Protein 9NYG (pdb70)

Secondary structure (DSSP, 8-state):
--TTTHHHHHHS-SS------------SS-S---SS--B-----S---SS-S-SSSS----SS--B---SS---S-SHHHHHHHSSS----SS-HHHHHHHHHHHHHHHHHHHHSS-S-----HHHHHHHHHHHHHHHHHHHHTTTSS-----TTTTTHHHH---SHHHHHHHHHHHHHHHHHHHHHHHT-S-GGGTHHHHTTGGGTTTTSTTHHHHH-----SSGGGHHHHHHHTTSSTT---SSSPPPTTTTTHHHHHHTTSS---S--S--/---EEEEEEEEESSSSS----EE--TTSEEEEE--SSS-GGGHHH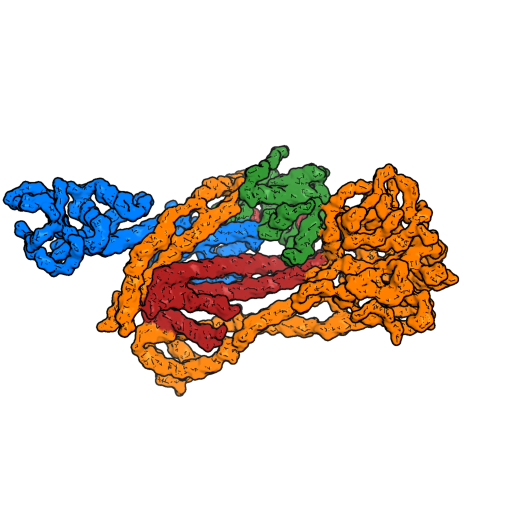HHHHHHT-SS--SPTTTTTTSEEEEEEEEE-SSSEEEEEEE--TTSSS---EEEE--SS----S---S--B-HHHHHHHHHHHHT---S---SS----SSSS---TTGGGTTSEE-HHHHT-SS--STT-SSSSSSHHHHTTHHHHHTS--HHHHTHHHHHHHHHHHHHHHTTTT-TTTTS-HHHHHTTTTTHHHHHHT-SS---S-GGGS-HHHHHHHHH--TTHHHHHHHHHHSSHHHHHHHHIIIIIHHHHHHHHHHHHHS--------SSSSTTTTHHHHHHHTTSTTTS---HHHHHHHHHHHHHHHHHHHHHHHHHHHHT---TTHHHHHTTHHHHHHHHSSSSSSSSSTHHHHTTTTTTHHHHHHHS-HHHHHHHHHHHHHHHHHTGGGSTTTS--S-SSS-----TTT-------TT-STHHHHHHHHHHHHHHHHHHHSSS--S-SEEEEE-GGGTT--HHHHHHHHHHHHHHHTTTTS--EEEEEESS-GGGTTT-SS-EE-STTTS-SSSS-TT-/--SS-TT--S----SS-TTTT-SSTTTHHHHHHHHHS-----SS----S---SSSTTTSHHHHS--SSHHHHHHHTSSTTTT--SGGGHHHHTTSS-TT-TTTTTTTT--PPPPPTTS-TTTHHHHHHHHHHHHHHSTT--HHHHHHHTT---/-HHHHT-TTSSHHHHH-----HHHHHHHHHHHHHHHHHHHHHHHHHHHHHHHHHHHGGG--------TTTTTTSSSS---HIIIIIIHHHHHHHHHHHTTSSS---S-S--HHHHHHHHHHHHHHHHHHHHHHHHHHHHH-SSS----STTHHHHHHHHHHHHHSS--

Radius of gyration: 41.92 Å; Cα contacts (8 Å, |Δi|>4): 1697; chains: 4; bounding box: 60×85×150 Å

Solvent-accessible surface area: 55891 Å² total; per-residue (Å²): 83,30,24,19,29,117,119,95,40,5,22,81,1,20,8,4,0,10,13,38,11,0,29,35,6,16,66,2,6,11,44,6,14,76,116,76,87,132,70,74,33,69,107,18,52,8,20,2,10,3,2,0,0,2,8,28,53,0,24,74,44,0,60,67,31,109,35,2,2,21,2,0,17,13,43,7,14,38,85,180,52,51,12,6,0,7,6,8,0,2,2,22,4,1,56,63,7,31,2,17,1,6,20,2,8,0,39,22,88,138,135,155,57,96,55,90,97,111,90,66,86,34,21,9,65,6,26,84,0,0,27,27,5,0,58,0,19,5,60,21,70,51,68,5,14,5,23,6,0,19,0,13,2,119,28,37,90,20,0,2,17,70,5,23,81,13,108,74,4,0,0,1,0,31,138,190,34,67,164,80,98,84,56,78,156,59,54,134,64,6,44,39,21,5,94,26,85,138,192,86,97,119,98,91,44,66,154,57,58,42,89,132,99,105,183,120,28,79,50,28,22,32,138,66,37,41,42,60,39,151,64,3,84,78,12,4,71,124,96,107,62,43,20,92,84,166,37,14,108,80,1,10,160,81,4,15,29,46,0,38,95,42,46,81,99,15,82,118,114,166,86,41,15,60,12,84,8,135,72,4,40,30,64,10,12,69,3,6,13,91,20,26,45,96,12,8,45,83,48,8,3,68,179,152,45,12,76,2,9,110,30,5,70,61,22,90,59,91,106,17,31,14,9,71,0,2,18,5,20,12,25,2,63,15,10,1,19,50,4,8,33,39,8,18,16,54,26,68,18,4,92,144,4,2,81,14,0,93,124,2,3,32,107,22,61,79,101,13,50,143,97,74,124,57,89,112,139,47,92,20,0,62,120,3,11,56,57,0,16,68,27,0,46,146,31,118,45,1,67,23,23,9,9,35,19,1,1,32,0,1,0,2,15,4,10,51,48,173,45,77,6,2,30,46,93,200,95,70,140,114,19,41,45,79,3,93,95,27,13,31,86,3,8,31,100,46,2,37,6,72,58,1,47,139,4,5,58,44,34,5,75,5,12,77,94,5,38,82,22,1,16,71,0,6,24,12,62,24,25,19,108,21,3,47,59,60,92,275,47,103,142,13,27,1,20,145,36,28,133,79,4,40,103,44,33,51,114,64,10,65,60,82,15,3,74,24,12,18,151,2,0,37,68,6,46,70,120,52,157,95,69,26,98,108,22,9,10,36,0,17,0,3,38,82,0,29,28,27,47,15,121,0,46,25,58,11,80,7,6,37,45,0,5,147,55,9,108,14,81,68,182,41,54,2,0,19,19,80,14,14,0,27,18,50,0,30,26,76,14,35,92,82,44,78,83,34,20,1,0,0,20,31,0,0,0,4,4,102,127,63,162,121,95,16,10,21,1,70,12,24,58,21,48,0,3,2,3,15,17,51,102,165,4,24,8,29,22,2,0,19,0,1,8,1,0,3,0,6,71,113,18,74,4,43,99,136,73,6,44,95,57,0,17,4,0,0,0,3,0,36,6,117,61,14,52,0,0,0,0,4,62,22,0,64,150,91,143,10,90,4,35,0,22,3,55,8,32,98,105,22,128,39,41,87,26,58,132,139,59,59,3,42,15,89,5,0,43,22,10,0,7,31,20,8,23,2,0,11,1,40,3,5,70,186,109,70,76,125,128,30,62,93,34,0,17,3,25,7,1,2,0,0,1,0,0,10,65,102,3,1,37,44,34,125,2,11,0,23,29,15,74,77,157,97,22,45,29,21,1,38,16,0,2,17,12,0,2,24,0,25,50,51,88,12,1,12,11,33,16,46,28,62,14,19,82,105,31,98,160,75,27,26,174,67,116,5,31,27,89,163,103,7,137,115,28,43,69,49,0,62,57,45,5,130,102,19,127,124,46,34,136,82,148,34,22,164,53,46,204,114,41,139,77,140,128,3,47,103,43,7,127,94,190,120,150,167,24,132,82,33,16,50,28,1,23,127,52,0,9,109,5,21,34,13,3,20,16,2,27,36,3,15,46,8,2,64,32,5,83,76,43,36,87,101,21,22,3,4,162,25,149,35,136,76,24,126,56,60,0,54,58,28,8,44,126,28,69,79,90,32,113,72,40,67,100,31,22,134,13,0,70,21,5,37,59,152,4,5,121,129,14,90,51,43,8,28,120,29,0,50,78,5,105,85,51,54,149,175,99,56,55,10,54,0,104,33,61,4,24,11,104,55,2,64,39,8,62,36,106,29,42,82,115,62,70,50,9,87,40,41,133,167,37,12,117,84,36,62,85,26,126,133,129,30,39,76,177,35,28,90,134,50,8,102,98,21,11,44,96,1,26,170,34,2,29,67,3,0,88,78,2,66,13,122,61,58,123,10,96,7,36,19,56,38,141,93,16,45,26,35,34,135,145,163,62,44,27,13,32,27,1,1,13,0,0,0,5,0,0,0,5,0,5,0,10,19,71,47,164,110,10,2,2,4,4,2,0,1,0,0,8,1,0,54,67,68,126,103,68,111,21,0,50,74,1,0,69,0,0,18,20,0,0,89,87,30,190,61,34,0,0,0,1,1,1,0,63,1,63,35,94,10,4,157,92,12,91,36,11,57,19,22,112,68,14,76,135,24,148,70,2,37,31,162,92,42

B-factor: mean 38.26, std 26.46, range [0.02, 124.27]

Foldseek 3Di:
DDDAPPVPHPDPPPPVPLAPQDALLVVLLQVLLCVQANDHCPPDHDSLADLCLQPVVLLVLLLVDDQAPLVSLVVQPDPVNPHNCVLQCSAVCRPVNPVCPVNSHVNNPDDDDDDCVVPPPRRVSSSSSSSSNSNRPNVDDVVRSCVSSVYDD/DLLLCQVQVLLPDDQQFQFSFVVDLPDQCVDDHDDRHQDDADDADDQDPDGPCPCVPVQNDDGDNDDYDPPNPGNDPVSVVSAVPDDDHDPPPCVVVLSVVLSVVSVVLVVVCVPDPDGSGDGSVVSVVSSVVSSVVVVLVVVPPVLAPCVHFQLLVLCVVLPPDVVLVVLLSVLLVVVVVVVVVCVVVVVFDPCLVCQQLVVCCVLVVCLLVPCVVVDDPDPAQVSLVVSLVVQLVVRQPDCSSVGRDDSSPSSSSLSVQRSDDDDHSGPDDD/DLCLLPVPVVLVVQCLDVPHDPVSVVVSVVVLVVLVVLLVVLVVQLVVLVVVLVPPCPVVVVDDPCPAPCCPPPVPPPVPCCCPPPCVVVNVVVCCPQVVDDDDDDDDDDCVVVNVVSVVSNVVSVVSNVSSVSVNCLSCDDPDLDDSDPPSSVVNVVVVCVCPVPPD/DAKAWAWWFFAWPPDPDGRQIFGDDALFAEEFADDDPLPPLQVVQLVLLLQQDPAGPRDPPPRLVTTFKIKTKMQAPAAIKMWIWTRCPPVGNATAIAIDTDNDDDDDHDPPHHDGGSVRSFVVLAVSLQFAQDQQDLPPPPDPLRGGQTLSLLCWLAEAGPVPLQPQQDQTPPPRPNPNLSVQLSCVLVQLPLAHRVRSVLSVVLVVLVVVVCVQCVCPPCLPPVCVVVLVCLLPCLVVCVVLDDWDGDPDSVPDDSVVSLVRLLTLLCVLVVLCPCVPVNVVVVVVVLVQQPVVVVVLVVVLVVLVVVPDLVVPDDCCPVPPNVVSVVVNVVSVVSNDDDPVSVVCNPVVVVVCVCVRVVSVVVSVVSCCVHPCVCVVRVVVSVVVVVSHPPPQCNDDSVVCCVPSVVVSVVSCPVDHVVSSVVSSVVSQVQLQVQLLPLLVLADDPDSRQGWGDDSNRGGTGGCPVPGFLNSSVSSLSSSLSSLLSSLPDDSRSHHAHHEAEASCPRVCPVVRVLSVVSSSLVSCPPSHSRHYYHYYYNDDPVSCVPGPRYDYCCRSVPDNHSDDPVD

Organism: Vibrio cholerae (NCBI:txid666)

Nearest PDB structures (foldseek):
  5xg2-assembly1_A  TM=2.514E-01  e=4.277E-01  Pyrococcus yayanosii CH1
  3zx6-assembly1_A  TM=2.532E-01  e=4.072E-01  Archaeoglobus fulgidus DSM 4304
  3zx6-assembly1_B  TM=2.415E-01  e=5.462E-01  Archaeoglobus fulgidus DSM 4304
  3ja6-assembly1_H  TM=1.751E-01  e=7.680E+00  Escherichia coli
  5xgj-assembly1_B  TM=4.434E-01  e=6.215E+00  Homo sapiens

InterPro domains:
  IPR046913 ABC-three component systems, C-terminal domain 7 [PF20283] (261-382)

Sequence (1166 aa):
QMLKPENNLEKEAWEINNPAMCSYMLWIATLAYYQKQKEPIHPSRLFCLFPFILYSDTRNVLLSSKGSLKSYLAKFSNSKAISGDIPLSIHFRIDIQKNKTLDALIVAFSIKPLPNSKLTDTIKELVYCSTKIGRWLSEMTNQDLARDLKVIFIQEYRLTQRLLEANNSSCIGFNWMDLIDSGEIDVDNTIFLLFTNKRCHSEVLQLLSTSQCRLISKFTYIYGSGSAPHDLRESYKLHRLGALEEHLDEIMYEILGWVSDVLTLAAEKRQPTIVRAKDFGARLGEIESKYRQKTILNYFCNRDAPNYIKQLNLINVDDSELEEAAIANLETKDAVVEWTLNGDVQDYSYRYYQRELRRCWGIQKQKIHLDFNGRPETEVGQRLYIECLNNVTRYYLENKKVGDFFAHGTLHSMADKLTIGWHPEFDDWLSSAQAYVIKAMELGYSTSAANIKYASEQEAEITKRSRDISNNLAKVKSRLQNINSMNRRERLSLSKWLLTQNDINSNEIRSLVLEPLARAFSNLEAELEVPIHVQGALSREKIYLEGELTRLASEMKDVNTQLKILRGNKRKLGYDAFSVGKFVGEVEKALSLMGMFFQIEKVVLWSKEAKHKPRVIEFALNKVNLITGSSKSGKSSLIPIIDYCLGSSKCSIPVNTIRDTTAWYGVQIKTKHSRLLIARRDPSNQLSTSNAFFVEAENIEIPQNIEKHNVNIDTVKNRLNEISGVSNISFDFYDTGRIDKKRTSTRDLSAFNYQPQNIIANPNALFYKTDSFEHKSKLVTILPYVLGALSNTDIENQHRIKNLEEEYRKVERRLLKLKRQNEDWLSSAQAYVIKAMELGLVNSDKDIYQLKPERLLNVLKNITKRSRDISNNLAKVKSRLQNINSMNRLANTHSDASRLKRERLSLSKSEPNEIRSLVLEPLARAFSNLEAELEVPIHVQGALSREKIYLEGELTRLASEMKDVNTYDAFSVGKFVGEVEKALSLMGESESESELSKEYKRLKKELSVLRLKIDPREFERKTKLQLAKVNKLASDWLPHLDTENPNAPISLHEKELTITVNEIGSGANWLSYHVAITLALHQHFSSLEASPVPNYIIYDQPSQVYFDIVQVKKIFEAFNGAIEKTKDNLQIIVLDHAPSTLVKSIPKGHLVEEWRNGIKLIPLDW

Structure (mmCIF, N/CA/C/O backbone):
data_9NYG
#
_entry.id   9NYG
#
loop_
_entity.id
_entity.type
_entity.pdbx_description
1 polymer LmuC
2 polymer 'ABC-three component systems C-terminal domain-containing protein'
3 polymer 'DUF3732 domain-containing protein'
4 polymer DNA
5 polymer DNA
#
loop_
_atom_site.group_PDB
_atom_site.id
_atom_site.type_symbol
_atom_site.label_atom_id
_atom_site.label_alt_id
_atom_site.label_comp_id
_atom_site.label_asym_id
_atom_site.label_entity_id
_atom_site.label_seq_id
_atom_site.pdbx_PDB_ins_code
_atom_site.Cartn_x
_atom_site.Cartn_y
_atom_site.Cartn_z
_atom_site.occupancy
_atom_site.B_iso_or_equiv
_atom_site.auth_seq_id
_atom_site.auth_comp_id
_atom_site.auth_asym_id
_atom_site.auth_atom_id
_atom_site.pdbx_PDB_model_num
ATOM 1 N N . GLN A 1 8 ? 145.264 189.209 163.929 1.00 42.89 8 GLN C N 1
ATOM 2 C CA . GLN A 1 8 ? 145.123 188.115 164.884 1.00 45.03 8 GLN C CA 1
ATOM 3 C C . GLN A 1 8 ? 146.429 187.927 165.646 1.00 45.70 8 GLN C C 1
ATOM 4 O O . GLN A 1 8 ? 147.504 187.940 165.047 1.00 45.05 8 GLN C O 1
ATOM 10 N N . MET A 1 9 ? 146.334 187.748 166.963 1.00 36.38 9 MET C N 1
ATOM 11 C CA . MET A 1 9 ? 147.523 187.692 167.799 1.00 32.68 9 MET C CA 1
ATOM 12 C C . MET A 1 9 ? 148.257 186.364 167.604 1.00 33.81 9 MET C C 1
ATOM 13 O O . MET A 1 9 ? 147.745 185.412 167.011 1.00 42.10 9 MET C O 1
ATOM 18 N N . LEU A 1 10 ? 149.485 186.317 168.123 1.00 29.80 10 LEU C N 1
ATOM 19 C CA . LEU A 1 10 ? 150.419 185.250 167.805 1.00 30.84 10 LEU C CA 1
ATOM 20 C C . LEU A 1 10 ? 150.804 184.385 168.996 1.00 32.05 10 LEU C C 1
ATOM 21 O O . LEU A 1 10 ? 151.521 183.396 168.813 1.00 31.82 10 LEU C O 1
ATOM 26 N N . LYS A 1 11 ? 150.360 184.726 170.203 1.00 36.15 11 LYS C N 1
ATOM 27 C CA . LYS A 1 11 ? 150.608 183.919 171.387 1.00 37.36 11 LYS C CA 1
ATOM 28 C C . LYS A 1 11 ? 149.257 183.649 172.037 1.00 38.82 11 LYS C C 1
ATOM 29 O O . LYS A 1 11 ? 148.435 184.574 172.157 1.00 39.68 11 LYS C O 1
ATOM 35 N N . PRO A 1 12 ? 148.977 182.411 172.470 1.00 42.30 12 PRO C N 1
ATOM 36 C CA . PRO A 1 12 ? 147.632 182.100 172.981 1.00 45.88 12 PRO C CA 1
ATOM 37 C C . PRO A 1 12 ? 147.362 182.599 174.395 1.00 46.38 12 PRO C C 1
ATOM 38 O O . PRO A 1 12 ? 147.013 181.796 175.268 1.00 43.88 12 PRO C O 1
ATOM 42 N N . GLU A 1 13 ? 147.490 183.918 174.605 1.00 50.59 13 GLU C N 1
ATOM 43 C CA . GLU A 1 13 ? 147.209 184.628 175.853 1.00 53.47 13 GLU C CA 1
ATOM 44 C C . GLU A 1 13 ? 147.938 184.033 177.054 1.00 50.76 13 GLU C C 1
ATOM 45 O O . GLU A 1 13 ? 149.163 183.871 177.027 1.00 50.64 13 GLU C O 1
ATOM 51 N N . ASN A 1 14 ? 147.194 183.707 178.110 1.00 50.32 14 ASN C N 1
ATOM 52 C CA . ASN A 1 14 ? 147.754 183.029 179.269 1.00 52.55 14 ASN C CA 1
ATOM 53 C C . ASN A 1 14 ? 147.761 181.513 179.119 1.00 53.20 14 ASN C C 1
ATOM 54 O O . ASN A 1 14 ? 148.324 180.825 179.977 1.00 51.36 14 ASN C O 1
ATOM 59 N N . ASN A 1 15 ? 147.154 180.980 178.059 1.00 48.61 15 ASN C N 1
ATOM 60 C CA . ASN A 1 15 ? 147.186 179.542 177.788 1.00 48.38 15 ASN C CA 1
ATOM 61 C C . ASN A 1 15 ? 148.386 179.226 176.894 1.00 47.27 15 ASN C C 1
ATOM 62 O O . ASN A 1 15 ? 148.268 178.814 175.739 1.00 43.85 15 ASN C O 1
ATOM 67 N N . LEU A 1 16 ? 149.566 179.441 177.463 1.00 43.59 16 LEU C N 1
ATOM 68 C CA . LEU A 1 16 ? 150.829 179.133 176.809 1.00 36.52 16 LEU C CA 1
ATOM 69 C C . LEU A 1 16 ? 151.389 177.851 177.407 1.00 36.62 16 LEU C C 1
ATOM 70 O O . LEU A 1 16 ? 151.298 177.637 178.621 1.00 31.89 16 LEU C O 1
ATOM 75 N N . GLU A 1 17 ? 151.913 176.978 176.544 1.00 34.93 17 GLU C N 1
ATOM 76 C CA . GLU A 1 17 ? 152.570 175.765 177.018 1.00 28.24 17 GLU C CA 1
ATOM 77 C C . GLU A 1 17 ? 153.817 176.108 177.821 1.00 27.70 17 GLU C C 1
ATOM 78 O O . GLU A 1 17 ? 153.982 175.666 178.964 1.00 33.99 17 GLU C O 1
ATOM 84 N N . LYS A 1 18 ? 154.691 176.918 177.235 1.00 30.06 18 LYS C N 1
ATOM 85 C CA . LYS A 1 18 ? 155.887 177.461 177.866 1.00 29.56 18 LYS C CA 1
ATOM 86 C C . LYS A 1 18 ? 156.332 178.634 177.005 1.00 32.85 18 LYS C C 1
ATOM 87 O O . LYS A 1 18 ? 155.865 178.809 175.877 1.00 26.36 18 LYS C O 1
ATOM 93 N N . GLU A 1 19 ? 157.245 179.439 177.545 1.00 16.15 19 GLU C N 1
ATOM 94 C CA . GLU A 1 19 ? 157.829 180.532 176.771 1.00 14.76 19 GLU C CA 1
ATOM 95 C C . GLU A 1 19 ? 158.892 179.935 175.852 1.00 15.93 19 GLU C C 1
ATOM 96 O O . GLU A 1 19 ? 160.094 179.943 176.131 1.00 12.02 19 GLU C O 1
ATOM 102 N N . ALA A 1 20 ? 158.420 179.391 174.734 1.00 20.75 20 ALA C N 1
ATOM 103 C CA . ALA A 1 20 ? 159.260 178.732 173.745 1.00 25.08 20 ALA C CA 1
ATOM 104 C C . ALA A 1 20 ? 159.639 179.645 172.590 1.00 18.61 20 ALA C C 1
ATOM 105 O O . ALA A 1 20 ? 160.284 179.186 171.643 1.00 9.67 20 ALA C O 1
ATOM 107 N N . TRP A 1 21 ? 159.252 180.916 172.644 1.00 12.72 21 TRP C N 1
ATOM 108 C CA . TRP A 1 21 ? 159.498 181.855 171.551 1.00 0.00 21 TRP C CA 1
ATOM 109 C C . TRP A 1 21 ? 160.827 182.594 171.748 1.00 11.95 21 TRP C C 1
ATOM 110 O O . TRP A 1 21 ? 160.900 183.821 171.821 1.00 26.56 21 TRP C O 1
ATOM 121 N N . GLU A 1 22 ? 161.904 181.806 171.839 1.00 13.92 22 GLU C N 1
ATOM 122 C CA . GLU A 1 22 ? 163.237 182.398 171.779 1.00 6.41 22 GLU C CA 1
ATOM 123 C C . GLU A 1 22 ? 163.499 182.988 170.400 1.00 10.76 22 GLU C C 1
ATOM 124 O O . GLU A 1 22 ? 164.008 184.107 170.287 1.00 11.19 22 GLU C O 1
ATOM 130 N N . ILE A 1 23 ? 163.143 182.262 169.341 1.00 13.32 23 ILE C N 1
ATOM 131 C CA . ILE A 1 23 ? 162.834 182.926 168.081 1.00 0.02 23 ILE C CA 1
ATOM 132 C C . ILE A 1 23 ? 161.619 183.809 168.292 1.00 0.40 23 ILE C C 1
ATOM 133 O O . ILE A 1 23 ? 160.520 183.323 168.578 1.00 20.49 23 ILE C O 1
ATOM 138 N N . ASN A 1 24 ? 161.807 185.107 168.138 1.00 0.00 24 ASN C N 1
ATOM 139 C CA . ASN A 1 24 ? 160.735 186.046 168.390 1.00 6.06 24 ASN C CA 1
ATOM 140 C C . ASN A 1 24 ? 159.979 186.295 167.099 1.00 13.35 24 ASN C C 1
ATOM 141 O O . ASN A 1 24 ? 160.577 186.588 166.061 1.00 26.00 24 ASN C O 1
ATOM 146 N N . ASN A 1 25 ? 158.659 186.149 167.163 1.00 9.61 25 ASN C N 1
ATOM 147 C CA . ASN A 1 25 ? 157.845 186.480 165.995 1.00 19.43 25 ASN C CA 1
ATOM 148 C C . ASN A 1 25 ? 157.844 187.973 165.666 1.00 21.96 25 ASN C C 1
ATOM 149 O O . ASN A 1 25 ? 158.069 188.315 164.492 1.00 21.51 25 ASN C O 1
ATOM 154 N N . PRO A 1 26 ? 157.605 188.923 166.616 1.00 28.37 26 PRO C N 1
ATOM 155 C CA . PRO A 1 26 ? 157.618 190.328 166.198 1.00 18.50 26 PRO C CA 1
ATOM 156 C C . PRO A 1 26 ? 158.910 191.080 166.482 1.00 21.59 26 PRO C C 1
ATOM 157 O O . PRO A 1 26 ? 158.989 192.280 166.204 1.00 31.15 26 PRO C O 1
ATOM 161 N N . ALA A 1 27 ? 159.914 190.417 167.028 1.00 22.56 27 ALA C N 1
ATOM 162 C CA . ALA A 1 27 ? 161.115 191.146 167.420 1.00 27.67 27 ALA C CA 1
ATOM 163 C C . ALA A 1 27 ? 162.361 190.678 166.688 1.00 22.25 27 ALA C C 1
ATOM 164 O O . ALA A 1 27 ? 163.210 191.505 166.345 1.00 16.44 27 ALA C O 1
ATOM 166 N N . MET A 1 28 ? 162.496 189.375 166.443 1.00 16.83 28 MET C N 1
ATOM 167 C CA . MET A 1 28 ? 163.622 188.882 165.660 1.00 8.96 28 MET C CA 1
ATOM 168 C C . MET A 1 28 ? 163.456 189.245 164.189 1.00 22.27 28 MET C C 1
ATOM 169 O O . MET A 1 28 ? 164.258 190.000 163.630 1.00 38.45 28 MET C O 1
ATOM 174 N N . CYS A 1 29 ? 162.395 188.746 163.554 1.00 15.79 29 CYS C N 1
ATOM 175 C CA . CYS A 1 29 ? 162.191 188.909 162.121 1.00 13.25 29 CYS C CA 1
ATOM 176 C C . CYS A 1 29 ? 160.909 189.673 161.829 1.00 12.28 29 CYS C C 1
ATOM 177 O O . CYS A 1 29 ? 159.895 189.492 162.508 1.00 14.81 29 CYS C O 1
ATOM 180 N N . SER A 1 30 ? 160.969 190.536 160.814 1.00 14.11 30 SER C N 1
ATOM 181 C CA . SER A 1 30 ? 159.779 191.131 160.216 1.00 11.40 30 SER C CA 1
ATOM 182 C C . SER A 1 30 ? 159.654 190.750 158.746 1.00 12.93 30 SER C C 1
ATOM 183 O O . SER A 1 30 ? 158.645 190.163 158.347 1.00 16.76 30 SER C O 1
ATOM 186 N N . TYR A 1 31 ? 160.670 191.039 157.938 1.00 23.52 31 TYR C N 1
ATOM 187 C CA . TYR A 1 31 ? 160.848 190.497 156.596 1.00 11.78 31 TYR C CA 1
ATOM 188 C C . TYR A 1 31 ? 162.128 189.679 156.568 1.00 12.97 31 TYR C C 1
ATOM 189 O O . TYR A 1 31 ? 163.002 189.913 155.731 1.00 11.61 31 TYR C O 1
ATOM 198 N N . MET A 1 32 ? 162.257 188.754 157.531 1.00 13.95 32 MET C N 1
ATOM 199 C CA . MET A 1 32 ? 163.504 188.102 157.938 1.00 21.36 32 MET C CA 1
ATOM 200 C C . MET A 1 32 ? 164.491 189.172 158.387 1.00 13.63 32 MET C C 1
ATOM 201 O O . MET A 1 32 ? 165.460 189.470 157.682 1.00 8.40 32 MET C O 1
ATOM 206 N N . LEU A 1 33 ? 164.172 189.792 159.532 1.00 15.02 33 LEU C N 1
ATOM 207 C CA . LEU A 1 33 ? 164.827 190.924 160.193 1.00 3.17 33 LEU C CA 1
ATOM 208 C C . LEU A 1 33 ? 164.668 192.229 159.422 1.00 19.00 33 LEU C C 1
ATOM 209 O O . LEU A 1 33 ? 165.416 193.183 159.679 1.00 28.93 33 LEU C O 1
ATOM 214 N N . TRP A 1 34 ? 163.758 192.256 158.436 1.00 21.67 34 TRP C N 1
ATOM 215 C CA . TRP A 1 34 ? 163.281 193.392 157.636 1.00 1.48 34 TRP C CA 1
ATOM 216 C C . TRP A 1 34 ? 164.325 193.882 156.627 1.00 1.14 34 TRP C C 1
ATOM 217 O O . TRP A 1 34 ? 163.982 194.546 155.641 1.00 12.08 34 TRP C O 1
ATOM 228 N N . ILE A 1 35 ? 165.572 193.433 156.759 1.00 4.85 35 ILE C N 1
ATOM 229 C CA . ILE A 1 35 ? 166.630 193.819 155.839 1.00 19.70 35 ILE C CA 1
ATOM 230 C C . ILE A 1 35 ? 166.985 192.701 154.862 1.00 14.55 35 ILE C C 1
ATOM 231 O O . ILE A 1 35 ? 168.101 192.668 154.337 1.00 16.84 35 ILE C O 1
ATOM 236 N N . ALA A 1 36 ? 166.058 191.779 154.614 1.00 15.76 36 ALA C N 1
ATOM 237 C CA . ALA A 1 36 ? 166.114 190.918 153.443 1.00 5.87 36 ALA C CA 1
ATOM 238 C C . ALA A 1 36 ? 165.307 191.481 152.282 1.00 3.40 36 ALA C C 1
ATOM 239 O O . ALA A 1 36 ? 165.261 190.859 151.217 1.00 11.64 36 ALA C O 1
ATOM 241 N N . THR A 1 37 ? 164.653 192.630 152.468 1.00 6.72 37 THR C N 1
ATOM 242 C CA . THR A 1 37 ? 164.111 193.390 151.353 1.00 10.63 37 THR C CA 1
ATOM 243 C C . THR A 1 37 ? 164.835 194.711 151.128 1.00 9.41 37 THR C C 1
ATOM 244 O O . THR A 1 37 ? 164.769 195.249 150.018 1.00 20.86 37 THR C O 1
ATOM 248 N N . LEU A 1 38 ? 165.563 195.218 152.129 1.00 7.25 38 LEU C N 1
ATOM 249 C CA . LEU A 1 38 ? 166.370 196.412 151.914 1.00 15.02 38 LEU C CA 1
ATOM 250 C C . LEU A 1 38 ? 167.615 196.086 151.102 1.00 21.22 38 LEU C C 1
ATOM 251 O O . LEU A 1 38 ? 167.995 196.847 150.208 1.00 21.36 38 LEU C O 1
ATOM 256 N N . ALA A 1 39 ? 168.245 194.940 151.375 1.00 15.42 39 ALA C N 1
ATOM 257 C CA . ALA A 1 39 ? 169.338 194.476 150.527 1.00 11.95 39 ALA C CA 1
ATOM 258 C C . ALA A 1 39 ? 168.836 194.053 149.152 1.00 17.02 39 ALA C C 1
ATOM 259 O O . ALA A 1 39 ? 169.567 194.182 148.158 1.00 31.58 39 ALA C O 1
ATOM 261 N N . TYR A 1 40 ? 167.601 193.544 149.088 1.00 6.38 40 TYR C N 1
ATOM 262 C CA . TYR A 1 40 ? 166.963 193.233 147.813 1.00 5.44 40 TYR C CA 1
ATOM 263 C C . TYR A 1 40 ? 166.788 194.487 146.967 1.00 9.12 40 TYR C C 1
ATOM 264 O O . TYR A 1 40 ? 167.045 194.468 145.760 1.00 26.05 40 TYR C O 1
ATOM 273 N N . TYR A 1 41 ? 166.364 195.591 147.586 1.00 2.13 41 TYR C N 1
ATOM 274 C CA . TYR A 1 41 ? 166.287 196.854 146.859 1.00 10.58 41 TYR C CA 1
ATOM 275 C C . TYR A 1 41 ? 167.670 197.428 146.575 1.00 21.22 41 TYR C C 1
ATOM 276 O O . TYR A 1 41 ? 167.850 198.146 145.584 1.00 24.76 41 TYR C O 1
ATOM 285 N N . GLN A 1 42 ? 168.649 197.134 147.435 1.00 17.86 42 GLN C N 1
ATOM 286 C CA . GLN A 1 42 ? 169.982 197.710 147.293 1.00 17.78 42 GLN C CA 1
ATOM 287 C C . GLN A 1 42 ? 170.730 197.118 146.104 1.00 20.08 42 GLN C C 1
ATOM 288 O O . GLN A 1 42 ? 171.317 197.856 145.304 1.00 19.94 42 GLN C O 1
ATOM 294 N N . LYS A 1 43 ? 170.719 195.790 145.965 1.00 16.97 43 LYS C N 1
ATOM 295 C CA . LYS A 1 43 ? 171.554 195.172 144.936 1.00 23.61 43 LYS C CA 1
ATOM 296 C C . LYS A 1 43 ? 170.935 195.308 143.548 1.00 22.99 43 LYS C C 1
ATOM 297 O O . LYS A 1 43 ? 171.527 195.916 142.650 1.00 26.96 43 LYS C O 1
ATOM 303 N N . GLN A 1 44 ? 169.743 194.748 143.352 1.00 21.60 44 GLN C N 1
ATOM 304 C CA . GLN A 1 44 ? 169.056 194.814 142.066 1.00 17.98 44 GLN C CA 1
ATOM 305 C C . GLN A 1 44 ? 167.584 195.089 142.320 1.00 21.39 44 GLN C C 1
ATOM 306 O O . GLN A 1 44 ? 166.898 194.259 142.923 1.00 23.93 44 GLN C O 1
ATOM 312 N N . LYS A 1 45 ? 167.103 196.237 141.843 1.00 15.67 45 LYS C N 1
ATOM 313 C CA . LYS A 1 45 ? 165.754 196.696 142.158 1.00 19.31 45 LYS C CA 1
ATOM 314 C C . LYS A 1 45 ? 164.718 195.817 141.460 1.00 22.02 45 LYS C C 1
ATOM 315 O O . LYS A 1 45 ? 164.612 195.810 140.228 1.00 23.83 45 LYS C O 1
ATOM 321 N N . GLU A 1 46 ? 164.016 195.006 142.258 1.00 14.03 46 GLU C N 1
ATOM 322 C CA . GLU A 1 46 ? 162.842 194.225 141.892 1.00 24.16 46 GLU C CA 1
ATOM 323 C C . GLU A 1 46 ? 161.943 194.358 143.112 1.00 26.90 46 GLU C C 1
ATOM 324 O O . GLU A 1 46 ? 162.443 194.258 144.242 1.00 29.07 46 GLU C O 1
ATOM 330 N N . PRO A 1 47 ? 160.637 194.603 142.934 1.00 25.04 47 PRO C N 1
ATOM 331 C CA . PRO A 1 47 ? 159.799 194.959 144.090 1.00 22.95 47 PRO C CA 1
ATOM 332 C C . PRO A 1 47 ? 159.499 193.839 145.084 1.00 16.19 47 PRO C C 1
ATOM 333 O O . PRO A 1 47 ? 159.712 194.034 146.285 1.00 25.69 47 PRO C O 1
ATOM 337 N N . ILE A 1 48 ? 158.998 192.689 144.606 1.00 16.14 48 ILE C N 1
ATOM 338 C CA . ILE A 1 48 ? 158.504 191.500 145.327 1.00 33.58 48 ILE C CA 1
ATOM 339 C C . ILE A 1 48 ? 157.716 191.750 146.623 1.00 31.91 48 ILE C C 1
ATOM 340 O O . ILE A 1 48 ? 157.559 190.842 147.447 1.00 20.14 48 ILE C O 1
ATOM 345 N N . HIS A 1 49 ? 157.161 192.953 146.786 1.00 32.16 49 HIS C N 1
ATOM 346 C CA . HIS A 1 49 ? 156.402 193.367 147.964 1.00 31.97 49 HIS C CA 1
ATOM 347 C C . HIS A 1 49 ? 154.917 192.977 148.013 1.00 32.41 49 HIS C C 1
ATOM 348 O O . HIS A 1 49 ? 154.498 192.421 149.036 1.00 25.23 49 HIS C O 1
ATOM 355 N N . PRO A 1 50 ? 154.056 193.249 146.959 1.00 29.38 50 PRO C N 1
ATOM 356 C CA . PRO A 1 50 ? 152.603 193.189 147.203 1.00 25.33 50 PRO C CA 1
ATOM 357 C C . PRO A 1 50 ? 152.040 191.785 147.350 1.00 25.04 50 PRO C C 1
ATOM 358 O O . PRO A 1 50 ? 151.141 191.559 148.167 1.00 32.78 50 PRO C O 1
ATOM 362 N N . SER A 1 51 ? 152.548 190.838 146.568 1.00 20.97 51 SER C N 1
ATOM 363 C CA . SER A 1 51 ? 152.065 189.466 146.627 1.00 21.73 51 SER C CA 1
ATOM 364 C C . SER A 1 51 ? 153.162 188.423 146.740 1.00 24.22 51 SER C C 1
ATOM 365 O O . SER A 1 51 ? 152.867 187.305 147.177 1.00 21.14 51 SER C O 1
ATOM 368 N N . ARG A 1 52 ? 154.408 188.746 146.397 1.00 29.81 52 ARG C N 1
ATOM 369 C CA . ARG A 1 52 ? 155.457 187.741 146.326 1.00 22.71 52 ARG C CA 1
ATOM 370 C C . ARG A 1 52 ? 155.883 187.280 147.719 1.00 22.04 52 ARG C C 1
ATOM 371 O O . ARG A 1 52 ? 155.502 187.845 148.748 1.00 33.38 52 ARG C O 1
ATOM 379 N N . LEU A 1 53 ? 156.694 186.232 147.728 1.00 6.72 53 LEU C N 1
ATOM 380 C CA . LEU A 1 53 ? 156.812 185.334 148.863 1.00 6.17 53 LEU C CA 1
ATOM 381 C C . LEU A 1 53 ? 158.185 185.462 149.513 1.00 14.25 53 LEU C C 1
ATOM 382 O O . LEU A 1 53 ? 159.215 185.377 148.834 1.00 15.29 53 LEU C O 1
ATOM 387 N N . PHE A 1 54 ? 158.189 185.704 150.825 1.00 18.64 54 PHE C N 1
ATOM 388 C CA . PHE A 1 54 ? 159.403 185.758 151.629 1.00 15.74 54 PHE C CA 1
ATOM 389 C C . PHE A 1 54 ? 159.627 184.479 152.422 1.00 20.70 54 PHE C C 1
ATOM 390 O O . PHE A 1 54 ? 160.564 184.415 153.223 1.00 20.68 54 PHE C O 1
ATOM 398 N N . CYS A 1 55 ? 158.788 183.462 152.219 1.00 16.99 55 CYS C N 1
ATOM 399 C CA . CYS A 1 55 ? 158.843 182.224 152.997 1.00 13.57 55 CYS C CA 1
ATOM 400 C C . CYS A 1 55 ? 159.859 181.247 152.400 1.00 8.92 55 CYS C C 1
ATOM 401 O O . CYS A 1 55 ? 159.537 180.129 152.001 1.00 7.50 55 CYS C O 1
ATOM 404 N N . LEU A 1 56 ? 161.117 181.689 152.352 1.00 10.32 56 LEU C N 1
ATOM 405 C CA . LEU A 1 56 ? 162.157 180.961 151.633 1.00 14.91 56 LEU C CA 1
ATOM 406 C C . LEU A 1 56 ? 163.245 180.409 152.539 1.00 0.68 56 LEU C C 1
ATOM 407 O O . LEU A 1 56 ? 163.425 179.191 152.604 1.00 2.40 56 LEU C O 1
ATOM 412 N N . PHE A 1 57 ? 163.967 181.261 153.253 1.00 0.00 57 PHE C N 1
ATOM 413 C CA . PHE A 1 57 ? 165.244 180.880 153.848 1.00 5.81 57 PHE C CA 1
ATOM 414 C C . PHE A 1 57 ? 165.279 181.292 155.312 1.00 13.05 57 PHE C C 1
ATOM 415 O O . PHE A 1 57 ? 165.907 182.298 155.670 1.00 12.15 57 PHE C O 1
ATOM 423 N N . PRO A 1 58 ? 164.613 180.527 156.204 1.00 16.95 58 PRO C N 1
ATOM 424 C CA . PRO A 1 58 ? 164.751 180.751 157.646 1.00 0.00 58 PRO C CA 1
ATOM 425 C C . PRO A 1 58 ? 165.913 179.953 158.230 1.00 8.38 58 PRO C C 1
ATOM 426 O O . PRO A 1 58 ? 165.780 179.278 159.255 1.00 22.81 58 PRO C O 1
ATOM 430 N N . PHE A 1 59 ? 167.063 180.012 157.561 1.00 10.56 59 PHE C N 1
ATOM 431 C CA . PHE A 1 59 ? 168.312 179.433 158.040 1.00 6.77 59 PHE C CA 1
ATOM 432 C C . PHE A 1 59 ? 169.171 180.473 158.733 1.00 6.71 59 PHE C C 1
ATOM 433 O O . PHE A 1 59 ? 170.303 180.182 159.131 1.00 3.96 59 PHE C O 1
ATOM 441 N N . ILE A 1 60 ? 168.644 181.692 158.865 1.00 7.03 60 ILE C N 1
ATOM 442 C CA . ILE A 1 60 ? 169.022 182.600 159.936 1.00 3.21 60 ILE C CA 1
ATOM 443 C C . ILE A 1 60 ? 168.480 182.139 161.278 1.00 14.77 60 ILE C C 1
ATOM 444 O O . ILE A 1 60 ? 168.860 182.687 162.314 1.00 18.04 60 ILE C O 1
ATOM 449 N N . LEU A 1 61 ? 167.595 181.147 161.273 1.00 10.38 61 LEU C N 1
ATOM 450 C CA . LEU A 1 61 ? 166.868 180.644 162.425 1.00 5.70 61 LEU C CA 1
ATOM 451 C C . LEU A 1 61 ? 167.240 179.187 162.680 1.00 0.00 61 LEU C C 1
ATOM 452 O O . LEU A 1 61 ? 166.442 178.390 163.176 1.00 0.00 61 LEU C O 1
ATOM 457 N N . TYR A 1 62 ? 168.470 178.834 162.314 1.00 0.00 62 TYR C N 1
ATOM 458 C CA . TYR A 1 62 ? 169.024 177.498 162.506 1.00 0.00 62 TYR C CA 1
ATOM 459 C C . TYR A 1 62 ? 170.504 177.650 162.812 1.00 1.94 62 TYR C C 1
ATOM 460 O O . TYR A 1 62 ? 171.240 178.218 162.002 1.00 15.93 62 TYR C O 1
ATOM 469 N N . SER A 1 63 ? 170.949 177.131 163.954 1.00 6.68 63 SER C N 1
ATOM 470 C CA . SER A 1 63 ? 172.348 177.291 164.359 1.00 4.51 63 SER C CA 1
ATOM 471 C C . SER A 1 63 ? 173.223 176.148 163.848 1.00 17.93 63 SER C C 1
ATOM 472 O O . SER A 1 63 ? 174.021 175.564 164.578 1.00 28.11 63 SER C O 1
ATOM 475 N N . ASP A 1 64 ? 173.061 175.824 162.569 1.00 15.91 64 ASP C N 1
ATOM 476 C CA . ASP A 1 64 ? 174.019 175.013 161.836 1.00 19.71 64 ASP C CA 1
ATOM 477 C C . ASP A 1 64 ? 174.236 175.556 160.434 1.00 19.45 64 ASP C C 1
ATOM 478 O O . ASP A 1 64 ? 175.085 175.033 159.705 1.00 26.93 64 ASP C O 1
ATOM 483 N N . THR A 1 65 ? 173.491 176.589 160.044 1.00 15.32 65 THR C N 1
ATOM 484 C CA . THR A 1 65 ? 173.474 177.134 158.695 1.00 16.60 65 THR C CA 1
ATOM 485 C C . THR A 1 65 ? 173.672 178.638 158.774 1.00 13.84 65 THR C C 1
ATOM 486 O O . THR A 1 65 ? 174.131 179.273 157.820 1.00 19.02 65 THR C O 1
ATOM 490 N N . ARG A 1 66 ? 173.303 179.209 159.923 1.00 12.77 66 ARG C N 1
ATOM 491 C CA . ARG A 1 66 ? 173.610 180.605 160.204 1.00 0.00 66 ARG C CA 1
ATOM 492 C C . ARG A 1 66 ? 175.110 180.792 160.406 1.00 8.62 66 ARG C C 1
ATOM 493 O O . ARG A 1 66 ? 175.629 181.893 160.201 1.00 22.40 66 ARG C O 1
ATOM 501 N N . ASN A 1 67 ? 175.821 179.721 160.785 1.00 11.23 67 ASN C N 1
ATOM 502 C CA . ASN A 1 67 ? 177.258 179.776 161.017 1.00 16.29 67 ASN C CA 1
ATOM 503 C C . ASN A 1 67 ? 178.052 179.752 159.718 1.00 13.99 67 ASN C C 1
ATOM 504 O O . ASN A 1 67 ? 179.156 180.305 159.661 1.00 12.68 67 ASN C O 1
ATOM 509 N N . VAL A 1 68 ? 177.515 179.119 158.675 1.00 19.64 68 VAL C N 1
ATOM 510 C CA . VAL A 1 68 ? 178.194 179.037 157.387 1.00 14.80 68 VAL C CA 1
ATOM 511 C C . VAL A 1 68 ? 177.685 180.154 156.487 1.00 9.91 68 VAL C C 1
ATOM 512 O O . VAL A 1 68 ? 178.057 180.242 155.312 1.00 17.39 68 VAL C O 1
ATOM 516 N N . LEU A 1 69 ? 176.827 181.012 157.034 1.00 10.09 69 LEU C N 1
ATOM 517 C CA . LEU A 1 69 ? 176.365 182.210 156.346 1.00 6.37 69 LEU C CA 1
ATOM 518 C C . LEU A 1 69 ? 177.087 183.472 156.804 1.00 14.79 69 LEU C C 1
ATOM 519 O O . LEU A 1 69 ? 177.053 184.485 156.097 1.00 20.87 69 LEU C O 1
ATOM 524 N N . LEU A 1 70 ? 177.754 183.430 157.961 1.00 15.74 70 LEU C N 1
ATOM 525 C CA . LEU A 1 70 ? 178.674 184.502 158.329 1.00 5.83 70 LEU C CA 1
ATOM 526 C C . LEU A 1 70 ? 179.872 184.531 157.387 1.00 10.49 70 LEU C C 1
ATOM 527 O O . LEU A 1 70 ? 180.352 185.602 157.000 1.00 17.95 70 LEU C O 1
ATOM 532 N N . SER A 1 71 ? 180.374 183.356 157.019 1.00 13.93 71 SER C N 1
ATOM 533 C CA . SER A 1 71 ? 181.396 183.230 155.982 1.00 20.53 71 SER C CA 1
ATOM 534 C C . SER A 1 71 ? 180.678 183.118 154.644 1.00 17.42 71 SER C C 1
ATOM 535 O O . SER A 1 71 ? 180.289 182.034 154.210 1.00 11.30 71 SER C O 1
ATOM 538 N N . SER A 1 72 ? 180.493 184.256 153.982 1.00 16.67 72 SER C N 1
ATOM 539 C CA . SER A 1 72 ? 179.697 184.338 152.767 1.00 10.80 72 SER C CA 1
ATOM 540 C C . SER A 1 72 ? 180.564 184.714 151.572 1.00 14.06 72 SER C C 1
ATOM 541 O O . SER A 1 72 ? 181.619 185.340 151.708 1.00 10.22 72 SER C O 1
ATOM 544 N N . LYS A 1 73 ? 180.103 184.316 150.385 1.00 20.40 73 LYS C N 1
ATOM 545 C CA . LYS A 1 73 ? 180.872 184.471 149.154 1.00 16.78 73 LYS C CA 1
ATOM 546 C C . LYS A 1 73 ? 180.431 185.676 148.330 1.00 14.26 73 LYS C C 1
ATOM 547 O O . LYS A 1 73 ? 181.236 186.568 148.048 1.00 23.08 73 LYS C O 1
ATOM 553 N N . GLY A 1 74 ? 179.160 185.723 147.945 1.00 9.63 74 GLY C N 1
ATOM 554 C CA . GLY A 1 74 ? 178.702 186.721 147.000 1.00 22.70 74 GLY C CA 1
ATOM 555 C C . GLY A 1 74 ? 177.722 186.159 145.991 1.00 25.03 74 GLY C C 1
ATOM 556 O O . GLY A 1 74 ? 177.293 186.859 145.069 1.00 25.04 74 GLY C O 1
ATOM 557 N N . SER A 1 75 ? 177.355 184.891 146.167 1.00 17.09 75 SER C N 1
ATOM 558 C CA . SER A 1 75 ? 176.275 184.279 145.407 1.00 15.16 75 SER C CA 1
ATOM 559 C C . SER A 1 75 ? 175.639 183.188 146.257 1.00 21.89 75 SER C C 1
ATOM 560 O O . SER A 1 75 ? 176.307 182.558 147.082 1.00 28.63 75 SER C O 1
ATOM 563 N N . LEU A 1 76 ? 174.332 182.986 146.057 1.00 23.73 76 LEU C N 1
ATOM 564 C CA . LEU A 1 76 ? 173.597 181.975 146.815 1.00 18.52 76 LEU C CA 1
ATOM 565 C C . LEU A 1 76 ? 174.034 180.568 146.430 1.00 10.04 76 LEU C C 1
ATOM 566 O O . LEU A 1 76 ? 174.088 179.669 147.283 1.00 15.09 76 LEU C O 1
ATOM 571 N N . LYS A 1 77 ? 174.346 180.365 145.147 1.00 3.13 77 LYS C N 1
ATOM 572 C CA . LYS A 1 77 ? 174.800 179.064 144.672 1.00 8.86 77 LYS C CA 1
ATOM 573 C C . LYS A 1 77 ? 176.138 178.677 145.288 1.00 6.75 77 LYS C C 1
ATOM 574 O O . LYS A 1 77 ? 176.374 177.494 145.549 1.00 16.92 77 LYS C O 1
ATOM 580 N N . SER A 1 78 ? 177.012 179.655 145.545 1.00 10.26 78 SER C N 1
ATOM 581 C CA . SER A 1 78 ? 178.270 179.364 146.226 1.00 10.80 78 SER C CA 1
ATOM 582 C C . SER A 1 78 ? 178.044 178.964 147.675 1.00 11.25 78 SER C C 1
ATOM 583 O O . SER A 1 78 ? 178.789 178.135 148.210 1.00 17.43 78 SER C O 1
ATOM 586 N N . TYR A 1 79 ? 177.010 179.519 148.311 1.00 12.70 79 TYR C N 1
ATOM 587 C CA . TYR A 1 79 ? 176.697 179.180 149.694 1.00 12.23 79 TYR C CA 1
ATOM 588 C C . TYR A 1 79 ? 176.186 177.740 149.744 1.00 13.97 79 TYR C C 1
ATOM 589 O O . TYR A 1 79 ? 176.635 176.929 150.568 1.00 7.77 79 TYR C O 1
ATOM 598 N N . LEU A 1 80 ? 175.254 177.406 148.842 1.00 17.36 80 LEU C N 1
ATOM 599 C CA . LEU A 1 80 ? 174.727 176.048 148.761 1.00 5.73 80 LEU C CA 1
ATOM 600 C C . LEU A 1 80 ? 175.768 175.040 148.288 1.00 8.78 80 LEU C C 1
ATOM 601 O O . LEU A 1 80 ? 175.632 173.848 148.579 1.00 21.68 80 LEU C O 1
ATOM 606 N N . ALA A 1 81 ? 176.792 175.483 147.557 1.00 4.76 81 ALA C N 1
ATOM 607 C CA . ALA A 1 81 ? 177.920 174.611 147.254 1.00 5.61 81 ALA C CA 1
ATOM 608 C C . ALA A 1 81 ? 178.824 174.418 148.460 1.00 10.24 81 ALA C C 1
ATOM 609 O O . ALA A 1 81 ? 179.384 173.332 148.642 1.00 14.72 81 ALA C O 1
ATOM 611 N N . LYS A 1 82 ? 178.981 175.457 149.287 1.00 8.55 82 LYS C N 1
ATOM 612 C CA . LYS A 1 82 ? 179.696 175.334 150.551 1.00 10.69 82 LYS C CA 1
ATOM 613 C C . LYS A 1 82 ? 178.949 174.476 151.561 1.00 19.83 82 LYS C C 1
ATOM 614 O O . LYS A 1 82 ? 179.555 174.033 152.543 1.00 28.23 82 LYS C O 1
ATOM 620 N N . PHE A 1 83 ? 177.653 174.255 151.358 1.00 23.53 83 PHE C N 1
ATOM 621 C CA . PHE A 1 83 ? 176.921 173.221 152.077 1.00 16.13 83 PHE C CA 1
ATOM 622 C C . PHE A 1 83 ? 177.333 171.804 151.700 1.00 14.36 83 PHE C C 1
ATOM 623 O O . PHE A 1 83 ? 177.185 170.896 152.524 1.00 19.62 83 PHE C O 1
ATOM 631 N N . SER A 1 84 ? 177.839 171.587 150.489 1.00 11.11 84 SER C N 1
ATOM 632 C CA . SER A 1 84 ? 177.850 170.262 149.880 1.00 14.68 84 SER C CA 1
ATOM 633 C C . SER A 1 84 ? 179.257 169.836 149.489 1.00 22.94 84 SER C C 1
ATOM 634 O O . SER A 1 84 ? 179.499 169.374 148.370 1.00 18.18 84 SER C O 1
ATOM 637 N N . ASN A 1 85 ? 180.208 169.984 150.402 1.00 32.36 85 ASN C N 1
ATOM 638 C CA . ASN A 1 85 ? 181.558 169.467 150.230 1.00 30.44 85 ASN C CA 1
ATOM 639 C C . ASN A 1 85 ? 181.915 168.584 151.421 1.00 34.24 85 ASN C C 1
ATOM 640 O O . ASN A 1 85 ? 181.099 168.345 152.313 1.00 33.69 85 ASN C O 1
ATOM 645 N N . SER A 1 86 ? 183.153 168.100 151.429 1.00 42.95 86 SER C N 1
ATOM 646 C CA . SER A 1 86 ? 183.617 167.188 152.465 1.00 50.53 86 SER C CA 1
ATOM 647 C C . SER A 1 86 ? 184.109 167.906 153.715 1.00 48.25 86 SER C C 1
ATOM 648 O O . SER A 1 86 ? 184.516 167.240 154.672 1.00 45.77 86 SER C O 1
ATOM 651 N N . LYS A 1 87 ? 184.097 169.241 153.728 1.00 41.75 87 LYS C N 1
ATOM 652 C CA . LYS A 1 87 ? 184.417 169.966 154.952 1.00 38.79 87 LYS C CA 1
ATOM 653 C C . LYS A 1 87 ? 183.305 169.835 155.984 1.00 44.32 87 LYS C C 1
ATOM 654 O O . LYS A 1 87 ? 183.575 169.842 157.190 1.00 46.32 87 LYS C O 1
ATOM 660 N N . ALA A 1 88 ? 182.055 169.714 155.533 1.00 37.86 88 ALA C N 1
ATOM 661 C CA . ALA A 1 88 ? 180.911 169.633 156.427 1.00 40.50 88 ALA C CA 1
ATOM 662 C C . ALA A 1 88 ? 180.244 168.266 156.460 1.00 36.70 88 ALA C C 1
ATOM 663 O O . ALA A 1 88 ? 179.611 167.942 157.472 1.00 37.09 88 ALA C O 1
ATOM 665 N N . ILE A 1 89 ? 180.415 167.453 155.406 1.00 28.63 89 ILE C N 1
ATOM 666 C CA . ILE A 1 89 ? 179.670 166.220 155.133 1.00 27.47 89 ILE C CA 1
ATOM 667 C C . ILE A 1 89 ? 178.177 166.507 155.238 1.00 20.89 89 ILE C C 1
ATOM 668 O O . ILE A 1 89 ? 177.489 166.005 156.134 1.00 13.67 89 ILE C O 1
ATOM 673 N N . SER A 1 90 ? 177.675 167.343 154.335 1.00 24.13 90 SER C N 1
ATOM 674 C CA . SER A 1 90 ? 176.293 167.795 154.371 1.00 19.02 90 SER C CA 1
ATOM 675 C C . SER A 1 90 ? 175.814 167.999 152.938 1.00 22.72 90 SER C C 1
ATOM 676 O O . SER A 1 90 ? 176.518 167.685 151.973 1.00 22.54 90 SER C O 1
ATOM 679 N N . GLY A 1 91 ? 174.600 168.529 152.799 1.00 19.74 91 GLY C N 1
ATOM 680 C CA . GLY A 1 91 ? 174.016 168.757 151.492 1.00 13.76 91 GLY C CA 1
ATOM 681 C C . GLY A 1 91 ? 172.526 168.491 151.455 1.00 10.23 91 GLY C C 1
ATOM 682 O O . GLY A 1 91 ? 171.825 168.959 150.553 1.00 12.79 91 GLY C O 1
ATOM 683 N N . ASP A 1 92 ? 172.033 167.729 152.431 1.00 13.91 92 ASP C N 1
ATOM 684 C CA . ASP A 1 92 ? 170.603 167.471 152.542 1.00 16.53 92 ASP C CA 1
ATOM 685 C C . ASP A 1 92 ? 169.860 168.672 153.104 1.00 10.57 92 ASP C C 1
ATOM 686 O O . ASP A 1 92 ? 168.670 168.851 152.832 1.00 11.98 92 ASP C O 1
ATOM 691 N N . ILE A 1 93 ? 170.548 169.478 153.910 1.00 9.87 93 ILE C N 1
ATOM 692 C CA . ILE A 1 93 ? 169.892 170.611 154.564 1.00 12.99 93 ILE C CA 1
ATOM 693 C C . ILE A 1 93 ? 169.579 171.757 153.599 1.00 16.54 93 ILE C C 1
ATOM 694 O O . ILE A 1 93 ? 168.613 172.492 153.854 1.00 17.60 93 ILE C O 1
ATOM 699 N N . PRO A 1 94 ? 170.306 171.958 152.417 1.00 17.19 94 PRO C N 1
ATOM 700 C CA . PRO A 1 94 ? 169.700 172.775 151.345 1.00 7.99 94 PRO C CA 1
ATOM 701 C C . PRO A 1 94 ? 168.326 172.326 150.868 1.00 21.08 94 PRO C C 1
ATOM 702 O O . PRO A 1 94 ? 167.494 173.161 150.499 1.00 18.53 94 PRO C O 1
ATOM 706 N N . LEU A 1 95 ? 168.069 171.017 150.880 1.00 21.12 95 LEU C N 1
ATOM 707 C CA . LEU A 1 95 ? 166.759 170.497 150.505 1.00 10.56 95 LEU C CA 1
ATOM 708 C C . LEU A 1 95 ? 165.718 170.656 151.604 1.00 15.25 95 LEU C C 1
ATOM 709 O O . LEU A 1 95 ? 164.594 170.179 151.429 1.00 14.85 95 LEU C O 1
ATOM 714 N N . SER A 1 96 ? 166.059 171.281 152.729 1.00 11.68 96 SER C N 1
ATOM 715 C CA . SER A 1 96 ? 165.096 171.592 153.773 1.00 10.24 96 SER C CA 1
ATOM 716 C C . SER A 1 96 ? 164.434 172.950 153.582 1.00 18.45 96 SER C C 1
ATOM 717 O O . SER A 1 96 ? 163.591 173.324 154.396 1.00 22.77 96 SER C O 1
ATOM 720 N N . ILE A 1 97 ? 164.801 173.703 152.541 1.00 11.85 97 ILE C N 1
ATOM 721 C CA . ILE A 1 97 ? 163.944 174.797 152.076 1.00 5.21 97 ILE C CA 1
ATOM 722 C C . ILE A 1 97 ? 162.590 174.235 151.659 1.00 20.62 97 ILE C C 1
ATOM 723 O O . ILE A 1 97 ? 161.537 174.840 151.904 1.00 17.52 97 ILE C O 1
ATOM 728 N N . HIS A 1 98 ? 162.611 173.052 151.038 1.00 12.66 98 HIS C N 1
ATOM 729 C CA . HIS A 1 98 ? 161.404 172.296 150.730 1.00 5.40 98 HIS C CA 1
ATOM 730 C C . HIS A 1 98 ? 160.629 171.927 151.993 1.00 11.26 98 HIS C C 1
ATOM 731 O O . HIS A 1 98 ? 159.403 172.063 152.039 1.00 19.32 98 HIS C O 1
ATOM 738 N N . PHE A 1 99 ? 161.326 171.481 153.036 1.00 8.12 99 PHE C N 1
ATOM 739 C CA . PHE A 1 99 ? 160.663 170.865 154.180 1.00 8.85 99 PHE C CA 1
ATOM 740 C C . PHE A 1 99 ? 160.311 171.829 155.303 1.00 12.99 99 PHE C C 1
ATOM 741 O O . PHE A 1 99 ? 159.329 171.591 156.012 1.00 18.46 99 PHE C O 1
ATOM 749 N N . ARG A 1 100 ? 161.070 172.909 155.493 1.00 8.18 100 ARG C N 1
ATOM 750 C CA . ARG A 1 100 ? 160.880 173.772 156.653 1.00 18.20 100 ARG C CA 1
ATOM 751 C C . ARG A 1 100 ? 159.940 174.933 156.377 1.00 19.80 100 ARG C C 1
ATOM 752 O O . ARG A 1 100 ? 160.094 176.009 156.970 1.00 21.78 100 ARG C O 1
ATOM 760 N N . ILE A 1 101 ? 158.967 174.745 155.485 1.00 15.49 101 ILE C N 1
ATOM 761 C CA . ILE A 1 101 ? 157.914 175.726 155.266 1.00 16.10 101 ILE C CA 1
ATOM 762 C C . ILE A 1 101 ? 156.521 175.108 155.279 1.00 21.68 101 ILE C C 1
ATOM 763 O O . ILE A 1 101 ? 155.528 175.839 155.203 1.00 24.71 101 ILE C O 1
ATOM 768 N N . ASP A 1 102 ? 156.415 173.783 155.450 1.00 21.70 102 ASP C N 1
ATOM 769 C CA . ASP A 1 102 ? 155.117 173.113 155.526 1.00 19.00 102 ASP C CA 1
ATOM 770 C C . ASP A 1 102 ? 154.354 173.517 156.781 1.00 22.97 102 ASP C C 1
ATOM 771 O O . ASP A 1 102 ? 153.282 174.129 156.706 1.00 23.57 102 ASP C O 1
ATOM 776 N N . ILE A 1 103 ? 154.897 173.178 157.950 1.00 27.31 103 ILE C N 1
ATOM 777 C CA . ILE A 1 103 ? 154.293 173.553 159.223 1.00 23.94 103 ILE C CA 1
ATOM 778 C C . ILE A 1 103 ? 154.945 174.812 159.787 1.00 29.48 103 ILE C C 1
ATOM 779 O O . ILE A 1 103 ? 154.343 175.480 160.647 1.00 25.46 103 ILE C O 1
ATOM 784 N N . GLN A 1 104 ? 156.125 175.187 159.273 1.00 29.10 104 GLN C N 1
ATOM 785 C CA . GLN A 1 104 ? 156.896 176.374 159.659 1.00 21.17 104 GLN C CA 1
ATOM 786 C C . GLN A 1 104 ? 157.217 176.358 161.156 1.00 29.69 104 GLN C C 1
ATOM 787 O O . GLN A 1 104 ? 156.723 177.160 161.951 1.00 33.74 104 GLN C O 1
ATOM 793 N N . LYS A 1 105 ? 158.055 175.380 161.512 1.00 27.71 105 LYS C N 1
ATOM 794 C CA . LYS A 1 105 ? 158.665 175.330 162.837 1.00 21.19 105 LYS C CA 1
ATOM 795 C C . LYS A 1 105 ? 159.541 176.544 163.116 1.00 26.11 105 LYS C C 1
ATOM 796 O O . LYS A 1 105 ? 159.733 176.906 164.282 1.00 27.85 105 LYS C O 1
ATOM 802 N N . ASN A 1 106 ? 160.070 177.178 162.071 1.00 24.13 106 ASN C N 1
ATOM 803 C CA . ASN A 1 106 ? 160.780 178.442 162.162 1.00 15.40 106 ASN C CA 1
ATOM 804 C C . ASN A 1 106 ? 159.842 179.638 162.200 1.00 19.33 106 ASN C C 1
ATOM 805 O O . ASN A 1 106 ? 160.322 180.775 162.178 1.00 14.51 106 ASN C O 1
ATOM 810 N N . LYS A 1 107 ? 158.526 179.397 162.203 1.00 16.42 107 LYS C N 1
ATOM 811 C CA . LYS A 1 107 ? 157.471 180.402 162.355 1.00 5.63 107 LYS C CA 1
ATOM 812 C C . LYS A 1 107 ? 157.467 181.439 161.233 1.00 14.09 107 LYS C C 1
ATOM 813 O O . LYS A 1 107 ? 156.992 182.562 161.429 1.00 15.54 107 LYS C O 1
ATOM 819 N N . THR A 1 108 ? 157.996 181.087 160.062 1.00 22.49 108 THR C N 1
ATOM 820 C CA . THR A 1 108 ? 157.818 181.908 158.873 1.00 1.92 108 THR C CA 1
ATOM 821 C C . THR A 1 108 ? 156.351 181.876 158.454 1.00 9.72 108 THR C C 1
ATOM 822 O O . THR A 1 108 ? 155.632 180.918 158.749 1.00 23.70 108 THR C O 1
ATOM 826 N N . LEU A 1 109 ? 155.893 182.998 157.871 1.00 5.97 109 LEU C N 1
ATOM 827 C CA . LEU A 1 109 ? 154.522 183.352 157.463 1.00 15.25 109 LEU C CA 1
ATOM 828 C C . LEU A 1 109 ? 153.647 183.660 158.684 1.00 10.61 109 LEU C C 1
ATOM 829 O O . LEU A 1 109 ? 152.549 184.214 158.551 1.00 9.53 109 LEU C O 1
ATOM 834 N N . ASP A 1 110 ? 154.150 183.371 159.880 1.00 19.38 110 ASP C N 1
ATOM 835 C CA . ASP A 1 110 ? 153.628 183.896 161.129 1.00 20.59 110 ASP C CA 1
ATOM 836 C C . ASP A 1 110 ? 154.408 185.118 161.582 1.00 24.52 110 ASP C C 1
ATOM 837 O O . ASP A 1 110 ? 153.808 186.117 161.982 1.00 25.41 110 ASP C O 1
ATOM 842 N N . ALA A 1 111 ? 155.736 185.082 161.457 1.00 24.99 111 ALA C N 1
ATOM 843 C CA . ALA A 1 111 ? 156.590 186.225 161.784 1.00 13.06 111 ALA C CA 1
ATOM 844 C C . ALA A 1 111 ? 156.787 187.123 160.561 1.00 7.59 111 ALA C C 1
ATOM 845 O O . ALA A 1 111 ? 157.893 187.534 160.216 1.00 14.21 111 ALA C O 1
ATOM 847 N N . LEU A 1 112 ? 155.670 187.418 159.899 1.00 6.90 112 LEU C N 1
ATOM 848 C CA . LEU A 1 112 ? 155.606 188.411 158.833 1.00 18.82 112 LEU C CA 1
ATOM 849 C C . LEU A 1 112 ? 154.391 189.313 158.927 1.00 29.85 112 LEU C C 1
ATOM 850 O O . LEU A 1 112 ? 154.357 190.334 158.232 1.00 37.47 112 LEU C O 1
ATOM 855 N N . ILE A 1 113 ? 153.393 188.975 159.751 1.00 11.66 113 ILE C N 1
ATOM 856 C CA . ILE A 1 113 ? 152.197 189.799 159.922 1.00 12.50 113 ILE C CA 1
ATOM 857 C C . ILE A 1 113 ? 152.563 191.108 160.610 1.00 22.49 113 ILE C C 1
ATOM 858 O O . ILE A 1 113 ? 152.030 192.176 160.279 1.00 19.38 113 ILE C O 1
ATOM 863 N N . VAL A 1 114 ? 153.523 191.052 161.536 1.00 15.68 114 VAL C N 1
ATOM 864 C CA . VAL A 1 114 ? 153.981 192.224 162.268 1.00 16.58 114 VAL C CA 1
ATOM 865 C C . VAL A 1 114 ? 154.724 193.221 161.384 1.00 19.03 114 VAL C C 1
ATOM 866 O O . VAL A 1 114 ? 154.872 194.388 161.767 1.00 18.96 114 VAL C O 1
ATOM 870 N N . ALA A 1 115 ? 155.201 192.793 160.210 1.00 4.00 115 ALA C N 1
ATOM 871 C CA . ALA A 1 115 ? 155.960 193.678 159.336 1.00 12.06 115 ALA C CA 1
ATOM 872 C C . ALA A 1 115 ? 155.061 194.690 158.637 1.00 24.43 115 ALA C C 1
ATOM 873 O O . ALA A 1 115 ? 155.410 195.872 158.540 1.00 23.88 115 ALA C O 1
ATOM 875 N N . PHE A 1 116 ? 153.909 194.247 158.149 1.00 14.18 116 PHE C N 1
ATOM 876 C CA . PHE A 1 116 ? 153.010 195.111 157.400 1.00 19.67 116 PHE C CA 1
ATOM 877 C C . PHE A 1 116 ? 152.197 196.005 158.328 1.00 19.79 116 PHE C C 1
ATOM 878 O O . PHE A 1 116 ? 152.522 197.178 158.517 1.00 9.14 116 PHE C O 1
ATOM 886 N N . SER A 1 135 ? 161.512 204.478 154.345 1.00 21.65 135 SER C N 1
ATOM 887 C CA . SER A 1 135 ? 162.493 203.448 154.665 1.00 22.19 135 SER C CA 1
ATOM 888 C C . SER A 1 135 ? 163.580 203.985 155.589 1.00 16.85 135 SER C C 1
ATOM 889 O O . SER A 1 135 ? 164.563 204.564 155.129 1.00 12.33 135 SER C O 1
ATOM 892 N N . ILE A 1 136 ? 163.398 203.789 156.897 1.00 15.66 136 ILE C N 1
ATOM 893 C CA . ILE A 1 136 ? 164.413 204.224 157.849 1.00 17.31 136 ILE C CA 1
ATOM 894 C C . ILE A 1 136 ? 165.633 203.304 157.804 1.00 21.85 136 ILE C C 1
ATOM 895 O O . ILE A 1 136 ? 165.592 202.185 157.280 1.00 18.90 136 ILE C O 1
ATOM 900 N N . LYS A 1 137 ? 166.742 203.800 158.354 1.00 24.22 137 LYS C N 1
ATOM 901 C CA . LYS A 1 137 ? 168.030 203.140 158.211 1.00 19.44 137 LYS C CA 1
ATOM 902 C C . LYS A 1 137 ? 168.113 201.881 159.074 1.00 19.35 137 LYS C C 1
ATOM 903 O O . LYS A 1 137 ? 167.435 201.774 160.100 1.00 18.79 137 LYS C O 1
ATOM 909 N N . PRO A 1 138 ? 168.902 200.894 158.649 1.00 21.91 138 PRO C N 1
ATOM 910 C CA . PRO A 1 138 ? 169.205 199.763 159.531 1.00 19.07 138 PRO C CA 1
ATOM 911 C C . PRO A 1 138 ? 170.033 200.204 160.725 1.00 10.88 138 PRO C C 1
ATOM 912 O O . PRO A 1 138 ? 170.776 201.187 160.669 1.00 19.63 138 PRO C O 1
ATOM 916 N N . LEU A 1 139 ? 169.882 199.470 161.819 1.00 4.89 139 LEU C N 1
ATOM 917 C CA . LEU A 1 139 ? 170.633 199.773 163.029 1.00 9.44 139 LEU C CA 1
ATOM 918 C C . LEU A 1 139 ? 172.094 199.385 162.820 1.00 14.17 139 LEU C C 1
ATOM 919 O O . LEU A 1 139 ? 172.368 198.298 162.296 1.00 14.82 139 LEU C O 1
ATOM 924 N N . PRO A 1 140 ? 173.048 200.247 163.177 1.00 18.09 140 PRO C N 1
ATOM 925 C CA . PRO A 1 140 ? 174.447 200.020 162.788 1.00 11.00 140 PRO C CA 1
ATOM 926 C C . PRO A 1 140 ? 175.091 198.855 163.525 1.00 8.43 140 PRO C C 1
ATOM 927 O O . PRO A 1 140 ? 174.637 198.411 164.580 1.00 20.67 140 PRO C O 1
ATOM 931 N N . ASN A 1 141 ? 176.187 198.369 162.937 1.00 2.75 141 ASN C N 1
ATOM 932 C CA . ASN A 1 141 ? 176.897 197.190 163.418 1.00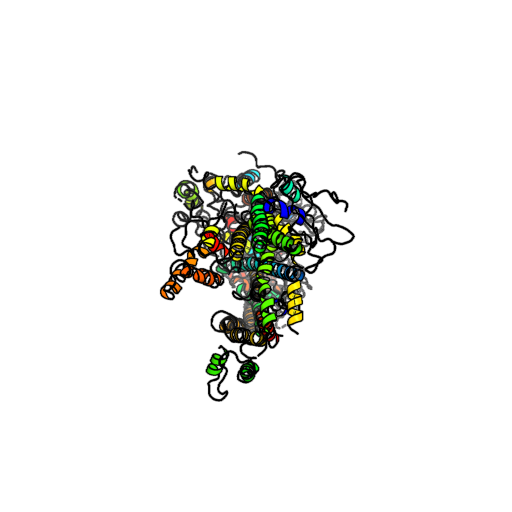 6.92 141 ASN C CA 1
ATOM 933 C C . ASN A 1 141 ? 177.665 197.430 164.712 1.00 15.72 141 ASN C C 1
ATOM 934 O O . ASN A 1 141 ? 178.162 196.462 165.297 1.00 15.68 141 ASN C O 1
ATOM 939 N N . SER A 1 142 ? 177.795 198.685 165.157 1.00 21.13 142 SER C N 1
ATOM 940 C CA . SER A 1 142 ? 178.479 198.969 166.415 1.00 16.73 142 SER C CA 1
ATOM 941 C C . SER A 1 142 ? 177.707 198.428 167.612 1.00 15.72 142 SER C C 1
ATOM 942 O O . SER A 1 142 ? 178.316 197.980 168.590 1.00 27.40 142 SER C O 1
ATOM 945 N N . LYS A 1 143 ? 176.374 198.456 167.553 1.00 16.18 143 LYS C N 1
ATOM 946 C CA . LYS A 1 143 ? 175.530 197.841 168.578 1.00 20.06 143 LYS C CA 1
ATOM 947 C C . LYS A 1 143 ? 175.387 196.350 168.262 1.00 16.14 143 LYS C C 1
ATOM 948 O O . LYS A 1 143 ? 174.350 195.866 167.804 1.00 9.56 143 LYS C O 1
ATOM 954 N N . LEU A 1 144 ? 176.479 195.625 168.517 1.00 18.88 144 LEU C N 1
ATOM 955 C CA . LEU A 1 144 ? 176.670 194.249 168.071 1.00 23.08 144 LEU C CA 1
ATOM 956 C C . LEU A 1 144 ? 175.693 193.250 168.678 1.00 11.09 144 LEU C C 1
ATOM 957 O O . LEU A 1 144 ? 174.888 192.651 167.956 1.00 11.19 144 LEU C O 1
ATOM 962 N N . THR A 1 145 ? 175.797 193.039 169.995 1.00 14.05 145 THR C N 1
ATOM 963 C CA . THR A 1 145 ? 175.091 192.046 170.814 1.00 22.77 145 THR C CA 1
ATOM 964 C C . THR A 1 145 ? 175.355 190.594 170.394 1.00 17.83 145 THR C C 1
ATOM 965 O O . THR A 1 145 ? 174.681 189.685 170.899 1.00 20.60 145 THR C O 1
ATOM 969 N N . ASP A 1 146 ? 176.278 190.360 169.450 1.00 7.80 146 ASP C N 1
ATOM 970 C CA . ASP A 1 146 ? 176.869 189.075 169.063 1.00 13.18 146 ASP C CA 1
ATOM 971 C C . ASP A 1 146 ? 175.903 188.084 168.410 1.00 21.85 146 ASP C C 1
ATOM 972 O O . ASP A 1 146 ? 176.332 187.018 167.957 1.00 26.13 146 ASP C O 1
ATOM 977 N N . THR A 1 147 ? 174.615 188.402 168.348 1.00 22.86 147 THR C N 1
ATOM 978 C CA . THR A 1 147 ? 173.656 187.564 167.634 1.00 12.78 147 THR C CA 1
ATOM 979 C C . THR A 1 147 ? 172.779 188.352 166.676 1.00 9.00 147 THR C C 1
ATOM 980 O O . THR A 1 147 ? 172.522 187.884 165.560 1.00 18.83 147 THR C O 1
ATOM 984 N N . ILE A 1 148 ? 172.333 189.546 167.077 1.00 5.39 148 ILE C N 1
ATOM 985 C CA . ILE A 1 148 ? 171.381 190.309 166.277 1.00 5.47 148 ILE C CA 1
ATOM 986 C C . ILE A 1 148 ? 172.051 190.860 165.024 1.00 9.53 148 ILE C C 1
ATOM 987 O O . ILE A 1 148 ? 171.505 190.759 163.920 1.00 9.51 148 ILE C O 1
ATOM 992 N N . LYS A 1 149 ? 173.261 191.406 165.161 1.00 14.34 149 LYS C N 1
ATOM 993 C CA . LYS A 1 149 ? 173.969 191.916 163.991 1.00 7.71 149 LYS C CA 1
ATOM 994 C C . LYS A 1 149 ? 174.479 190.791 163.101 1.00 11.62 149 LYS C C 1
ATOM 995 O O . LYS A 1 149 ? 174.573 190.969 161.881 1.00 14.01 149 LYS C O 1
ATOM 1001 N N . GLU A 1 150 ? 174.793 189.630 163.687 1.00 10.39 150 GLU C N 1
ATOM 1002 C CA . GLU A 1 150 ? 175.136 188.455 162.888 1.00 7.71 150 GLU C CA 1
ATOM 1003 C C . GLU A 1 150 ? 173.958 188.007 162.033 1.00 13.14 150 GLU C C 1
ATOM 1004 O O . GLU A 1 150 ? 174.117 187.723 160.838 1.00 7.66 150 GLU C O 1
ATOM 1010 N N . LEU A 1 151 ? 172.758 187.978 162.620 1.00 18.76 151 LEU C N 1
ATOM 1011 C CA . LEU A 1 151 ? 171.574 187.618 161.849 1.00 5.45 151 LEU C CA 1
ATOM 1012 C C . LEU A 1 151 ? 171.196 188.700 160.847 1.00 12.83 151 LEU C C 1
ATOM 1013 O O . LEU A 1 151 ? 170.659 188.384 159.781 1.00 24.96 151 LEU C O 1
ATOM 1018 N N . VAL A 1 152 ? 171.472 189.968 161.167 1.00 21.37 152 VAL C N 1
ATOM 1019 C CA . VAL A 1 152 ? 171.235 191.062 160.229 1.00 13.97 152 VAL C CA 1
ATOM 1020 C C . VAL A 1 152 ? 172.143 190.929 159.009 1.00 2.06 152 VAL C C 1
ATOM 1021 O O . VAL A 1 152 ? 171.693 191.080 157.866 1.00 0.00 152 VAL C O 1
ATOM 1025 N N . TYR A 1 153 ? 173.422 190.606 159.234 1.00 4.79 153 TYR C N 1
ATOM 1026 C CA . TYR A 1 153 ? 174.352 190.382 158.129 1.00 7.38 153 TYR C CA 1
ATOM 1027 C C . TYR A 1 153 ? 173.950 189.168 157.298 1.00 6.53 153 TYR C C 1
ATOM 1028 O O . TYR A 1 153 ? 173.984 189.214 156.058 1.00 12.37 153 TYR C O 1
ATOM 1037 N N . CYS A 1 154 ? 173.532 188.087 157.970 1.00 21.67 154 CYS C N 1
ATOM 1038 C CA . CYS A 1 154 ? 173.096 186.874 157.280 1.00 14.50 154 CYS C CA 1
ATOM 1039 C C . CYS A 1 154 ? 171.855 187.127 156.428 1.00 4.23 154 CYS C C 1
ATOM 1040 O O . CYS A 1 154 ? 171.771 186.669 155.281 1.00 13.58 154 CYS C O 1
ATOM 1043 N N . SER A 1 155 ? 170.896 187.882 156.959 1.00 0.30 155 SER C N 1
ATOM 1044 C CA . SER A 1 155 ? 169.670 188.128 156.218 1.00 0.00 155 SER C CA 1
ATOM 1045 C C . SER A 1 155 ? 169.849 189.180 155.129 1.00 7.04 155 SER C C 1
ATOM 1046 O O . SER A 1 155 ? 169.125 189.141 154.133 1.00 15.88 155 SER C O 1
ATOM 1049 N N . THR A 1 156 ? 170.802 190.113 155.274 1.00 16.34 156 THR C N 1
ATOM 1050 C CA . THR A 1 156 ? 171.125 190.991 154.148 1.00 10.61 156 THR C CA 1
ATOM 1051 C C . THR A 1 156 ? 171.809 190.214 153.032 1.00 7.25 156 THR C C 1
ATOM 1052 O O . THR A 1 156 ? 171.586 190.495 151.848 1.00 14.04 156 THR C O 1
ATOM 1056 N N . LYS A 1 157 ? 172.646 189.236 153.394 1.00 7.22 157 LYS C N 1
ATOM 1057 C CA . LYS A 1 157 ? 173.228 188.344 152.395 1.00 0.00 157 LYS C CA 1
ATOM 1058 C C . LYS A 1 157 ? 172.145 187.552 151.667 1.00 4.55 157 LYS C C 1
ATOM 1059 O O . LYS A 1 157 ? 172.165 187.439 150.434 1.00 21.95 157 LYS C O 1
ATOM 1065 N N . ILE A 1 158 ? 171.171 187.032 152.424 1.00 13.90 158 ILE C N 1
ATOM 1066 C CA . ILE A 1 158 ? 170.043 186.303 151.841 1.00 13.64 158 ILE C CA 1
ATOM 1067 C C . ILE A 1 158 ? 169.217 187.214 150.935 1.00 13.32 158 ILE C C 1
ATOM 1068 O O . ILE A 1 158 ? 168.869 186.839 149.808 1.00 16.95 158 ILE C O 1
ATOM 1073 N N . GLY A 1 159 ? 168.934 188.436 151.393 1.00 0.00 159 GLY C N 1
ATOM 1074 C CA . GLY A 1 159 ? 168.103 189.347 150.623 1.00 7.10 159 GLY C CA 1
ATOM 1075 C C . GLY A 1 159 ? 168.757 189.837 149.346 1.00 13.97 159 GLY C C 1
ATOM 1076 O O . GLY A 1 159 ? 168.089 190.001 148.322 1.00 21.52 159 GLY C O 1
ATOM 1077 N N . ARG A 1 160 ? 170.067 190.081 149.379 1.00 12.29 160 ARG C N 1
ATOM 1078 C CA . ARG A 1 160 ? 170.754 190.437 148.147 1.00 10.04 160 ARG C CA 1
ATOM 1079 C C . ARG A 1 160 ? 170.993 189.230 147.250 1.00 12.12 160 ARG C C 1
ATOM 1080 O O . ARG A 1 160 ? 171.234 189.407 146.052 1.00 14.95 160 ARG C O 1
ATOM 1088 N N . TRP A 1 161 ? 170.914 188.010 147.790 1.00 10.96 161 TRP C N 1
ATOM 1089 C CA . TRP A 1 161 ? 171.133 186.829 146.965 1.00 7.77 161 TRP C CA 1
ATOM 1090 C C . TRP A 1 161 ? 169.890 186.373 146.213 1.00 15.41 161 TRP C C 1
ATOM 1091 O O . TRP A 1 161 ? 170.019 185.628 145.236 1.00 8.30 161 TRP C O 1
ATOM 1102 N N . LEU A 1 162 ? 168.700 186.784 146.638 1.00 12.21 162 LEU C N 1
ATOM 1103 C CA . LEU A 1 162 ? 167.486 186.429 145.919 1.00 7.92 162 LEU C CA 1
ATOM 1104 C C . LEU A 1 162 ? 167.159 187.394 144.789 1.00 8.80 162 LEU C C 1
ATOM 1105 O O . LEU A 1 162 ? 166.270 187.099 143.984 1.00 16.59 162 LEU C O 1
ATOM 1110 N N . SER A 1 163 ? 167.847 188.532 144.709 1.00 18.02 163 SER C N 1
ATOM 1111 C CA . SER A 1 163 ? 167.592 189.505 143.654 1.00 28.00 163 SER C CA 1
ATOM 1112 C C . SER A 1 163 ? 168.275 189.150 142.341 1.00 20.07 163 SER C C 1
ATOM 1113 O O . SER A 1 163 ? 167.946 189.747 141.310 1.00 17.07 163 SER C O 1
ATOM 1116 N N . GLU A 1 164 ? 169.208 188.202 142.352 1.00 16.55 164 GLU C N 1
ATOM 1117 C CA . GLU A 1 164 ? 169.925 187.783 141.156 1.00 18.32 164 GLU C CA 1
ATOM 1118 C C . GLU A 1 164 ? 169.307 186.555 140.499 1.00 21.45 164 GLU C C 1
ATOM 1119 O O . GLU A 1 164 ? 169.866 186.040 139.525 1.00 24.22 164 GLU C O 1
ATOM 1125 N N . MET A 1 165 ? 168.171 186.078 141.001 1.00 21.25 165 MET C N 1
ATOM 1126 C CA . MET A 1 165 ? 167.558 184.851 140.516 1.00 23.30 165 MET C CA 1
ATOM 1127 C C . MET A 1 165 ? 166.124 185.115 140.081 1.00 27.34 165 MET C C 1
ATOM 1128 O O . MET A 1 165 ? 165.485 186.080 140.508 1.00 22.80 165 MET C O 1
ATOM 1133 N N . THR A 1 166 ? 165.628 184.234 139.217 1.00 22.09 166 THR C N 1
ATOM 1134 C CA . THR A 1 166 ? 164.244 184.243 138.776 1.00 12.65 166 THR C CA 1
ATOM 1135 C C . THR A 1 166 ? 163.451 183.199 139.560 1.00 18.78 166 THR C C 1
ATOM 1136 O O . THR A 1 166 ? 163.980 182.513 140.439 1.00 22.79 166 THR C O 1
ATOM 1140 N N . ASN A 1 167 ? 162.158 183.085 139.240 1.00 19.57 167 ASN C N 1
ATOM 1141 C CA . ASN A 1 167 ? 161.298 182.137 139.945 1.00 8.18 167 ASN C CA 1
ATOM 1142 C C . ASN A 1 167 ? 161.629 180.698 139.570 1.00 2.50 167 ASN C C 1
ATOM 1143 O O . ASN A 1 167 ? 161.564 179.799 140.418 1.00 8.03 167 ASN C O 1
ATOM 1148 N N . GLN A 1 168 ? 161.971 180.458 138.301 1.00 15.84 168 GLN C N 1
ATOM 1149 C CA . GLN A 1 168 ? 162.444 179.137 137.896 1.00 13.51 168 GLN C CA 1
ATOM 1150 C C . GLN A 1 168 ? 163.792 178.824 138.533 1.00 6.90 168 GLN C C 1
ATOM 1151 O O . GLN A 1 168 ? 164.043 177.684 138.939 1.00 13.57 168 GLN C O 1
ATOM 1157 N N . ASP A 1 169 ? 164.660 179.833 138.654 1.00 10.45 169 ASP C N 1
ATOM 1158 C CA . ASP A 1 169 ? 165.897 179.671 139.413 1.00 7.89 169 ASP C CA 1
ATOM 1159 C C . ASP A 1 169 ? 165.605 179.410 140.885 1.00 8.90 169 ASP C C 1
ATOM 1160 O O . ASP A 1 169 ? 166.309 178.629 141.536 1.00 13.12 169 ASP C O 1
ATOM 1165 N N . LEU A 1 170 ? 164.562 180.055 141.418 1.00 16.86 170 LEU C N 1
ATOM 1166 C CA . LEU A 1 170 ? 164.164 179.857 142.809 1.00 18.13 170 LEU C CA 1
ATOM 1167 C C . LEU A 1 170 ? 163.679 178.432 143.056 1.00 10.13 170 LEU C C 1
ATOM 1168 O O . LEU A 1 170 ? 163.975 177.842 144.099 1.00 11.76 170 LEU C O 1
ATOM 1173 N N . ALA A 1 171 ? 162.934 177.862 142.110 1.00 8.55 171 ALA C N 1
ATOM 1174 C CA . ALA A 1 171 ? 162.572 176.454 142.213 1.00 3.30 171 ALA C CA 1
ATOM 1175 C C . ALA A 1 171 ? 163.731 175.525 141.876 1.00 2.66 171 ALA C C 1
ATOM 1176 O O . ALA A 1 171 ? 163.685 174.344 142.234 1.00 9.74 171 ALA C O 1
ATOM 1178 N N . ARG A 1 172 ? 164.763 176.031 141.199 1.00 12.06 172 ARG C N 1
ATOM 1179 C CA . ARG A 1 172 ? 165.860 175.181 140.753 1.00 5.63 172 ARG C CA 1
ATOM 1180 C C . ARG A 1 172 ? 166.919 174.989 141.835 1.00 4.47 172 ARG C C 1
ATOM 1181 O O . ARG A 1 172 ? 167.186 173.859 142.258 1.00 3.18 172 ARG C O 1
ATOM 1189 N N . ASP A 1 173 ? 167.541 176.078 142.298 1.00 15.79 173 ASP C N 1
ATOM 1190 C CA . ASP A 1 173 ? 168.681 175.927 143.198 1.00 8.03 173 ASP C CA 1
ATOM 1191 C C . ASP A 1 173 ? 168.292 175.832 144.667 1.00 10.14 173 ASP C C 1
ATOM 1192 O O . ASP A 1 173 ? 169.112 175.387 145.479 1.00 11.98 173 ASP C O 1
ATOM 1197 N N . LEU A 1 174 ? 167.078 176.231 145.032 1.00 13.83 174 LEU C N 1
ATOM 1198 C CA . LEU A 1 174 ? 166.581 176.001 146.380 1.00 11.97 174 LEU C CA 1
ATOM 1199 C C . LEU A 1 174 ? 165.846 174.673 146.507 1.00 11.95 174 LEU C C 1
ATOM 1200 O O . LEU A 1 174 ? 165.460 174.305 147.623 1.00 14.18 174 LEU C O 1
ATOM 1205 N N . LYS A 1 175 ? 165.652 173.967 145.382 1.00 9.66 175 LYS C N 1
ATOM 1206 C CA . LYS A 1 175 ? 165.097 172.608 145.315 1.00 0.00 175 LYS C CA 1
ATOM 1207 C C . LYS A 1 175 ? 163.693 172.530 145.915 1.00 0.92 175 LYS C C 1
ATOM 1208 O O . LYS A 1 175 ? 163.407 171.712 146.790 1.00 14.35 175 LYS C O 1
ATOM 1214 N N . VAL A 1 176 ? 162.809 173.399 145.429 1.00 7.70 176 VAL C N 1
ATOM 1215 C CA . VAL A 1 176 ? 161.430 173.461 145.892 1.00 7.76 176 VAL C CA 1
ATOM 1216 C C . VAL A 1 176 ? 160.490 173.345 144.701 1.00 11.38 176 VAL C C 1
ATOM 1217 O O . VAL A 1 176 ? 160.837 173.665 143.562 1.00 12.81 176 VAL C O 1
ATOM 1221 N N . ILE A 1 177 ? 159.283 172.854 144.980 1.00 6.42 177 ILE C N 1
ATOM 1222 C CA . ILE A 1 177 ? 158.180 172.863 144.020 1.00 10.66 177 ILE C CA 1
ATOM 1223 C C . ILE A 1 177 ? 157.035 173.555 144.756 1.00 7.53 177 ILE C C 1
ATOM 1224 O O . ILE A 1 177 ? 156.264 172.918 145.479 1.00 7.57 177 ILE C O 1
ATOM 1229 N N . PHE A 1 178 ? 156.934 174.870 144.599 1.00 18.38 178 PHE C N 1
ATOM 1230 C CA . PHE A 1 178 ? 155.948 175.650 145.339 1.00 13.00 178 PHE C CA 1
ATOM 1231 C C . PHE A 1 178 ? 154.542 175.457 144.781 1.00 19.40 178 PHE C C 1
ATOM 1232 O O . PHE A 1 178 ? 153.753 174.676 145.314 1.00 23.24 178 PHE C O 1
ATOM 1240 N N . ILE B 2 17 ? 165.966 187.281 230.148 1.00 66.48 17 ILE A N 1
ATOM 1241 C CA . ILE B 2 17 ? 166.944 188.201 230.714 1.00 72.06 17 ILE A CA 1
ATOM 1242 C C . ILE B 2 17 ? 168.355 187.743 230.369 1.00 73.55 17 ILE A C 1
ATOM 1243 O O . ILE B 2 17 ? 169.064 188.406 229.613 1.00 72.70 17 ILE A O 1
ATOM 1248 N N . GLN B 2 18 ? 168.762 186.604 230.938 1.00 68.06 18 GLN A N 1
ATOM 1249 C CA . GLN B 2 18 ? 170.074 186.050 230.621 1.00 64.55 18 GLN A CA 1
ATOM 1250 C C . GLN B 2 18 ? 170.106 185.455 229.221 1.00 66.95 18 GLN A C 1
ATOM 1251 O O . GLN B 2 18 ? 171.157 185.468 228.570 1.00 67.86 18 GLN A O 1
ATOM 1257 N N . GLU B 2 19 ? 168.967 184.947 228.744 1.00 60.81 19 GLU A N 1
ATOM 1258 C CA . GLU B 2 19 ? 168.889 184.312 227.434 1.00 56.07 19 GLU A CA 1
ATOM 1259 C C . GLU B 2 19 ? 169.132 185.288 226.291 1.00 58.05 19 GLU A C 1
ATOM 1260 O O . GLU B 2 19 ? 169.624 184.871 225.239 1.00 61.54 19 GLU A O 1
ATOM 1266 N N . TYR B 2 20 ? 168.814 186.570 226.471 1.00 60.31 20 TYR A N 1
ATOM 1267 C CA . TYR B 2 20 ? 169.049 187.563 225.430 1.00 60.25 20 TYR A CA 1
ATOM 1268 C C . TYR B 2 20 ? 170.519 187.925 225.261 1.00 57.00 20 TYR A C 1
ATOM 1269 O O . TYR B 2 20 ? 170.867 188.571 224.267 1.00 55.35 20 TYR A O 1
ATOM 1278 N N . ARG B 2 21 ? 171.386 187.524 226.190 1.00 59.46 21 ARG A N 1
ATOM 1279 C CA . ARG B 2 21 ? 172.791 187.898 226.142 1.00 61.96 21 ARG A CA 1
ATOM 1280 C C . ARG B 2 21 ? 173.751 186.731 226.323 1.00 61.99 21 ARG A C 1
ATOM 1281 O O . ARG B 2 21 ? 174.965 186.936 226.208 1.00 59.33 21 ARG A O 1
ATOM 1289 N N . LEU B 2 22 ? 173.253 185.523 226.603 1.00 58.88 22 LEU A N 1
ATOM 1290 C CA . LEU B 2 22 ? 174.128 184.374 226.817 1.00 58.88 22 LEU A CA 1
ATOM 1291 C C . LEU B 2 22 ? 174.811 183.936 225.526 1.00 61.93 22 LEU A C 1
ATOM 1292 O O . LEU B 2 22 ? 175.927 183.404 225.566 1.00 65.15 22 LEU A O 1
ATOM 1297 N N . THR B 2 23 ? 174.178 184.179 224.375 1.00 54.04 23 THR A N 1
ATOM 1298 C CA . THR B 2 23 ? 174.794 183.836 223.098 1.00 50.73 23 THR A CA 1
ATOM 1299 C C . THR B 2 23 ? 175.939 184.769 222.736 1.00 52.59 23 THR A C 1
ATOM 1300 O O . THR B 2 23 ? 176.730 184.433 221.846 1.00 51.76 23 THR A O 1
ATOM 1304 N N . GLN B 2 24 ? 176.028 185.935 223.387 1.00 58.47 24 GLN A N 1
ATOM 1305 C CA . GLN B 2 24 ? 177.061 186.908 223.046 1.00 59.91 24 GLN A CA 1
ATOM 1306 C C . GLN B 2 24 ? 178.450 186.404 223.413 1.00 57.89 24 GLN A C 1
ATOM 1307 O O . GLN B 2 24 ? 179.380 186.516 222.611 1.00 60.60 24 GLN A O 1
ATOM 1313 N N . ARG B 2 25 ? 178.613 185.833 224.607 1.00 51.56 25 ARG A N 1
ATOM 1314 C CA . ARG B 2 25 ? 179.910 185.262 224.961 1.00 55.02 25 ARG A CA 1
ATOM 1315 C C . ARG B 2 25 ? 180.191 183.978 224.192 1.00 55.33 25 ARG A C 1
ATOM 1316 O O . ARG B 2 25 ? 181.357 183.610 224.009 1.00 56.09 25 ARG A O 1
ATOM 1324 N N . LEU B 2 26 ? 179.144 183.293 223.727 1.00 49.49 26 LEU A N 1
ATOM 1325 C CA . LEU B 2 26 ? 179.338 182.065 222.965 1.00 50.59 26 LEU A CA 1
ATOM 1326 C C . LEU B 2 26 ? 179.836 182.337 221.548 1.00 49.60 26 LEU A C 1
ATOM 1327 O O . LEU B 2 26 ? 180.418 181.443 220.922 1.00 49.27 26 LEU A O 1
ATOM 1332 N N . LEU B 2 27 ? 179.605 183.542 221.016 1.00 58.99 27 LEU A N 1
ATOM 1333 C CA . LEU B 2 27 ? 180.079 183.846 219.667 1.00 60.01 27 LEU A CA 1
ATOM 1334 C C . LEU B 2 27 ? 181.594 184.033 219.637 1.00 62.84 27 LEU A C 1
ATOM 1335 O O . LEU B 2 27 ? 182.271 183.495 218.754 1.00 60.93 27 LEU A O 1
ATOM 1340 N N . GLU B 2 28 ? 182.148 184.776 220.597 1.00 65.17 28 GLU A N 1
ATOM 1341 C CA . GLU B 2 28 ? 183.596 184.778 220.828 1.00 65.52 28 GLU A CA 1
ATOM 1342 C C . GLU B 2 28 ? 183.986 183.555 221.660 1.00 63.93 28 GLU A C 1
ATOM 1343 O O . GLU B 2 28 ? 184.269 183.627 222.857 1.00 62.80 28 GLU A O 1
ATOM 1349 N N . ALA B 2 29 ? 183.987 182.410 220.981 1.00 61.88 29 ALA A N 1
ATOM 1350 C CA . ALA B 2 29 ? 184.400 181.144 221.566 1.00 61.97 29 ALA A CA 1
ATOM 1351 C C . ALA B 2 29 ? 184.843 180.215 220.447 1.00 64.44 29 ALA A C 1
ATOM 1352 O O . ALA B 2 29 ? 184.496 180.409 219.279 1.00 61.25 29 ALA A O 1
ATOM 1354 N N . ASN B 2 30 ? 185.624 179.204 220.823 1.00 72.38 30 ASN A N 1
ATOM 1355 C CA . ASN B 2 30 ? 185.989 178.113 219.917 1.00 70.13 30 ASN A CA 1
ATOM 1356 C C . ASN B 2 30 ? 186.148 176.854 220.776 1.00 70.75 30 ASN A C 1
ATOM 1357 O O . ASN B 2 30 ? 187.236 176.570 221.283 1.00 70.93 30 ASN A O 1
ATOM 1362 N N . ASN B 2 31 ? 185.046 176.095 220.876 1.00 72.33 31 ASN A N 1
ATOM 1363 C CA . ASN B 2 31 ? 184.781 175.052 221.889 1.00 72.74 31 ASN A CA 1
ATOM 1364 C C . ASN B 2 31 ? 185.340 175.429 223.263 1.00 71.48 31 ASN A C 1
ATOM 1365 O O . ASN B 2 31 ? 186.109 174.693 223.884 1.00 72.94 31 ASN A O 1
ATOM 1370 N N . SER B 2 32 ? 184.926 176.605 223.739 1.00 69.33 32 SER A N 1
ATOM 1371 C CA . SER B 2 32 ? 185.493 177.215 224.934 1.00 73.49 32 SER A CA 1
ATOM 1372 C C . SER B 2 32 ? 184.621 177.057 226.171 1.00 73.58 32 SER A C 1
ATOM 1373 O O . SER B 2 32 ? 185.065 177.434 227.262 1.00 72.84 32 SER A O 1
ATOM 1376 N N . SER B 2 33 ? 183.397 176.535 226.020 1.00 66.67 33 SER A N 1
ATOM 1377 C CA . SER B 2 33 ? 182.482 176.166 227.109 1.00 61.87 33 SER A CA 1
ATOM 1378 C C . SER B 2 33 ? 182.146 177.365 228.003 1.00 63.12 33 SER A C 1
ATOM 1379 O O . SER B 2 33 ? 182.503 177.426 229.181 1.00 68.08 33 SER A O 1
ATOM 1382 N N . CYS B 2 34 ? 181.457 178.330 227.401 1.00 62.93 34 CYS A N 1
ATOM 1383 C CA . CYS B 2 34 ? 181.024 179.518 228.130 1.00 62.14 34 CYS A CA 1
ATOM 1384 C C . CYS B 2 34 ? 179.874 179.149 229.060 1.00 63.04 34 CYS A C 1
ATOM 1385 O O . CYS B 2 34 ? 178.775 178.822 228.602 1.00 65.51 34 CYS A O 1
ATOM 1388 N N . ILE B 2 35 ? 180.125 179.201 230.364 1.00 66.85 35 ILE A N 1
ATOM 1389 C CA . ILE B 2 35 ? 179.159 178.738 231.355 1.00 68.11 35 ILE A CA 1
ATOM 1390 C C . ILE B 2 35 ? 178.199 179.870 231.694 1.00 69.22 35 ILE A C 1
ATOM 1391 O O . ILE B 2 35 ? 178.621 180.997 231.978 1.00 70.92 35 ILE A O 1
ATOM 1396 N N . GLY B 2 36 ? 176.900 179.570 231.663 1.00 66.19 36 GLY A N 1
ATOM 1397 C CA . GLY B 2 36 ? 175.913 180.581 232.005 1.00 65.12 36 GLY A CA 1
ATOM 1398 C C . GLY B 2 36 ? 175.803 180.804 233.502 1.00 66.39 36 GLY A C 1
ATOM 1399 O O . GLY B 2 36 ? 175.839 181.946 233.970 1.00 69.05 36 GLY A O 1
ATOM 1400 N N . PHE B 2 37 ? 175.680 179.712 234.264 1.00 74.18 37 PHE A N 1
ATOM 1401 C CA . PHE B 2 37 ? 175.486 179.701 235.726 1.00 77.38 37 PHE A CA 1
ATOM 1402 C C . PHE B 2 37 ? 174.319 180.566 236.204 1.00 75.03 37 PHE A C 1
ATOM 1403 O O . PHE B 2 37 ? 174.333 181.079 237.322 1.00 71.30 37 PHE A O 1
ATOM 1411 N N . ASN B 2 79 ? 176.893 183.122 249.035 1.00 97.57 79 ASN A N 1
ATOM 1412 C CA . ASN B 2 79 ? 175.635 182.970 248.312 1.00 96.78 79 ASN A CA 1
ATOM 1413 C C . ASN B 2 79 ? 175.191 181.509 248.301 1.00 95.85 79 ASN A C 1
ATOM 1414 O O . ASN B 2 79 ? 175.236 180.836 249.331 1.00 96.44 79 ASN A O 1
ATOM 1419 N N . TRP B 2 80 ? 174.749 181.022 247.139 1.00 97.65 80 TRP A N 1
ATOM 1420 C CA . TRP B 2 80 ? 174.285 179.646 247.000 1.00 98.85 80 TRP A CA 1
ATOM 1421 C C . TRP B 2 80 ? 174.931 178.938 245.813 1.00 98.83 80 TRP A C 1
ATOM 1422 O O . TRP B 2 80 ? 174.348 178.001 245.261 1.00 98.51 80 TRP A O 1
ATOM 1433 N N . MET B 2 81 ? 176.129 179.368 245.417 1.00 98.51 81 MET A N 1
ATOM 1434 C CA . MET B 2 81 ? 176.842 178.796 244.281 1.00 98.35 81 MET A CA 1
ATOM 1435 C C . MET B 2 81 ? 178.323 178.971 244.655 1.00 98.42 81 MET A C 1
ATOM 1436 O O . MET B 2 81 ? 178.595 179.338 245.804 1.00 97.70 81 MET A O 1
ATOM 1441 N N . ASP B 2 82 ? 179.271 178.632 243.767 1.00 103.15 82 ASP A N 1
ATOM 1442 C CA . ASP B 2 82 ? 180.723 178.790 243.926 1.00 103.34 82 ASP A CA 1
ATOM 1443 C C . ASP B 2 82 ? 181.302 177.878 245.002 1.00 102.60 82 ASP A C 1
ATOM 1444 O O . ASP B 2 82 ? 182.318 178.208 245.622 1.00 102.38 82 ASP A O 1
ATOM 1449 N N . LEU B 2 83 ? 180.671 176.730 245.236 1.00 103.06 83 LEU A N 1
ATOM 1450 C CA . LEU B 2 83 ? 181.309 175.616 245.924 1.00 103.40 83 LEU A CA 1
ATOM 1451 C C . LEU B 2 83 ? 181.576 174.453 244.977 1.00 104.61 83 LEU A C 1
ATOM 1452 O O . LEU B 2 83 ? 181.981 173.376 245.426 1.00 103.65 83 LEU A O 1
ATOM 1457 N N . ILE B 2 84 ? 181.357 174.651 243.678 1.00 108.24 84 ILE A N 1
ATOM 1458 C CA . ILE B 2 84 ? 181.562 173.614 242.670 1.00 107.81 84 ILE A CA 1
ATOM 1459 C C . ILE B 2 84 ? 183.015 173.707 242.212 1.00 107.75 84 ILE A C 1
ATOM 1460 O O . ILE B 2 84 ? 183.384 174.614 241.465 1.00 106.01 84 ILE A O 1
ATOM 1465 N N . ASP B 2 85 ? 183.847 172.766 242.659 1.00 113.24 85 ASP A N 1
ATOM 1466 C CA . ASP B 2 85 ? 185.253 172.725 242.265 1.00 112.41 85 ASP A CA 1
ATOM 1467 C C . ASP B 2 85 ? 185.414 171.586 241.260 1.00 111.73 85 ASP A C 1
ATOM 1468 O O . ASP B 2 85 ? 185.624 170.424 241.618 1.00 110.38 85 ASP A O 1
ATOM 1473 N N . SER B 2 86 ? 185.279 171.949 239.976 1.00 107.41 86 SER A N 1
ATOM 1474 C CA . SER B 2 86 ? 185.399 171.051 238.819 1.00 107.07 86 SER A CA 1
ATOM 1475 C C . SER B 2 86 ? 184.434 169.865 238.917 1.00 107.68 86 SER A C 1
ATOM 1476 O O . SER B 2 86 ? 184.839 168.703 239.009 1.00 108.37 86 SER A O 1
ATOM 1479 N N . GLY B 2 87 ? 183.138 170.189 238.922 1.00 102.93 87 GLY A N 1
ATOM 1480 C CA . GLY B 2 87 ? 182.123 169.152 239.024 1.00 103.14 87 GLY A CA 1
ATOM 1481 C C . GLY B 2 87 ? 182.046 168.270 237.791 1.00 102.04 87 GLY A C 1
ATOM 1482 O O . GLY B 2 87 ? 181.893 167.050 237.899 1.00 102.69 87 GLY A O 1
ATOM 1483 N N . GLU B 2 88 ? 182.151 168.869 236.610 1.00 98.45 88 GLU A N 1
ATOM 1484 C CA . GLU B 2 88 ? 182.139 168.149 235.346 1.00 98.75 88 GLU A CA 1
ATOM 1485 C C . GLU B 2 88 ? 183.488 168.309 234.651 1.00 99.20 88 GLU A C 1
ATOM 1486 O O . GLU B 2 88 ? 184.425 168.909 235.184 1.00 100.43 88 GLU A O 1
ATOM 1492 N N . ILE B 2 89 ? 183.580 167.758 233.444 1.00 100.05 89 ILE A N 1
ATOM 1493 C CA . ILE B 2 89 ? 184.801 167.853 232.652 1.00 102.11 89 ILE A CA 1
ATOM 1494 C C . ILE B 2 89 ? 184.890 169.249 232.051 1.00 101.45 89 ILE A C 1
ATOM 1495 O O . ILE B 2 89 ? 183.951 169.719 231.398 1.00 102.66 89 ILE A O 1
ATOM 1500 N N . ASP B 2 90 ? 186.018 169.915 232.271 1.00 95.01 90 ASP A N 1
ATOM 1501 C CA . ASP B 2 90 ? 186.222 171.292 231.849 1.00 95.03 90 ASP A CA 1
ATOM 1502 C C . ASP B 2 90 ? 187.136 171.344 230.628 1.00 96.63 90 ASP A C 1
ATOM 1503 O O . ASP B 2 90 ? 187.714 170.341 230.201 1.00 96.94 90 ASP A O 1
ATOM 1508 N N . VAL B 2 91 ? 187.260 172.547 230.067 1.00 92.65 91 VAL A N 1
ATOM 1509 C CA . VAL B 2 91 ? 188.106 172.821 228.916 1.00 90.85 91 VAL A CA 1
ATOM 1510 C C . VAL B 2 91 ? 189.091 173.916 229.328 1.00 90.31 91 VAL A C 1
ATOM 1511 O O . VAL B 2 91 ? 189.027 174.439 230.442 1.00 89.59 91 VAL A O 1
ATOM 1515 N N . ASP B 2 92 ? 190.042 174.222 228.431 1.00 93.64 92 ASP A N 1
ATOM 1516 C CA . ASP B 2 92 ? 191.127 175.152 228.743 1.00 94.57 92 ASP A CA 1
ATOM 1517 C C . ASP B 2 92 ? 190.618 176.563 229.031 1.00 92.37 92 ASP A C 1
ATOM 1518 O O . ASP B 2 92 ? 191.113 177.228 229.948 1.00 90.57 92 ASP A O 1
ATOM 1523 N N . ASN B 2 93 ? 189.634 177.040 228.267 1.00 89.50 93 ASN A N 1
ATOM 1524 C CA . ASN B 2 93 ? 189.150 178.405 228.486 1.00 89.51 93 ASN A CA 1
ATOM 1525 C C . ASN B 2 93 ? 188.159 178.455 229.648 1.00 87.76 93 ASN A C 1
ATOM 1526 O O . ASN B 2 93 ? 188.471 179.004 230.710 1.00 89.30 93 ASN A O 1
ATOM 1531 N N . THR B 2 94 ? 186.987 177.836 229.463 1.00 76.94 94 THR A N 1
ATOM 1532 C CA . THR B 2 94 ? 185.928 177.653 230.469 1.00 77.91 94 THR A CA 1
ATOM 1533 C C . THR B 2 94 ? 185.524 178.989 231.112 1.00 77.23 94 THR A C 1
ATOM 1534 O O . THR B 2 94 ? 185.875 179.302 232.253 1.00 79.79 94 THR A O 1
ATOM 1538 N N . ILE B 2 95 ? 184.868 179.817 230.297 1.00 73.01 95 ILE A N 1
ATOM 1539 C CA . ILE B 2 95 ? 184.364 181.118 230.736 1.00 75.93 95 ILE A CA 1
ATOM 1540 C C . ILE B 2 95 ? 183.343 180.923 231.851 1.00 75.67 95 ILE A C 1
ATOM 1541 O O . ILE B 2 95 ? 182.264 180.361 231.634 1.00 75.55 95 ILE A O 1
ATOM 1546 N N . PHE B 2 96 ? 183.680 181.395 233.048 1.00 79.35 96 PHE A N 1
ATOM 1547 C CA . PHE B 2 96 ? 182.976 181.057 234.274 1.00 78.05 96 PHE A CA 1
ATOM 1548 C C . PHE B 2 96 ? 182.138 182.224 234.779 1.00 78.34 96 PHE A C 1
ATOM 1549 O O . PHE B 2 96 ? 182.454 183.393 234.536 1.00 79.26 96 PHE A O 1
ATOM 1557 N N . LEU B 2 97 ? 181.047 181.869 235.472 1.00 78.76 97 LEU A N 1
ATOM 1558 C CA . LEU B 2 97 ? 180.345 182.745 236.421 1.00 83.51 97 LEU A CA 1
ATOM 1559 C C . LEU B 2 97 ? 179.733 183.973 235.748 1.00 83.80 97 LEU A C 1
ATOM 1560 O O . LEU B 2 97 ? 179.950 185.109 236.173 1.00 83.13 97 LEU A O 1
ATOM 1565 N N . LEU B 2 98 ? 178.955 183.744 234.694 1.00 78.84 98 LEU A N 1
ATOM 1566 C CA . LEU B 2 98 ? 178.351 184.833 233.928 1.00 78.28 98 LEU A CA 1
ATOM 1567 C C . LEU B 2 98 ? 176.909 185.054 234.385 1.00 78.64 98 LEU A C 1
ATOM 1568 O O . LEU B 2 98 ? 175.947 184.862 233.640 1.00 76.83 98 LEU A O 1
ATOM 1573 N N . PHE B 2 99 ? 176.767 185.480 235.644 1.00 75.86 99 PHE A N 1
ATOM 1574 C CA . PHE B 2 99 ? 175.436 185.641 236.232 1.00 76.17 99 PHE A CA 1
ATOM 1575 C C . PHE B 2 99 ? 175.463 186.790 237.239 1.00 73.70 99 PHE A C 1
ATOM 1576 O O . PHE B 2 99 ? 175.814 186.584 238.404 1.00 74.80 99 PHE A O 1
ATOM 1584 N N . THR B 2 100 ? 175.077 187.983 236.784 1.00 85.54 100 THR A N 1
ATOM 1585 C CA . THR B 2 100 ? 174.747 189.103 237.657 1.00 88.41 100 THR A CA 1
ATOM 1586 C C . THR B 2 100 ? 173.537 189.834 237.095 1.00 87.59 100 THR A C 1
ATOM 1587 O O . THR B 2 100 ? 173.335 189.891 235.879 1.00 85.18 100 THR A O 1
ATOM 1591 N N . ASN B 2 101 ? 172.733 190.397 237.997 1.00 94.82 101 ASN A N 1
ATOM 1592 C CA . ASN B 2 101 ? 171.563 191.165 237.597 1.00 94.01 101 ASN A CA 1
ATOM 1593 C C . ASN B 2 101 ? 171.335 192.415 238.435 1.00 96.32 101 ASN A C 1
ATOM 1594 O O . ASN B 2 101 ? 170.315 193.082 238.242 1.00 95.10 101 ASN A O 1
ATOM 1599 N N . LYS B 2 102 ? 172.239 192.754 239.351 1.00 104.83 102 LYS A N 1
ATOM 1600 C CA . LYS B 2 102 ? 172.055 193.912 240.214 1.00 104.48 102 LYS A CA 1
ATOM 1601 C C . LYS B 2 102 ? 173.418 194.464 240.604 1.00 103.80 102 LYS A C 1
ATOM 1602 O O . LYS B 2 102 ? 174.463 193.895 240.277 1.00 103.64 102 LYS A O 1
ATOM 1608 N N . ARG B 2 103 ? 173.393 195.589 241.312 1.00 102.77 103 ARG A N 1
ATOM 1609 C CA . ARG B 2 103 ? 174.605 196.235 241.798 1.00 103.10 103 ARG A CA 1
ATOM 1610 C C . ARG B 2 103 ? 175.015 195.624 243.138 1.00 102.44 103 ARG A C 1
ATOM 1611 O O . ARG B 2 103 ? 174.550 194.550 243.529 1.00 101.52 103 ARG A O 1
ATOM 1619 N N . CYS B 2 104 ? 175.921 196.301 243.842 1.00 102.53 104 CYS A N 1
ATOM 1620 C CA . CYS B 2 104 ? 176.437 195.801 245.109 1.00 103.30 104 CYS A CA 1
ATOM 1621 C C . CYS B 2 104 ? 175.367 195.829 246.195 1.00 103.44 104 CYS A C 1
ATOM 1622 O O . CYS B 2 104 ? 174.496 196.703 246.215 1.00 103.45 104 CYS A O 1
ATOM 1625 N N . HIS B 2 105 ? 175.440 194.859 247.098 1.00 99.46 105 HIS A N 1
ATOM 1626 C CA . HIS B 2 105 ? 174.494 194.727 248.201 1.00 97.76 105 HIS A CA 1
ATOM 1627 C C . HIS B 2 105 ? 175.286 194.316 249.439 1.00 96.82 105 HIS A C 1
ATOM 1628 O O . HIS B 2 105 ? 176.504 194.515 249.507 1.00 98.18 105 HIS A O 1
ATOM 1635 N N . SER B 2 106 ? 174.579 193.779 250.444 1.00 97.00 106 SER A N 1
ATOM 1636 C CA . SER B 2 106 ? 175.197 193.431 251.724 1.00 98.01 106 SER A CA 1
ATOM 1637 C C . SER B 2 106 ? 176.252 192.337 251.588 1.00 96.84 106 SER A C 1
ATOM 1638 O O . SER B 2 106 ? 177.184 192.273 252.398 1.00 97.41 106 SER A O 1
ATOM 1641 N N . GLU B 2 107 ? 176.130 191.474 250.583 1.00 95.58 107 GLU A N 1
ATOM 1642 C CA . GLU B 2 107 ? 177.189 190.533 250.242 1.00 95.14 107 GLU A CA 1
ATOM 1643 C C . GLU B 2 107 ? 178.107 191.191 249.219 1.00 95.48 107 GLU A C 1
ATOM 1644 O O . GLU B 2 107 ? 177.647 191.636 248.162 1.00 96.19 107 GLU A O 1
ATOM 1650 N N . VAL B 2 108 ? 179.396 191.260 249.534 1.00 99.86 108 VAL A N 1
ATOM 1651 C CA . VAL B 2 108 ? 180.350 191.998 248.710 1.00 101.59 108 VAL A CA 1
ATOM 1652 C C . VAL B 2 108 ? 180.719 191.139 247.505 1.00 101.90 108 VAL A C 1
ATOM 1653 O O . VAL B 2 108 ? 181.391 190.114 247.641 1.00 101.44 108 VAL A O 1
ATOM 1657 N N . LEU B 2 109 ? 180.276 191.557 246.320 1.00 99.62 109 LEU A N 1
ATOM 1658 C CA . LEU B 2 109 ? 180.654 190.903 245.075 1.00 99.84 109 LEU A CA 1
ATOM 1659 C C . LEU B 2 109 ? 181.954 191.446 244.496 1.00 100.87 109 LEU A C 1
ATOM 1660 O O . LEU B 2 109 ? 182.492 190.853 243.555 1.00 100.62 109 LEU A O 1
ATOM 1665 N N . GLN B 2 110 ? 182.479 192.542 245.049 1.00 99.60 110 GLN A N 1
ATOM 1666 C CA . GLN B 2 110 ? 183.702 193.170 244.565 1.00 99.11 110 GLN A CA 1
ATOM 1667 C C . GLN B 2 110 ? 184.940 192.707 245.325 1.00 99.47 110 GLN A C 1
ATOM 1668 O O . GLN B 2 110 ? 185.886 193.488 245.494 1.00 99.96 110 GLN A O 1
ATOM 1674 N N . LEU B 2 111 ? 184.951 191.457 245.799 1.00 99.79 111 LEU A N 1
ATOM 1675 C CA . LEU B 2 111 ? 186.103 190.949 246.540 1.00 99.84 111 LEU A CA 1
ATOM 1676 C C . LEU B 2 111 ? 187.307 190.725 245.633 1.00 99.33 111 LEU A C 1
ATOM 1677 O O . LEU B 2 111 ? 188.451 190.882 246.075 1.00 100.00 111 LEU A O 1
ATOM 1682 N N . LEU B 2 112 ? 187.075 190.366 244.371 1.00 97.14 112 LEU A N 1
ATOM 1683 C CA . LEU B 2 112 ? 188.148 190.202 243.399 1.00 98.81 112 LEU A CA 1
ATOM 1684 C C . LEU B 2 112 ? 188.151 191.267 242.313 1.00 100.24 112 LEU A C 1
ATOM 1685 O O . LEU B 2 112 ? 189.206 191.514 241.722 1.00 99.80 112 LEU A O 1
ATOM 1690 N N . SER B 2 113 ? 186.990 191.890 242.052 1.00 102.52 113 SER A N 1
ATOM 1691 C CA . SER B 2 113 ? 186.822 193.023 241.127 1.00 102.31 113 SER A CA 1
ATOM 1692 C C . SER B 2 113 ? 187.291 192.695 239.708 1.00 102.19 113 SER A C 1
ATOM 1693 O O . SER B 2 113 ? 187.797 193.567 238.996 1.00 101.88 113 SER A O 1
ATOM 1696 N N . THR B 2 114 ? 187.044 191.449 239.286 1.00 100.10 114 THR A N 1
ATOM 1697 C CA . THR B 2 114 ? 187.540 190.844 238.041 1.00 100.80 114 THR A CA 1
ATOM 1698 C C . THR B 2 114 ? 189.059 191.067 237.914 1.00 99.92 114 THR A C 1
ATOM 1699 O O . THR B 2 114 ? 189.555 191.964 237.223 1.00 100.17 114 THR A O 1
ATOM 1703 N N . SER B 2 115 ? 189.796 190.307 238.729 1.00 97.17 115 SER A N 1
ATOM 1704 C CA . SER B 2 115 ? 191.252 190.417 238.730 1.00 98.32 115 SER A CA 1
ATOM 1705 C C . SER B 2 115 ? 191.865 189.744 237.506 1.00 99.07 115 SER A C 1
ATOM 1706 O O . SER B 2 115 ? 192.816 190.275 236.918 1.00 98.87 115 SER A O 1
ATOM 1709 N N . GLN B 2 116 ? 191.323 188.586 237.115 1.00 98.67 116 GLN A N 1
ATOM 1710 C CA . GLN B 2 116 ? 191.815 187.728 236.024 1.00 99.97 116 GLN A CA 1
ATOM 1711 C C . GLN B 2 116 ? 193.294 187.364 236.153 1.00 99.95 116 GLN A C 1
ATOM 1712 O O . GLN B 2 116 ? 194.145 187.934 235.470 1.00 98.38 116 GLN A O 1
ATOM 1718 N N . CYS B 2 154 ? 187.734 179.496 244.976 1.00 96.14 154 CYS A N 1
ATOM 1719 C CA . CYS B 2 154 ? 187.650 178.180 244.353 1.00 96.12 154 CYS A CA 1
ATOM 1720 C C . CYS B 2 154 ? 189.039 177.588 244.134 1.00 96.01 154 CYS A C 1
ATOM 1721 O O . CYS B 2 154 ? 189.384 176.558 244.713 1.00 96.48 154 CYS A O 1
ATOM 1724 N N . ARG B 2 155 ? 189.828 178.248 243.295 1.00 100.69 155 ARG A N 1
ATOM 1725 C CA . ARG B 2 155 ? 191.180 177.800 242.979 1.00 101.38 155 ARG A CA 1
ATOM 1726 C C . ARG B 2 155 ? 192.035 179.033 242.686 1.00 101.46 155 ARG A C 1
ATOM 1727 O O . ARG B 2 155 ? 191.661 180.156 243.040 1.00 100.58 155 ARG A O 1
ATOM 1735 N N . LEU B 2 156 ? 193.189 178.822 242.047 1.00 108.85 156 LEU A N 1
ATOM 1736 C CA . LEU B 2 156 ? 194.229 179.850 242.013 1.00 108.13 156 LEU A CA 1
ATOM 1737 C C . LEU B 2 156 ? 193.881 180.985 241.053 1.00 108.15 156 LEU A C 1
ATOM 1738 O O . LEU B 2 156 ? 193.729 182.139 241.470 1.00 108.93 156 LEU A O 1
ATOM 1743 N N . ILE B 2 157 ? 193.751 180.682 239.764 1.00 109.54 157 ILE A N 1
ATOM 1744 C CA . ILE B 2 157 ? 193.511 181.698 238.744 1.00 110.28 157 ILE A CA 1
ATOM 1745 C C . ILE B 2 157 ? 192.024 181.719 238.403 1.00 110.71 157 ILE A C 1
ATOM 1746 O O . ILE B 2 157 ? 191.430 180.685 238.075 1.00 110.40 157 ILE A O 1
ATOM 1751 N N . SER B 2 158 ? 191.416 182.897 238.498 1.00 101.96 158 SER A N 1
ATOM 1752 C CA . SER B 2 158 ? 189.969 183.041 238.425 1.00 101.42 158 SER A CA 1
ATOM 1753 C C . SER B 2 158 ? 189.539 183.479 237.032 1.00 101.01 158 SER A C 1
ATOM 1754 O O . SER B 2 158 ? 190.134 184.386 236.442 1.00 98.88 158 SER A O 1
ATOM 1757 N N . LYS B 2 159 ? 188.499 182.824 236.515 1.00 89.77 159 LYS A N 1
ATOM 1758 C CA . LYS B 2 159 ? 187.871 183.193 235.253 1.00 86.87 159 LYS A CA 1
ATOM 1759 C C . LYS B 2 159 ? 186.537 183.898 235.478 1.00 86.64 159 LYS A C 1
ATOM 1760 O O . LYS B 2 159 ? 185.606 183.750 234.684 1.00 84.40 159 LYS A O 1
ATOM 1766 N N . PHE B 2 160 ? 186.434 184.657 236.567 1.00 91.19 160 PHE A N 1
ATOM 1767 C CA . PHE B 2 160 ? 185.205 185.372 236.881 1.00 89.30 160 PHE A CA 1
ATOM 1768 C C . PHE B 2 160 ? 185.028 186.555 235.938 1.00 90.83 160 PHE A C 1
ATOM 1769 O O . PHE B 2 160 ? 185.948 187.356 235.746 1.00 91.12 160 PHE A O 1
ATOM 1777 N N . THR B 2 161 ? 183.837 186.662 235.355 1.00 91.45 161 THR A N 1
ATOM 1778 C CA . THR B 2 161 ? 183.494 187.765 234.470 1.00 92.53 161 THR A CA 1
ATOM 1779 C C . THR B 2 161 ? 181.986 187.945 234.534 1.00 90.90 161 THR A C 1
ATOM 1780 O O . THR B 2 161 ? 181.241 186.984 234.326 1.00 88.65 161 THR A O 1
ATOM 1784 N N . TYR B 2 162 ? 181.541 189.159 234.847 1.00 93.84 162 TYR A N 1
ATOM 1785 C CA . TYR B 2 162 ? 180.124 189.439 235.011 1.00 93.65 162 TYR A CA 1
ATOM 1786 C C . TYR B 2 162 ? 179.762 190.712 234.258 1.00 93.49 162 TYR A C 1
ATOM 1787 O O . TYR B 2 162 ? 180.600 191.594 234.055 1.00 94.25 162 TYR A O 1
ATOM 1796 N N . ILE B 2 163 ? 178.501 190.795 233.845 1.00 89.75 163 ILE A N 1
ATOM 1797 C CA . ILE B 2 163 ? 178.004 191.969 233.135 1.00 91.62 163 ILE A CA 1
ATOM 1798 C C . ILE B 2 163 ? 177.774 193.097 234.134 1.00 90.33 163 ILE A C 1
ATOM 1799 O O . ILE B 2 163 ? 177.106 192.914 235.160 1.00 89.65 163 ILE A O 1
ATOM 1804 N N . TYR B 2 164 ? 178.349 194.263 233.849 1.00 95.62 164 TYR A N 1
ATOM 1805 C CA . TYR B 2 164 ? 178.217 195.427 234.713 1.00 96.78 164 TYR A CA 1
ATOM 1806 C C . TYR B 2 164 ? 176.986 196.231 234.316 1.00 97.77 164 TYR A C 1
ATOM 1807 O O . TYR B 2 164 ? 176.800 196.553 233.138 1.00 97.21 164 TYR A O 1
ATOM 1816 N N . GLY B 2 165 ? 176.148 196.552 235.301 1.00 98.94 165 GLY A N 1
ATOM 1817 C CA . GLY B 2 165 ? 174.970 197.361 235.078 1.00 98.10 165 GLY A CA 1
ATOM 1818 C C . GLY B 2 165 ? 173.709 196.597 234.738 1.00 96.35 165 GLY A C 1
ATOM 1819 O O . GLY B 2 165 ? 172.640 197.221 234.657 1.00 94.72 165 GLY A O 1
ATOM 1820 N N . SER B 2 166 ? 173.809 195.272 234.541 1.00 92.65 166 SER A N 1
ATOM 1821 C CA . SER B 2 166 ? 172.686 194.381 234.210 1.00 93.27 166 SER A CA 1
ATOM 1822 C C . SER B 2 166 ? 171.953 194.823 232.943 1.00 93.39 166 SER A C 1
ATOM 1823 O O . SER B 2 166 ? 170.722 194.805 232.877 1.00 92.91 166 SER A O 1
ATOM 1826 N N . GLY B 2 167 ? 172.715 195.222 231.929 1.00 84.20 167 GLY A N 1
ATOM 1827 C CA . GLY B 2 167 ? 172.130 195.673 230.682 1.00 82.70 167 GLY A CA 1
ATOM 1828 C C . GLY B 2 167 ? 171.719 194.533 229.774 1.00 83.99 167 GLY A C 1
ATOM 1829 O O . GLY B 2 167 ? 172.385 194.258 228.772 1.00 82.75 167 GLY A O 1
ATOM 1830 N N . SER B 2 168 ? 170.625 193.860 230.120 1.00 79.06 168 SER A N 1
ATOM 1831 C CA . SER B 2 168 ? 170.153 192.734 229.329 1.00 78.25 168 SER A CA 1
ATOM 1832 C C . SER B 2 168 ? 169.502 193.213 228.035 1.00 77.07 168 SER A C 1
ATOM 1833 O O . SER B 2 168 ? 168.955 194.318 227.961 1.00 76.78 168 SER A O 1
ATOM 1836 N N . ALA B 2 169 ? 169.563 192.347 227.013 1.00 76.69 169 ALA A N 1
ATOM 1837 C CA . ALA B 2 169 ? 169.100 192.547 225.639 1.00 76.08 169 ALA A CA 1
ATOM 1838 C C . ALA B 2 169 ? 169.637 193.834 225.017 1.00 74.85 169 ALA A C 1
ATOM 1839 O O . ALA B 2 169 ? 168.874 194.791 224.835 1.00 76.37 169 ALA A O 1
ATOM 1841 N N . PRO B 2 170 ? 170.923 193.909 224.680 1.00 70.33 170 PRO A N 1
ATOM 1842 C CA . PRO B 2 170 ? 171.462 195.130 224.082 1.00 71.14 170 PRO A CA 1
ATOM 1843 C C . PRO B 2 170 ? 171.450 195.083 222.556 1.00 68.76 170 PRO A C 1
ATOM 1844 O O . PRO B 2 170 ? 171.126 194.071 221.932 1.00 64.76 170 PRO A O 1
ATOM 1848 N N . HIS B 2 171 ? 171.802 196.223 221.961 1.00 64.71 171 HIS A N 1
ATOM 1849 C CA . HIS B 2 171 ? 171.979 196.296 220.517 1.00 62.77 171 HIS A CA 1
ATOM 1850 C C . HIS B 2 171 ? 173.340 195.783 220.068 1.00 63.67 171 HIS A C 1
ATOM 1851 O O . HIS B 2 171 ? 173.522 195.516 218.875 1.00 63.03 171 HIS A O 1
ATOM 1858 N N . ASP B 2 172 ? 174.292 195.635 220.992 1.00 63.27 172 ASP A N 1
ATOM 1859 C CA . ASP B 2 172 ? 175.619 195.159 220.618 1.00 62.98 172 ASP A CA 1
ATOM 1860 C C . ASP B 2 172 ? 175.664 193.638 220.535 1.00 61.13 172 ASP A C 1
ATOM 1861 O O . ASP B 2 172 ? 176.670 193.075 220.090 1.00 61.82 172 ASP A O 1
ATOM 1866 N N . LEU B 2 173 ? 174.596 192.962 220.969 1.00 56.24 173 LEU A N 1
ATOM 1867 C CA . LEU B 2 173 ? 174.452 191.535 220.696 1.00 57.42 173 LEU A CA 1
ATOM 1868 C C . LEU B 2 173 ? 174.293 191.291 219.199 1.00 59.91 173 LEU A C 1
ATOM 1869 O O . LEU B 2 173 ? 174.878 190.354 218.644 1.00 59.10 173 LEU A O 1
ATOM 1874 N N . ARG B 2 174 ? 173.493 192.127 218.532 1.00 60.42 174 ARG A N 1
ATOM 1875 C CA . ARG B 2 174 ? 173.350 192.022 217.085 1.00 55.18 174 ARG A CA 1
ATOM 1876 C C . ARG B 2 174 ? 174.614 192.489 216.374 1.00 51.57 174 ARG A C 1
ATOM 1877 O O . ARG B 2 174 ? 174.976 191.950 215.323 1.00 53.27 174 ARG A O 1
ATOM 1885 N N . GLU B 2 175 ? 175.302 193.484 216.942 1.00 50.38 175 GLU A N 1
ATOM 1886 C CA . GLU B 2 175 ? 176.540 193.989 216.357 1.00 55.40 175 GLU A CA 1
ATOM 1887 C C . GLU B 2 175 ? 177.688 192.994 216.477 1.00 56.40 175 GLU A C 1
ATOM 1888 O O . GLU B 2 175 ? 178.652 193.081 215.709 1.00 56.08 175 GLU A O 1
ATOM 1894 N N . SER B 2 176 ? 177.601 192.043 217.411 1.00 51.13 176 SER A N 1
ATOM 1895 C CA . SER B 2 176 ? 178.620 191.008 217.523 1.00 48.76 176 SER A CA 1
ATOM 1896 C C . SER B 2 176 ? 178.533 189.982 216.401 1.00 47.68 176 SER A C 1
ATOM 1897 O O . SER B 2 176 ? 179.486 189.220 216.203 1.00 49.60 176 SER A O 1
ATOM 1900 N N . TYR B 2 177 ? 177.420 189.940 215.667 1.00 44.93 177 TYR A N 1
ATOM 1901 C CA . TYR B 2 177 ? 177.289 189.009 214.554 1.00 45.95 177 TYR A CA 1
ATOM 1902 C C . TYR B 2 177 ? 177.737 189.613 213.229 1.00 44.70 177 TYR A C 1
ATOM 1903 O O . TYR B 2 177 ? 178.352 188.914 212.415 1.00 44.22 177 TYR A O 1
ATOM 1912 N N . LYS B 2 178 ? 177.412 190.888 212.982 1.00 44.52 178 LYS A N 1
ATOM 1913 C CA . LYS B 2 178 ? 177.900 191.563 211.781 1.00 44.94 178 LYS A CA 1
ATOM 1914 C C . LYS B 2 178 ? 179.416 191.709 211.816 1.00 51.35 178 LYS A C 1
ATOM 1915 O O . LYS B 2 178 ? 180.090 191.514 210.798 1.00 53.71 178 LYS A O 1
ATOM 1921 N N . LEU B 2 179 ? 179.964 192.043 212.979 1.00 60.10 179 LEU A N 1
ATOM 1922 C CA . LEU B 2 179 ? 181.402 192.051 213.192 1.00 59.92 179 LEU A CA 1
ATOM 1923 C C . LEU B 2 179 ? 181.843 190.663 213.656 1.00 62.34 179 LEU A C 1
ATOM 1924 O O . LEU B 2 179 ? 181.082 189.693 213.575 1.00 59.82 179 LEU A O 1
ATOM 1929 N N . HIS B 2 180 ? 183.092 190.573 214.133 1.00 69.96 180 HIS A N 1
ATOM 1930 C CA . HIS B 2 180 ? 183.745 189.350 214.627 1.00 70.74 180 HIS A CA 1
ATOM 1931 C C . HIS B 2 180 ? 183.808 188.336 213.490 1.00 70.65 180 HIS A C 1
ATOM 1932 O O . HIS B 2 180 ? 184.529 188.586 212.508 1.00 70.90 180 HIS A O 1
ATOM 1939 N N . ARG B 2 181 ? 183.105 187.211 213.563 1.00 66.97 181 ARG A N 1
ATOM 1940 C CA . ARG B 2 181 ? 183.183 186.163 212.557 1.00 68.87 181 ARG A CA 1
ATOM 1941 C C . ARG B 2 181 ? 181.877 186.081 211.772 1.00 69.47 181 ARG A C 1
ATOM 1942 O O . ARG B 2 181 ? 180.911 186.801 212.049 1.00 69.83 181 ARG A O 1
ATOM 1950 N N . LEU B 2 182 ? 181.892 185.201 210.760 1.00 61.39 182 LEU A N 1
ATOM 1951 C CA . LEU B 2 182 ? 180.770 184.787 209.914 1.00 57.92 182 LEU A CA 1
ATOM 1952 C C . LEU B 2 182 ? 180.216 185.899 209.023 1.00 57.28 182 LEU A C 1
ATOM 1953 O O . LEU B 2 182 ? 180.497 187.085 209.223 1.00 55.14 182 LEU A O 1
ATOM 1958 N N . GLY B 2 183 ? 179.444 185.509 208.010 1.00 53.92 183 GLY A N 1
ATOM 1959 C CA . GLY B 2 183 ? 178.916 186.449 207.041 1.00 51.72 183 GLY A CA 1
ATOM 1960 C C . GLY B 2 183 ? 177.411 186.602 207.092 1.00 53.25 183 GLY A C 1
ATOM 1961 O O . GLY B 2 183 ? 176.893 187.317 207.956 1.00 56.60 183 GLY A O 1
ATOM 1962 N N . ALA B 2 184 ? 176.719 185.937 206.155 1.00 46.18 184 ALA A N 1
ATOM 1963 C CA . ALA B 2 184 ? 175.255 185.919 206.005 1.00 43.00 184 ALA A CA 1
ATOM 1964 C C . ALA B 2 184 ? 174.770 187.343 205.750 1.00 42.89 184 ALA A C 1
ATOM 1965 O O . ALA B 2 184 ? 175.180 187.920 204.726 1.00 44.05 184 ALA A O 1
ATOM 1967 N N . LEU B 2 185 ? 173.920 187.922 206.610 1.00 41.46 185 LEU A N 1
ATOM 1968 C CA . LEU B 2 185 ? 173.342 189.268 206.471 1.00 42.25 185 LEU A CA 1
ATOM 1969 C C . LEU B 2 185 ? 172.562 189.426 205.161 1.00 44.35 185 LEU A C 1
ATOM 1970 O O . LEU B 2 185 ? 172.921 190.215 204.284 1.00 47.98 185 LEU A O 1
ATOM 1975 N N . GLU B 2 186 ? 171.480 188.659 205.040 1.00 43.97 186 GLU A N 1
ATOM 1976 C CA . GLU B 2 186 ? 170.545 188.802 203.929 1.00 47.27 186 GLU A CA 1
ATOM 1977 C C . GLU B 2 186 ? 169.160 189.103 204.498 1.00 45.23 186 GLU A C 1
ATOM 1978 O O . GLU B 2 186 ? 168.159 188.487 204.136 1.00 39.42 186 GLU A O 1
ATOM 1984 N N . GLU B 2 187 ? 169.126 189.983 205.502 1.00 44.87 187 GLU A N 1
ATOM 1985 C CA . GLU B 2 187 ? 167.958 190.586 206.149 1.00 44.84 187 GLU A CA 1
ATOM 1986 C C . GLU B 2 187 ? 167.085 189.606 206.931 1.00 43.32 187 GLU A C 1
ATOM 1987 O O . GLU B 2 187 ? 166.157 190.052 207.616 1.00 45.38 187 GLU A O 1
ATOM 1993 N N . HIS B 2 188 ? 167.337 188.305 206.864 1.00 36.79 188 HIS A N 1
ATOM 1994 C CA . HIS B 2 188 ? 166.684 187.347 207.755 1.00 36.73 188 HIS A CA 1
ATOM 1995 C C . HIS B 2 188 ? 167.563 187.051 208.962 1.00 36.12 188 HIS A C 1
ATOM 1996 O O . HIS B 2 188 ? 167.831 185.898 209.289 1.00 37.07 188 HIS A O 1
ATOM 2003 N N . LEU B 2 189 ? 168.021 188.102 209.639 1.00 41.35 189 LEU A N 1
ATOM 2004 C CA . LEU B 2 189 ? 168.913 187.950 210.780 1.00 36.93 189 LEU A CA 1
ATOM 2005 C C . LEU B 2 189 ? 168.195 188.051 212.114 1.00 36.60 189 LEU A C 1
ATOM 2006 O O . LEU B 2 189 ? 168.661 187.470 213.102 1.00 38.65 189 LEU A O 1
ATOM 2011 N N . ASP B 2 190 ? 167.074 188.776 212.161 1.00 41.88 190 ASP A N 1
ATOM 2012 C CA . ASP B 2 190 ? 166.221 188.747 213.343 1.00 41.83 190 ASP A CA 1
ATOM 2013 C C . ASP B 2 190 ? 165.624 187.364 213.554 1.00 42.59 190 ASP A C 1
ATOM 2014 O O . ASP B 2 190 ? 165.444 186.936 214.696 1.00 39.57 190 ASP A O 1
ATOM 2019 N N . GLU B 2 191 ? 165.346 186.640 212.466 1.00 46.98 191 GLU A N 1
ATOM 2020 C CA . GLU B 2 191 ? 164.885 185.259 212.582 1.00 44.02 191 GLU A CA 1
ATOM 2021 C C . GLU B 2 191 ? 165.988 184.340 213.102 1.00 42.40 191 GLU A C 1
ATOM 2022 O O . GLU B 2 191 ? 165.723 183.460 213.933 1.00 43.54 191 GLU A O 1
ATOM 2028 N N . ILE B 2 192 ? 167.225 184.532 212.624 1.00 33.60 192 ILE A N 1
ATOM 2029 C CA . ILE B 2 192 ? 168.367 183.749 213.102 1.00 28.36 192 ILE A CA 1
ATOM 2030 C C . ILE B 2 192 ? 168.605 184.005 214.584 1.00 42.65 192 ILE A C 1
ATOM 2031 O O . ILE B 2 192 ? 168.859 183.073 215.358 1.00 49.42 192 ILE A O 1
ATOM 2036 N N . MET B 2 193 ? 168.487 185.267 215.008 1.00 45.65 193 MET A N 1
ATOM 2037 C CA . MET B 2 193 ? 168.520 185.588 216.430 1.00 40.45 193 MET A CA 1
ATOM 2038 C C . MET B 2 193 ? 167.356 184.968 217.197 1.00 43.24 193 MET A C 1
ATOM 2039 O O . MET B 2 193 ? 167.564 184.489 218.313 1.00 43.75 193 MET A O 1
ATOM 2044 N N . TYR B 2 194 ? 166.154 184.942 216.613 1.00 40.41 194 TYR A N 1
ATOM 2045 C CA . TYR B 2 194 ? 164.985 184.418 217.315 1.00 36.80 194 TYR A CA 1
ATOM 2046 C C . TYR B 2 194 ? 165.077 182.910 217.521 1.00 33.62 194 TYR A C 1
ATOM 2047 O O . TYR B 2 194 ? 164.598 182.391 218.536 1.00 38.16 194 TYR A O 1
ATOM 2056 N N . GLU B 2 195 ? 165.683 182.188 216.582 1.00 32.46 195 GLU A N 1
ATOM 2057 C CA . GLU B 2 195 ? 165.905 180.764 216.799 1.00 41.08 195 GLU A CA 1
ATOM 2058 C C . GLU B 2 195 ? 167.257 180.452 217.430 1.00 34.05 195 GLU A C 1
ATOM 2059 O O . GLU B 2 195 ? 167.588 179.273 217.588 1.00 39.89 195 GLU A O 1
ATOM 2065 N N . ILE B 2 196 ? 168.045 181.466 217.803 1.00 28.07 196 ILE A N 1
ATOM 2066 C CA . ILE B 2 196 ? 169.245 181.228 218.603 1.00 34.87 196 ILE A CA 1
ATOM 2067 C C . ILE B 2 196 ? 169.082 181.697 220.047 1.00 38.91 196 ILE A C 1
ATOM 2068 O O . ILE B 2 196 ? 169.840 181.242 220.920 1.00 40.14 196 ILE A O 1
ATOM 2073 N N . LEU B 2 197 ? 168.116 182.574 220.333 1.00 46.22 197 LEU A N 1
ATOM 2074 C CA . LEU B 2 197 ? 167.723 182.819 221.715 1.00 42.92 197 LEU A CA 1
ATOM 2075 C C . LEU B 2 197 ? 166.818 181.716 222.239 1.00 39.08 197 LEU A C 1
ATOM 2076 O O . LEU B 2 197 ? 166.765 181.485 223.454 1.00 39.81 197 LEU A O 1
ATOM 2081 N N . GLY B 2 198 ? 166.114 181.029 221.336 1.00 45.18 198 GLY A N 1
ATOM 2082 C CA . GLY B 2 198 ? 165.334 179.871 221.730 1.00 49.20 198 GLY A CA 1
ATOM 2083 C C . GLY B 2 198 ? 166.188 178.714 222.206 1.00 49.31 198 GLY A C 1
ATOM 2084 O O . GLY B 2 198 ? 165.786 177.979 223.107 1.00 52.40 198 GLY A O 1
ATOM 2085 N N . TRP B 2 199 ? 167.381 178.549 221.626 1.00 40.27 199 TRP A N 1
ATOM 2086 C CA . TRP B 2 199 ? 168.275 177.467 222.035 1.00 39.27 199 TRP A CA 1
ATOM 2087 C C . TRP B 2 199 ? 168.810 177.684 223.447 1.00 45.74 199 TRP A C 1
ATOM 2088 O O . TRP B 2 199 ? 168.797 176.762 224.276 1.00 53.23 199 TRP A O 1
ATOM 2099 N N . VAL B 2 200 ? 169.278 178.900 223.744 1.00 43.58 200 VAL A N 1
ATOM 2100 C CA . VAL B 2 200 ? 169.772 179.174 225.090 1.00 43.41 200 VAL A CA 1
ATOM 2101 C C . VAL B 2 200 ? 168.621 179.234 226.086 1.00 46.87 200 VAL A C 1
ATOM 2102 O O . VAL B 2 200 ? 168.795 178.877 227.257 1.00 50.53 200 VAL A O 1
ATOM 2106 N N . SER B 2 201 ? 167.427 179.647 225.642 1.00 47.24 201 SER A N 1
ATOM 2107 C CA . SER B 2 201 ? 166.248 179.577 226.502 1.00 46.39 201 SER A CA 1
ATOM 2108 C C . SER B 2 201 ? 165.884 178.133 226.831 1.00 46.49 201 SER A C 1
ATOM 2109 O O . SER B 2 201 ? 165.514 177.827 227.969 1.00 51.93 201 SER A O 1
ATOM 2112 N N . ASP B 2 202 ? 166.001 177.232 225.850 1.00 48.97 202 ASP A N 1
ATOM 2113 C CA . ASP B 2 202 ? 165.708 175.821 226.081 1.00 53.02 202 ASP A CA 1
ATOM 2114 C C . ASP B 2 202 ? 166.728 175.179 227.013 1.00 52.22 202 ASP A C 1
ATOM 2115 O O . ASP B 2 202 ? 166.356 174.403 227.900 1.00 55.73 202 ASP A O 1
ATOM 2120 N N . VAL B 2 203 ? 168.017 175.497 226.847 1.00 48.94 203 VAL A N 1
ATOM 2121 C CA . VAL B 2 203 ? 168.998 174.915 227.763 1.00 53.94 203 VAL A CA 1
ATOM 2122 C C . VAL B 2 203 ? 168.932 175.561 229.148 1.00 56.65 203 VAL A C 1
ATOM 2123 O O . VAL B 2 203 ? 169.234 174.896 230.145 1.00 58.53 203 VAL A O 1
ATOM 2127 N N . LEU B 2 204 ? 168.470 176.813 229.256 1.00 59.12 204 LEU A N 1
ATOM 2128 C CA . LEU B 2 204 ? 168.285 177.408 230.575 1.00 58.76 204 LEU A CA 1
ATOM 2129 C C . LEU B 2 204 ? 167.044 176.849 231.261 1.00 56.51 204 LEU A C 1
ATOM 2130 O O . LEU B 2 204 ? 167.010 176.730 232.491 1.00 54.97 204 LEU A O 1
ATOM 2135 N N . THR B 2 205 ? 166.015 176.501 230.484 1.00 59.70 205 THR A N 1
ATOM 2136 C CA . THR B 2 205 ? 164.865 175.803 231.047 1.00 61.55 205 THR A CA 1
ATOM 2137 C C . THR B 2 205 ? 165.224 174.378 231.451 1.00 62.57 205 THR A C 1
ATOM 2138 O O . THR B 2 205 ? 164.677 173.854 232.428 1.00 64.64 205 THR A O 1
ATOM 2142 N N . LEU B 2 206 ? 166.134 173.740 230.709 1.00 59.95 206 LEU A N 1
ATOM 2143 C CA . LEU B 2 206 ? 166.622 172.420 231.093 1.00 62.74 206 LEU A CA 1
ATOM 2144 C C . LEU B 2 206 ? 167.480 172.492 232.352 1.00 63.48 206 LEU A C 1
ATOM 2145 O O . LEU B 2 206 ? 167.476 171.553 233.156 1.00 65.07 206 LEU A O 1
ATOM 2150 N N . ALA B 2 207 ? 168.225 173.582 232.533 1.00 61.09 207 ALA A N 1
ATOM 2151 C CA . ALA B 2 207 ? 169.046 173.767 233.722 1.00 63.64 207 ALA A CA 1
ATOM 2152 C C . ALA B 2 207 ? 168.294 174.395 234.891 1.00 64.87 207 ALA A C 1
ATOM 2153 O O . ALA B 2 207 ? 168.856 174.477 235.989 1.00 63.47 207 ALA A O 1
ATOM 2155 N N . ALA B 2 208 ? 167.055 174.853 234.684 1.00 69.93 208 ALA A N 1
ATOM 2156 C CA . ALA B 2 208 ? 166.259 175.376 235.793 1.00 68.78 208 ALA A CA 1
ATOM 2157 C C . ALA B 2 208 ? 165.864 174.261 236.754 1.00 70.75 208 ALA A C 1
ATOM 2158 O O . ALA B 2 208 ? 166.032 174.386 237.972 1.00 72.87 208 ALA A O 1
ATOM 2160 N N . GLU B 2 209 ? 165.337 173.162 236.221 1.00 66.23 209 GLU A N 1
ATOM 2161 C CA . GLU B 2 209 ? 165.226 171.920 236.964 1.00 66.29 209 GLU A CA 1
ATOM 2162 C C . GLU B 2 209 ? 166.526 171.141 236.781 1.00 68.25 209 GLU A C 1
ATOM 2163 O O . GLU B 2 209 ? 167.429 171.588 236.067 1.00 69.35 209 GLU A O 1
ATOM 2169 N N . LYS B 2 210 ? 166.618 169.971 237.432 1.00 67.13 210 LYS A N 1
ATOM 2170 C CA . LYS B 2 210 ? 167.770 169.060 237.354 1.00 65.13 210 LYS A CA 1
ATOM 2171 C C . LYS B 2 210 ? 169.059 169.768 237.788 1.00 67.49 210 LYS A C 1
ATOM 2172 O O . LYS B 2 210 ? 169.885 170.170 236.974 1.00 70.78 210 LYS A O 1
ATOM 2178 N N . ARG B 2 211 ? 169.154 170.005 239.094 1.00 68.56 211 ARG A N 1
ATOM 2179 C CA . ARG B 2 211 ? 170.198 170.865 239.652 1.00 69.54 211 ARG A CA 1
ATOM 2180 C C . ARG B 2 211 ? 171.560 170.170 239.606 1.00 69.01 211 ARG A C 1
ATOM 2181 O O . ARG B 2 211 ? 172.072 169.655 240.604 1.00 71.20 211 ARG A O 1
ATOM 2189 N N . GLN B 2 212 ? 172.161 170.149 238.406 1.00 68.54 212 GLN A N 1
ATOM 2190 C CA . GLN B 2 212 ? 173.602 169.950 238.291 1.00 69.46 212 GLN A CA 1
ATOM 2191 C C . GLN B 2 212 ? 174.120 171.259 237.698 1.00 70.62 212 GLN A C 1
ATOM 2192 O O . GLN B 2 212 ? 173.298 172.140 237.410 1.00 69.25 212 GLN A O 1
ATOM 2198 N N . PRO B 2 213 ? 175.462 171.478 237.549 1.00 72.12 213 PRO A N 1
ATOM 2199 C CA . PRO B 2 213 ? 175.928 172.653 236.791 1.00 67.91 213 PRO A CA 1
ATOM 2200 C C . PRO B 2 213 ? 175.416 172.759 235.357 1.00 70.48 213 PRO A C 1
ATOM 2201 O O . PRO B 2 213 ? 174.923 171.790 234.770 1.00 71.21 213 PRO A O 1
ATOM 2205 N N . THR B 2 214 ? 175.564 173.953 234.783 1.00 70.36 214 THR A N 1
ATOM 2206 C CA . THR B 2 214 ? 174.881 174.339 233.554 1.00 68.16 214 THR A CA 1
ATOM 2207 C C . THR B 2 214 ? 175.881 174.493 232.418 1.00 66.16 214 THR A C 1
ATOM 2208 O O . THR B 2 214 ? 175.910 175.534 231.752 1.00 66.92 214 THR A O 1
ATOM 2212 N N . ILE B 2 215 ? 176.740 173.482 232.250 1.00 60.96 215 ILE A N 1
ATOM 2213 C CA . ILE B 2 215 ? 177.777 173.418 231.222 1.00 62.87 215 ILE A CA 1
ATOM 2214 C C . ILE B 2 215 ? 177.146 173.585 229.843 1.00 63.81 215 ILE A C 1
ATOM 2215 O O . ILE B 2 215 ? 176.288 172.793 229.437 1.00 63.08 215 ILE A O 1
ATOM 2220 N N . VAL B 2 216 ? 177.538 174.641 229.136 1.00 56.77 216 VAL A N 1
ATOM 2221 C CA . VAL B 2 216 ? 177.027 174.941 227.803 1.00 52.82 216 VAL A CA 1
ATOM 2222 C C . VAL B 2 216 ? 178.155 174.716 226.810 1.00 51.14 216 VAL A C 1
ATOM 2223 O O . VAL B 2 216 ? 179.194 175.385 226.877 1.00 52.26 216 VAL A O 1
ATOM 2227 N N . ARG B 2 217 ? 177.954 173.770 225.897 1.00 50.23 217 ARG A N 1
ATOM 2228 C CA . ARG B 2 217 ? 178.939 173.496 224.861 1.00 48.01 217 ARG A CA 1
ATOM 2229 C C . ARG B 2 217 ? 178.981 174.651 223.868 1.00 49.91 217 ARG A C 1
ATOM 2230 O O . ARG B 2 217 ? 177.942 175.083 223.360 1.00 52.98 217 ARG A O 1
ATOM 2238 N N . ALA B 2 218 ? 180.182 175.160 223.596 1.00 50.56 218 ALA A N 1
ATOM 2239 C CA . ALA B 2 218 ? 180.342 176.113 222.507 1.00 50.63 218 ALA A CA 1
ATOM 2240 C C . ALA B 2 218 ? 180.358 175.425 221.149 1.00 50.99 218 ALA A C 1
ATOM 2241 O O . ALA B 2 218 ? 179.970 176.042 220.150 1.00 53.01 218 ALA A O 1
ATOM 2243 N N . LYS B 2 219 ? 180.794 174.162 221.101 1.00 45.94 219 LYS A N 1
ATOM 2244 C CA . LYS B 2 219 ? 180.751 173.391 219.863 1.00 37.75 219 LYS A CA 1
ATOM 2245 C C . LYS B 2 219 ? 179.315 173.108 219.437 1.00 37.86 219 LYS A C 1
ATOM 2246 O O . LYS B 2 219 ? 178.990 173.184 218.248 1.00 41.77 219 LYS A O 1
ATOM 2252 N N . ASP B 2 220 ? 178.439 172.787 220.395 1.00 40.69 220 ASP A N 1
ATOM 2253 C CA . ASP B 2 220 ? 177.030 172.579 220.071 1.00 41.59 220 ASP A CA 1
ATOM 2254 C C . ASP B 2 220 ? 176.341 173.881 219.684 1.00 38.67 220 ASP A C 1
ATOM 2255 O O . ASP B 2 220 ? 175.444 173.872 218.832 1.00 44.46 220 ASP A O 1
ATOM 2260 N N . PHE B 2 221 ? 176.743 175.001 220.297 1.00 35.56 221 PHE A N 1
ATOM 2261 C CA . PHE B 2 221 ? 176.242 176.307 219.876 1.00 39.69 221 PHE A CA 1
ATOM 2262 C C . PHE B 2 221 ? 176.664 176.620 218.448 1.00 41.31 221 PHE A C 1
ATOM 2263 O O . PHE B 2 221 ? 175.863 177.127 217.653 1.00 43.87 221 PHE A O 1
ATOM 2271 N N . GLY B 2 222 ? 177.918 176.315 218.106 1.00 41.74 222 GLY A N 1
ATOM 2272 C CA . GLY B 2 222 ? 178.379 176.507 216.741 1.00 37.79 222 GLY A CA 1
ATOM 2273 C C . GLY B 2 222 ? 177.691 175.585 215.752 1.00 36.88 222 GLY A C 1
ATOM 2274 O O . GLY B 2 222 ? 177.420 175.979 214.618 1.00 38.54 222 GLY A O 1
ATOM 2275 N N . ALA B 2 223 ? 177.383 174.356 216.175 1.00 34.29 223 ALA A N 1
ATOM 2276 C CA . ALA B 2 223 ? 176.663 173.422 215.312 1.00 34.28 223 ALA A CA 1
ATOM 2277 C C . ALA B 2 223 ? 175.227 173.877 215.066 1.00 33.59 223 ALA A C 1
ATOM 2278 O O . ALA B 2 223 ? 174.734 173.797 213.935 1.00 41.05 223 ALA A O 1
ATOM 2280 N N . ARG B 2 224 ? 174.548 174.368 216.109 1.00 33.20 224 ARG A N 1
ATOM 2281 C CA . ARG B 2 224 ? 173.192 174.889 215.944 1.00 28.14 224 ARG A CA 1
ATOM 2282 C C . ARG B 2 224 ? 173.181 176.155 215.093 1.00 29.79 224 ARG A C 1
ATOM 2283 O O . ARG B 2 224 ? 172.303 176.325 214.236 1.00 39.80 224 ARG A O 1
ATOM 2291 N N . LEU B 2 225 ? 174.165 177.037 215.294 1.00 26.90 225 LEU A N 1
ATOM 2292 C CA . LEU B 2 225 ? 174.257 178.251 214.490 1.00 26.24 225 LEU A CA 1
ATOM 2293 C C . LEU B 2 225 ? 174.594 177.930 213.039 1.0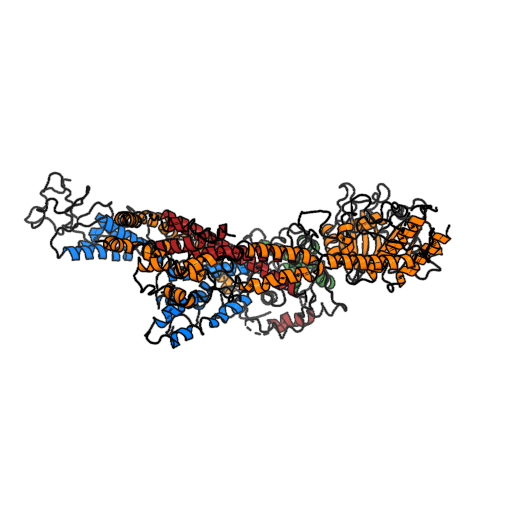0 25.43 225 LEU A C 1
ATOM 2294 O O . LEU B 2 225 ? 174.075 178.575 212.123 1.00 31.49 225 LEU A O 1
ATOM 2299 N N . GLY B 2 226 ? 175.439 176.922 212.810 1.00 26.70 226 GLY A N 1
ATOM 2300 C CA . GLY B 2 226 ? 175.716 176.477 211.457 1.00 27.71 226 GLY A CA 1
ATOM 2301 C C . GLY B 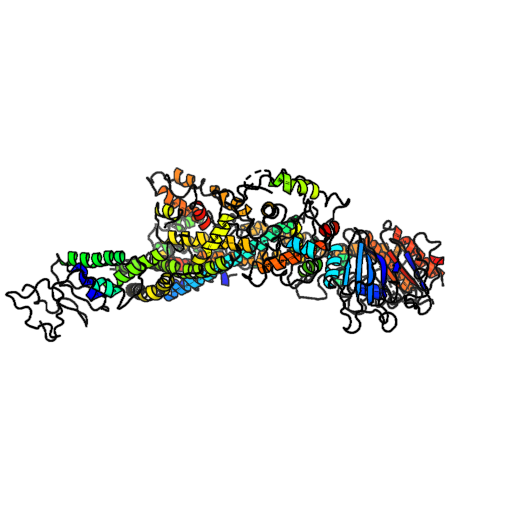2 226 ? 174.529 175.828 210.780 1.00 27.14 226 GLY A C 1
ATOM 2302 O O . GLY B 2 226 ? 174.337 175.998 209.576 1.00 27.87 226 GLY A O 1
ATOM 2303 N N . GLU B 2 227 ? 173.719 175.079 211.535 1.00 30.61 227 GLU A N 1
ATOM 2304 C CA . GLU B 2 227 ? 172.498 174.503 210.975 1.00 20.87 227 GLU A CA 1
ATOM 2305 C C . GLU B 2 227 ? 171.486 175.585 210.615 1.00 22.27 227 GLU A C 1
ATOM 2306 O O . GLU B 2 227 ? 170.832 175.506 209.567 1.00 30.81 227 GLU A O 1
ATOM 2312 N N . ILE B 2 228 ? 171.357 176.608 211.467 1.00 20.56 228 ILE A N 1
ATOM 2313 C CA . ILE B 2 228 ? 170.476 177.740 211.176 1.00 19.04 228 ILE A CA 1
ATOM 2314 C C . ILE B 2 228 ? 170.980 178.515 209.960 1.00 26.07 228 ILE A C 1
ATOM 2315 O O . ILE B 2 228 ? 170.197 178.905 209.082 1.00 34.42 228 ILE A O 1
ATOM 2320 N N . GLU B 2 229 ? 172.301 178.717 209.875 1.00 27.10 229 GLU A N 1
ATOM 2321 C CA . GLU B 2 229 ? 172.901 179.398 208.731 1.00 17.76 229 GLU A CA 1
ATOM 2322 C C . GLU B 2 229 ? 172.714 178.606 207.444 1.00 29.69 229 GLU A C 1
ATOM 2323 O O . GLU B 2 229 ? 172.440 179.188 206.391 1.00 35.42 229 GLU A O 1
ATOM 2329 N N . SER B 2 230 ? 172.858 177.277 207.514 1.00 31.50 230 SER A N 1
ATOM 2330 C CA . SER B 2 230 ? 172.640 176.427 206.348 1.00 20.12 230 SER A CA 1
ATOM 2331 C C . SER B 2 230 ? 171.188 176.466 205.900 1.00 11.32 230 SER A C 1
ATOM 2332 O O . SER B 2 230 ? 170.909 176.530 204.699 1.00 20.17 230 SER A O 1
ATOM 2335 N N . LYS B 2 231 ? 170.252 176.446 206.857 1.00 8.89 231 LYS A N 1
ATOM 2336 C CA . LYS B 2 231 ? 168.831 176.522 206.528 1.00 16.14 231 LYS A CA 1
ATOM 2337 C C . LYS B 2 231 ? 168.476 177.851 205.873 1.00 13.71 231 LYS A C 1
ATOM 2338 O O . LYS B 2 231 ? 167.756 177.883 204.866 1.00 23.57 231 LYS A O 1
ATOM 2344 N N . TYR B 2 232 ? 168.997 178.956 206.406 1.00 17.87 232 TYR A N 1
ATOM 2345 C CA . TYR B 2 232 ? 168.636 180.253 205.849 1.00 25.34 232 TYR A CA 1
ATOM 2346 C C . TYR B 2 232 ? 169.372 180.550 204.547 1.00 22.34 232 TYR A C 1
ATOM 2347 O O . TYR B 2 232 ? 168.814 181.219 203.670 1.00 22.50 232 TYR A O 1
ATOM 2356 N N . ARG B 2 233 ? 170.583 180.014 204.368 1.00 21.77 233 ARG A N 1
ATOM 2357 C CA . ARG B 2 233 ? 171.228 180.068 203.061 1.00 20.25 233 ARG A CA 1
ATOM 2358 C C . ARG B 2 233 ? 170.487 179.207 202.044 1.00 26.96 233 ARG A C 1
ATOM 2359 O O . ARG B 2 233 ? 170.428 179.552 200.859 1.00 24.97 233 ARG A O 1
ATOM 2367 N N . GLN B 2 234 ? 169.918 178.083 202.489 1.00 27.26 234 GLN A N 1
ATOM 2368 C CA . GLN B 2 234 ? 169.149 177.226 201.595 1.00 12.77 234 GLN A CA 1
ATOM 2369 C C . GLN B 2 234 ? 167.849 177.893 201.163 1.00 12.44 234 GLN A C 1
ATOM 2370 O O . GLN B 2 234 ? 167.438 177.763 200.004 1.00 20.62 234 GLN A O 1
ATOM 2376 N N . LYS B 2 235 ? 167.186 178.608 202.072 1.00 17.89 235 LYS A N 1
ATOM 2377 C CA . LYS B 2 235 ? 165.961 179.297 201.681 1.00 16.84 235 LYS A CA 1
ATOM 2378 C C . LYS B 2 235 ? 166.211 180.668 201.063 1.00 20.77 235 LYS A C 1
ATOM 2379 O O . LYS B 2 235 ? 165.263 181.276 200.555 1.00 31.08 235 LYS A O 1
ATOM 2385 N N . THR B 2 236 ? 167.445 181.176 201.092 1.00 20.95 236 THR A N 1
ATOM 2386 C CA . THR B 2 236 ? 167.778 182.315 200.245 1.00 23.35 236 THR A CA 1
ATOM 2387 C C . THR B 2 236 ? 168.345 181.888 198.894 1.00 19.35 236 THR A C 1
ATOM 2388 O O . THR B 2 236 ? 168.412 182.716 197.979 1.00 23.95 236 THR A O 1
ATOM 2392 N N . ILE B 2 237 ? 168.752 180.623 198.749 1.00 19.35 237 ILE A N 1
ATOM 2393 C CA . ILE B 2 237 ? 168.954 180.051 197.421 1.00 15.06 237 ILE A CA 1
ATOM 2394 C C . ILE B 2 237 ? 167.621 179.980 196.685 1.00 24.29 237 ILE A C 1
ATOM 2395 O O . ILE B 2 237 ? 167.511 180.371 195.517 1.00 28.08 237 ILE A O 1
ATOM 2400 N N . LEU B 2 238 ? 166.579 179.526 197.379 1.00 24.66 238 LEU A N 1
ATOM 2401 C CA . LEU B 2 238 ? 165.221 179.635 196.872 1.00 15.31 238 LEU A CA 1
ATOM 2402 C C . LEU B 2 238 ? 164.781 181.098 196.866 1.00 21.23 238 LEU A C 1
ATOM 2403 O O . LEU B 2 238 ? 165.410 181.961 197.478 1.00 23.72 238 LEU A O 1
ATOM 2408 N N . ASN B 2 239 ? 163.695 181.358 196.130 1.00 29.47 239 ASN A N 1
ATOM 2409 C CA . ASN B 2 239 ? 163.156 182.632 195.626 1.00 34.37 239 ASN A CA 1
ATOM 2410 C C . ASN B 2 239 ? 164.144 183.395 194.736 1.00 34.15 239 ASN A C 1
ATOM 2411 O O . ASN B 2 239 ? 163.885 184.559 194.406 1.00 37.97 239 ASN A O 1
ATOM 2416 N N . TYR B 2 240 ? 165.249 182.776 194.322 1.00 30.42 240 TYR A N 1
ATOM 2417 C CA . TYR B 2 240 ? 166.093 183.243 193.230 1.00 29.70 240 TYR A CA 1
ATOM 2418 C C . TYR B 2 240 ? 166.051 182.287 192.047 1.00 33.42 240 TYR A C 1
ATOM 2419 O O . TYR B 2 240 ? 165.935 182.721 190.897 1.00 37.13 240 TYR A O 1
ATOM 2428 N N . PHE B 2 241 ? 166.142 180.984 192.314 1.00 29.47 241 PHE A N 1
ATOM 2429 C CA . PHE B 2 241 ? 165.984 179.961 191.290 1.00 20.92 241 PHE A CA 1
ATOM 2430 C C . PHE B 2 241 ? 164.526 179.608 191.044 1.00 16.13 241 PHE A C 1
ATOM 2431 O O . PHE B 2 241 ? 164.242 178.769 190.183 1.00 25.17 241 PHE A O 1
ATOM 2439 N N . CYS B 2 242 ? 163.605 180.220 191.781 1.00 26.38 242 CYS A N 1
ATOM 2440 C CA . CYS B 2 242 ? 162.179 179.958 191.650 1.00 29.93 242 CYS A CA 1
ATOM 2441 C C . CYS B 2 242 ? 161.401 181.193 191.228 1.00 34.26 242 CYS A C 1
ATOM 2442 O O . CYS B 2 242 ? 160.585 181.120 190.302 1.00 35.58 242 CYS A O 1
ATOM 2445 N N . ASN B 2 243 ? 161.632 182.330 191.879 1.00 41.71 243 ASN A N 1
ATOM 2446 C CA . ASN B 2 243 ? 160.936 183.561 191.532 1.00 43.51 243 ASN A CA 1
ATOM 2447 C C . ASN B 2 243 ? 161.668 184.275 190.403 1.00 39.87 243 ASN A C 1
ATOM 2448 O O . ASN B 2 243 ? 162.875 184.523 190.491 1.00 37.89 243 ASN A O 1
ATOM 2453 N N . ARG B 2 244 ? 160.936 184.603 189.344 1.00 43.19 244 ARG A N 1
ATOM 2454 C CA . ARG B 2 244 ? 161.515 185.292 188.196 1.00 48.47 244 ARG A CA 1
ATOM 2455 C C . ARG B 2 244 ? 160.959 186.707 188.070 1.00 46.03 244 ARG A C 1
ATOM 2456 O O . ARG B 2 244 ? 160.950 187.469 189.037 1.00 42.15 244 ARG A O 1
ATOM 2464 N N . ASP B 2 257 ? 157.647 186.298 195.102 1.00 55.23 257 ASP A N 1
ATOM 2465 C CA . ASP B 2 257 ? 157.630 185.592 196.378 1.00 58.55 257 ASP A CA 1
ATOM 2466 C C . ASP B 2 257 ? 157.822 184.093 196.177 1.00 58.26 257 ASP A C 1
ATOM 2467 O O . ASP B 2 257 ? 158.944 183.588 196.222 1.00 60.55 257 ASP A O 1
ATOM 2472 N N . ALA B 2 258 ? 156.716 183.386 195.954 1.00 45.28 258 ALA A N 1
ATOM 2473 C CA . ALA B 2 258 ? 156.726 181.948 195.752 1.00 42.27 258 ALA A CA 1
ATOM 2474 C C . ALA B 2 258 ? 155.991 181.610 194.462 1.00 43.98 258 ALA A C 1
ATOM 2475 O O . ALA B 2 258 ? 154.981 182.248 194.142 1.00 43.09 258 ALA A O 1
ATOM 2477 N N . PRO B 2 259 ? 156.463 180.626 193.700 1.00 44.40 259 PRO A N 1
ATOM 2478 C CA . PRO B 2 259 ? 155.799 180.284 192.440 1.00 38.37 259 PRO A CA 1
ATOM 2479 C C . PRO B 2 259 ? 154.568 179.420 192.676 1.00 39.21 259 PRO A C 1
ATOM 2480 O O . PRO B 2 259 ? 154.281 178.976 193.788 1.00 47.68 259 PRO A O 1
ATOM 2484 N N . ASN B 2 260 ? 153.835 179.188 191.588 1.00 35.46 260 ASN A N 1
ATOM 2485 C CA . ASN B 2 260 ? 152.601 178.418 191.649 1.00 29.69 260 ASN A CA 1
ATOM 2486 C C . ASN B 2 260 ? 152.823 176.918 191.504 1.00 28.67 260 ASN A C 1
ATOM 2487 O O . ASN B 2 260 ? 151.864 176.156 191.654 1.00 31.18 260 ASN A O 1
ATOM 2492 N N . TYR B 2 261 ? 154.045 176.475 191.213 1.00 27.15 261 TYR A N 1
ATOM 2493 C CA . TYR B 2 261 ? 154.368 175.055 191.175 1.00 21.61 261 TYR A CA 1
ATOM 2494 C C . TYR B 2 261 ? 155.118 174.594 192.412 1.00 24.15 261 TYR A C 1
ATOM 2495 O O . TYR B 2 261 ? 155.342 173.390 192.576 1.00 32.07 261 TYR A O 1
ATOM 2504 N N . ILE B 2 262 ? 155.523 175.520 193.276 1.00 31.67 262 ILE A N 1
ATOM 2505 C CA . ILE B 2 262 ? 156.165 175.182 194.531 1.00 32.13 262 ILE A CA 1
ATOM 2506 C C . ILE B 2 262 ? 155.203 175.294 195.712 1.00 36.64 262 ILE A C 1
ATOM 2507 O O . ILE B 2 262 ? 155.276 174.471 196.635 1.00 36.57 262 ILE A O 1
ATOM 2512 N N . LYS B 2 263 ? 154.256 176.240 195.661 1.00 33.95 263 LYS A N 1
ATOM 2513 C CA . LYS B 2 263 ? 153.181 176.321 196.648 1.00 34.01 263 LYS A CA 1
ATOM 2514 C C . LYS B 2 263 ? 152.331 175.056 196.655 1.00 34.85 263 LYS A C 1
ATOM 2515 O O . LYS B 2 263 ? 151.959 174.555 197.723 1.00 37.36 263 LYS A O 1
ATOM 2521 N N . GLN B 2 264 ? 152.015 174.524 195.473 1.00 36.90 264 GLN A N 1
ATOM 2522 C CA . GLN B 2 264 ? 151.274 173.273 195.392 1.00 38.12 264 GLN A CA 1
ATOM 2523 C C . GLN B 2 264 ? 152.138 172.058 195.703 1.00 39.83 264 GLN A C 1
ATOM 2524 O O . GLN B 2 264 ? 151.598 171.017 196.093 1.00 38.52 264 GLN A O 1
ATOM 2530 N N . LEU B 2 265 ? 153.458 172.159 195.537 1.00 34.58 265 LEU A N 1
ATOM 2531 C CA . LEU B 2 265 ? 154.341 171.080 195.958 1.00 35.33 265 LEU A CA 1
ATOM 2532 C C . LEU B 2 265 ? 154.549 171.065 197.465 1.00 39.76 265 LEU A C 1
ATOM 2533 O O . LEU B 2 265 ? 154.947 170.033 198.017 1.00 40.91 265 LEU A O 1
ATOM 2538 N N . ASN B 2 266 ? 154.282 172.182 198.142 1.00 39.29 266 ASN A N 1
ATOM 2539 C CA . ASN B 2 266 ? 154.295 172.228 199.597 1.00 39.07 266 ASN A CA 1
ATOM 2540 C C . ASN B 2 266 ? 152.976 171.778 200.209 1.00 42.35 266 ASN A C 1
ATOM 2541 O O . ASN B 2 266 ? 152.880 171.696 201.439 1.00 42.07 266 ASN A O 1
ATOM 2546 N N . LEU B 2 267 ? 151.959 171.505 199.386 1.00 37.11 267 LEU A N 1
ATOM 2547 C CA . LEU B 2 267 ? 150.710 170.955 199.903 1.00 32.57 267 LEU A CA 1
ATOM 2548 C C . LEU B 2 267 ? 150.901 169.525 200.389 1.00 34.23 267 LEU A C 1
ATOM 2549 O O . LEU B 2 267 ? 150.428 169.162 201.473 1.00 44.08 267 LEU A O 1
ATOM 2554 N N . ILE B 2 268 ? 151.590 168.703 199.604 1.00 29.39 268 ILE A N 1
ATOM 2555 C CA . ILE B 2 268 ? 151.942 167.360 200.048 1.00 37.12 268 ILE A CA 1
ATOM 2556 C C . ILE B 2 268 ? 153.234 167.377 200.870 1.00 34.77 268 ILE A C 1
ATOM 2557 O O . ILE B 2 268 ? 153.329 166.656 201.872 1.00 38.29 268 ILE A O 1
ATOM 2562 N N . ASN B 2 269 ? 154.171 168.267 200.511 1.00 36.58 269 ASN A N 1
ATOM 2563 C CA . ASN B 2 269 ? 155.455 168.570 201.180 1.00 41.62 269 ASN A CA 1
ATOM 2564 C C . ASN B 2 269 ? 156.221 167.301 201.576 1.00 43.54 269 ASN A C 1
ATOM 2565 O O . ASN B 2 269 ? 156.379 166.962 202.749 1.00 45.15 269 ASN A O 1
ATOM 2570 N N . VAL B 2 270 ? 156.671 166.592 200.536 1.00 42.73 270 VAL A N 1
ATOM 2571 C CA . VAL B 2 270 ? 157.464 165.381 200.736 1.00 40.94 270 VAL A CA 1
ATOM 2572 C C . VAL B 2 270 ? 158.807 165.698 201.396 1.00 42.11 270 VAL A C 1
ATOM 2573 O O . VAL B 2 270 ? 159.200 165.036 202.366 1.00 40.91 270 VAL A O 1
ATOM 2577 N N . ASP B 2 271 ? 159.502 166.730 200.920 1.00 33.65 271 ASP A N 1
ATOM 2578 C CA . ASP B 2 271 ? 160.828 167.102 201.409 1.00 31.55 271 ASP A CA 1
ATOM 2579 C C . ASP B 2 271 ? 161.149 168.502 200.897 1.00 37.81 271 ASP A C 1
ATOM 2580 O O . ASP B 2 271 ? 160.294 169.183 200.320 1.00 36.69 271 ASP A O 1
ATOM 2585 N N . ASP B 2 272 ? 162.389 168.936 201.119 1.00 40.85 272 ASP A N 1
ATOM 2586 C CA . ASP B 2 272 ? 162.927 170.136 200.489 1.00 37.01 272 ASP A CA 1
ATOM 2587 C C . ASP B 2 272 ? 163.726 169.822 199.235 1.00 32.59 272 ASP A C 1
ATOM 2588 O O . ASP B 2 272 ? 163.871 170.689 198.363 1.00 37.86 272 ASP A O 1
ATOM 2593 N N . SER B 2 273 ? 164.231 168.590 199.127 1.00 30.08 273 SER A N 1
ATOM 2594 C CA . SER B 2 273 ? 164.989 168.182 197.952 1.00 34.01 273 SER A CA 1
ATOM 2595 C C . SER B 2 273 ? 164.098 168.046 196.726 1.00 28.04 273 SER A C 1
ATOM 2596 O O . SER B 2 273 ? 164.562 168.241 195.598 1.00 31.65 273 SER A O 1
ATOM 2599 N N . GLU B 2 274 ? 162.817 167.732 196.918 1.00 24.24 274 GLU A N 1
ATOM 2600 C CA . GLU B 2 274 ? 161.902 167.715 195.783 1.00 25.94 274 GLU A CA 1
ATOM 2601 C C . GLU B 2 274 ? 161.585 169.128 195.313 1.00 31.22 274 GLU A C 1
ATOM 2602 O O . GLU B 2 274 ? 161.396 169.357 194.113 1.00 33.99 274 GLU A O 1
ATOM 2608 N N . LEU B 2 275 ? 161.527 170.087 196.244 1.00 25.75 275 LEU A N 1
ATOM 2609 C CA . LEU B 2 275 ? 161.383 171.492 195.867 1.00 22.26 275 LEU A CA 1
ATOM 2610 C C . LEU B 2 275 ? 162.612 171.981 195.110 1.00 24.44 275 LEU A C 1
ATOM 2611 O O . LEU B 2 275 ? 162.492 172.745 194.141 1.00 24.42 275 LEU A O 1
ATOM 2616 N N . GLU B 2 276 ? 163.799 171.535 195.541 1.00 26.23 276 GLU A N 1
ATOM 2617 C CA . GLU B 2 276 ? 165.030 171.741 194.779 1.00 23.66 276 GLU A CA 1
ATOM 2618 C C . GLU B 2 276 ? 164.935 171.186 193.370 1.00 24.45 276 GLU A C 1
ATOM 2619 O O . GLU B 2 276 ? 165.307 171.860 192.405 1.00 25.96 276 GLU A O 1
ATOM 2625 N N . GLU B 2 277 ? 164.500 169.932 193.242 1.00 21.05 277 GLU A N 1
ATOM 2626 C CA . GLU B 2 277 ? 164.477 169.294 191.935 1.00 11.99 277 GLU A CA 1
ATOM 2627 C C . GLU B 2 277 ? 163.438 169.929 191.026 1.00 9.94 277 GLU A C 1
ATOM 2628 O O . GLU B 2 277 ? 163.667 170.035 189.819 1.00 20.81 277 GLU A O 1
ATOM 2634 N N . ALA B 2 278 ? 162.329 170.409 191.594 1.00 12.90 278 ALA A N 1
ATOM 2635 C CA . ALA B 2 278 ? 161.363 171.180 190.818 1.00 24.56 278 ALA A CA 1
ATOM 2636 C C . ALA B 2 278 ? 161.953 172.500 190.337 1.00 17.94 278 ALA A C 1
ATOM 2637 O O . ALA B 2 278 ? 161.816 172.847 189.156 1.00 24.10 278 ALA A O 1
ATOM 2639 N N . ALA B 2 279 ? 162.640 173.230 191.225 1.00 9.30 279 ALA A N 1
ATOM 2640 C CA . ALA B 2 279 ? 163.210 174.524 190.852 1.00 11.81 279 ALA A CA 1
ATOM 2641 C C . ALA B 2 279 ? 164.353 174.371 189.854 1.00 12.90 279 ALA A C 1
ATOM 2642 O O . ALA B 2 279 ? 164.541 175.227 188.982 1.00 15.42 279 ALA A O 1
ATOM 2644 N N . ILE B 2 280 ? 165.132 173.297 189.977 1.00 10.13 280 ILE A N 1
ATOM 2645 C CA . ILE B 2 280 ? 166.208 173.032 189.029 1.00 12.56 280 ILE A CA 1
ATOM 2646 C C . ILE B 2 280 ? 165.634 172.604 187.685 1.00 18.79 280 ILE A C 1
ATOM 2647 O O . ILE B 2 280 ? 166.025 173.123 186.633 1.00 30.68 280 ILE A O 1
ATOM 2652 N N . ALA B 2 281 ? 164.666 171.680 187.704 1.00 18.72 281 ALA A N 1
ATOM 2653 C CA . ALA B 2 281 ? 164.174 171.068 186.479 1.00 14.94 281 ALA A CA 1
ATOM 2654 C C . ALA B 2 281 ? 163.322 172.023 185.660 1.00 11.36 281 ALA A C 1
ATOM 2655 O O . ALA B 2 281 ? 163.379 171.971 184.430 1.00 27.86 281 ALA A O 1
ATOM 2657 N N . ASN B 2 282 ? 162.548 172.904 186.307 1.00 0.00 282 ASN A N 1
ATOM 2658 C CA . ASN B 2 282 ? 161.725 173.860 185.568 1.00 10.42 282 ASN A CA 1
ATOM 2659 C C . ASN B 2 282 ? 162.588 174.850 184.791 1.00 21.75 282 ASN A C 1
ATOM 2660 O O . ASN B 2 282 ? 162.390 175.061 183.585 1.00 20.79 282 ASN A O 1
ATOM 2665 N N . LEU B 2 283 ? 163.594 175.422 185.455 1.00 26.46 283 LEU A N 1
ATOM 2666 C CA . LEU B 2 283 ? 164.476 176.375 184.791 1.00 17.28 283 LEU A CA 1
ATOM 2667 C C . LEU B 2 283 ? 165.415 175.691 183.804 1.00 8.77 283 LEU A C 1
ATOM 2668 O O . LEU B 2 283 ? 165.748 176.279 182.771 1.00 14.56 283 LEU A O 1
ATOM 2673 N N . GLU B 2 284 ? 165.830 174.449 184.078 1.00 4.45 284 GLU A N 1
ATOM 2674 C CA . GLU B 2 284 ? 166.675 173.726 183.133 1.00 12.49 284 GLU A CA 1
ATOM 2675 C C . GLU B 2 284 ? 165.893 173.314 181.890 1.00 17.03 284 GLU A C 1
ATOM 2676 O O . GLU B 2 284 ? 166.433 173.327 180.778 1.00 17.25 284 GLU A O 1
ATOM 2682 N N . THR B 2 285 ? 164.617 172.954 182.062 1.00 16.74 285 THR A N 1
ATOM 2683 C CA . THR B 2 285 ? 163.738 172.677 180.933 1.00 5.08 285 THR A CA 1
ATOM 2684 C C . THR B 2 285 ? 163.513 173.931 180.096 1.00 19.08 285 THR A C 1
ATOM 2685 O O . THR B 2 285 ? 163.564 173.873 178.861 1.00 26.42 285 THR A O 1
ATOM 2689 N N . LYS B 2 286 ? 163.306 175.079 180.756 1.00 15.90 286 LYS A N 1
ATOM 2690 C CA . LYS B 2 286 ? 163.169 176.347 180.039 1.00 14.96 286 LYS A CA 1
ATOM 2691 C C . LYS B 2 286 ? 164.450 176.710 179.289 1.00 12.31 286 LYS A C 1
ATOM 2692 O O . LYS B 2 286 ? 164.396 177.186 178.148 1.00 7.66 286 LYS A O 1
ATOM 2698 N N . ASP B 2 287 ? 165.609 176.456 179.905 1.00 13.16 287 ASP A N 1
ATOM 2699 C CA . ASP B 2 287 ? 166.893 176.716 179.257 1.00 9.20 287 ASP A CA 1
ATOM 2700 C C . ASP B 2 287 ? 167.116 175.802 178.059 1.00 8.40 287 ASP A C 1
ATOM 2701 O O . ASP B 2 287 ? 167.671 176.232 177.043 1.00 21.20 287 ASP A O 1
ATOM 2706 N N . ALA B 2 288 ? 166.705 174.535 178.164 1.00 13.54 288 ALA A N 1
ATOM 2707 C CA . ALA B 2 288 ? 166.867 173.607 177.048 1.00 8.85 288 ALA A CA 1
ATOM 2708 C C . ALA B 2 288 ? 165.912 173.934 175.907 1.00 4.32 288 ALA A C 1
ATOM 2709 O O . ALA B 2 288 ? 166.258 173.753 174.735 1.00 14.99 288 ALA A O 1
ATOM 2711 N N . VAL B 2 289 ? 164.704 174.399 176.231 1.00 0.00 289 VAL A N 1
ATOM 2712 C CA . VAL B 2 289 ? 163.757 174.814 175.199 1.00 1.09 289 VAL A CA 1
ATOM 2713 C C . VAL B 2 289 ? 164.247 176.080 174.502 1.00 10.60 289 VAL A C 1
ATOM 2714 O O . VAL B 2 289 ? 164.126 176.216 173.277 1.00 16.28 289 VAL A O 1
ATOM 2718 N N . VAL B 2 290 ? 164.848 177.004 175.261 1.00 18.09 290 VAL A N 1
ATOM 2719 C CA . VAL B 2 290 ? 165.460 178.197 174.675 1.00 18.01 290 VAL A CA 1
ATOM 2720 C C . VAL B 2 290 ? 166.644 177.818 173.784 1.00 13.13 290 VAL A C 1
ATOM 2721 O O . VAL B 2 290 ? 166.797 178.340 172.672 1.00 13.36 290 VAL A O 1
ATOM 2725 N N . GLU B 2 291 ? 167.475 176.877 174.243 1.00 14.96 291 GLU A N 1
ATOM 2726 C CA . GLU B 2 291 ? 168.621 176.427 173.458 1.00 4.35 291 GLU A CA 1
ATOM 2727 C C . GLU B 2 291 ? 168.196 175.631 172.226 1.00 11.82 291 GLU A C 1
ATOM 2728 O O . GLU B 2 291 ? 168.855 175.715 171.183 1.00 21.27 291 GLU A O 1
ATOM 2734 N N . TRP B 2 292 ? 167.115 174.850 172.329 1.00 12.98 292 TRP A N 1
ATOM 2735 C CA . TRP B 2 292 ? 166.578 174.164 171.155 1.00 8.49 292 TRP A CA 1
ATOM 2736 C C . TRP B 2 292 ? 166.010 175.156 170.154 1.00 5.43 292 TRP A C 1
ATOM 2737 O O . TRP B 2 292 ? 166.149 174.974 168.940 1.00 20.04 292 TRP A O 1
ATOM 2748 N N . THR B 2 293 ? 165.357 176.207 170.650 1.00 0.00 293 THR A N 1
ATOM 2749 C CA . THR B 2 293 ? 164.792 177.219 169.769 1.00 2.44 293 THR A CA 1
ATOM 2750 C C . THR B 2 293 ? 165.893 178.078 169.154 1.00 11.20 293 THR A C 1
ATOM 2751 O O . THR B 2 293 ? 165.715 178.632 168.063 1.00 18.14 293 THR A O 1
ATOM 2755 N N . LEU B 2 294 ? 167.043 178.172 169.829 1.00 16.87 294 LEU A N 1
ATOM 2756 C CA . LEU B 2 294 ? 168.208 178.844 169.259 1.00 14.58 294 LEU A CA 1
ATOM 2757 C C . LEU B 2 294 ? 168.726 178.110 168.028 1.00 0.00 294 LEU A C 1
ATOM 2758 O O . LEU B 2 294 ? 169.096 178.739 167.030 1.00 0.00 294 LEU A O 1
ATOM 2763 N N . ASN B 2 295 ? 168.744 176.780 168.072 1.00 0.00 295 ASN A N 1
ATOM 2764 C CA . ASN B 2 295 ? 169.211 175.977 166.951 1.00 8.12 295 ASN A CA 1
ATOM 2765 C C . ASN B 2 295 ? 168.090 175.508 166.034 1.00 11.92 295 ASN A C 1
ATOM 2766 O O . ASN B 2 295 ? 168.380 174.964 164.963 1.00 12.77 295 ASN A O 1
ATOM 2771 N N . GLY B 2 296 ? 166.831 175.710 166.415 1.00 8.35 296 GLY A N 1
ATOM 2772 C CA . GLY B 2 296 ? 165.721 175.186 165.642 1.00 0.00 296 GLY A CA 1
ATOM 2773 C C . GLY B 2 296 ? 165.620 173.677 165.651 1.00 7.93 296 GLY A C 1
ATOM 2774 O O . GLY B 2 296 ? 165.109 173.092 164.691 1.00 7.17 296 GLY A O 1
ATOM 2775 N N . ASP B 2 297 ? 166.097 173.028 166.717 1.00 12.07 297 ASP A N 1
ATOM 2776 C CA . ASP B 2 297 ? 166.120 171.569 166.753 1.00 12.97 297 ASP A CA 1
ATOM 2777 C C . ASP B 2 297 ? 164.728 170.991 166.970 1.00 8.88 297 ASP A C 1
ATOM 2778 O O . ASP B 2 297 ? 164.360 169.990 166.344 1.00 16.68 297 ASP A O 1
ATOM 2783 N N . VAL B 2 298 ? 163.941 171.603 167.850 1.00 0.30 298 VAL A N 1
ATOM 2784 C CA . VAL B 2 298 ? 162.617 171.112 168.209 1.00 0.00 298 VAL A CA 1
ATOM 2785 C C . VAL B 2 298 ? 161.592 172.152 167.781 1.00 0.00 298 VAL A C 1
ATOM 2786 O O . VAL B 2 298 ? 161.764 173.347 168.051 1.00 7.71 298 VAL A O 1
ATOM 2790 N N . GLN B 2 299 ? 160.543 171.696 167.101 1.00 9.39 299 GLN A N 1
ATOM 2791 C CA . GLN B 2 299 ? 159.500 172.568 166.586 1.00 18.91 299 GLN A CA 1
ATOM 2792 C C . GLN B 2 299 ? 158.701 173.208 167.719 1.00 23.10 299 GLN A C 1
ATOM 2793 O O . GLN B 2 299 ? 158.630 172.694 168.839 1.00 19.27 299 GLN A O 1
ATOM 2799 N N . ASP B 2 300 ? 158.110 174.367 167.410 1.00 29.16 300 ASP A N 1
ATOM 2800 C CA . ASP B 2 300 ? 157.272 175.070 168.377 1.00 26.31 300 ASP A CA 1
ATOM 2801 C C . ASP B 2 300 ? 155.990 174.302 168.676 1.00 28.93 300 ASP A C 1
ATOM 2802 O O . ASP B 2 300 ? 155.505 174.324 169.813 1.00 32.01 300 ASP A O 1
ATOM 2807 N N . TYR B 2 301 ? 155.436 173.615 167.680 1.00 26.17 301 TYR A N 1
ATOM 2808 C CA . TYR B 2 301 ? 154.232 172.818 167.871 1.00 24.94 301 TYR A CA 1
ATOM 2809 C C . TYR B 2 301 ? 154.515 171.450 168.478 1.00 27.78 301 TYR A C 1
ATOM 2810 O O . TYR B 2 301 ? 153.565 170.721 168.784 1.00 31.13 301 TYR A O 1
ATOM 2819 N N . SER B 2 302 ? 155.787 171.082 168.655 1.00 23.93 302 SER A N 1
ATOM 2820 C CA . SER B 2 302 ? 156.125 169.790 169.240 1.00 24.94 302 SER A CA 1
ATOM 2821 C C . SER B 2 302 ? 155.826 169.729 170.732 1.00 22.74 302 SER A C 1
ATOM 2822 O O . SER B 2 302 ? 155.630 168.633 171.266 1.00 19.17 302 SER A O 1
ATOM 2825 N N . TYR B 2 303 ? 155.797 170.875 171.414 1.00 29.78 303 TYR A N 1
ATOM 2826 C CA . TYR B 2 303 ? 155.507 170.897 172.843 1.00 17.72 303 TYR A CA 1
ATOM 2827 C C . TYR B 2 303 ? 154.037 170.621 173.133 1.00 21.00 303 TYR A C 1
ATOM 2828 O O . TYR B 2 303 ? 153.717 170.021 174.166 1.00 21.96 303 TYR A O 1
ATOM 2837 N N . ARG B 2 304 ? 153.137 171.044 172.241 1.00 27.65 304 ARG A N 1
ATOM 2838 C CA . ARG B 2 304 ? 151.735 170.656 172.357 1.00 21.32 304 ARG A CA 1
ATOM 2839 C C . ARG B 2 304 ? 151.544 169.174 172.067 1.00 29.54 304 ARG A C 1
ATOM 2840 O O . ARG B 2 304 ? 150.589 168.564 172.557 1.00 32.31 304 ARG A O 1
ATOM 2848 N N . TYR B 2 305 ? 152.435 168.585 171.273 1.00 35.23 305 TYR A N 1
ATOM 2849 C CA . TYR B 2 305 ? 152.427 167.155 171.000 1.00 33.84 305 TYR A CA 1
ATOM 2850 C C . TYR B 2 305 ? 153.164 166.353 172.066 1.00 25.39 305 TYR A C 1
ATOM 2851 O O . TYR B 2 305 ? 153.238 165.127 171.954 1.00 28.14 305 TYR A O 1
ATOM 2860 N N . TYR B 2 306 ? 153.714 167.006 173.088 1.00 20.81 306 TYR A N 1
ATOM 2861 C CA . TYR B 2 306 ? 154.458 166.319 174.133 1.00 21.64 306 TYR A CA 1
ATOM 2862 C C . TYR B 2 306 ? 153.888 166.507 175.530 1.00 19.79 306 TYR A C 1
ATOM 2863 O O . TYR B 2 306 ? 153.952 165.571 176.330 1.00 18.38 306 TYR A O 1
ATOM 2872 N N . GLN B 2 307 ? 153.338 167.680 175.854 1.00 26.06 307 GLN A N 1
ATOM 2873 C CA . GLN B 2 307 ? 152.840 167.923 177.200 1.00 27.76 307 GLN A CA 1
ATOM 2874 C C . GLN B 2 307 ? 151.322 167.937 177.311 1.00 32.05 307 GLN A C 1
ATOM 2875 O O . GLN B 2 307 ? 150.804 167.776 178.420 1.00 34.08 307 GLN A O 1
ATOM 2881 N N . ARG B 2 308 ? 150.597 168.108 176.204 1.00 33.67 308 ARG A N 1
ATOM 2882 C CA . ARG B 2 308 ? 149.155 167.903 176.234 1.00 28.22 308 ARG A CA 1
ATOM 2883 C C . ARG B 2 308 ? 148.788 166.429 176.165 1.00 28.17 308 ARG A C 1
ATOM 2884 O O . ARG B 2 308 ? 147.634 166.076 176.430 1.00 36.79 308 ARG A O 1
ATOM 2892 N N . GLU B 2 309 ? 149.741 165.567 175.816 1.00 21.95 309 GLU A N 1
ATOM 2893 C CA . GLU B 2 309 ? 149.545 164.127 175.809 1.00 27.45 309 GLU A CA 1
ATOM 2894 C C . GLU B 2 309 ? 150.043 163.469 177.087 1.00 30.99 309 GLU A C 1
ATOM 2895 O O . GLU B 2 309 ? 150.096 162.238 177.160 1.00 34.64 309 GLU A O 1
ATOM 2901 N N . LEU B 2 310 ? 150.400 164.260 178.099 1.00 29.69 310 LEU A N 1
ATOM 2902 C CA . LEU B 2 310 ? 150.742 163.731 179.413 1.00 21.79 310 LEU A CA 1
ATOM 2903 C C . LEU B 2 310 ? 149.512 163.445 180.267 1.00 32.79 310 LEU A C 1
ATOM 2904 O O . LEU B 2 310 ? 149.655 163.128 181.452 1.00 31.78 310 LEU A O 1
ATOM 2909 N N . ARG B 2 311 ? 148.311 163.548 179.686 1.00 37.53 311 ARG A N 1
ATOM 2910 C CA . ARG B 2 311 ? 147.098 163.010 180.288 1.00 27.32 311 ARG A CA 1
ATOM 2911 C C . ARG B 2 311 ? 147.062 161.488 180.260 1.00 30.78 311 ARG A C 1
ATOM 2912 O O . ARG B 2 311 ? 146.202 160.893 180.918 1.00 38.19 311 ARG A O 1
ATOM 2920 N N . ARG B 2 312 ? 147.969 160.850 179.515 1.00 30.48 312 ARG A N 1
ATOM 2921 C CA . ARG B 2 312 ? 148.258 159.426 179.636 1.00 34.98 312 ARG A CA 1
ATOM 2922 C C . ARG B 2 312 ? 149.054 159.099 180.894 1.00 34.23 312 ARG A C 1
ATOM 2923 O O . ARG B 2 312 ? 149.316 157.920 181.152 1.00 42.60 312 ARG A O 1
ATOM 2931 N N . CYS B 2 313 ? 149.490 160.110 181.643 1.00 26.15 313 CYS A N 1
ATOM 2932 C CA . CYS B 2 313 ? 149.938 159.956 183.020 1.00 31.14 313 CYS A CA 1
ATOM 2933 C C . CYS B 2 313 ? 149.034 160.688 184.000 1.00 36.14 313 CYS A C 1
ATOM 2934 O O . CYS B 2 313 ? 148.534 160.085 184.950 1.00 35.75 313 CYS A O 1
ATOM 2937 N N . TRP B 2 314 ? 148.793 161.979 183.788 1.00 33.68 314 TRP A N 1
ATOM 2938 C CA . TRP B 2 314 ? 147.922 162.753 184.673 1.00 34.70 314 TRP A CA 1
ATOM 2939 C C . TRP B 2 314 ? 146.496 162.676 184.145 1.00 41.42 314 TRP A C 1
ATOM 2940 O O . TRP B 2 314 ? 146.046 163.525 183.376 1.00 39.21 314 TRP A O 1
ATOM 2951 N N . GLY B 2 315 ? 145.762 161.665 184.601 1.00 38.66 315 GLY A N 1
ATOM 2952 C CA . GLY B 2 315 ? 144.414 161.435 184.124 1.00 31.40 315 GLY A CA 1
ATOM 2953 C C . GLY B 2 315 ? 144.059 159.969 183.986 1.00 34.52 315 GLY A C 1
ATOM 2954 O O . GLY B 2 315 ? 142.890 159.602 184.140 1.00 40.92 315 GLY A O 1
ATOM 2955 N N . ILE B 2 316 ? 145.041 159.117 183.695 1.00 30.45 316 ILE A N 1
ATOM 2956 C CA . ILE B 2 316 ? 144.838 157.676 183.773 1.00 37.66 316 ILE A CA 1
ATOM 2957 C C . ILE B 2 316 ? 145.646 157.038 184.901 1.00 37.74 316 ILE A C 1
ATOM 2958 O O . ILE B 2 316 ? 145.315 155.915 185.315 1.00 39.18 316 ILE A O 1
ATOM 2963 N N . GLN B 2 317 ? 146.681 157.709 185.414 1.00 35.01 317 GLN A N 1
ATOM 2964 C CA . GLN B 2 317 ? 147.286 157.338 186.686 1.00 37.62 317 GLN A CA 1
ATOM 2965 C C . GLN B 2 317 ? 146.855 158.262 187.815 1.00 36.57 317 GLN A C 1
ATOM 2966 O O . GLN B 2 317 ? 147.162 157.983 188.978 1.00 33.44 317 GLN A O 1
ATOM 2972 N N . LYS B 2 318 ? 146.161 159.356 187.494 1.00 38.47 318 LYS A N 1
ATOM 2973 C CA . LYS B 2 318 ? 145.421 160.091 188.512 1.00 36.82 318 LYS A CA 1
ATOM 2974 C C . LYS B 2 318 ? 144.191 159.312 188.958 1.00 38.83 318 LYS A C 1
ATOM 2975 O O . LYS B 2 318 ? 143.711 159.499 190.080 1.00 39.95 318 LYS A O 1
ATOM 2981 N N . GLN B 2 319 ? 143.670 158.440 188.097 1.00 36.18 319 GLN A N 1
ATOM 2982 C CA . GLN B 2 319 ? 142.546 157.579 188.434 1.00 38.85 319 GLN A CA 1
ATOM 2983 C C . GLN B 2 319 ? 142.950 156.128 188.653 1.00 41.44 319 GLN A C 1
ATOM 2984 O O . GLN B 2 319 ? 142.074 155.283 188.852 1.00 41.39 319 GLN A O 1
ATOM 2990 N N . LYS B 2 320 ? 144.246 155.812 188.619 1.00 37.08 320 LYS A N 1
ATOM 2991 C CA . LYS B 2 320 ? 144.677 154.432 188.825 1.00 35.46 320 LYS A CA 1
ATOM 2992 C C . LYS B 2 320 ? 144.719 154.079 190.307 1.00 40.16 320 LYS A C 1
ATOM 2993 O O . LYS B 2 320 ? 144.118 153.090 190.738 1.00 41.00 320 LYS A O 1
ATOM 2999 N N . ILE B 2 321 ? 145.434 154.879 191.104 1.00 44.68 321 ILE A N 1
ATOM 3000 C CA . ILE B 2 321 ? 145.567 154.587 192.530 1.00 42.55 321 ILE A CA 1
ATOM 3001 C C . ILE B 2 321 ? 144.394 155.095 193.352 1.00 42.98 321 ILE A C 1
ATOM 3002 O O . ILE B 2 321 ? 144.246 154.688 194.511 1.00 46.22 321 ILE A O 1
ATOM 3007 N N . HIS B 2 322 ? 143.561 155.977 192.795 1.00 43.26 322 HIS A N 1
ATOM 3008 C CA . HIS B 2 322 ? 142.346 156.389 193.494 1.00 46.35 322 HIS A CA 1
ATOM 3009 C C . HIS B 2 322 ? 141.331 155.255 193.556 1.00 46.09 322 HIS A C 1
ATOM 3010 O O . HIS B 2 322 ? 140.628 155.100 194.561 1.00 45.64 322 HIS A O 1
ATOM 3017 N N . LEU B 2 323 ? 141.234 154.454 192.493 1.00 50.49 323 LEU A N 1
ATOM 3018 C CA . LEU B 2 323 ? 140.417 153.250 192.553 1.00 54.66 323 LEU A CA 1
ATOM 3019 C C . LEU B 2 323 ? 141.135 152.095 193.237 1.00 55.75 323 LEU A C 1
ATOM 3020 O O . LEU B 2 323 ? 140.488 151.104 193.591 1.00 58.57 323 LEU A O 1
ATOM 3025 N N . ASP B 2 324 ? 142.452 152.198 193.427 1.00 48.48 324 ASP A N 1
ATOM 3026 C CA . ASP B 2 324 ? 143.188 151.163 194.144 1.00 50.08 324 ASP A CA 1
ATOM 3027 C C . ASP B 2 324 ? 143.228 151.450 195.640 1.00 50.28 324 ASP A C 1
ATOM 3028 O O . ASP B 2 324 ? 142.954 150.564 196.457 1.00 51.76 324 ASP A O 1
ATOM 3033 N N . PHE B 2 325 ? 143.565 152.680 196.015 1.00 47.52 325 PHE A N 1
ATOM 3034 C CA . PHE B 2 325 ? 143.692 153.077 197.411 1.00 53.29 325 PHE A CA 1
ATOM 3035 C C . PHE B 2 325 ? 142.501 153.940 197.800 1.00 54.24 325 PHE A C 1
ATOM 3036 O O . PHE B 2 325 ? 142.201 154.932 197.127 1.00 51.56 325 PHE A O 1
ATOM 3044 N N . ASN B 2 326 ? 141.825 153.561 198.884 1.00 59.89 326 ASN A N 1
ATOM 3045 C CA . ASN B 2 326 ? 140.675 154.303 199.379 1.00 59.52 326 ASN A CA 1
ATOM 3046 C C . ASN B 2 326 ? 140.785 154.673 200.851 1.00 59.09 326 ASN A C 1
ATOM 3047 O O . ASN B 2 326 ? 139.867 155.307 201.384 1.00 61.61 326 ASN A O 1
ATOM 3052 N N . GLY B 2 327 ? 141.872 154.300 201.522 1.00 60.13 327 GLY A N 1
ATOM 3053 C CA . GLY B 2 327 ? 142.051 154.630 202.922 1.00 62.94 327 GLY A CA 1
ATOM 3054 C C . GLY B 2 327 ? 142.870 155.886 203.137 1.00 60.45 327 GLY A C 1
ATOM 3055 O O . GLY B 2 327 ? 143.402 156.113 204.228 1.00 60.24 327 GLY A O 1
ATOM 3056 N N . ARG B 2 328 ? 142.977 156.709 202.098 1.00 57.87 328 ARG A N 1
ATOM 3057 C CA . ARG B 2 328 ? 143.791 157.919 202.135 1.00 60.21 328 ARG A CA 1
ATOM 3058 C C . ARG B 2 328 ? 142.876 159.129 202.266 1.00 60.70 328 ARG A C 1
ATOM 3059 O O . ARG B 2 328 ? 142.180 159.478 201.298 1.00 59.76 328 ARG A O 1
ATOM 3067 N N . PRO B 2 329 ? 142.820 159.779 203.441 1.00 67.63 329 PRO A N 1
ATOM 3068 C CA . PRO B 2 329 ? 141.781 160.793 203.693 1.00 67.93 329 PRO A CA 1
ATOM 3069 C C . PRO B 2 329 ? 141.872 162.082 202.882 1.00 66.11 329 PRO A C 1
ATOM 3070 O O . PRO B 2 329 ? 140.927 162.417 202.161 1.00 66.66 329 PRO A O 1
ATOM 3074 N N . GLU B 2 330 ? 142.981 162.816 202.979 1.00 54.28 330 GLU A N 1
ATOM 3075 C CA . GLU B 2 330 ? 143.018 164.168 202.432 1.00 56.19 330 GLU A CA 1
ATOM 3076 C C . GLU B 2 330 ? 144.095 164.379 201.381 1.00 57.04 330 GLU A C 1
ATOM 3077 O O . GLU B 2 330 ? 143.794 164.857 200.282 1.00 54.27 330 GLU A O 1
ATOM 3083 N N . THR B 2 331 ? 145.347 164.038 201.683 1.00 53.32 331 THR A N 1
ATOM 3084 C CA . THR B 2 331 ? 146.451 164.410 200.807 1.00 48.50 331 THR A CA 1
ATOM 3085 C C . THR B 2 331 ? 147.443 163.292 200.533 1.00 44.14 331 THR A C 1
ATOM 3086 O O . THR B 2 331 ? 148.309 163.469 199.672 1.00 50.62 331 THR A O 1
ATOM 3090 N N . GLU B 2 332 ? 147.348 162.149 201.213 1.00 43.06 332 GLU A N 1
ATOM 3091 C CA . GLU B 2 332 ? 148.248 161.042 200.924 1.00 45.71 332 GLU A CA 1
ATOM 3092 C C . GLU B 2 332 ? 147.848 160.274 199.669 1.00 49.87 332 GLU A C 1
ATOM 3093 O O . GLU B 2 332 ? 148.638 159.456 199.184 1.00 50.95 332 GLU A O 1
ATOM 3099 N N . VAL B 2 333 ? 146.652 160.521 199.125 1.00 48.01 333 VAL A N 1
ATOM 3100 C CA . VAL B 2 333 ? 146.272 159.914 197.853 1.00 46.61 333 VAL A CA 1
ATOM 3101 C C . VAL B 2 333 ? 146.990 160.577 196.679 1.00 42.48 333 VAL A C 1
ATOM 3102 O O . VAL B 2 333 ? 147.065 159.994 195.591 1.00 44.79 333 VAL A O 1
ATOM 3106 N N . GLY B 2 334 ? 147.539 161.776 196.872 1.00 32.69 334 GLY A N 1
ATOM 3107 C CA . GLY B 2 334 ? 148.369 162.433 195.889 1.00 34.61 334 GLY A CA 1
ATOM 3108 C C . GLY B 2 334 ? 149.851 162.267 196.118 1.00 29.93 334 GLY A C 1
ATOM 3109 O O . GLY B 2 334 ? 150.659 162.825 195.369 1.00 27.02 334 GLY A O 1
ATOM 3110 N N . GLN B 2 335 ? 150.231 161.509 197.145 1.00 38.14 335 GLN A N 1
ATOM 3111 C CA . GLN B 2 335 ? 151.629 161.271 197.488 1.00 37.81 335 GLN A CA 1
ATOM 3112 C C . GLN B 2 335 ? 152.315 160.365 196.469 1.00 30.58 335 GLN A C 1
ATOM 3113 O O . GLN B 2 335 ? 153.351 160.729 195.903 1.00 26.05 335 GLN A O 1
ATOM 3119 N N . ARG B 2 336 ? 151.750 159.181 196.228 1.00 38.83 336 ARG A N 1
ATOM 3120 C CA . ARG B 2 336 ? 152.386 158.214 195.345 1.00 41.23 336 ARG A CA 1
ATOM 3121 C C . ARG B 2 336 ? 152.050 158.446 193.879 1.00 42.31 336 ARG A C 1
ATOM 3122 O O . ARG B 2 336 ? 152.703 157.857 193.011 1.00 44.65 336 ARG A O 1
ATOM 3130 N N . LEU B 2 337 ? 151.052 159.288 193.591 1.00 37.30 337 LEU A N 1
ATOM 3131 C CA . LEU B 2 337 ? 150.793 159.700 192.215 1.00 28.67 337 LEU A CA 1
ATOM 3132 C C . LEU B 2 337 ? 151.969 160.486 191.653 1.00 24.35 337 LEU A C 1
ATOM 3133 O O . LEU B 2 337 ? 152.347 160.306 190.490 1.00 28.04 337 LEU A O 1
ATOM 3138 N N . TYR B 2 338 ? 152.574 161.343 192.481 1.00 33.91 338 TYR A N 1
ATOM 3139 C CA . TYR B 2 338 ? 153.764 162.088 192.082 1.00 31.12 338 TYR A CA 1
ATOM 3140 C C . TYR B 2 338 ? 154.947 161.160 191.821 1.00 30.42 338 TYR A C 1
ATOM 3141 O O . TYR B 2 338 ? 155.660 161.314 190.821 1.00 39.39 338 TYR A O 1
ATOM 3150 N N . ILE B 2 339 ? 155.155 160.171 192.694 1.00 27.48 339 ILE A N 1
ATOM 3151 C CA . ILE B 2 339 ? 156.287 159.266 192.531 1.00 28.55 339 ILE A CA 1
ATOM 3152 C C . ILE B 2 339 ? 156.053 158.244 191.421 1.00 32.51 339 ILE A C 1
ATOM 3153 O O . ILE B 2 339 ? 157.019 157.647 190.930 1.00 36.68 339 ILE A O 1
ATOM 3158 N N . GLU B 2 340 ? 154.804 158.032 190.999 1.00 31.48 340 GLU A N 1
ATOM 3159 C CA . GLU B 2 340 ? 154.545 157.204 189.828 1.00 33.71 340 GLU A CA 1
ATOM 3160 C C . GLU B 2 340 ? 154.624 157.999 188.534 1.00 36.88 340 GLU A C 1
ATOM 3161 O O . GLU B 2 340 ? 155.038 157.453 187.503 1.00 37.72 340 GLU A O 1
ATOM 3167 N N . CYS B 2 341 ? 154.231 159.275 188.570 1.00 32.19 341 CYS A N 1
ATOM 3168 C CA . CYS B 2 341 ? 154.410 160.149 187.418 1.00 21.26 341 CYS A CA 1
ATOM 3169 C C . CYS B 2 341 ? 155.884 160.398 187.142 1.00 18.49 341 CYS A C 1
ATOM 3170 O O . CYS B 2 341 ? 156.298 160.454 185.982 1.00 22.36 341 CYS A O 1
ATOM 3173 N N . LEU B 2 342 ? 156.698 160.529 188.193 1.00 24.35 342 LEU A N 1
ATOM 3174 C CA . LEU B 2 342 ? 158.128 160.750 188.009 1.00 24.94 342 LEU A CA 1
ATOM 3175 C C . LEU B 2 342 ? 158.865 159.522 187.481 1.00 27.34 342 LEU A C 1
ATOM 3176 O O . LEU B 2 342 ? 160.018 159.653 187.057 1.00 20.37 342 LEU A O 1
ATOM 3181 N N . ASN B 2 343 ? 158.240 158.342 187.496 1.00 32.61 343 ASN A N 1
ATOM 3182 C CA . ASN B 2 343 ? 158.838 157.139 186.936 1.00 31.59 343 ASN A CA 1
ATOM 3183 C C . ASN B 2 343 ? 158.201 156.687 185.630 1.00 35.86 343 ASN A C 1
ATOM 3184 O O . ASN B 2 343 ? 158.842 155.946 184.878 1.00 36.04 343 ASN A O 1
ATOM 3189 N N . ASN B 2 344 ? 156.969 157.109 185.340 1.00 39.70 344 ASN A N 1
ATOM 3190 C CA . ASN B 2 344 ? 156.240 156.645 184.166 1.00 35.32 344 ASN A CA 1
ATOM 3191 C C . ASN B 2 344 ? 156.175 157.691 183.057 1.00 32.14 344 ASN A C 1
ATOM 3192 O O . ASN B 2 344 ? 155.324 157.590 182.168 1.00 35.91 344 ASN A O 1
ATOM 3197 N N . VAL B 2 345 ? 157.057 158.688 183.082 1.00 29.03 345 VAL A N 1
ATOM 3198 C CA . VAL B 2 345 ? 157.000 159.765 182.099 1.00 28.90 345 VAL A CA 1
ATOM 3199 C C . VAL B 2 345 ? 158.343 159.908 181.390 1.00 31.39 345 VAL A C 1
ATOM 3200 O O . VAL B 2 345 ? 158.446 160.593 180.366 1.00 35.86 345 VAL A O 1
ATOM 3204 N N . THR B 2 346 ? 159.375 159.243 181.903 1.00 31.25 346 THR A N 1
ATOM 3205 C CA . THR B 2 346 ? 160.691 159.297 181.263 1.00 40.48 346 THR A CA 1
ATOM 3206 C C . THR B 2 346 ? 160.873 158.156 180.264 1.00 37.61 346 THR A C 1
ATOM 3207 O O . THR B 2 346 ? 161.914 157.502 180.205 1.00 42.25 346 THR A O 1
ATOM 3211 N N . ARG B 2 347 ? 159.837 157.924 179.457 1.00 28.20 347 ARG A N 1
ATOM 3212 C CA . ARG B 2 347 ? 159.916 156.943 178.382 1.00 28.04 347 ARG A CA 1
ATOM 3213 C C . ARG B 2 347 ? 159.196 157.416 177.126 1.00 28.97 347 ARG A C 1
ATOM 3214 O O . ARG B 2 347 ? 158.931 156.590 176.244 1.00 31.25 347 ARG A O 1
ATOM 3222 N N . TYR B 2 348 ? 158.868 158.699 177.009 1.00 32.38 348 TYR A N 1
ATOM 3223 C CA . TYR B 2 348 ? 157.925 159.182 176.011 1.00 31.62 348 TYR A CA 1
ATOM 3224 C C . TYR B 2 348 ? 158.681 159.683 174.788 1.00 35.00 348 TYR A C 1
ATOM 3225 O O . TYR B 2 348 ? 159.610 160.488 174.911 1.00 25.64 348 TYR A O 1
ATOM 3234 N N . TYR B 2 349 ? 158.275 159.206 173.611 1.00 36.22 349 TYR A N 1
ATOM 3235 C CA . TYR B 2 349 ? 158.952 159.501 172.355 1.00 27.00 349 TYR A CA 1
ATOM 3236 C C . TYR B 2 349 ? 158.150 160.471 171.492 1.00 25.32 349 TYR A C 1
ATOM 3237 O O . TYR B 2 349 ? 158.189 160.392 170.263 1.00 31.23 349 TYR A O 1
ATOM 3246 N N . LEU B 2 350 ? 157.412 161.381 172.119 1.00 22.36 350 LEU A N 1
ATOM 3247 C CA . LEU B 2 350 ? 156.549 162.297 171.387 1.00 27.76 350 LEU A CA 1
ATOM 3248 C C . LEU B 2 350 ? 157.213 163.633 171.083 1.00 28.99 350 LEU A C 1
ATOM 3249 O O . LEU B 2 350 ? 156.623 164.453 170.372 1.00 34.01 350 LEU A O 1
ATOM 3254 N N . GLU B 2 351 ? 158.412 163.874 171.601 1.00 24.71 351 GLU A N 1
ATOM 3255 C CA . GLU B 2 351 ? 159.192 165.066 171.264 1.00 20.86 351 GLU A CA 1
ATOM 3256 C C . GLU B 2 351 ? 160.166 164.742 170.130 1.00 20.86 351 GLU A C 1
ATOM 3257 O O . GLU B 2 351 ? 161.371 164.981 170.224 1.00 22.77 351 GLU A O 1
ATOM 3263 N N . ASN B 2 352 ? 159.616 164.199 169.032 1.00 19.61 352 ASN A N 1
ATOM 3264 C CA . ASN B 2 352 ? 160.343 163.465 167.993 1.00 20.33 352 ASN A CA 1
ATOM 3265 C C . ASN B 2 352 ? 161.157 162.346 168.638 1.00 23.04 352 ASN A C 1
ATOM 3266 O O . ASN B 2 352 ? 160.621 161.270 168.919 1.00 12.93 352 ASN A O 1
ATOM 3271 N N . LYS B 2 353 ? 162.447 162.577 168.864 1.00 25.83 353 LYS A N 1
ATOM 3272 C CA . LYS B 2 353 ? 163.252 161.624 169.617 1.00 29.67 353 LYS A CA 1
ATOM 3273 C C . LYS B 2 353 ? 163.019 161.804 171.118 1.00 22.95 353 LYS A C 1
ATOM 3274 O O . LYS B 2 353 ? 162.649 162.884 171.583 1.00 18.00 353 LYS A O 1
ATOM 3280 N N . LYS B 2 354 ? 163.210 160.720 171.872 1.00 26.98 354 LYS A N 1
ATOM 3281 C CA . LYS B 2 354 ? 163.046 160.755 173.320 1.00 30.25 354 LYS A CA 1
ATOM 3282 C C . LYS B 2 354 ? 164.068 161.687 173.960 1.00 31.40 354 LYS A C 1
ATOM 3283 O O . LYS B 2 354 ? 165.222 161.765 173.530 1.00 28.76 354 LYS A O 1
ATOM 3289 N N . VAL B 2 355 ? 163.631 162.397 174.992 1.00 32.32 355 VAL A N 1
ATOM 3290 C CA . VAL B 2 355 ? 164.430 163.422 175.625 1.00 25.95 355 VAL A CA 1
ATOM 3291 C C . VAL B 2 355 ? 164.985 162.879 176.937 1.00 22.75 355 VAL A C 1
ATOM 3292 O O . VAL B 2 355 ? 164.641 161.785 177.378 1.00 28.50 355 VAL A O 1
ATOM 3296 N N . GLY B 2 356 ? 165.867 163.651 177.565 1.00 19.34 356 GLY A N 1
ATOM 3297 C CA . GLY B 2 356 ? 166.548 163.197 178.759 1.00 18.26 356 GLY A CA 1
ATOM 3298 C C . GLY B 2 356 ? 165.647 163.152 179.980 1.00 20.88 356 GLY A C 1
ATOM 3299 O O . GLY B 2 356 ? 164.490 163.575 179.969 1.00 20.72 356 GLY A O 1
ATOM 3300 N N . ASP B 2 357 ? 166.210 162.611 181.064 1.00 28.98 357 ASP A N 1
ATOM 3301 C CA . ASP B 2 357 ? 165.462 162.437 182.305 1.00 30.80 357 ASP A CA 1
ATOM 3302 C C . ASP B 2 357 ? 165.173 163.758 183.006 1.00 24.36 357 ASP A C 1
ATOM 3303 O O . ASP B 2 357 ? 164.258 163.816 183.833 1.00 28.13 357 ASP A O 1
ATOM 3308 N N . PHE B 2 358 ? 165.934 164.813 182.700 1.00 13.44 358 PHE A N 1
ATOM 3309 C CA . PHE B 2 358 ? 165.638 166.133 183.250 1.00 20.42 358 PHE A CA 1
ATOM 3310 C C . PHE B 2 358 ? 164.354 166.711 182.664 1.00 21.12 358 PHE A C 1
ATOM 3311 O O . PHE B 2 358 ? 163.687 167.523 183.315 1.00 13.51 358 PHE A O 1
ATOM 3319 N N . PHE B 2 359 ? 163.998 166.310 181.447 1.00 21.74 359 PHE A N 1
ATOM 3320 C CA . PHE B 2 359 ? 162.746 166.717 180.838 1.00 17.43 359 PHE A CA 1
ATOM 3321 C C . PHE B 2 359 ? 161.613 165.833 181.344 1.00 26.25 359 PHE A C 1
ATOM 3322 O O . PHE B 2 359 ? 161.840 164.773 181.938 1.00 25.99 359 PHE A O 1
ATOM 3330 N N . ALA B 2 360 ? 160.382 166.334 181.161 1.00 20.28 360 ALA A N 1
ATOM 3331 C CA . ALA B 2 360 ? 159.105 165.752 181.590 1.00 19.43 360 ALA A CA 1
ATOM 3332 C C . ALA B 2 360 ? 158.962 165.635 183.108 1.00 27.58 360 ALA A C 1
ATOM 3333 O O . ALA B 2 360 ? 157.972 165.085 183.596 1.00 39.10 360 ALA A O 1
ATOM 3335 N N . HIS B 2 361 ? 159.931 166.151 183.863 1.00 17.67 361 HIS A N 1
ATOM 3336 C CA . HIS B 2 361 ? 159.779 166.444 185.280 1.00 12.95 361 HIS A CA 1
ATOM 3337 C C . HIS B 2 361 ? 159.539 167.929 185.499 1.00 20.27 361 HIS A C 1
ATOM 3338 O O . HIS B 2 361 ? 158.568 168.316 186.153 1.00 22.56 361 HIS A O 1
ATOM 3345 N N . GLY B 2 362 ? 160.394 168.771 184.919 1.00 27.12 362 GLY A N 1
ATOM 3346 C CA . GLY B 2 362 ? 160.154 170.199 184.890 1.00 24.03 362 GLY A CA 1
ATOM 3347 C C . GLY B 2 362 ? 159.047 170.623 183.951 1.00 21.95 362 GLY A C 1
ATOM 3348 O O . GLY B 2 362 ? 158.590 171.765 184.043 1.00 11.44 362 GLY A O 1
ATOM 3349 N N . THR B 2 363 ? 158.610 169.737 183.053 1.00 28.46 363 THR A N 1
ATOM 3350 C CA . THR B 2 363 ? 157.402 170.005 182.279 1.00 24.64 363 THR A CA 1
ATOM 3351 C C . THR B 2 363 ? 156.154 169.823 183.136 1.00 28.95 363 THR A C 1
ATOM 3352 O O . THR B 2 363 ? 155.201 170.606 183.028 1.00 35.83 363 THR A O 1
ATOM 3356 N N . LEU B 2 364 ? 156.148 168.793 183.993 1.00 17.47 364 LEU A N 1
ATOM 3357 C CA . LEU B 2 364 ? 155.071 168.621 184.966 1.00 14.24 364 LEU A CA 1
ATOM 3358 C C . LEU B 2 364 ? 155.032 169.784 185.948 1.00 17.61 364 LEU A C 1
ATOM 3359 O O . LEU B 2 364 ? 153.953 170.226 186.362 1.00 21.85 364 LEU A O 1
ATOM 3364 N N . HIS B 2 365 ? 156.203 170.293 186.330 1.00 25.80 365 HIS A N 1
ATOM 3365 C CA . HIS B 2 365 ? 156.276 171.525 187.102 1.00 23.62 365 HIS A CA 1
ATOM 3366 C C . HIS B 2 365 ? 155.909 172.746 186.267 1.00 22.66 365 HIS A C 1
ATOM 3367 O O . HIS B 2 365 ? 155.509 173.768 186.828 1.00 14.00 365 HIS A O 1
ATOM 3374 N N . SER B 2 366 ? 156.039 172.665 184.942 1.00 30.55 366 SER A N 1
ATOM 3375 C CA . SER B 2 366 ? 155.646 173.768 184.078 1.00 27.93 366 SER A CA 1
ATOM 3376 C C . SER B 2 366 ? 154.143 173.825 183.851 1.00 28.81 366 SER A C 1
ATOM 3377 O O . SER B 2 366 ? 153.640 174.869 183.420 1.00 31.66 366 SER A O 1
ATOM 3380 N N . MET B 2 367 ? 153.420 172.728 184.102 1.00 32.25 367 MET A N 1
ATOM 3381 C CA . MET B 2 367 ? 151.960 172.809 184.111 1.00 35.43 367 MET A CA 1
ATOM 3382 C C . MET B 2 367 ? 151.467 173.690 185.253 1.00 35.04 367 MET A C 1
ATOM 3383 O O . MET B 2 367 ? 150.641 174.587 185.048 1.00 33.66 367 MET A O 1
ATOM 3388 N N . ALA B 2 368 ? 151.980 173.457 186.462 1.00 32.90 368 ALA A N 1
ATOM 3389 C CA . ALA B 2 368 ? 151.411 174.025 187.679 1.00 32.55 368 ALA A CA 1
ATOM 3390 C C . ALA B 2 368 ? 151.703 175.509 187.861 1.00 33.66 368 ALA A C 1
ATOM 3391 O O . ALA B 2 368 ? 151.161 176.113 188.792 1.00 36.60 368 ALA A O 1
ATOM 3393 N N . ASP B 2 369 ? 152.545 176.108 187.013 1.00 32.54 369 ASP A N 1
ATOM 3394 C CA . ASP B 2 369 ? 152.730 177.555 187.053 1.00 40.15 369 ASP A CA 1
ATOM 3395 C C . ASP B 2 369 ? 151.474 178.294 186.603 1.00 42.51 369 ASP A C 1
ATOM 3396 O O . ASP B 2 369 ? 151.249 179.439 187.012 1.00 38.46 369 ASP A O 1
ATOM 3401 N N . LYS B 2 370 ? 150.654 177.663 185.771 1.00 42.32 370 LYS A N 1
ATOM 3402 C CA . LYS B 2 370 ? 149.374 178.198 185.331 1.00 40.42 370 LYS A CA 1
ATOM 3403 C C . LYS B 2 370 ? 148.256 177.278 185.828 1.00 41.42 370 LYS A C 1
ATOM 3404 O O . LYS B 2 370 ? 148.493 176.334 186.588 1.00 46.02 370 LYS A O 1
ATOM 3410 N N . LEU B 2 371 ? 147.029 177.565 185.398 1.00 45.34 371 LEU A N 1
ATOM 3411 C CA . LEU B 2 371 ? 145.881 176.778 185.830 1.00 45.57 371 LEU A CA 1
ATOM 3412 C C . LEU B 2 371 ? 145.874 175.419 185.142 1.00 44.44 371 LEU A C 1
ATOM 3413 O O . LEU B 2 371 ? 145.842 175.335 183.910 1.00 42.30 371 LEU A O 1
ATOM 3418 N N . THR B 2 372 ? 145.892 174.357 185.944 1.00 36.02 372 THR A N 1
ATOM 3419 C CA . THR B 2 372 ? 145.947 172.990 185.437 1.00 36.86 372 THR A CA 1
ATOM 3420 C C . THR B 2 372 ? 145.486 172.047 186.539 1.00 40.05 372 THR A C 1
ATOM 3421 O O . THR B 2 372 ? 145.256 172.455 187.681 1.00 39.17 372 THR A O 1
ATOM 3425 N N . ILE B 2 373 ? 145.356 170.779 186.177 1.00 41.50 373 ILE A N 1
ATOM 3426 C CA . ILE B 2 373 ? 145.190 169.703 187.146 1.00 40.12 373 ILE A CA 1
ATOM 3427 C C . ILE B 2 373 ? 146.577 169.221 187.552 1.00 41.15 373 ILE A C 1
ATOM 3428 O O . ILE B 2 373 ? 147.528 169.264 186.764 1.00 36.23 373 ILE A O 1
ATOM 3433 N N . GLY B 2 374 ? 146.704 168.765 188.795 1.00 44.70 374 GLY A N 1
ATOM 3434 C CA . GLY B 2 374 ? 148.008 168.386 189.301 1.00 40.31 374 GLY A CA 1
ATOM 3435 C C . GLY B 2 374 ? 147.993 167.333 190.389 1.00 41.74 374 GLY A C 1
ATOM 3436 O O . GLY B 2 374 ? 147.008 166.608 190.563 1.00 40.28 374 GLY A O 1
ATOM 3437 N N . TRP B 2 375 ? 149.098 167.244 191.129 1.00 40.04 375 TRP A N 1
ATOM 3438 C CA . TRP B 2 375 ? 149.265 166.246 192.176 1.00 41.13 375 TRP A CA 1
ATOM 3439 C C . TRP B 2 375 ? 148.436 166.535 193.421 1.00 44.37 375 TRP A C 1
ATOM 3440 O O . TRP B 2 375 ? 148.272 165.637 194.255 1.00 42.35 375 TRP A O 1
ATOM 3451 N N . HIS B 2 376 ? 147.921 167.751 193.574 1.00 46.34 376 HIS A N 1
ATOM 3452 C CA . HIS B 2 376 ? 147.102 168.087 194.733 1.00 45.99 376 HIS A CA 1
ATOM 3453 C C . HIS B 2 376 ? 145.693 167.519 194.567 1.00 46.98 376 HIS A C 1
ATOM 3454 O O . HIS B 2 376 ? 145.056 167.745 193.533 1.00 46.86 376 HIS A O 1
ATOM 3461 N N . PRO B 2 377 ? 145.193 166.739 195.534 1.00 48.43 377 PRO A N 1
ATOM 3462 C CA . PRO B 2 377 ? 143.810 166.253 195.491 1.00 47.93 377 PRO A CA 1
ATOM 3463 C C . PRO B 2 377 ? 142.828 167.178 196.208 1.00 44.84 377 PRO A C 1
ATOM 3464 O O . PRO B 2 377 ? 142.071 166.754 197.087 1.00 49.81 377 PRO A O 1
ATOM 3468 N N . GLU B 2 378 ? 142.831 168.455 195.834 1.00 44.12 378 GLU A N 1
ATOM 3469 C CA . GLU B 2 378 ? 141.972 169.442 196.477 1.00 48.63 378 GLU A CA 1
ATOM 3470 C C . GLU B 2 378 ? 141.677 170.557 195.480 1.00 52.91 378 GLU A C 1
ATOM 3471 O O . GLU B 2 378 ? 141.958 170.437 194.284 1.00 55.20 378 GLU A O 1
ATOM 3477 N N . PHE B 2 379 ? 141.106 171.649 195.982 1.00 60.32 379 PHE A N 1
ATOM 3478 C CA . PHE B 2 379 ? 140.695 172.780 195.162 1.00 58.85 379 PHE A CA 1
ATOM 3479 C C . PHE B 2 379 ? 141.732 173.889 195.286 1.00 56.62 379 PHE A C 1
ATOM 3480 O O . PHE B 2 379 ? 142.045 174.332 196.395 1.00 54.16 379 PHE A O 1
ATOM 3488 N N . ASP B 2 380 ? 142.252 174.336 194.147 1.00 54.90 380 ASP A N 1
ATOM 3489 C CA . ASP B 2 380 ? 143.239 175.408 194.122 1.00 58.69 380 ASP A CA 1
ATOM 3490 C C . ASP B 2 380 ? 143.098 176.252 192.858 1.00 58.29 380 ASP A C 1
ATOM 3491 O O . ASP B 2 380 ? 142.065 176.220 192.191 1.00 59.89 380 ASP A O 1
ATOM 3496 N N . ASP C 3 229 ? 179.305 150.449 175.131 1.00 34.24 229 ASP G N 1
ATOM 3497 C CA . ASP C 3 229 ? 180.672 150.427 175.638 1.00 33.68 229 ASP G CA 1
ATOM 3498 C C . ASP C 3 229 ? 180.698 150.061 177.118 1.00 36.61 229 ASP G C 1
ATOM 3499 O O . ASP C 3 229 ? 179.956 150.629 177.917 1.00 36.43 229 ASP G O 1
ATOM 3504 N N . TRP C 3 230 ? 181.561 149.108 177.476 1.00 36.57 230 TRP G N 1
ATOM 3505 C CA . TRP C 3 230 ? 181.644 148.654 178.860 1.00 29.53 230 TRP G CA 1
ATOM 3506 C C . TRP C 3 230 ? 182.354 149.658 179.760 1.00 34.10 230 TRP G C 1
ATOM 3507 O O . TRP C 3 230 ? 182.113 149.670 180.972 1.00 32.75 230 TRP G O 1
ATOM 3518 N N . LEU C 3 231 ? 183.230 150.497 179.198 1.00 39.14 231 LEU G N 1
ATOM 3519 C CA . LEU C 3 231 ? 183.935 151.482 180.014 1.00 35.63 231 LEU G CA 1
ATOM 3520 C C . LEU C 3 231 ? 183.013 152.624 180.422 1.00 32.89 231 LEU G C 1
ATOM 3521 O O . LEU C 3 231 ? 183.042 153.069 181.575 1.00 28.24 231 LEU G O 1
ATOM 3526 N N . SER C 3 232 ? 182.191 153.113 179.492 1.00 37.72 232 SER G N 1
ATOM 3527 C CA . SER C 3 232 ? 181.254 154.178 179.823 1.00 34.10 232 SER G CA 1
ATOM 3528 C C . SER C 3 232 ? 180.074 153.665 180.634 1.00 33.09 232 SER G C 1
ATOM 3529 O O . SER C 3 232 ? 179.485 154.427 181.406 1.00 33.89 232 SER G O 1
ATOM 3532 N N . SER C 3 233 ? 179.710 152.390 180.474 1.00 34.35 233 SER G N 1
ATOM 3533 C CA . SER C 3 233 ? 178.648 151.817 181.292 1.00 38.33 233 SER G CA 1
ATOM 3534 C C . SER C 3 233 ? 179.100 151.560 182.722 1.00 36.02 233 SER G C 1
ATOM 3535 O O . SER C 3 233 ? 178.256 151.475 183.620 1.00 33.26 233 SER G O 1
ATOM 3538 N N . ALA C 3 234 ? 180.407 151.441 182.952 1.00 37.79 234 ALA G N 1
ATOM 3539 C CA . ALA C 3 234 ? 180.961 151.219 184.281 1.00 35.49 234 ALA G CA 1
ATOM 3540 C C . ALA C 3 234 ? 181.775 152.415 184.764 1.00 41.31 234 ALA G C 1
ATOM 3541 O O . ALA C 3 234 ? 182.760 152.246 185.486 1.00 43.95 234 ALA G O 1
ATOM 3543 N N . GLN C 3 235 ? 181.391 153.627 184.353 1.00 45.12 235 GLN G N 1
ATOM 3544 C CA . GLN C 3 235 ? 182.029 154.822 184.898 1.00 31.30 235 GLN G CA 1
ATOM 3545 C C . GLN C 3 235 ? 181.623 155.048 186.347 1.00 23.56 235 GLN G C 1
ATOM 3546 O O . GLN C 3 235 ? 182.423 155.554 187.142 1.00 33.63 235 GLN G O 1
ATOM 3552 N N . ALA C 3 236 ? 180.395 154.681 186.708 1.00 33.93 236 ALA G N 1
ATOM 3553 C CA . ALA C 3 236 ? 180.049 154.535 188.111 1.00 42.67 236 ALA G CA 1
ATOM 3554 C C . ALA C 3 236 ? 180.739 153.301 188.682 1.00 39.02 236 ALA G C 1
ATOM 3555 O O . ALA C 3 236 ? 181.180 152.416 187.939 1.00 42.21 236 ALA G O 1
ATOM 3557 N N . TYR C 3 237 ? 180.869 153.295 190.024 1.00 34.27 237 TYR G N 1
ATOM 3558 C CA . TYR C 3 237 ? 181.681 152.429 190.897 1.00 36.51 237 TYR G CA 1
ATOM 3559 C C . TYR C 3 237 ? 183.169 152.801 190.800 1.00 35.69 237 TYR G C 1
ATOM 3560 O O . TYR C 3 237 ? 183.983 152.386 191.631 1.00 38.76 237 TYR G O 1
ATOM 3569 N N . VAL C 3 238 ? 183.522 153.671 189.851 1.00 33.48 238 VAL G N 1
ATOM 3570 C CA . VAL C 3 238 ? 184.797 154.370 189.866 1.00 35.91 238 VAL G CA 1
ATOM 3571 C C . VAL C 3 238 ? 184.642 155.774 190.445 1.00 43.07 238 VAL G C 1
ATOM 3572 O O . VAL C 3 238 ? 185.636 156.490 190.630 1.00 43.90 238 VAL G O 1
ATOM 3576 N N . ILE C 3 239 ? 183.407 156.197 190.726 1.00 38.96 239 ILE G N 1
ATOM 3577 C CA . ILE C 3 239 ? 183.138 157.412 191.491 1.00 41.00 239 ILE G CA 1
ATOM 3578 C C . ILE C 3 239 ? 182.270 157.090 192.713 1.00 41.36 239 ILE G C 1
ATOM 3579 O O . ILE C 3 239 ? 182.500 157.624 193.809 1.00 43.57 239 ILE G O 1
ATOM 3584 N N . LYS C 3 240 ? 181.281 156.202 192.550 1.00 29.56 240 LYS G N 1
ATOM 3585 C CA . LYS C 3 240 ? 180.319 155.957 193.618 1.00 22.04 240 LYS G CA 1
ATOM 3586 C C . LYS C 3 240 ? 180.891 155.093 194.735 1.00 24.17 240 LYS G C 1
ATOM 3587 O O . LYS C 3 240 ? 180.363 155.125 195.852 1.00 31.63 240 LYS G O 1
ATOM 3593 N N . ALA C 3 241 ? 181.963 154.340 194.466 1.00 31.46 241 ALA G N 1
ATOM 3594 C CA . ALA C 3 241 ? 182.569 153.511 195.505 1.00 38.27 241 ALA G CA 1
ATOM 3595 C C . ALA C 3 241 ? 183.194 154.360 196.605 1.00 37.82 241 ALA G C 1
ATOM 3596 O O . ALA C 3 241 ? 183.015 154.069 197.794 1.00 34.62 241 ALA G O 1
ATOM 3598 N N . MET C 3 242 ? 183.921 155.415 196.240 1.00 39.79 242 MET G N 1
ATOM 3599 C CA . MET C 3 242 ? 184.404 156.336 197.260 1.00 43.15 242 MET G CA 1
ATOM 3600 C C . MET C 3 242 ? 183.432 157.469 197.556 1.00 41.97 242 MET G C 1
ATOM 3601 O O . MET C 3 242 ? 183.679 158.229 198.498 1.00 42.50 242 MET G O 1
ATOM 3606 N N . GLU C 3 243 ? 182.349 157.617 196.785 1.00 29.62 243 GLU G N 1
ATOM 3607 C CA . GLU C 3 243 ? 181.227 158.406 197.288 1.00 24.76 243 GLU G CA 1
ATOM 3608 C C . GLU C 3 243 ? 180.626 157.745 198.522 1.00 29.56 243 GLU G C 1
ATOM 3609 O O . GLU C 3 243 ? 180.390 158.399 199.544 1.00 30.31 243 GLU G O 1
ATOM 3615 N N . LEU C 3 244 ? 180.394 156.432 198.447 1.00 31.81 244 LEU G N 1
ATOM 3616 C CA . LEU C 3 244 ? 179.888 155.702 199.604 1.00 29.64 244 LEU G CA 1
ATOM 3617 C C . LEU C 3 244 ? 180.976 155.498 200.650 1.00 34.21 244 LEU G C 1
ATOM 3618 O O . LEU C 3 244 ? 180.713 155.598 201.853 1.00 37.54 244 LEU G O 1
ATOM 3623 N N . GLY C 3 245 ? 182.199 155.210 200.216 1.00 37.36 245 GLY G N 1
ATOM 3624 C CA . GLY C 3 245 ? 183.292 154.974 201.139 1.00 39.85 245 GLY G CA 1
ATOM 3625 C C . GLY C 3 245 ? 184.639 154.801 200.466 1.00 34.05 245 GLY G C 1
ATOM 3626 O O . GLY C 3 245 ? 184.962 153.724 199.966 1.00 33.98 245 GLY G O 1
ATOM 3627 N N . TYR C 3 275 ? 185.917 150.999 205.258 1.00 45.52 275 TYR G N 1
ATOM 3628 C CA . TYR C 3 275 ? 185.446 152.087 204.410 1.00 46.79 275 TYR G CA 1
ATOM 3629 C C . TYR C 3 275 ? 185.046 153.298 205.247 1.00 46.28 275 TYR G C 1
ATOM 3630 O O . TYR C 3 275 ? 184.646 153.160 206.403 1.00 53.12 275 TYR G O 1
ATOM 3639 N N . SER C 3 276 ? 185.162 154.485 204.656 1.00 43.02 276 SER G N 1
ATOM 3640 C CA . SER C 3 276 ? 184.810 155.723 205.334 1.00 47.14 276 SER G CA 1
ATOM 3641 C C . SER C 3 276 ? 184.435 156.768 204.295 1.00 48.62 276 SER G C 1
ATOM 3642 O O . SER C 3 276 ? 185.072 156.863 203.243 1.00 51.56 276 SER G O 1
ATOM 3645 N N . THR C 3 277 ? 183.409 157.555 204.604 1.00 46.77 277 THR G N 1
ATOM 3646 C CA . THR C 3 277 ? 182.927 158.575 203.688 1.00 46.69 277 THR G CA 1
ATOM 3647 C C . THR C 3 277 ? 183.844 159.796 203.708 1.00 45.70 277 THR G C 1
ATOM 3648 O O . THR C 3 277 ? 184.779 159.897 204.507 1.00 46.92 277 THR G O 1
ATOM 3652 N N . SER C 3 278 ? 183.562 160.734 202.804 1.00 36.46 278 SER G N 1
ATOM 3653 C CA . SER C 3 278 ? 184.285 161.998 202.741 1.00 35.98 278 SER G CA 1
ATOM 3654 C C . SER C 3 278 ? 183.403 163.018 202.041 1.00 31.72 278 SER G C 1
ATOM 3655 O O . SER C 3 278 ? 182.793 162.703 201.016 1.00 38.36 278 SER G O 1
ATOM 3658 N N . ALA C 3 279 ? 183.334 164.231 202.597 1.00 23.52 279 ALA G N 1
ATOM 3659 C CA . ALA C 3 279 ? 182.542 165.285 201.969 1.00 21.61 279 ALA G CA 1
ATOM 3660 C C . ALA C 3 279 ? 183.182 165.771 200.676 1.00 28.86 279 ALA G C 1
ATOM 3661 O O . ALA C 3 279 ? 182.470 166.165 199.744 1.00 33.70 279 ALA G O 1
ATOM 3663 N N . ALA C 3 280 ? 184.515 165.750 200.601 1.00 31.49 280 ALA G N 1
ATOM 3664 C CA . ALA C 3 280 ? 185.198 166.075 199.353 1.00 31.55 280 ALA G CA 1
ATOM 3665 C C . ALA C 3 280 ? 184.933 165.018 198.289 1.00 31.77 280 ALA G C 1
ATOM 3666 O O . ALA C 3 280 ? 184.790 165.344 197.105 1.00 29.15 280 ALA G O 1
ATOM 3668 N N . ASN C 3 281 ? 184.852 163.748 198.694 1.00 33.21 281 ASN G N 1
ATOM 3669 C CA . ASN C 3 281 ? 184.522 162.685 197.750 1.00 33.37 281 ASN G CA 1
ATOM 3670 C C . ASN C 3 281 ? 183.075 162.786 197.284 1.00 29.11 281 ASN G C 1
ATOM 3671 O O . ASN C 3 281 ? 182.772 162.487 196.124 1.00 38.12 281 ASN G O 1
ATOM 3676 N N . ILE C 3 282 ? 182.172 163.213 198.172 1.00 18.99 282 ILE G N 1
ATOM 3677 C CA . ILE C 3 282 ? 180.783 163.449 197.786 1.00 10.57 282 ILE G CA 1
ATOM 3678 C C . ILE C 3 282 ? 180.694 164.618 196.809 1.00 21.92 282 ILE G C 1
ATOM 3679 O O . ILE C 3 282 ? 179.941 164.567 195.826 1.00 31.13 282 ILE G O 1
ATOM 3684 N N . LYS C 3 283 ? 181.497 165.667 197.038 1.00 27.90 283 LYS G N 1
ATOM 3685 C CA . LYS C 3 283 ? 181.570 166.791 196.104 1.00 30.36 283 LYS G CA 1
ATOM 3686 C C . LYS C 3 283 ? 182.104 166.358 194.742 1.00 29.67 283 LYS G C 1
ATOM 3687 O O . LYS C 3 283 ? 181.577 166.771 193.703 1.00 24.21 283 LYS G O 1
ATOM 3693 N N . TYR C 3 284 ? 183.147 165.522 194.733 1.00 30.21 284 TYR G N 1
ATOM 3694 C CA . TYR C 3 284 ? 183.724 165.041 193.480 1.00 26.59 284 TYR G CA 1
ATOM 3695 C C . TYR C 3 284 ? 182.756 164.135 192.729 1.00 20.87 284 TYR G C 1
ATOM 3696 O O . TYR C 3 284 ? 182.660 164.206 191.498 1.00 25.29 284 TYR G O 1
ATOM 3705 N N . ALA C 3 285 ? 182.024 163.285 193.453 1.00 26.43 285 ALA G N 1
ATOM 3706 C CA . ALA C 3 285 ? 181.045 162.415 192.813 1.00 30.43 285 ALA G CA 1
ATOM 3707 C C . ALA C 3 285 ? 179.853 163.198 192.281 1.00 30.60 285 ALA G C 1
ATOM 3708 O O . ALA C 3 285 ? 179.326 162.862 191.216 1.00 35.74 285 ALA G O 1
ATOM 3710 N N . SER C 3 286 ? 179.426 164.248 192.991 1.00 23.43 286 SER G N 1
ATOM 3711 C CA . SER C 3 286 ? 178.379 165.119 192.467 1.00 19.07 286 SER G CA 1
ATOM 3712 C C . SER C 3 286 ? 178.858 165.901 191.249 1.00 25.42 286 SER G C 1
ATOM 3713 O O . SER C 3 286 ? 178.080 166.113 190.312 1.00 27.97 286 SER G O 1
ATOM 3716 N N . GLU C 3 287 ? 180.132 166.311 191.236 1.00 26.29 287 GLU G N 1
ATOM 3717 C CA . GLU C 3 287 ? 180.705 166.974 190.067 1.00 25.70 287 GLU G CA 1
ATOM 3718 C C . GLU C 3 287 ? 180.751 166.042 188.861 1.00 25.99 287 GLU G C 1
ATOM 3719 O O . GLU C 3 287 ? 180.410 166.445 187.742 1.00 27.72 287 GLU G O 1
ATOM 3725 N N . GLN C 3 288 ? 181.158 164.789 189.074 1.00 22.33 288 GLN G N 1
ATOM 3726 C CA . GLN C 3 288 ? 181.230 163.836 187.970 1.00 16.75 288 GLN G CA 1
ATOM 3727 C C . GLN C 3 288 ? 179.840 163.428 187.493 1.00 15.73 288 GLN G C 1
ATOM 3728 O O . GLN C 3 288 ? 179.631 163.213 186.294 1.00 24.87 288 GLN G O 1
ATOM 3734 N N . GLU C 3 289 ? 178.873 163.334 188.412 1.00 13.75 289 GLU G N 1
ATOM 3735 C CA . GLU C 3 289 ? 177.493 163.063 188.021 1.00 17.80 289 GLU G CA 1
ATOM 3736 C C . GLU C 3 289 ? 176.900 164.231 187.244 1.00 8.87 289 GLU G C 1
ATOM 3737 O O . GLU C 3 289 ? 176.129 164.026 186.300 1.00 17.07 289 GLU G O 1
ATOM 3743 N N . ALA C 3 290 ? 177.261 165.462 187.615 1.00 17.00 290 ALA G N 1
ATOM 3744 C CA . ALA C 3 290 ? 176.823 166.630 186.858 1.00 23.70 290 ALA G CA 1
ATOM 3745 C C . ALA C 3 290 ? 177.453 166.666 185.472 1.00 23.77 290 ALA G C 1
ATOM 3746 O O . ALA C 3 290 ? 176.795 167.048 184.498 1.00 19.03 290 ALA G O 1
ATOM 3748 N N . GLU C 3 291 ? 178.728 166.277 185.369 1.00 20.50 291 GLU G N 1
ATOM 3749 C CA . GLU C 3 291 ? 179.378 166.180 184.064 1.00 12.85 291 GLU G CA 1
ATOM 3750 C C . GLU C 3 291 ? 178.719 165.116 183.194 1.00 15.69 291 GLU G C 1
ATOM 3751 O O . GLU C 3 291 ? 178.502 165.332 181.995 1.00 17.80 291 GLU G O 1
ATOM 3757 N N . ILE C 3 292 ? 178.371 163.973 183.794 1.00 17.78 292 ILE G N 1
ATOM 3758 C CA . ILE C 3 292 ? 177.689 162.898 183.075 1.00 16.70 292 ILE G CA 1
ATOM 3759 C C . ILE C 3 292 ? 176.299 163.346 182.626 1.00 14.94 292 ILE G C 1
ATOM 3760 O O . ILE C 3 292 ? 175.873 163.055 181.501 1.00 21.91 292 ILE G O 1
ATOM 3765 N N . THR C 3 293 ? 175.599 164.111 183.467 1.00 17.84 293 THR G N 1
ATOM 3766 C CA . THR C 3 293 ? 174.269 164.593 183.104 1.00 10.69 293 THR G CA 1
ATOM 3767 C C . THR C 3 293 ? 174.330 165.654 182.006 1.00 14.58 293 THR G C 1
ATOM 3768 O O . THR C 3 293 ? 173.465 165.686 181.123 1.00 27.46 293 THR G O 1
ATOM 3772 N N . LYS C 3 294 ? 175.346 166.524 182.031 1.00 15.92 294 LYS G N 1
ATOM 3773 C CA . LYS C 3 294 ? 175.507 167.495 180.946 1.00 23.24 294 LYS G CA 1
ATOM 3774 C C . LYS C 3 294 ? 175.900 166.813 179.637 1.00 20.98 294 LYS G C 1
ATOM 3775 O O . LYS C 3 294 ? 175.458 167.233 178.557 1.00 21.41 294 LYS G O 1
ATOM 3781 N N . ARG C 3 295 ? 176.714 165.753 179.713 1.00 19.18 295 ARG G N 1
ATOM 3782 C CA . ARG C 3 295 ? 176.978 164.940 178.528 1.00 12.64 295 ARG G CA 1
ATOM 3783 C C . ARG C 3 295 ? 175.707 164.270 178.023 1.00 10.76 295 ARG G C 1
ATOM 3784 O O . ARG C 3 295 ? 175.509 164.146 176.812 1.00 23.71 295 ARG G O 1
ATOM 3792 N N . SER C 3 296 ? 174.836 163.835 178.940 1.00 17.54 296 SER G N 1
ATOM 3793 C CA . SER C 3 296 ? 173.554 163.249 178.554 1.00 20.00 296 SER G CA 1
ATOM 3794 C C . SER C 3 296 ? 172.671 164.262 177.837 1.00 12.70 296 SER G C 1
ATOM 3795 O O . SER C 3 296 ? 172.004 163.925 176.853 1.00 20.63 296 SER G O 1
ATOM 3798 N N . ARG C 3 297 ? 172.665 165.510 178.314 1.00 13.03 297 ARG G N 1
ATOM 3799 C CA . ARG C 3 297 ? 171.916 166.574 177.643 1.00 16.48 297 ARG G CA 1
ATOM 3800 C C . ARG C 3 297 ? 172.474 166.862 176.251 1.00 24.31 297 ARG G C 1
ATOM 3801 O O . ARG C 3 297 ? 171.707 167.068 175.299 1.00 28.96 297 ARG G O 1
ATOM 3809 N N . ASP C 3 298 ? 173.806 166.879 176.117 1.00 24.41 298 ASP G N 1
ATOM 3810 C CA . ASP C 3 298 ? 174.428 167.116 174.814 1.00 11.44 298 ASP G CA 1
ATOM 3811 C C . ASP C 3 298 ? 174.132 165.986 173.829 1.00 18.10 298 ASP G C 1
ATOM 3812 O O . ASP C 3 298 ? 173.821 166.243 172.655 1.00 21.57 298 ASP G O 1
ATOM 3817 N N . ILE C 3 299 ? 174.213 164.733 174.294 1.00 19.17 299 ILE G N 1
ATOM 3818 C CA . ILE C 3 299 ? 173.904 163.582 173.449 1.00 6.44 299 ILE G CA 1
ATOM 3819 C C . ILE C 3 299 ? 172.423 163.577 173.078 1.00 3.76 299 ILE G C 1
ATOM 3820 O O . ILE C 3 299 ? 172.061 163.243 171.944 1.00 20.65 299 ILE G O 1
ATOM 3825 N N . SER C 3 300 ? 171.555 164.006 174.004 1.00 3.78 300 SER G N 1
ATOM 3826 C CA . SER C 3 300 ? 170.126 164.122 173.721 1.00 4.60 300 SER G CA 1
ATOM 3827 C C . SER C 3 300 ? 169.851 165.146 172.627 1.00 9.04 300 SER G C 1
ATOM 3828 O O . SER C 3 300 ? 169.081 164.879 171.697 1.00 15.89 300 SER G O 1
ATOM 3831 N N . ASN C 3 301 ? 170.501 166.313 172.712 1.00 13.86 301 ASN G N 1
ATOM 3832 C CA . ASN C 3 301 ? 170.304 167.363 171.715 1.00 12.44 301 ASN G CA 1
ATOM 3833 C C . ASN C 3 301 ? 170.807 166.931 170.341 1.00 9.73 301 ASN G C 1
ATOM 3834 O O . ASN C 3 301 ? 170.105 167.091 169.331 1.00 11.19 301 ASN G O 1
ATOM 3839 N N . ASN C 3 302 ? 172.008 166.342 170.293 1.00 12.61 302 ASN G N 1
ATOM 3840 C CA . ASN C 3 302 ? 172.584 165.931 169.015 1.00 16.24 302 ASN G CA 1
ATOM 3841 C C . ASN C 3 302 ? 171.818 164.764 168.397 1.00 18.43 302 ASN G C 1
ATOM 3842 O O . ASN C 3 302 ? 171.604 164.735 167.179 1.00 21.63 302 ASN G O 1
ATOM 3847 N N . LEU C 3 303 ? 171.382 163.804 169.221 1.00 8.78 303 LEU G N 1
ATOM 3848 C CA . LEU C 3 303 ? 170.616 162.666 168.725 1.00 8.66 303 LEU G CA 1
ATOM 3849 C C . LEU C 3 303 ? 169.241 163.094 168.232 1.00 10.44 303 LEU G C 1
ATOM 3850 O O . LEU C 3 303 ? 168.771 162.600 167.198 1.00 13.13 303 LEU G O 1
ATOM 3855 N N . ALA C 3 304 ? 168.593 164.026 168.943 1.00 12.81 304 ALA G N 1
ATOM 3856 C CA . ALA C 3 304 ? 167.304 164.546 168.500 1.00 10.09 304 ALA G CA 1
ATOM 3857 C C . ALA C 3 304 ? 167.432 165.296 167.181 1.00 8.59 304 ALA G C 1
ATOM 3858 O O . ALA C 3 304 ? 166.596 165.127 166.288 1.00 22.72 304 ALA G O 1
ATOM 3860 N N . LYS C 3 305 ? 168.498 166.094 167.027 1.00 12.11 305 LYS G N 1
ATOM 3861 C CA . LYS C 3 305 ? 168.722 166.805 165.768 1.00 17.33 305 LYS G CA 1
ATOM 3862 C C . LYS C 3 305 ? 169.012 165.849 164.612 1.00 15.45 305 LYS G C 1
ATOM 3863 O O . LYS C 3 305 ? 168.467 166.020 163.512 1.00 16.65 305 LYS G O 1
ATOM 3869 N N . VAL C 3 306 ? 169.852 164.834 164.849 1.00 17.71 306 VAL G N 1
ATOM 3870 C CA . VAL C 3 306 ? 170.229 163.891 163.797 1.00 9.49 306 VAL G CA 1
ATOM 3871 C C . VAL C 3 306 ? 169.023 163.066 163.353 1.00 10.15 306 VAL G C 1
ATOM 3872 O O . VAL C 3 306 ? 168.766 162.910 162.151 1.00 12.09 306 VAL G O 1
ATOM 3876 N N . LYS C 3 307 ? 168.235 162.572 164.311 1.00 15.97 307 LYS G N 1
ATOM 3877 C CA . LYS C 3 307 ? 167.077 161.765 163.949 1.00 12.32 307 LYS G CA 1
ATOM 3878 C C . LYS C 3 307 ? 165.943 162.612 163.381 1.00 14.11 307 LYS G C 1
ATOM 3879 O O . LYS C 3 307 ? 165.174 162.119 162.549 1.00 14.84 307 LYS G O 1
ATOM 3885 N N . SER C 3 308 ? 165.838 163.885 163.782 1.00 6.69 308 SER G N 1
ATOM 3886 C CA . SER C 3 308 ? 164.867 164.777 163.157 1.00 3.39 308 SER G CA 1
ATOM 3887 C C . SER C 3 308 ? 165.229 165.057 161.705 1.00 15.55 308 SER G C 1
ATOM 3888 O O . SER C 3 308 ? 164.351 165.064 160.834 1.00 22.00 308 SER G O 1
ATOM 3891 N N . ARG C 3 309 ? 166.519 165.264 161.420 1.00 14.93 309 ARG G N 1
ATOM 3892 C CA . ARG C 3 309 ? 166.939 165.460 160.035 1.00 10.59 309 ARG G CA 1
ATOM 3893 C C . ARG C 3 309 ? 166.780 164.189 159.208 1.00 9.14 309 ARG G C 1
ATOM 3894 O O . ARG C 3 309 ? 166.444 164.266 158.020 1.00 6.81 309 ARG G O 1
ATOM 3902 N N . LEU C 3 310 ? 167.000 163.018 159.816 1.00 18.94 310 LEU G N 1
ATOM 3903 C CA . LEU C 3 310 ? 166.787 161.760 159.103 1.00 12.32 310 LEU G CA 1
ATOM 3904 C C . LEU C 3 310 ? 165.310 161.516 158.813 1.00 8.43 310 LEU G C 1
ATOM 3905 O O . LEU C 3 310 ? 164.958 161.054 157.724 1.00 3.50 310 LEU G O 1
ATOM 3910 N N . GLN C 3 311 ? 164.426 161.821 159.768 1.00 16.48 311 GLN G N 1
ATOM 3911 C CA . GLN C 3 311 ? 162.997 161.661 159.520 1.00 11.80 311 GLN G CA 1
ATOM 3912 C C . GLN C 3 311 ? 162.439 162.760 158.623 1.00 13.82 311 GLN G C 1
ATOM 3913 O O . GLN C 3 311 ? 161.343 162.597 158.076 1.00 15.37 311 GLN G O 1
ATOM 3919 N N . ASN C 3 312 ? 163.160 163.872 158.464 1.00 17.28 312 ASN G N 1
ATOM 3920 C CA . ASN C 3 312 ? 162.712 164.927 157.564 1.00 18.75 312 ASN G CA 1
ATOM 3921 C C . ASN C 3 312 ? 163.136 164.655 156.125 1.00 24.76 312 ASN G C 1
ATOM 3922 O O . ASN C 3 312 ? 162.311 164.711 155.207 1.00 29.15 312 ASN G O 1
ATOM 3927 N N . ILE C 3 313 ? 164.416 164.345 155.911 1.00 19.39 313 ILE G N 1
ATOM 3928 C CA . ILE C 3 313 ? 164.955 164.295 154.555 1.00 15.00 313 ILE G CA 1
ATOM 3929 C C . ILE C 3 313 ? 164.592 162.984 153.858 1.00 15.58 313 ILE G C 1
ATOM 3930 O O . ILE C 3 313 ? 164.259 162.974 152.667 1.00 31.11 313 ILE G O 1
ATOM 3935 N N . ASN C 3 314 ? 164.589 161.866 154.587 1.00 16.24 314 ASN G N 1
ATOM 3936 C CA . ASN C 3 314 ? 164.331 160.553 153.995 1.00 19.43 314 ASN G CA 1
ATOM 3937 C C . ASN C 3 314 ? 162.850 160.280 153.721 1.00 13.96 314 ASN G C 1
ATOM 3938 O O . ASN C 3 314 ? 162.494 159.124 153.472 1.00 18.07 314 ASN G O 1
ATOM 3943 N N . SER C 3 315 ? 161.983 161.291 153.766 1.00 17.33 315 SER G N 1
ATOM 3944 C CA . SER C 3 315 ? 160.574 161.102 153.455 1.00 19.94 315 SER G CA 1
ATOM 3945 C C . SER C 3 315 ? 160.294 161.039 151.959 1.00 25.02 315 SER G C 1
ATOM 3946 O O . SER C 3 315 ? 159.182 160.662 151.572 1.00 25.24 315 SER G O 1
ATOM 3949 N N . MET C 3 316 ? 161.262 161.393 151.113 1.00 22.94 316 MET G N 1
ATOM 3950 C CA . MET C 3 316 ? 161.095 161.362 149.666 1.00 18.55 316 MET G CA 1
ATOM 3951 C C . MET C 3 316 ? 161.645 160.092 149.031 1.00 27.35 316 MET G C 1
ATOM 3952 O O . MET C 3 316 ? 161.716 160.010 147.800 1.00 28.38 316 MET G O 1
ATOM 3957 N N . ASN C 3 317 ? 162.048 159.107 149.837 1.00 27.55 317 ASN G N 1
ATOM 3958 C CA . ASN C 3 317 ? 162.566 157.864 149.277 1.00 17.27 317 ASN G CA 1
ATOM 3959 C C . ASN C 3 317 ? 161.458 157.017 148.666 1.00 20.08 317 ASN G C 1
ATOM 3960 O O . ASN C 3 317 ? 161.701 156.284 147.701 1.00 26.99 317 ASN G O 1
ATOM 3965 N N . ARG C 3 318 ? 160.247 157.104 149.204 1.00 32.61 318 ARG G N 1
ATOM 3966 C CA . ARG C 3 318 ? 159.118 156.353 148.672 1.00 38.28 318 ARG G CA 1
ATOM 3967 C C . ARG C 3 318 ? 158.488 157.081 147.490 1.00 37.38 318 ARG G C 1
ATOM 3968 O O . ARG C 3 318 ? 157.277 157.017 147.282 1.00 33.92 318 ARG G O 1
ATOM 3976 N N . ARG C 3 331 ? 160.961 165.025 144.133 1.00 19.87 331 ARG G N 1
ATOM 3977 C CA . ARG C 3 331 ? 160.389 165.273 145.451 1.00 25.02 331 ARG G CA 1
ATOM 3978 C C . ARG C 3 331 ? 158.865 165.318 145.397 1.00 28.08 331 ARG G C 1
ATOM 3979 O O . ARG C 3 331 ? 158.243 164.749 144.499 1.00 26.60 331 ARG G O 1
ATOM 3987 N N . GLU C 3 332 ? 158.276 166.009 146.364 1.00 25.78 332 GLU G N 1
ATOM 3988 C CA . GLU C 3 332 ? 156.836 166.136 146.523 1.00 26.48 332 GLU G CA 1
ATOM 3989 C C . GLU C 3 332 ? 156.416 167.560 146.167 1.00 22.56 332 GLU G C 1
ATOM 3990 O O . GLU C 3 332 ? 157.182 168.512 146.320 1.00 8.73 332 GLU G O 1
ATOM 3996 N N . ARG C 3 333 ? 155.202 167.700 145.640 1.00 29.37 333 ARG G N 1
ATOM 3997 C CA . ARG C 3 333 ? 154.590 169.010 145.473 1.00 22.57 333 ARG G CA 1
ATOM 3998 C C . ARG C 3 333 ? 154.268 169.579 146.849 1.00 18.71 333 ARG G C 1
ATOM 3999 O O . ARG C 3 333 ? 153.582 168.935 147.649 1.00 25.09 333 ARG G O 1
ATOM 4007 N N . LEU C 3 334 ? 154.771 170.784 147.121 1.00 13.96 334 LEU G N 1
ATOM 4008 C CA . LEU C 3 334 ? 154.623 171.368 148.450 1.00 4.73 334 LEU G CA 1
ATOM 4009 C C . LEU C 3 334 ? 153.212 171.875 148.699 1.00 9.89 334 LEU G C 1
ATOM 4010 O O . LEU C 3 334 ? 152.732 171.805 149.838 1.00 10.64 334 LEU G O 1
ATOM 4015 N N . SER C 3 335 ? 152.559 172.398 147.654 1.00 23.52 335 SER G N 1
ATOM 4016 C CA . SER C 3 335 ? 151.143 172.785 147.659 1.00 29.36 335 SER G CA 1
ATOM 4017 C C . SER C 3 335 ? 150.829 173.848 148.711 1.00 23.85 335 SER G C 1
ATOM 4018 O O . SER C 3 335 ? 149.885 173.709 149.491 1.00 15.16 335 SER G O 1
ATOM 4021 N N . LEU C 3 336 ? 151.619 174.928 148.733 1.00 19.76 336 LEU G N 1
ATOM 4022 C CA . LEU C 3 336 ? 151.260 176.072 149.566 1.00 19.74 336 LEU G CA 1
ATOM 4023 C C . LEU C 3 336 ? 150.106 176.879 148.987 1.00 19.68 336 LEU G C 1
ATOM 4024 O O . LEU C 3 336 ? 149.606 177.781 149.666 1.00 20.29 336 LEU G O 1
ATOM 4029 N N . SER C 3 337 ? 149.689 176.593 147.756 1.00 24.31 337 SER G N 1
ATOM 4030 C CA . SER C 3 337 ? 148.450 177.129 147.223 1.00 26.52 337 SER G CA 1
ATOM 4031 C C . SER C 3 337 ? 147.260 176.563 147.994 1.00 31.23 337 SER G C 1
ATOM 4032 O O . SER C 3 337 ? 147.355 175.519 148.644 1.00 32.28 337 SER G O 1
ATOM 4035 N N . LYS C 3 338 ? 146.146 177.310 147.945 1.00 33.35 338 LYS G N 1
ATOM 4036 C CA . LYS C 3 338 ? 144.862 177.013 148.616 1.00 33.39 338 LYS G CA 1
ATOM 4037 C C . LYS C 3 338 ? 145.016 176.803 150.132 1.00 37.00 338 LYS G C 1
ATOM 4038 O O . LYS C 3 338 ? 144.159 176.208 150.794 1.00 41.72 338 LYS G O 1
ATOM 4044 N N . TRP C 3 339 ? 146.058 177.399 150.722 1.00 30.22 339 TRP G N 1
ATOM 4045 C CA . TRP C 3 339 ? 146.310 177.309 152.155 1.00 32.02 339 TRP G CA 1
ATOM 4046 C C . TRP C 3 339 ? 145.651 178.434 152.941 1.00 35.87 339 TRP G C 1
ATOM 4047 O O . TRP C 3 339 ? 146.177 178.855 153.981 1.00 36.78 339 TRP G O 1
ATOM 4058 N N . LEU C 3 340 ? 144.519 178.943 152.458 1.00 42.48 340 LEU G N 1
ATOM 4059 C CA . LEU C 3 340 ? 143.608 179.733 153.273 1.00 44.29 340 LEU G CA 1
ATOM 4060 C C . LEU C 3 340 ? 142.664 178.862 154.088 1.00 42.14 340 LEU G C 1
ATOM 4061 O O . LEU C 3 340 ? 141.840 179.398 154.835 1.00 44.02 340 LEU G O 1
ATOM 4066 N N . LEU C 3 341 ? 142.745 177.540 153.939 1.00 43.39 341 LEU G N 1
ATOM 4067 C CA . LEU C 3 341 ? 141.938 176.610 154.710 1.00 47.00 341 LEU G CA 1
ATOM 4068 C C . LEU C 3 341 ? 142.762 175.700 155.606 1.00 46.53 341 LEU G C 1
ATOM 4069 O O . LEU C 3 341 ? 142.180 174.988 156.433 1.00 48.01 341 LEU G O 1
ATOM 4074 N N . THR C 3 342 ? 144.089 175.700 155.474 1.00 42.41 342 THR G N 1
ATOM 4075 C CA . THR C 3 342 ? 144.966 174.865 156.286 1.00 41.98 342 THR G CA 1
ATOM 4076 C C . THR C 3 342 ? 145.721 175.664 157.342 1.00 43.63 342 THR G C 1
ATOM 4077 O O . THR C 3 342 ? 145.693 175.312 158.525 1.00 44.64 342 THR G O 1
ATOM 4081 N N . GLN C 3 343 ? 146.397 176.736 156.936 1.00 42.65 343 GLN G N 1
ATOM 4082 C CA . GLN C 3 343 ? 147.201 177.543 157.842 1.00 37.47 343 GLN G CA 1
ATOM 4083 C C . GLN C 3 343 ? 146.439 178.738 158.397 1.00 36.91 343 GLN G C 1
ATOM 4084 O O . GLN C 3 343 ? 147.037 179.584 159.067 1.00 39.32 343 GLN G O 1
ATOM 4090 N N . ASN C 3 344 ? 145.138 178.835 158.123 1.00 42.84 344 ASN G N 1
ATOM 4091 C CA . ASN C 3 344 ? 144.342 179.936 158.648 1.00 44.47 344 ASN G CA 1
ATOM 4092 C C . ASN C 3 344 ? 143.996 179.769 160.121 1.00 45.62 344 ASN G C 1
ATOM 4093 O O . ASN C 3 344 ? 143.757 180.772 160.803 1.00 43.28 344 ASN G O 1
ATOM 4098 N N . ASP C 3 345 ? 143.959 178.535 160.625 1.00 46.84 345 ASP G N 1
ATOM 4099 C CA . ASP C 3 345 ? 143.503 178.267 161.983 1.00 44.03 345 ASP G CA 1
ATOM 4100 C C . ASP C 3 345 ? 144.607 177.754 162.899 1.00 44.32 345 ASP G C 1
ATOM 4101 O O . ASP C 3 345 ? 144.319 177.369 164.039 1.00 47.50 345 ASP G O 1
ATOM 4106 N N . ILE C 3 346 ? 145.860 177.735 162.442 1.00 44.60 346 ILE G N 1
ATOM 4107 C CA . ILE C 3 346 ? 146.958 177.338 163.316 1.00 44.42 346 ILE G CA 1
ATOM 4108 C C . ILE C 3 346 ? 147.418 178.481 164.214 1.00 46.35 346 ILE G C 1
ATOM 4109 O O . ILE C 3 346 ? 148.039 178.226 165.256 1.00 45.52 346 ILE G O 1
ATOM 4114 N N . ASN C 3 347 ? 147.137 179.725 163.841 1.00 48.41 347 ASN G N 1
ATOM 4115 C CA . ASN C 3 347 ? 147.458 180.866 164.680 1.00 49.62 347 ASN G CA 1
ATOM 4116 C C . ASN C 3 347 ? 146.446 180.995 165.813 1.00 51.02 347 ASN G C 1
ATOM 4117 O O . ASN C 3 347 ? 145.330 180.470 165.750 1.00 48.31 347 ASN G O 1
ATOM 4122 N N . SER C 3 348 ? 146.852 181.701 166.862 1.00 49.54 348 SER G N 1
ATOM 4123 C CA . SER C 3 348 ? 145.995 181.899 168.023 1.00 49.33 348 SER G CA 1
ATOM 4124 C C . SER C 3 348 ? 144.874 182.880 167.696 1.00 49.30 348 SER G C 1
ATOM 4125 O O . SER C 3 348 ? 143.862 182.938 168.394 1.00 47.50 348 SER G O 1
ATOM 4128 N N . ASN C 3 355 ? 141.789 187.023 160.718 1.00 36.35 355 ASN G N 1
ATOM 4129 C CA . ASN C 3 355 ? 141.272 187.213 159.368 1.00 41.88 355 ASN G CA 1
ATOM 4130 C C . ASN C 3 355 ? 142.178 188.143 158.566 1.00 43.50 355 ASN G C 1
ATOM 4131 O O . ASN C 3 355 ? 142.297 188.008 157.348 1.00 41.04 355 ASN G O 1
ATOM 4136 N N . GLU C 3 356 ? 142.817 189.089 159.261 1.00 40.84 356 GLU G N 1
ATOM 4137 C CA . GLU C 3 356 ? 143.754 189.999 158.610 1.00 35.48 356 GLU G CA 1
ATOM 4138 C C . GLU C 3 356 ? 145.043 189.302 158.194 1.00 30.03 356 GLU G C 1
ATOM 4139 O O . GLU C 3 356 ? 145.745 189.805 157.311 1.00 36.24 356 GLU G O 1
ATOM 4145 N N . ILE C 3 357 ? 145.375 188.173 158.825 1.00 28.95 357 ILE G N 1
ATOM 4146 C CA . ILE C 3 357 ? 146.457 187.325 158.333 1.00 31.46 357 ILE G CA 1
ATOM 4147 C C . ILE C 3 357 ? 146.100 186.763 156.963 1.00 34.61 357 ILE G C 1
ATOM 4148 O O . ILE C 3 357 ? 146.944 186.692 156.061 1.00 36.73 357 ILE G O 1
ATOM 4153 N N . ARG C 3 358 ? 144.835 186.386 156.777 1.00 36.15 358 ARG G N 1
ATOM 4154 C CA . ARG C 3 358 ? 144.401 185.808 155.511 1.00 36.35 358 ARG G CA 1
ATOM 4155 C C . ARG C 3 358 ? 144.212 186.875 154.439 1.00 37.40 358 ARG G C 1
ATOM 4156 O O . ARG C 3 358 ? 144.960 186.916 153.456 1.00 35.65 358 ARG G O 1
ATOM 4164 N N . SER C 3 359 ? 143.258 187.787 154.656 1.00 41.17 359 SER G N 1
ATOM 4165 C CA . SER C 3 359 ? 142.665 188.600 153.598 1.00 39.70 359 SER G CA 1
ATOM 4166 C C . SER C 3 359 ? 143.604 189.646 153.011 1.00 32.89 359 SER G C 1
ATOM 4167 O O . SER C 3 359 ? 143.343 190.125 151.902 1.00 31.74 359 SER G O 1
ATOM 4170 N N . LEU C 3 360 ? 144.675 190.013 153.702 1.00 30.50 360 LEU G N 1
ATOM 4171 C CA . LEU C 3 360 ? 145.580 191.032 153.190 1.00 32.89 360 LEU G CA 1
ATOM 4172 C C . LEU C 3 360 ? 147.006 190.535 153.004 1.00 31.95 360 LEU G C 1
ATOM 4173 O O . LEU C 3 360 ? 147.746 191.114 152.206 1.00 40.74 360 LEU G O 1
ATOM 4178 N N . VAL C 3 361 ? 147.407 189.472 153.700 1.00 27.40 361 VAL G N 1
ATOM 4179 C CA . VAL C 3 361 ? 148.736 188.894 153.529 1.00 28.02 361 VAL G CA 1
ATOM 4180 C C . VAL C 3 361 ? 148.642 187.583 152.762 1.00 31.59 361 VAL G C 1
ATOM 4181 O O . VAL C 3 361 ? 149.292 187.409 151.725 1.00 38.10 361 VAL G O 1
ATOM 4185 N N . LEU C 3 362 ? 147.847 186.641 153.277 1.00 29.23 362 LEU G N 1
ATOM 4186 C CA . LEU C 3 362 ? 147.777 185.320 152.670 1.00 28.89 362 LEU G CA 1
ATOM 4187 C C . LEU C 3 362 ? 146.889 185.284 151.435 1.00 34.72 362 LEU G C 1
ATOM 4188 O O . LEU C 3 362 ? 147.075 184.404 150.588 1.00 27.46 362 LEU G O 1
ATOM 4193 N N . GLU C 3 363 ? 145.921 186.196 151.325 1.00 41.49 363 GLU G N 1
ATOM 4194 C CA . GLU C 3 363 ? 145.134 186.296 150.096 1.00 36.13 363 GLU G CA 1
ATOM 4195 C C . GLU C 3 363 ? 145.953 186.721 148.873 1.00 35.76 363 GLU G C 1
ATOM 4196 O O . GLU C 3 363 ? 145.711 186.152 147.793 1.00 32.41 363 GLU G O 1
ATOM 4202 N N . PRO C 3 364 ? 146.881 187.700 148.930 1.00 28.92 364 PRO G N 1
ATOM 4203 C CA . PRO C 3 364 ? 147.861 187.786 147.831 1.00 34.58 364 PRO G CA 1
ATOM 4204 C C . PRO C 3 364 ? 148.765 186.568 147.742 1.00 31.25 364 PRO G C 1
ATOM 4205 O O . PRO C 3 364 ? 149.159 186.166 146.639 1.00 35.39 364 PRO G O 1
ATOM 4209 N N . LEU C 3 365 ? 149.103 185.960 148.880 1.00 17.82 365 LEU G N 1
ATOM 4210 C CA . LEU C 3 365 ? 149.950 184.778 148.843 1.00 21.25 365 LEU G CA 1
ATOM 4211 C C . LEU C 3 365 ? 149.204 183.548 148.345 1.00 29.69 365 LEU G C 1
ATOM 4212 O O . LEU C 3 365 ? 149.844 182.638 147.815 1.00 32.13 365 LEU G O 1
ATOM 4217 N N . ALA C 3 366 ? 147.874 183.514 148.465 1.00 25.03 366 ALA G N 1
ATOM 4218 C CA . ALA C 3 366 ? 147.108 182.427 147.858 1.00 27.13 366 ALA G CA 1
ATOM 4219 C C . ALA C 3 366 ? 147.177 182.482 146.337 1.00 28.62 366 ALA G C 1
ATOM 4220 O O . ALA C 3 366 ? 147.257 181.440 145.676 1.00 21.76 366 ALA G O 1
ATOM 4222 N N . ARG C 3 367 ? 147.150 183.684 145.765 1.00 29.34 367 ARG G N 1
ATOM 4223 C CA . ARG C 3 367 ? 147.244 183.848 144.322 1.00 22.95 367 ARG G CA 1
ATOM 4224 C C . ARG C 3 367 ? 148.678 184.010 143.836 1.00 13.34 367 ARG G C 1
ATOM 4225 O O . ARG C 3 367 ? 148.893 184.154 142.629 1.00 25.24 367 ARG G O 1
ATOM 4233 N N . ALA C 3 368 ? 149.661 183.988 144.736 1.00 4.17 368 ALA G N 1
ATOM 4234 C CA . ALA C 3 368 ? 151.058 184.032 144.332 1.00 11.55 368 ALA G CA 1
ATOM 4235 C C . ALA C 3 368 ? 151.867 182.816 144.764 1.00 11.80 368 ALA G C 1
ATOM 4236 O O . ALA C 3 368 ? 153.066 182.755 144.465 1.00 8.62 368 ALA G O 1
ATOM 4238 N N . PHE C 3 369 ? 151.264 181.859 145.466 1.00 23.17 369 PHE G N 1
ATOM 4239 C CA . PHE C 3 369 ? 151.925 180.590 145.734 1.00 26.16 369 PHE G CA 1
ATOM 4240 C C . PHE C 3 369 ? 151.760 179.608 144.584 1.00 26.66 369 PHE G C 1
ATOM 4241 O O . PHE C 3 369 ? 152.628 178.752 144.377 1.00 29.40 369 PHE G O 1
ATOM 4249 N N . SER C 3 370 ? 150.663 179.716 143.835 1.00 19.65 370 SER G N 1
ATOM 4250 C CA . SER C 3 370 ? 150.455 178.911 142.641 1.00 14.38 370 SER G CA 1
ATOM 4251 C C . SER C 3 370 ? 151.102 179.518 141.406 1.00 16.57 370 SER G C 1
ATOM 4252 O O . SER C 3 370 ? 151.072 178.894 140.341 1.00 24.46 370 SER G O 1
ATOM 4255 N N . ASN C 3 371 ? 151.687 180.710 141.522 1.00 18.61 371 ASN G N 1
ATOM 4256 C CA . ASN C 3 371 ? 152.386 181.362 140.425 1.00 14.32 371 ASN G CA 1
ATOM 4257 C C . ASN C 3 371 ? 153.851 180.948 140.337 1.00 14.13 371 ASN G C 1
ATOM 4258 O O . ASN C 3 371 ? 154.652 181.661 139.724 1.00 24.25 371 ASN G O 1
ATOM 4263 N N . LEU C 3 372 ? 154.214 179.832 140.942 1.00 8.89 372 LEU G N 1
ATOM 4264 C CA . LEU C 3 372 ? 155.565 179.289 140.891 1.00 9.90 372 LEU G CA 1
ATOM 4265 C C . LEU C 3 372 ? 155.583 177.843 140.420 1.00 22.32 372 LEU G C 1
ATOM 4266 O O . LEU C 3 372 ? 156.508 177.447 139.707 1.00 25.95 372 LEU G O 1
ATOM 4271 N N . GLU C 3 373 ? 154.582 177.048 140.794 1.00 32.82 373 GLU G N 1
ATOM 4272 C CA . GLU C 3 373 ? 154.468 175.670 140.331 1.00 33.12 373 GLU G CA 1
ATOM 4273 C C . GLU C 3 373 ? 153.693 175.578 139.021 1.00 30.83 373 GLU G C 1
ATOM 4274 O O . GLU C 3 373 ? 154.107 174.870 138.099 1.00 29.04 373 GLU G O 1
ATOM 4280 N N . ALA C 3 374 ? 152.571 176.292 138.923 1.00 30.30 374 ALA G N 1
ATOM 4281 C CA . ALA C 3 374 ? 151.758 176.263 137.716 1.00 29.52 374 ALA G CA 1
ATOM 4282 C C . ALA C 3 374 ? 152.262 177.206 136.633 1.00 33.37 374 ALA G C 1
ATOM 4283 O O . ALA C 3 374 ? 151.736 177.171 135.515 1.00 35.53 374 ALA G O 1
ATOM 4285 N N . GLU C 3 375 ? 153.258 178.046 136.929 1.00 27.11 375 GLU G N 1
ATOM 4286 C CA . GLU C 3 375 ? 153.810 178.923 135.905 1.00 29.89 375 GLU G CA 1
ATOM 4287 C C . GLU C 3 375 ? 154.690 178.170 134.916 1.00 36.15 375 GLU G C 1
ATOM 4288 O O . GLU C 3 375 ? 154.848 178.623 133.778 1.00 35.81 375 GLU G O 1
ATOM 4294 N N . LEU C 3 376 ? 155.262 177.040 135.320 1.00 45.66 376 LEU G N 1
ATOM 4295 C CA . LEU C 3 376 ? 156.004 176.167 134.423 1.00 44.63 376 LEU G CA 1
ATOM 4296 C C . LEU C 3 376 ? 155.263 174.842 134.295 1.00 46.55 376 LEU G C 1
ATOM 4297 O O . LEU C 3 376 ? 154.654 174.363 135.258 1.00 48.23 376 LEU G O 1
ATOM 4302 N N . GLU C 3 377 ? 155.283 174.275 133.087 1.00 53.74 377 GLU G N 1
ATOM 4303 C CA . GLU C 3 377 ? 154.447 173.112 132.800 1.00 57.77 377 GLU G CA 1
ATOM 4304 C C . GLU C 3 377 ? 155.002 171.843 133.436 1.00 58.61 377 GLU G C 1
ATOM 4305 O O . GLU C 3 377 ? 154.244 171.043 133.997 1.00 60.15 377 GLU G O 1
ATOM 4311 N N . VAL C 3 378 ? 156.311 171.639 133.362 1.00 53.47 378 VAL G N 1
ATOM 4312 C CA . VAL C 3 378 ? 156.948 170.412 133.831 1.00 53.26 378 VAL G CA 1
ATOM 4313 C C . VAL C 3 378 ? 157.517 170.673 135.224 1.00 49.49 378 VAL G C 1
ATOM 4314 O O . VAL C 3 378 ? 158.426 171.505 135.358 1.00 48.87 378 VAL G O 1
ATOM 4318 N N . PRO C 3 379 ? 157.016 170.011 136.265 1.00 43.99 379 PRO G N 1
ATOM 4319 C CA . PRO C 3 379 ? 157.626 170.157 137.590 1.00 44.85 379 PRO G CA 1
ATOM 4320 C C . PRO C 3 379 ? 158.989 169.487 137.649 1.00 44.92 379 PRO G C 1
ATOM 4321 O O . PRO C 3 379 ? 159.282 168.548 136.903 1.00 48.41 379 PRO G O 1
ATOM 4325 N N . ILE C 3 380 ? 159.826 169.984 138.552 1.00 35.69 380 ILE G N 1
ATOM 4326 C CA . ILE C 3 380 ? 161.186 169.478 138.696 1.00 33.24 380 ILE G CA 1
ATOM 4327 C C . ILE C 3 380 ? 161.143 168.143 139.429 1.00 33.61 380 ILE G C 1
ATOM 4328 O O . ILE C 3 380 ? 160.581 168.040 140.526 1.00 33.43 380 ILE G O 1
ATOM 4333 N N . HIS C 3 381 ? 161.737 167.117 138.823 1.00 33.75 381 HIS G N 1
ATOM 4334 C CA . HIS C 3 381 ? 161.737 165.776 139.392 1.00 35.41 381 HIS G CA 1
ATOM 4335 C C . HIS C 3 381 ? 162.880 165.642 140.400 1.00 31.47 381 HIS G C 1
ATOM 4336 O O . HIS C 3 381 ? 163.464 166.631 140.850 1.00 28.50 381 HIS G O 1
ATOM 4343 N N . VAL C 3 382 ? 163.188 164.403 140.782 1.00 35.30 382 VAL G N 1
ATOM 4344 C CA . VAL C 3 382 ? 164.177 164.120 141.820 1.00 33.92 382 VAL G CA 1
ATOM 4345 C C . VAL C 3 382 ? 165.566 164.460 141.284 1.00 31.41 382 VAL G C 1
ATOM 4346 O O . VAL C 3 382 ? 166.115 163.742 140.445 1.00 32.55 382 VAL G O 1
ATOM 4350 N N . GLN C 3 383 ? 166.132 165.563 141.771 1.00 22.26 383 GLN G N 1
ATOM 4351 C CA . GLN C 3 383 ? 167.478 165.991 141.423 1.00 23.02 383 GLN G CA 1
ATOM 4352 C C . GLN C 3 383 ? 168.232 166.335 142.698 1.00 22.54 383 GLN G C 1
ATOM 4353 O O . GLN C 3 383 ? 167.691 166.994 143.590 1.00 16.26 383 GLN G O 1
ATOM 4359 N N . GLY C 3 384 ? 169.481 165.885 142.780 1.00 17.96 384 GLY G N 1
ATOM 4360 C CA . GLY C 3 384 ? 170.291 166.123 143.958 1.00 13.36 384 GLY G CA 1
ATOM 4361 C C . GLY C 3 384 ? 170.312 164.937 144.898 1.00 16.39 384 GLY G C 1
ATOM 4362 O O . GLY C 3 384 ? 169.310 164.640 145.555 1.00 15.60 384 GLY G O 1
ATOM 4363 N N . ALA C 3 385 ? 171.447 164.249 144.970 1.00 9.73 385 ALA G N 1
ATOM 4364 C CA . ALA C 3 385 ? 171.545 163.055 145.793 1.00 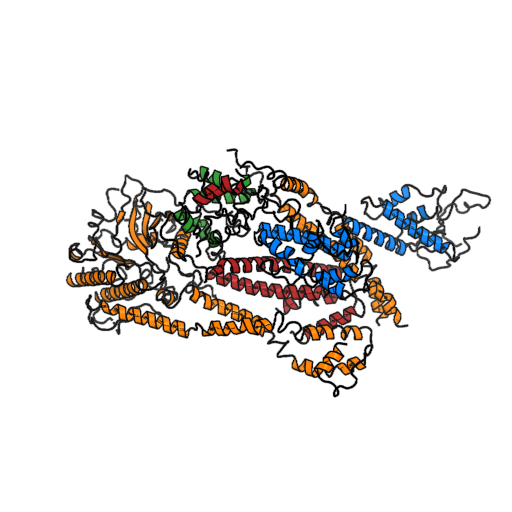14.25 385 ALA G CA 1
ATOM 4365 C C . ALA C 3 385 ? 171.746 163.416 147.261 1.00 22.12 385 ALA G C 1
ATOM 4366 O O . ALA C 3 385 ? 172.139 164.531 147.612 1.00 19.17 385 ALA G O 1
ATOM 4368 N N . LEU C 3 386 ? 171.457 162.439 148.127 1.00 23.41 386 LEU G N 1
ATOM 4369 C CA . LEU C 3 386 ? 171.576 162.594 149.573 1.00 0.28 386 LEU G CA 1
ATOM 4370 C C . LEU C 3 386 ? 172.376 161.457 150.197 1.00 0.00 386 LEU G C 1
ATOM 4371 O O . LEU C 3 386 ? 172.228 161.199 151.394 1.00 24.65 386 LEU G O 1
ATOM 4376 N N . SER C 3 387 ? 173.220 160.781 149.413 1.00 4.96 387 SER G N 1
ATOM 4377 C CA . SER C 3 387 ? 173.792 159.502 149.832 1.00 13.42 387 SER G CA 1
ATOM 4378 C C . SER C 3 387 ? 174.826 159.671 150.940 1.00 10.59 387 SER G C 1
ATOM 4379 O O . SER C 3 387 ? 174.808 158.933 151.936 1.00 21.20 387 SER G O 1
ATOM 4382 N N . ARG C 3 388 ? 175.736 160.638 150.781 1.00 8.60 388 ARG G N 1
ATOM 4383 C CA . ARG C 3 388 ? 176.711 160.940 151.827 1.00 22.02 388 ARG G CA 1
ATOM 4384 C C . ARG C 3 388 ? 176.024 161.457 153.081 1.00 24.22 388 ARG G C 1
ATOM 4385 O O . ARG C 3 388 ? 176.410 161.106 154.203 1.00 23.73 388 ARG G O 1
ATOM 4393 N N . GLU C 3 389 ? 174.989 162.276 152.898 1.00 20.58 389 GLU G N 1
ATOM 4394 C CA . GLU C 3 389 ? 174.219 162.810 154.013 1.00 13.49 389 GLU G CA 1
ATOM 4395 C C . GLU C 3 389 ? 173.465 161.712 154.752 1.00 13.05 389 GLU G C 1
ATOM 4396 O O . GLU C 3 389 ? 173.447 161.697 155.988 1.00 26.25 389 GLU G O 1
ATOM 4402 N N . LYS C 3 390 ? 172.850 160.783 154.011 1.00 7.38 390 LYS G N 1
ATOM 4403 C CA . LYS C 3 390 ? 172.146 159.664 154.631 1.00 14.57 390 LYS G CA 1
ATOM 4404 C C . LYS C 3 390 ? 173.102 158.756 155.391 1.00 16.96 390 LYS G C 1
ATOM 4405 O O . LYS C 3 390 ? 172.796 158.320 156.507 1.00 23.81 390 LYS G O 1
ATOM 4411 N N . ILE C 3 391 ? 174.275 158.484 154.812 1.00 14.03 391 ILE G N 1
ATOM 4412 C CA . ILE C 3 391 ? 175.240 157.589 155.450 1.00 10.97 391 ILE G CA 1
ATOM 4413 C C . ILE C 3 391 ? 175.814 158.232 156.713 1.00 18.86 391 ILE G C 1
ATOM 4414 O O . ILE C 3 391 ? 175.904 157.586 157.770 1.00 24.08 391 ILE G O 1
ATOM 4419 N N . TYR C 3 392 ? 176.153 159.527 156.638 1.00 17.33 392 TYR G N 1
ATOM 4420 C CA . TYR C 3 392 ? 176.677 160.248 157.795 1.00 15.49 392 TYR G CA 1
ATOM 4421 C C . TYR C 3 392 ? 175.626 160.387 158.890 1.00 15.68 392 TYR G C 1
ATOM 4422 O O . TYR C 3 392 ? 175.941 160.242 160.076 1.00 22.59 392 TYR G O 1
ATOM 4431 N N . LEU C 3 393 ? 174.367 160.635 158.512 1.00 11.79 393 LEU G N 1
ATOM 4432 C CA . LEU C 3 393 ? 173.308 160.771 159.503 1.00 15.91 393 LEU G CA 1
ATOM 4433 C C . LEU C 3 393 ? 172.959 159.439 160.156 1.00 14.64 393 LEU G C 1
ATOM 4434 O O . LEU C 3 393 ? 172.636 159.409 161.345 1.00 18.03 393 LEU G O 1
ATOM 4439 N N . GLU C 3 394 ? 173.044 158.328 159.418 1.00 14.10 394 GLU G N 1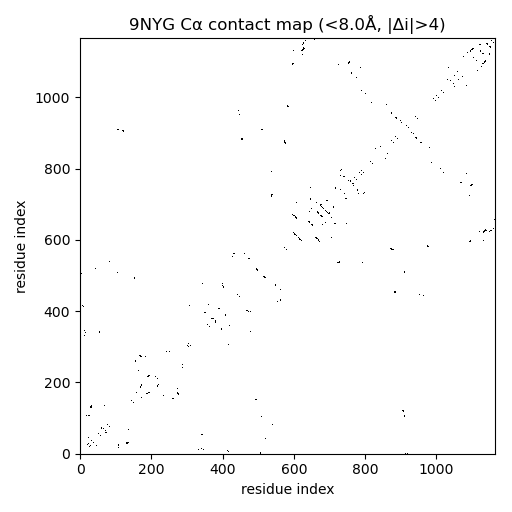
ATOM 4440 C CA . GLU C 3 394 ? 172.794 157.028 160.037 1.00 12.12 394 GLU G CA 1
ATOM 4441 C C . GLU C 3 394 ? 173.937 156.619 160.961 1.00 15.25 394 GLU G C 1
ATOM 4442 O O . GLU C 3 394 ? 173.701 156.025 162.024 1.00 28.11 394 GLU G O 1
ATOM 4448 N N . GLY C 3 395 ? 175.181 156.939 160.584 1.00 7.75 395 GLY G N 1
ATOM 4449 C CA . GLY C 3 395 ? 176.297 156.711 161.493 1.00 15.86 395 GLY G CA 1
ATOM 4450 C C . GLY C 3 395 ? 176.216 157.569 162.743 1.00 21.37 395 GLY G C 1
ATOM 4451 O O . GLY C 3 395 ? 176.542 157.114 163.846 1.00 21.16 395 GLY G O 1
ATOM 4452 N N . GLU C 3 396 ? 175.761 158.817 162.587 1.00 20.93 396 GLU G N 1
ATOM 4453 C CA . GLU C 3 396 ? 175.523 159.688 163.732 1.00 19.77 396 GLU G CA 1
ATOM 4454 C C . GLU C 3 396 ? 174.403 159.153 164.613 1.00 26.30 396 GLU G C 1
ATOM 4455 O O . GLU C 3 396 ? 174.489 159.238 165.841 1.00 25.62 396 GLU G O 1
ATOM 4461 N N . LEU C 3 397 ? 173.353 158.596 163.998 1.00 20.91 397 LEU G N 1
ATOM 4462 C CA . LEU C 3 397 ? 172.261 157.968 164.740 1.00 11.47 397 LEU G CA 1
ATOM 4463 C C . LEU C 3 397 ? 172.765 156.804 165.583 1.00 12.27 397 LEU G C 1
ATOM 4464 O O . LEU C 3 397 ? 172.426 156.690 166.767 1.00 23.05 397 LEU G O 1
ATOM 4469 N N . THR C 3 398 ? 173.614 155.955 164.991 1.00 15.92 398 THR G N 1
ATOM 4470 C CA . THR C 3 398 ? 174.170 154.807 165.707 1.00 18.34 398 THR G CA 1
ATOM 4471 C C . THR C 3 398 ? 175.063 155.244 166.868 1.00 22.45 398 THR G C 1
ATOM 4472 O O . THR C 3 398 ? 174.911 154.759 168.001 1.00 25.78 398 THR G O 1
ATOM 4476 N N . ARG C 3 399 ? 175.980 156.186 166.607 1.00 16.52 399 ARG G N 1
ATOM 4477 C CA . ARG C 3 399 ? 176.913 156.635 167.641 1.00 20.37 399 ARG G CA 1
ATOM 4478 C C . ARG C 3 399 ? 176.199 157.378 168.768 1.00 27.74 399 ARG G C 1
ATOM 4479 O O . ARG C 3 399 ? 176.507 157.170 169.951 1.00 24.60 399 ARG G O 1
ATOM 4487 N N . LEU C 3 400 ? 175.221 158.222 168.428 1.00 25.68 400 LEU G N 1
ATOM 4488 C CA . LEU C 3 400 ? 174.502 158.968 169.450 1.00 15.74 400 LEU G CA 1
ATOM 4489 C C . LEU C 3 400 ? 173.551 158.078 170.238 1.00 17.02 400 LEU G C 1
ATOM 4490 O O . LEU C 3 400 ? 173.346 158.317 171.431 1.00 24.29 400 LEU G O 1
ATOM 4495 N N . ALA C 3 401 ? 172.987 157.036 169.612 1.00 22.20 401 ALA G N 1
ATOM 4496 C CA . ALA C 3 401 ? 172.181 156.076 170.360 1.00 13.76 401 ALA G CA 1
ATOM 4497 C C . ALA C 3 401 ? 173.036 155.269 171.331 1.00 14.17 401 ALA G C 1
ATOM 4498 O O . ALA C 3 401 ? 172.610 155.001 172.463 1.00 15.73 401 ALA G O 1
ATOM 4500 N N . SER C 3 402 ? 174.247 154.883 170.907 1.00 12.94 402 SER G N 1
ATOM 4501 C CA . SER C 3 402 ? 175.164 154.181 171.804 1.00 17.71 402 SER G CA 1
ATOM 4502 C C . SER C 3 402 ? 175.579 155.056 172.983 1.00 29.34 402 SER G C 1
ATOM 4503 O O . SER C 3 402 ? 175.594 154.597 174.137 1.00 37.24 402 SER G O 1
ATOM 4506 N N . GLU C 3 403 ? 175.893 156.329 172.716 1.00 26.81 403 GLU G N 1
ATOM 4507 C CA . GLU C 3 403 ? 176.287 157.234 173.792 1.00 18.84 403 GLU G CA 1
ATOM 4508 C C . GLU C 3 403 ? 175.116 157.548 174.718 1.00 12.56 403 GLU G C 1
ATOM 4509 O O . GLU C 3 403 ? 175.307 157.678 175.932 1.00 13.68 403 GLU G O 1
ATOM 4515 N N . MET C 3 404 ? 173.900 157.654 174.164 1.00 13.26 404 MET G N 1
ATOM 4516 C CA . MET C 3 404 ? 172.695 157.804 174.977 1.00 16.17 404 MET G CA 1
ATOM 4517 C C . MET C 3 404 ? 172.463 156.614 175.893 1.00 18.71 404 MET G C 1
ATOM 4518 O O . MET C 3 404 ? 172.106 156.795 177.062 1.00 17.20 404 MET G O 1
ATOM 4523 N N . LYS C 3 405 ? 172.647 155.394 175.379 1.00 17.10 405 LYS G N 1
ATOM 4524 C CA . LYS C 3 405 ? 172.472 154.208 176.212 1.00 15.71 405 LYS G CA 1
ATOM 4525 C C . LYS C 3 405 ? 173.511 154.162 177.327 1.00 24.09 405 LYS G C 1
ATOM 4526 O O . LYS C 3 405 ? 173.182 153.839 178.479 1.00 30.78 405 LYS G O 1
ATOM 4532 N N . ASP C 3 406 ? 174.758 154.535 177.010 1.00 21.10 406 ASP G N 1
ATOM 4533 C CA . ASP C 3 406 ? 175.819 154.549 178.016 1.00 18.21 406 ASP G CA 1
ATOM 4534 C C . ASP C 3 406 ? 175.554 155.584 179.109 1.00 15.17 406 ASP G C 1
ATOM 4535 O O . ASP C 3 406 ? 175.657 155.276 180.305 1.00 13.97 406 ASP G O 1
ATOM 4540 N N . VAL C 3 407 ? 175.174 156.807 178.728 1.00 21.74 407 VAL G N 1
ATOM 4541 C CA . VAL C 3 407 ? 174.933 157.828 179.746 1.00 19.61 407 VAL G CA 1
ATOM 4542 C C . VAL C 3 407 ? 173.618 157.608 180.489 1.00 20.37 407 VAL G C 1
ATOM 4543 O O . VAL C 3 407 ? 173.498 158.031 181.645 1.00 24.85 407 VAL G O 1
ATOM 4547 N N . ASN C 3 408 ? 172.643 156.921 179.883 1.00 15.94 408 ASN G N 1
ATOM 4548 C CA . ASN C 3 408 ? 171.420 156.592 180.604 1.00 13.55 408 ASN G CA 1
ATOM 4549 C C . ASN C 3 408 ? 171.676 155.511 181.642 1.00 15.41 408 ASN G C 1
ATOM 4550 O O . ASN C 3 408 ? 171.126 155.568 182.747 1.00 16.03 408 ASN G O 1
ATOM 4555 N N . THR C 3 409 ? 172.525 154.530 181.312 1.00 20.43 409 THR G N 1
ATOM 4556 C CA . THR C 3 409 ? 172.951 153.561 182.319 1.00 19.72 409 THR G CA 1
ATOM 4557 C C . THR C 3 409 ? 173.769 154.228 183.420 1.00 23.76 409 THR G C 1
ATOM 4558 O O . THR C 3 409 ? 173.641 153.865 184.598 1.00 32.47 409 THR G O 1
ATOM 4562 N N . GLN C 3 410 ? 174.597 155.216 183.055 1.00 24.87 410 GLN G N 1
ATOM 4563 C CA . GLN C 3 410 ? 175.362 155.979 184.042 1.00 19.80 410 GLN G CA 1
ATOM 4564 C C . GLN C 3 410 ? 174.452 156.724 185.013 1.00 13.65 410 GLN G C 1
ATOM 4565 O O . GLN C 3 410 ? 174.643 156.659 186.234 1.00 18.35 410 GLN G O 1
ATOM 4571 N N . LEU C 3 411 ? 173.443 157.422 184.485 1.00 18.05 411 LEU G N 1
ATOM 4572 C CA . LEU C 3 411 ? 172.510 158.148 185.339 1.00 20.59 411 LEU G CA 1
ATOM 4573 C C . LEU C 3 411 ? 171.636 157.204 186.157 1.00 19.01 411 LEU G C 1
ATOM 4574 O O . LEU C 3 411 ? 171.271 157.534 187.291 1.00 15.49 411 LEU G O 1
ATOM 4579 N N . LYS C 3 412 ? 171.304 156.030 185.608 1.00 26.08 412 LYS G N 1
ATOM 4580 C CA . LYS C 3 412 ? 170.505 155.060 186.351 1.00 24.59 412 LYS G CA 1
ATOM 4581 C C . LYS C 3 412 ? 171.280 154.472 187.523 1.00 22.07 412 LYS G C 1
ATOM 4582 O O . LYS C 3 412 ? 170.708 154.250 188.596 1.00 31.92 412 LYS G O 1
ATOM 4588 N N . ILE C 3 413 ? 172.574 154.194 187.338 1.00 14.01 413 ILE G N 1
ATOM 4589 C CA . ILE C 3 413 ? 173.368 153.693 188.458 1.00 20.76 413 ILE G CA 1
ATOM 4590 C C . ILE C 3 413 ? 173.623 154.800 189.479 1.00 21.91 413 ILE G C 1
ATOM 4591 O O . ILE C 3 413 ? 173.492 154.583 190.691 1.00 23.76 413 ILE G O 1
ATOM 4596 N N . LEU C 3 414 ? 173.954 156.009 189.015 1.00 26.05 414 LEU G N 1
ATOM 4597 C CA . LEU C 3 414 ? 174.305 157.086 189.935 1.00 20.74 414 LEU G CA 1
ATOM 4598 C C . LEU C 3 414 ? 173.107 157.683 190.664 1.00 17.64 414 LEU G C 1
ATOM 4599 O O . LEU C 3 414 ? 173.290 158.285 191.727 1.00 19.76 414 LEU G O 1
ATOM 4604 N N . ARG C 3 415 ? 171.892 157.535 190.134 1.00 22.14 415 ARG G N 1
ATOM 4605 C CA . ARG C 3 415 ? 170.722 158.147 190.744 1.00 24.65 415 ARG G CA 1
ATOM 4606 C C . ARG C 3 415 ? 169.821 157.164 191.479 1.00 28.16 415 ARG G C 1
ATOM 4607 O O . ARG C 3 415 ? 168.962 157.602 192.252 1.00 29.93 415 ARG G O 1
ATOM 4615 N N . GLY C 3 416 ? 169.985 155.861 191.264 1.00 30.61 416 GLY G N 1
ATOM 4616 C CA . GLY C 3 416 ? 169.108 154.878 191.875 1.00 31.82 416 GLY G CA 1
ATOM 4617 C C . GLY C 3 416 ? 167.753 154.839 191.188 1.00 33.66 416 GLY G C 1
ATOM 4618 O O . GLY C 3 416 ? 167.505 155.509 190.186 1.00 31.19 416 GLY G O 1
ATOM 4619 N N . ASN C 3 417 ? 166.859 154.019 191.741 1.00 51.07 417 ASN G N 1
ATOM 4620 C CA . ASN C 3 417 ? 165.492 153.992 191.222 1.00 50.42 417 ASN G CA 1
ATOM 4621 C C . ASN C 3 417 ? 164.667 155.130 191.819 1.00 51.06 417 ASN G C 1
ATOM 4622 O O . ASN C 3 417 ? 164.288 156.072 191.116 1.00 46.89 417 ASN G O 1
ATOM 4627 N N . LYS C 3 418 ? 164.390 155.066 193.115 1.00 50.78 418 LYS G N 1
ATOM 4628 C CA . LYS C 3 418 ? 163.889 156.233 193.830 1.00 48.87 418 LYS G CA 1
ATOM 4629 C C . LYS C 3 418 ? 164.598 156.473 195.151 1.00 50.02 418 LYS G C 1
ATOM 4630 O O . LYS C 3 418 ? 164.856 157.626 195.502 1.00 50.06 418 LYS G O 1
ATOM 4636 N N . ARG C 3 419 ? 164.924 155.412 195.893 1.00 56.46 419 ARG G N 1
ATOM 4637 C CA . ARG C 3 419 ? 165.489 155.533 197.240 1.00 58.47 419 ARG G CA 1
ATOM 4638 C C . ARG C 3 419 ? 166.625 154.520 197.353 1.00 59.87 419 ARG G C 1
ATOM 4639 O O . ARG C 3 419 ? 166.413 153.376 197.765 1.00 59.35 419 ARG G O 1
ATOM 4647 N N . LYS C 3 420 ? 167.831 154.950 196.989 1.00 52.16 420 LYS G N 1
ATOM 4648 C CA . LYS C 3 420 ? 169.014 154.116 197.121 1.00 50.58 420 LYS G CA 1
ATOM 4649 C C . LYS C 3 420 ? 170.187 154.856 197.746 1.00 49.79 420 LYS G C 1
ATOM 4650 O O . LYS C 3 420 ? 171.232 154.239 197.983 1.00 49.53 420 LYS G O 1
ATOM 4656 N N . LEU C 3 421 ? 170.043 156.147 198.030 1.00 45.69 421 LEU G N 1
ATOM 4657 C CA . LEU C 3 421 ? 171.126 156.937 198.602 1.00 41.38 421 LEU G CA 1
ATOM 4658 C C . LEU C 3 421 ? 171.247 156.607 200.084 1.00 38.68 421 LEU G C 1
ATOM 4659 O O . LEU C 3 421 ? 170.368 156.952 200.881 1.00 38.56 421 LEU G O 1
ATOM 4664 N N . GLY C 3 422 ? 172.331 155.933 200.452 1.00 36.65 422 GLY G N 1
ATOM 4665 C CA . GLY C 3 422 ? 172.577 155.593 201.836 1.00 38.93 422 GLY G CA 1
ATOM 4666 C C . GLY C 3 422 ? 174.003 155.147 202.075 1.00 36.36 422 GLY G C 1
ATOM 4667 O O . GLY C 3 422 ? 174.555 154.350 201.311 1.00 34.97 422 GLY G O 1
ATOM 4668 N N . TYR C 3 423 ? 174.611 155.662 203.140 1.00 34.69 423 TYR G N 1
ATOM 4669 C CA . TYR C 3 423 ? 175.988 155.352 203.493 1.00 36.13 423 TYR G CA 1
ATOM 4670 C C . TYR C 3 423 ? 176.069 154.433 204.703 1.00 36.80 423 TYR G C 1
ATOM 4671 O O . TYR C 3 423 ? 177.149 154.270 205.281 1.00 33.57 423 TYR G O 1
ATOM 4680 N N . ASP C 3 424 ? 174.950 153.829 205.093 1.00 38.50 424 ASP G N 1
ATOM 4681 C CA . ASP C 3 424 ? 174.865 152.969 206.262 1.00 35.61 424 ASP G CA 1
ATOM 4682 C C . ASP C 3 424 ? 175.244 151.538 205.888 1.00 36.05 424 ASP G C 1
ATOM 4683 O O . ASP C 3 424 ? 175.781 151.271 204.811 1.00 46.32 424 ASP G O 1
ATOM 4688 N N . ALA C 3 425 ? 174.960 150.594 206.783 1.00 39.25 425 ALA G N 1
ATOM 4689 C CA . ALA C 3 425 ? 175.313 149.198 206.565 1.00 44.14 425 ALA G CA 1
ATOM 4690 C C . ALA C 3 425 ? 174.386 148.484 205.588 1.00 43.34 425 ALA G C 1
ATOM 4691 O O . ALA C 3 425 ? 174.685 147.350 205.198 1.00 44.17 425 ALA G O 1
ATOM 4693 N N . PHE C 3 426 ? 173.277 149.104 205.185 1.00 41.61 426 PHE G N 1
ATOM 4694 C CA . PHE C 3 426 ? 172.314 148.469 204.292 1.00 42.94 426 PHE G CA 1
ATOM 4695 C C . PHE C 3 426 ? 172.542 148.849 202.831 1.00 43.92 426 PHE G C 1
ATOM 4696 O O . PHE C 3 426 ? 172.715 147.971 201.981 1.00 46.73 426 PHE G O 1
ATOM 4704 N N . SER C 3 427 ? 172.549 150.150 202.525 1.00 37.33 427 SER G N 1
ATOM 4705 C CA . SER C 3 427 ? 172.594 150.585 201.132 1.00 36.87 427 SER G CA 1
ATOM 4706 C C . SER C 3 427 ? 173.977 150.409 200.517 1.00 35.41 427 SER G C 1
ATOM 4707 O O . SER C 3 427 ? 174.090 150.253 199.295 1.00 38.48 427 SER G O 1
ATOM 4710 N N . VAL C 3 428 ? 175.033 150.441 201.335 1.00 28.24 428 VAL G N 1
ATOM 4711 C CA . VAL C 3 428 ? 176.371 150.122 200.841 1.00 31.84 428 VAL G CA 1
ATOM 4712 C C . VAL C 3 428 ? 176.444 148.653 200.435 1.00 40.31 428 VAL G C 1
ATOM 4713 O O . VAL C 3 428 ? 177.045 148.305 199.407 1.00 44.90 428 VAL G O 1
ATOM 4717 N N . GLY C 3 429 ? 175.796 147.778 201.209 1.00 41.76 429 GLY G N 1
ATOM 4718 C CA . GLY C 3 429 ? 175.700 146.378 200.824 1.00 41.77 429 GLY G CA 1
ATOM 4719 C C . GLY C 3 429 ? 174.901 146.167 199.552 1.00 39.32 429 GLY G C 1
ATOM 4720 O O . GLY C 3 429 ? 175.252 145.324 198.722 1.00 37.68 429 GLY G O 1
ATOM 4721 N N . LYS C 3 430 ? 173.818 146.934 199.379 1.00 38.31 430 LYS G N 1
ATOM 4722 C CA . LYS C 3 430 ? 173.034 146.865 198.147 1.00 37.06 430 LYS G CA 1
ATOM 4723 C C . LYS C 3 430 ? 173.846 147.334 196.947 1.00 36.91 430 LYS G C 1
ATOM 4724 O O . LYS C 3 430 ? 173.774 146.736 195.864 1.00 43.65 430 LYS G O 1
ATOM 4730 N N . PHE C 3 431 ? 174.643 148.391 197.128 1.00 29.53 431 PHE G N 1
ATOM 4731 C CA . PHE C 3 431 ? 175.471 148.889 196.036 1.00 29.39 431 PHE G CA 1
ATOM 4732 C C . PHE C 3 431 ? 176.582 147.910 195.677 1.00 36.99 431 PHE G C 1
ATOM 4733 O O . PHE C 3 431 ? 176.875 147.720 194.494 1.00 46.10 431 PHE G O 1
ATOM 4741 N N . VAL C 3 432 ? 177.210 147.274 196.670 1.00 36.42 432 VAL G N 1
ATOM 4742 C CA . VAL C 3 432 ? 178.267 146.328 196.315 1.00 40.87 432 VAL G CA 1
ATOM 4743 C C . VAL C 3 432 ? 177.678 145.024 195.772 1.00 42.13 432 VAL G C 1
ATOM 4744 O O . VAL C 3 432 ? 178.326 144.341 194.970 1.00 42.12 432 VAL G O 1
ATOM 4748 N N . GLY C 3 433 ? 176.440 144.683 196.145 1.00 42.43 433 GLY G N 1
ATOM 4749 C CA . GLY C 3 433 ? 175.759 143.576 195.491 1.00 42.69 433 GLY G CA 1
ATOM 4750 C C . GLY C 3 433 ? 175.442 143.865 194.036 1.00 44.56 433 GLY G C 1
ATOM 4751 O O . GLY C 3 433 ? 175.633 143.007 193.168 1.00 45.44 433 GLY G O 1
ATOM 4752 N N . GLU C 3 434 ? 174.972 145.084 193.746 1.00 42.66 434 GLU G N 1
ATOM 4753 C CA . GLU C 3 434 ? 174.759 145.494 192.360 1.00 39.04 434 GLU G CA 1
ATOM 4754 C C . GLU C 3 434 ? 176.069 145.562 191.583 1.00 39.21 434 GLU G C 1
ATOM 4755 O O . GLU C 3 434 ? 176.099 145.224 190.394 1.00 49.32 434 GLU G O 1
ATOM 4761 N N . VAL C 3 435 ? 177.154 145.974 192.244 1.00 36.13 435 VAL G N 1
ATOM 4762 C CA . VAL C 3 435 ? 178.467 146.034 191.609 1.00 40.20 435 VAL G CA 1
ATOM 4763 C C . VAL C 3 435 ? 178.961 144.634 191.257 1.00 43.33 435 VAL G C 1
ATOM 4764 O O . VAL C 3 435 ? 179.440 144.399 190.141 1.00 44.05 435 VAL G O 1
ATOM 4768 N N . GLU C 3 436 ? 178.820 143.675 192.180 1.00 45.61 436 GLU G N 1
ATOM 4769 C CA . GLU C 3 436 ? 179.255 142.313 191.883 1.00 47.23 436 GLU G CA 1
ATOM 4770 C C . GLU C 3 436 ? 178.340 141.639 190.863 1.00 49.79 436 GLU G C 1
ATOM 4771 O O . GLU C 3 436 ? 178.809 140.806 190.078 1.00 48.36 436 GLU G O 1
ATOM 4777 N N . LYS C 3 437 ? 177.061 142.029 190.808 1.00 51.89 437 LYS G N 1
ATOM 4778 C CA . LYS C 3 437 ? 176.158 141.460 189.815 1.00 47.77 437 LYS G CA 1
ATOM 4779 C C . LYS C 3 437 ? 176.421 142.021 188.421 1.00 49.51 437 LYS G C 1
ATOM 4780 O O . LYS C 3 437 ? 176.294 141.298 187.427 1.00 48.54 437 LYS G O 1
ATOM 4786 N N . ALA C 3 438 ? 176.787 143.298 188.324 1.00 47.46 438 ALA G N 1
ATOM 4787 C CA . ALA C 3 438 ? 177.075 143.918 187.037 1.00 45.17 438 ALA G CA 1
ATOM 4788 C C . ALA C 3 438 ? 178.538 143.797 186.627 1.00 47.08 438 ALA G C 1
ATOM 4789 O O . ALA C 3 438 ? 178.886 144.194 185.510 1.00 45.92 438 ALA G O 1
ATOM 4791 N N . LEU C 3 439 ? 179.401 143.268 187.495 1.00 53.02 439 LEU G N 1
ATOM 4792 C CA . LEU C 3 439 ? 180.808 143.077 187.172 1.00 53.37 439 LEU G CA 1
ATOM 4793 C C . LEU C 3 439 ? 181.209 141.615 187.032 1.00 53.73 439 LEU G C 1
ATOM 4794 O O . LEU C 3 439 ? 182.148 141.316 186.291 1.00 53.33 439 LEU G O 1
ATOM 4799 N N . SER C 3 440 ? 180.502 140.694 187.699 1.00 55.63 440 SER G N 1
ATOM 4800 C CA . SER C 3 440 ? 180.870 139.283 187.635 1.00 57.74 440 SER G CA 1
ATOM 4801 C C . SER C 3 440 ? 180.562 138.670 186.273 1.00 56.39 440 SER G C 1
ATOM 4802 O O . SER C 3 440 ? 181.142 137.640 185.912 1.00 55.75 440 SER G O 1
ATOM 4805 N N . LEU C 3 441 ? 179.658 139.281 185.507 1.00 54.05 441 LEU G N 1
ATOM 4806 C CA . LEU C 3 441 ? 179.292 138.780 184.186 1.00 55.77 441 LEU G CA 1
ATOM 4807 C C . LEU C 3 441 ? 179.769 139.705 183.071 1.00 58.47 441 LEU G C 1
ATOM 4808 O O . LEU C 3 441 ? 180.430 139.259 182.130 1.00 61.19 441 LEU G O 1
ATOM 4813 N N . MET C 3 442 ? 179.448 140.994 183.163 1.00 54.14 442 MET G N 1
ATOM 4814 C CA . MET C 3 442 ? 179.864 141.962 182.153 1.00 50.84 442 MET G CA 1
ATOM 4815 C C . MET C 3 442 ? 181.317 142.346 182.406 1.00 47.43 442 MET G C 1
ATOM 4816 O O . MET C 3 442 ? 181.625 143.024 183.392 1.00 50.47 442 MET G O 1
ATOM 4821 N N . GLY C 3 443 ? 182.208 141.918 181.518 1.00 41.78 443 GLY G N 1
ATOM 4822 C CA . GLY C 3 443 ? 183.622 142.209 181.657 1.00 43.08 443 GLY G CA 1
ATOM 4823 C C . GLY C 3 443 ? 184.002 143.583 181.142 1.00 44.86 443 GLY G C 1
ATOM 4824 O O . GLY C 3 443 ? 183.242 144.210 180.404 1.00 45.56 443 GLY G O 1
ATOM 4825 N N . MET D 3 1 ? 172.193 162.368 131.500 1.00 8.23 1 MET B N 1
ATOM 4826 C CA . MET D 3 1 ? 170.928 163.064 131.303 1.00 14.46 1 MET B CA 1
ATOM 4827 C C . MET D 3 1 ? 170.906 163.652 129.902 1.00 18.90 1 MET B C 1
ATOM 4828 O O . MET D 3 1 ? 171.769 163.345 129.082 1.00 15.46 1 MET B O 1
ATOM 4833 N N . PHE D 3 2 ? 169.921 164.500 129.624 1.00 21.21 2 PHE B N 1
ATOM 4834 C CA . PHE D 3 2 ? 169.967 165.341 128.435 1.00 16.00 2 PHE B CA 1
ATOM 4835 C C . PHE D 3 2 ? 170.872 166.528 128.740 1.00 19.73 2 PHE B C 1
ATOM 4836 O O . PHE D 3 2 ? 170.538 167.377 129.571 1.00 24.01 2 PHE B O 1
ATOM 4844 N N . PHE D 3 3 ? 172.028 166.571 128.082 1.00 17.95 3 PHE B N 1
ATOM 4845 C CA . PHE D 3 3 ? 173.052 167.579 128.350 1.00 7.97 3 PHE B CA 1
ATOM 4846 C C . PHE D 3 3 ? 173.838 167.738 127.053 1.00 7.87 3 PHE B C 1
ATOM 4847 O O . PHE D 3 3 ? 174.732 166.937 126.771 1.00 16.14 3 PHE B O 1
ATOM 4855 N N . GLN D 3 4 ? 173.497 168.757 126.269 1.00 0.10 4 GLN B N 1
ATOM 4856 C CA . GLN D 3 4 ? 174.051 168.917 124.933 1.00 7.52 4 GLN B CA 1
ATOM 4857 C C . GLN D 3 4 ? 174.539 170.340 124.728 1.00 16.14 4 GLN B C 1
ATOM 4858 O O . GLN D 3 4 ? 173.869 171.299 125.123 1.00 14.14 4 GLN B O 1
ATOM 4864 N N . ILE D 3 5 ? 175.697 170.465 124.088 1.00 15.71 5 ILE B N 1
ATOM 4865 C CA . ILE D 3 5 ? 176.295 171.765 123.806 1.00 1.56 5 ILE B CA 1
ATOM 4866 C C . ILE D 3 5 ? 175.512 172.449 122.696 1.00 5.92 5 ILE B C 1
ATOM 4867 O O . ILE D 3 5 ? 175.216 171.842 121.660 1.00 13.31 5 ILE B O 1
ATOM 4872 N N . GLU D 3 6 ? 175.176 173.715 122.911 1.00 5.31 6 GLU B N 1
ATOM 4873 C CA . GLU D 3 6 ? 174.495 174.523 121.911 1.00 15.46 6 GLU B CA 1
ATOM 4874 C C . GLU D 3 6 ? 175.405 175.527 121.226 1.00 14.78 6 GLU B C 1
ATOM 4875 O O . GLU D 3 6 ? 175.357 175.652 120.002 1.00 18.73 6 GLU B O 1
ATOM 4881 N N . LYS D 3 7 ? 176.242 176.236 121.983 1.00 12.91 7 LYS B N 1
ATOM 4882 C CA . LYS D 3 7 ? 177.079 177.292 121.431 1.00 0.27 7 LYS B CA 1
ATOM 4883 C C . LYS D 3 7 ? 178.241 177.586 122.373 1.00 0.31 7 LYS B C 1
ATOM 4884 O O . LYS D 3 7 ? 178.129 177.426 123.592 1.00 12.72 7 LYS B O 1
ATOM 4890 N N . VAL D 3 8 ? 179.368 177.984 121.783 1.00 4.80 8 VAL B N 1
ATOM 4891 C CA . VAL D 3 8 ? 180.631 178.186 122.488 1.00 11.08 8 VAL B CA 1
ATOM 4892 C C . VAL D 3 8 ? 181.086 179.623 122.258 1.00 12.76 8 VAL B C 1
ATOM 4893 O O . VAL D 3 8 ? 181.165 180.076 121.111 1.00 22.74 8 VAL B O 1
ATOM 4897 N N . VAL D 3 9 ? 181.396 180.329 123.345 1.00 7.28 9 VAL B N 1
ATOM 4898 C CA . VAL D 3 9 ? 181.689 181.758 123.312 1.00 3.50 9 VAL B CA 1
ATOM 4899 C C . VAL D 3 9 ? 183.176 181.964 123.580 1.00 10.77 9 VAL B C 1
ATOM 4900 O O . VAL D 3 9 ? 183.802 181.202 124.326 1.00 17.67 9 VAL B O 1
ATOM 4904 N N . LEU D 3 10 ? 183.751 183.000 122.959 1.00 9.06 10 LEU B N 1
ATOM 4905 C CA . LEU D 3 10 ? 185.165 183.345 123.159 1.00 9.03 10 LEU B CA 1
ATOM 4906 C C . LEU D 3 10 ? 185.261 184.869 123.252 1.00 19.25 10 LEU B C 1
ATOM 4907 O O . LEU D 3 10 ? 185.460 185.539 122.236 1.00 17.07 10 LEU B O 1
ATOM 4912 N N . TRP D 3 11 ? 185.135 185.410 124.462 1.00 18.38 11 TRP B N 1
ATOM 4913 C CA . TRP D 3 11 ? 185.130 186.860 124.626 1.00 14.94 11 TRP B CA 1
ATOM 4914 C C . TRP D 3 11 ? 186.523 187.437 124.402 1.00 20.07 11 TRP B C 1
ATOM 4915 O O . TRP D 3 11 ? 187.530 186.824 124.761 1.00 21.41 11 TRP B O 1
ATOM 4926 N N . SER D 3 12 ? 186.575 188.624 123.801 1.00 23.91 12 SER B N 1
ATOM 4927 C CA . SER D 3 12 ? 187.830 189.314 123.542 1.00 23.06 12 SER B CA 1
ATOM 4928 C C . SER D 3 12 ? 188.153 190.239 124.715 1.00 27.65 12 SER B C 1
ATOM 4929 O O . SER D 3 12 ? 187.449 190.261 125.727 1.00 33.43 12 SER B O 1
ATOM 4932 N N . LYS D 3 13 ? 189.228 191.015 124.598 1.00 23.23 13 LYS B N 1
ATOM 4933 C CA . LYS D 3 13 ? 189.591 191.967 125.648 1.00 20.65 13 LYS B CA 1
ATOM 4934 C C . LYS D 3 13 ? 189.019 193.359 125.386 1.00 25.64 13 LYS B C 1
ATOM 4935 O O . LYS D 3 13 ? 189.737 194.355 125.476 1.00 24.79 13 LYS B O 1
ATOM 4941 N N . GLU D 3 14 ? 187.716 193.411 125.088 1.00 28.48 14 GLU B N 1
ATOM 4942 C CA . GLU D 3 14 ? 186.904 194.631 124.982 1.00 28.72 14 GLU B CA 1
ATOM 4943 C C . GLU D 3 14 ? 187.484 195.636 123.981 1.00 32.61 14 GLU B C 1
ATOM 4944 O O . GLU D 3 14 ? 187.780 196.784 124.314 1.00 34.01 14 GLU B O 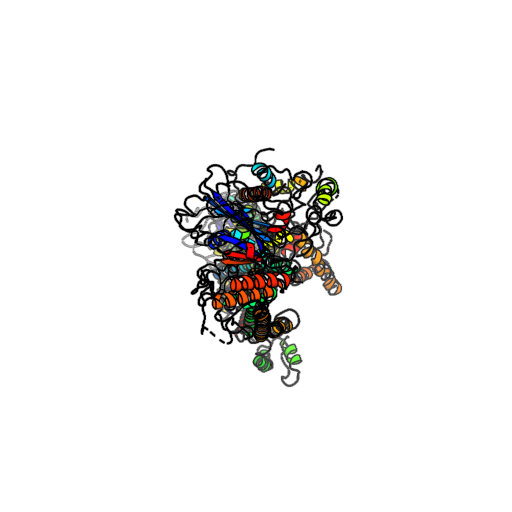1
ATOM 4950 N N . ALA D 3 15 ? 187.645 195.184 122.738 1.00 31.57 15 ALA B N 1
ATOM 4951 C CA . ALA D 3 15 ? 188.207 196.072 121.714 1.00 39.58 15 ALA B CA 1
ATOM 4952 C C . ALA D 3 15 ? 187.097 196.824 120.984 1.00 36.54 15 ALA B C 1
ATOM 4953 O O . ALA D 3 15 ? 186.968 198.043 121.125 1.00 34.19 15 ALA B O 1
ATOM 4955 N N . LYS D 3 16 ? 186.287 196.110 120.202 1.00 37.89 16 LYS B N 1
ATOM 4956 C CA . LYS D 3 16 ? 185.062 196.692 119.665 1.00 39.98 16 LYS B CA 1
ATOM 4957 C C . LYS D 3 16 ? 183.838 195.843 119.981 1.00 37.48 16 LYS B C 1
ATOM 4958 O O . LYS D 3 16 ? 182.870 196.319 120.581 1.00 36.53 16 LYS B O 1
ATOM 4964 N N . HIS D 3 17 ? 183.893 194.578 119.576 1.00 34.24 17 HIS B N 1
ATOM 4965 C CA . HIS D 3 17 ? 182.722 193.717 119.461 1.00 36.47 17 HIS B CA 1
ATOM 4966 C C . HIS D 3 17 ? 183.205 192.266 119.427 1.00 37.17 17 HIS B C 1
ATOM 4967 O O . HIS D 3 17 ? 184.304 191.959 119.903 1.00 39.41 17 HIS B O 1
ATOM 4974 N N . LYS D 3 18 ? 182.353 191.372 118.903 1.00 26.51 18 LYS B N 1
ATOM 4975 C CA . LYS D 3 18 ? 182.621 189.973 118.571 1.00 16.57 18 LYS B CA 1
ATOM 4976 C C . LYS D 3 18 ? 183.026 189.092 119.751 1.00 15.72 18 LYS B C 1
ATOM 4977 O O . LYS D 3 18 ? 184.208 188.741 119.887 1.00 15.21 18 LYS B O 1
ATOM 4983 N N . PRO D 3 19 ? 182.082 188.717 120.627 1.00 18.22 19 PRO B N 1
ATOM 4984 C CA . PRO D 3 19 ? 182.324 187.611 121.571 1.00 17.48 19 PRO B CA 1
ATOM 4985 C C . PRO D 3 19 ? 182.555 186.230 120.953 1.00 21.75 19 PRO B C 1
ATOM 4986 O O . PRO D 3 19 ? 182.631 185.269 121.725 1.00 17.36 19 PRO B O 1
ATOM 4990 N N . ARG D 3 20 ? 182.596 186.083 119.618 1.00 31.56 20 ARG B N 1
ATOM 4991 C CA . ARG D 3 20 ? 183.068 184.890 118.911 1.00 18.61 20 ARG B CA 1
ATOM 4992 C C . ARG D 3 20 ? 182.253 183.636 119.230 1.00 14.42 20 ARG B C 1
ATOM 4993 O O . ARG D 3 20 ? 182.741 182.710 119.887 1.00 17.30 20 ARG B O 1
ATOM 5001 N N . VAL D 3 21 ? 180.996 183.617 118.797 1.00 19.50 21 VAL B N 1
ATOM 5002 C CA . VAL D 3 21 ? 180.109 182.488 119.053 1.00 22.28 21 VAL B CA 1
ATOM 5003 C C . VAL D 3 21 ? 180.403 181.375 118.054 1.00 19.98 21 VAL B C 1
ATOM 5004 O O . VAL D 3 21 ? 180.595 181.631 116.859 1.00 26.16 21 VAL B O 1
ATOM 5008 N N . ILE D 3 22 ? 180.454 180.137 118.542 1.00 1.50 22 ILE B N 1
ATOM 5009 C CA . ILE D 3 22 ? 180.563 178.946 117.701 1.00 6.61 22 ILE B CA 1
ATOM 5010 C C . ILE D 3 22 ? 179.370 178.064 118.057 1.00 15.62 22 ILE B C 1
ATOM 5011 O O . ILE D 3 22 ? 179.402 177.333 119.054 1.00 26.84 22 ILE B O 1
ATOM 5016 N N . GLU D 3 23 ? 178.315 178.125 117.248 1.00 10.13 23 GLU B N 1
ATOM 5017 C CA . GLU D 3 23 ? 177.068 177.445 117.564 1.00 11.71 23 GLU B CA 1
ATOM 5018 C C . GLU D 3 23 ? 177.101 175.982 117.126 1.00 18.88 23 GLU B C 1
ATOM 5019 O O . GLU D 3 23 ? 177.911 175.570 116.291 1.00 14.74 23 GLU B O 1
ATOM 5025 N N . PHE D 3 24 ? 176.197 175.194 117.711 1.00 13.96 24 PHE B N 1
ATOM 5026 C CA . PHE D 3 24 ? 176.017 173.788 117.372 1.00 5.67 24 PHE B CA 1
ATOM 5027 C C . PHE D 3 24 ? 174.531 173.462 117.389 1.00 12.47 24 PHE B C 1
ATOM 5028 O O . PHE D 3 24 ? 173.806 173.889 118.292 1.00 8.07 24 PHE B O 1
ATOM 5036 N N . ALA D 3 25 ? 174.080 172.706 116.393 1.00 19.88 25 ALA B N 1
ATOM 5037 C CA . ALA D 3 25 ? 172.684 172.300 116.326 1.00 13.66 25 ALA B CA 1
ATOM 5038 C C . ALA D 3 25 ? 172.400 171.192 117.330 1.00 15.31 25 ALA B C 1
ATOM 5039 O O . ALA D 3 25 ? 173.248 170.333 117.587 1.00 20.48 25 ALA B O 1
ATOM 5041 N N . LEU D 3 26 ? 171.196 171.216 117.894 1.00 21.59 26 LEU B N 1
ATOM 5042 C CA . LEU D 3 26 ? 170.804 170.232 118.892 1.00 24.66 26 LEU B CA 1
ATOM 5043 C C . LEU D 3 26 ? 170.416 168.915 118.233 1.00 25.11 26 LEU B C 1
ATOM 5044 O O . LEU D 3 26 ? 169.719 168.901 117.213 1.00 29.31 26 LEU B O 1
ATOM 5049 N N . ASN D 3 27 ? 170.884 167.813 118.837 1.00 19.52 27 ASN B N 1
ATOM 5050 C CA . ASN D 3 27 ? 170.530 166.435 118.466 1.00 14.74 27 ASN B CA 1
ATOM 5051 C C . ASN D 3 27 ? 170.883 166.112 117.014 1.00 18.37 27 ASN B C 1
ATOM 5052 O O . ASN D 3 27 ? 170.143 165.417 116.316 1.00 15.08 27 ASN B O 1
ATOM 5057 N N . LYS D 3 28 ? 172.027 166.617 116.560 1.00 26.12 28 LYS B N 1
ATOM 5058 C CA . LYS D 3 28 ? 172.472 166.399 115.190 1.00 19.45 28 LYS B CA 1
ATOM 5059 C C . LYS D 3 28 ? 173.922 165.939 115.166 1.00 19.88 28 LYS B C 1
ATOM 5060 O O . LYS D 3 28 ? 174.490 165.598 116.209 1.00 25.10 28 LYS B O 1
ATOM 5066 N N . VAL D 3 29 ? 174.522 165.912 113.983 1.00 9.20 29 VAL B N 1
ATOM 5067 C CA . VAL D 3 29 ? 175.949 165.666 113.825 1.00 15.05 29 VAL B CA 1
ATOM 5068 C C . VAL D 3 29 ? 176.566 166.958 113.311 1.00 13.65 29 VAL B C 1
ATOM 5069 O O . VAL D 3 29 ? 176.343 167.351 112.159 1.00 16.62 29 VAL B O 1
ATOM 5073 N N . ASN D 3 30 ? 177.341 167.621 114.162 1.00 16.08 30 ASN B N 1
ATOM 5074 C CA . ASN D 3 30 ? 177.852 168.955 113.884 1.00 12.49 30 ASN B CA 1
ATOM 5075 C C . ASN D 3 30 ? 179.273 168.867 113.345 1.00 20.46 30 ASN B C 1
ATOM 5076 O O . ASN D 3 30 ? 180.126 168.196 113.933 1.00 11.47 30 ASN B O 1
ATOM 5081 N N . LEU D 3 31 ? 179.518 169.548 112.228 1.00 26.02 31 LEU B N 1
ATOM 5082 C CA . LEU D 3 31 ? 180.826 169.561 111.587 1.00 20.46 31 LEU B CA 1
ATOM 5083 C C . LEU D 3 31 ? 181.165 170.989 111.194 1.00 26.87 31 LEU B C 1
ATOM 5084 O O . LEU D 3 31 ? 180.282 171.750 110.789 1.00 26.98 31 LEU B O 1
ATOM 5089 N N . ILE D 3 32 ? 182.435 171.356 111.344 1.00 32.30 32 ILE B N 1
ATOM 5090 C CA . ILE D 3 32 ? 182.994 172.555 110.730 1.00 31.21 32 ILE B CA 1
ATOM 5091 C C . ILE D 3 32 ? 184.158 172.122 109.849 1.00 30.02 32 ILE B C 1
ATOM 5092 O O . ILE D 3 32 ? 184.875 171.167 110.172 1.00 36.62 32 ILE B O 1
ATOM 5097 N N . THR D 3 33 ? 184.307 172.780 108.704 1.00 28.03 33 THR B N 1
ATOM 5098 C CA . THR D 3 33 ? 185.389 172.463 107.785 1.00 33.75 33 THR B CA 1
ATOM 5099 C C . THR D 3 33 ? 186.599 173.320 108.128 1.00 40.99 33 THR B C 1
ATOM 5100 O O . THR D 3 33 ? 186.475 174.524 108.368 1.00 35.03 33 THR B O 1
ATOM 5104 N N . GLY D 3 34 ? 187.770 172.691 108.151 1.00 41.66 34 GLY B N 1
ATOM 5105 C CA . GLY D 3 34 ? 188.963 173.299 108.704 1.00 31.51 34 GLY B CA 1
ATOM 5106 C C . GLY D 3 34 ? 190.038 173.593 107.677 1.00 38.91 34 GLY B C 1
ATOM 5107 O O . GLY D 3 34 ? 190.106 172.957 106.623 1.00 40.59 34 GLY B O 1
ATOM 5108 N N . SER D 3 35 ? 190.877 174.575 107.997 1.00 41.60 35 SER B N 1
ATOM 5109 C CA . SER D 3 35 ? 192.087 174.859 107.244 1.00 41.99 35 SER B CA 1
ATOM 5110 C C . SER D 3 35 ? 193.242 174.074 107.866 1.00 42.11 35 SER B C 1
ATOM 5111 O O . SER D 3 35 ? 193.033 173.139 108.644 1.00 44.81 35 SER B O 1
ATOM 5114 N N . SER D 3 36 ? 194.477 174.435 107.511 1.00 35.82 36 SER B N 1
ATOM 5115 C CA . SER D 3 36 ? 195.642 173.707 108.006 1.00 31.76 36 SER B CA 1
ATOM 5116 C C . SER D 3 36 ? 195.875 173.968 109.491 1.00 32.75 36 SER B C 1
ATOM 5117 O O . SER D 3 36 ? 195.833 173.043 110.310 1.00 36.08 36 SER B O 1
ATOM 5120 N N . LYS D 3 37 ? 196.115 175.224 109.860 1.00 39.26 37 LYS B N 1
ATOM 5121 C CA . LYS D 3 37 ? 196.456 175.593 111.233 1.00 40.32 37 LYS B CA 1
ATOM 5122 C C . LYS D 3 37 ? 195.542 176.703 111.738 1.00 32.13 37 LYS B C 1
ATOM 5123 O O . LYS D 3 37 ? 195.990 177.704 112.301 1.00 29.41 37 LYS B O 1
ATOM 5129 N N . SER D 3 38 ? 194.232 176.532 111.545 1.00 33.82 38 SER B N 1
ATOM 5130 C CA . SER D 3 38 ? 193.272 177.493 112.079 1.00 30.08 38 SER B CA 1
ATOM 5131 C C . SER D 3 38 ? 193.117 177.382 113.589 1.00 32.55 38 SER B C 1
ATOM 5132 O O . SER D 3 38 ? 192.595 178.311 114.215 1.00 34.79 38 SER B O 1
ATOM 5135 N N . GLY D 3 39 ? 193.548 176.273 114.184 1.00 32.80 39 GLY B N 1
ATOM 5136 C CA . GLY D 3 39 ? 193.459 176.109 115.619 1.00 28.04 39 GLY B CA 1
ATOM 5137 C C . GLY D 3 39 ? 192.139 175.581 116.123 1.00 26.05 39 GLY B C 1
ATOM 5138 O O . GLY D 3 39 ? 191.852 175.719 117.315 1.00 32.46 39 GLY B O 1
ATOM 5139 N N . LYS D 3 40 ? 191.332 174.960 115.255 1.00 18.80 40 LYS B N 1
ATOM 5140 C CA . LYS D 3 40 ? 190.028 174.440 115.661 1.00 18.39 40 LYS B CA 1
ATOM 5141 C C . LYS D 3 40 ? 190.143 173.230 116.583 1.00 16.95 40 LYS B C 1
ATOM 5142 O O . LYS D 3 40 ? 189.164 172.883 117.252 1.00 21.73 40 LYS B O 1
ATOM 5148 N N . SER D 3 41 ? 191.314 172.591 116.642 1.00 13.78 41 SER B N 1
ATOM 5149 C CA . SER D 3 41 ? 191.532 171.420 117.477 1.00 11.35 41 SER B CA 1
ATOM 5150 C C . SER D 3 41 ? 191.651 171.760 118.955 1.00 20.20 41 SER B C 1
ATOM 5151 O O . SER D 3 41 ? 191.663 170.845 119.787 1.00 22.22 41 SER B O 1
ATOM 5154 N N . SER D 3 42 ? 191.740 173.043 119.300 1.00 12.81 42 SER B N 1
ATOM 5155 C CA . SER D 3 42 ? 191.836 173.491 120.679 1.00 3.88 42 SER B CA 1
ATOM 5156 C C . SER D 3 42 ? 190.493 173.943 121.238 1.00 12.97 42 SER B C 1
ATOM 5157 O O . SER D 3 42 ? 190.452 174.599 122.282 1.00 18.78 42 SER B O 1
ATOM 5160 N N . LEU D 3 43 ? 189.393 173.620 120.554 1.00 12.07 43 LEU B N 1
ATOM 5161 C CA . LEU D 3 43 ? 188.073 173.929 121.093 1.00 17.13 43 LEU B CA 1
ATOM 5162 C C . LEU D 3 43 ? 187.702 172.987 122.232 1.00 24.49 43 LEU B C 1
ATOM 5163 O O . LEU D 3 43 ? 186.982 173.388 123.156 1.00 20.98 43 LEU B O 1
ATOM 5168 N N . ILE D 3 44 ? 188.177 171.737 122.170 1.00 13.68 44 ILE B N 1
ATOM 5169 C CA . ILE D 3 44 ? 187.914 170.782 123.254 1.00 2.51 44 ILE B CA 1
ATOM 5170 C C . ILE D 3 44 ? 188.527 171.209 124.586 1.00 12.69 44 ILE B C 1
ATOM 5171 O O . ILE D 3 44 ? 187.819 171.139 125.606 1.00 14.86 44 ILE B O 1
ATOM 5176 N N . PRO D 3 45 ? 189.798 171.668 124.678 1.00 16.07 45 PRO B N 1
ATOM 5177 C CA . PRO D 3 45 ? 190.243 172.233 125.966 1.00 4.90 45 PRO B CA 1
ATOM 5178 C C . PRO D 3 45 ? 189.515 173.499 126.379 1.00 4.53 45 PRO B C 1
ATOM 5179 O O . PRO D 3 45 ? 189.404 173.745 127.583 1.00 13.39 45 PRO B O 1
ATOM 5183 N N . ILE D 3 46 ? 188.994 174.286 125.433 1.00 0.00 46 ILE B N 1
ATOM 5184 C CA . ILE D 3 46 ? 188.207 175.466 125.790 1.00 0.02 46 ILE B CA 1
ATOM 5185 C C . ILE D 3 46 ? 186.914 175.055 126.487 1.00 6.49 46 ILE B C 1
ATOM 5186 O O . ILE D 3 46 ? 186.581 175.571 127.562 1.00 18.73 46 ILE B O 1
ATOM 5191 N N . ILE D 3 47 ? 186.193 174.088 125.910 1.00 10.38 47 ILE B N 1
ATOM 5192 C CA . ILE D 3 47 ? 184.933 173.641 126.502 1.00 15.45 47 ILE B CA 1
ATOM 5193 C C . ILE D 3 47 ? 185.179 172.890 127.811 1.00 10.20 47 ILE B C 1
ATOM 5194 O O . ILE D 3 47 ? 184.402 173.015 128.766 1.00 0.00 47 ILE B O 1
ATOM 5199 N N . ASP D 3 48 ? 186.273 172.122 127.890 1.00 11.89 48 ASP B N 1
ATOM 5200 C CA . ASP D 3 48 ? 186.600 171.431 129.136 1.00 0.89 48 ASP B CA 1
ATOM 5201 C C . ASP D 3 48 ? 187.019 172.407 130.231 1.00 5.42 48 ASP B C 1
ATOM 5202 O O . ASP D 3 48 ? 186.725 172.184 131.411 1.00 8.95 48 ASP B O 1
ATOM 5207 N N . TYR D 3 49 ? 187.709 173.490 129.862 1.00 16.04 49 TYR B N 1
ATOM 5208 C CA . TYR D 3 49 ? 188.080 174.513 130.832 1.00 14.40 49 TYR B CA 1
ATOM 5209 C C . TYR D 3 49 ? 186.860 175.286 131.309 1.00 15.60 49 TYR B C 1
ATOM 5210 O O . TYR D 3 49 ? 186.797 175.700 132.471 1.00 21.14 49 TYR B O 1
ATOM 5219 N N . CYS D 3 50 ? 185.882 175.495 130.424 1.00 7.31 50 CYS B N 1
ATOM 5220 C CA . CYS D 3 50 ? 184.642 176.132 130.852 1.00 1.69 50 CYS B CA 1
ATOM 5221 C C . CYS D 3 50 ? 183.824 175.229 131.765 1.00 10.22 50 CYS B C 1
ATOM 5222 O O . CYS D 3 50 ? 183.108 175.728 132.638 1.00 12.32 50 CYS B O 1
ATOM 5225 N N . LEU D 3 51 ? 183.922 173.906 131.592 1.00 28.27 51 LEU B N 1
ATOM 5226 C CA . LEU D 3 51 ? 183.125 172.979 132.391 1.00 12.96 51 LEU B CA 1
ATOM 5227 C C . LEU D 3 51 ? 183.564 172.909 133.846 1.00 6.36 51 LEU B C 1
ATOM 5228 O O . LEU D 3 51 ? 182.792 172.436 134.686 1.00 20.60 51 LEU B O 1
ATOM 5233 N N . GLY D 3 52 ? 184.766 173.371 134.170 1.00 4.91 52 GLY B N 1
ATOM 5234 C CA . GLY D 3 52 ? 185.239 173.259 135.532 1.00 2.25 52 GLY B CA 1
ATOM 5235 C C . GLY D 3 52 ? 186.577 172.574 135.690 1.00 8.05 52 GLY B C 1
ATOM 5236 O O . GLY D 3 52 ? 186.842 171.968 136.732 1.00 17.44 52 GLY B O 1
ATOM 5237 N N . SER D 3 53 ? 187.417 172.642 134.661 1.00 7.83 53 SER B N 1
ATOM 5238 C CA . SER D 3 53 ? 188.741 172.040 134.735 1.00 7.07 53 SER B CA 1
ATOM 5239 C C . SER D 3 53 ? 189.622 172.791 135.725 1.00 9.33 53 SER B C 1
ATOM 5240 O O . SER D 3 53 ? 189.598 174.023 135.794 1.00 19.60 53 SER B O 1
ATOM 5243 N N . SER D 3 54 ? 190.388 172.032 136.512 1.00 16.35 54 SER B N 1
ATOM 5244 C CA . SER D 3 54 ? 191.336 172.641 137.439 1.00 15.24 54 SER B CA 1
ATOM 5245 C C . SER D 3 54 ? 192.483 173.308 136.692 1.00 12.15 54 SER B C 1
ATOM 5246 O O . SER D 3 54 ? 192.909 174.411 137.053 1.00 19.47 54 SER B O 1
ATOM 5249 N N . LYS D 3 55 ? 192.993 172.658 135.650 1.00 12.72 55 LYS B N 1
ATOM 5250 C CA . LYS D 3 55 ? 194.034 173.232 134.817 1.00 10.99 55 LYS B CA 1
ATOM 5251 C C . LYS D 3 55 ? 193.405 173.989 133.651 1.00 16.82 55 LYS B C 1
ATOM 5252 O O . LYS D 3 55 ? 192.184 174.109 133.538 1.00 14.46 55 LYS B O 1
ATOM 5258 N N . CYS D 3 56 ? 194.255 174.513 132.770 1.00 19.25 56 CYS B N 1
ATOM 5259 C CA . CYS D 3 56 ? 193.806 175.180 131.550 1.00 11.38 56 CYS B CA 1
ATOM 5260 C C . CYS D 3 56 ? 194.696 174.707 130.412 1.00 12.13 56 CYS B C 1
ATOM 5261 O O . CYS D 3 56 ? 195.886 175.036 130.375 1.00 18.25 56 CYS B O 1
ATOM 5264 N N . SER D 3 57 ? 194.124 173.937 129.489 1.00 4.61 57 SER B N 1
ATOM 5265 C CA . SER D 3 57 ? 194.846 173.455 128.322 1.00 9.31 57 SER B CA 1
ATOM 5266 C C . SER D 3 57 ? 194.546 174.285 127.079 1.00 3.79 57 SER B C 1
ATOM 5267 O O . SER D 3 57 ? 194.828 173.842 125.960 1.00 4.04 57 SER B O 1
ATOM 5270 N N . ILE D 3 58 ? 193.955 175.464 127.258 1.00 4.61 58 ILE B N 1
ATOM 5271 C CA . ILE D 3 58 ? 193.845 176.443 126.170 1.00 9.27 58 ILE B CA 1
ATOM 5272 C C . ILE D 3 58 ? 195.249 176.886 125.771 1.00 20.28 58 ILE B C 1
ATOM 5273 O O . ILE D 3 58 ? 196.044 177.274 126.650 1.00 16.66 58 ILE B O 1
ATOM 5278 N N . PRO D 3 59 ? 195.617 176.821 124.490 1.00 22.75 59 PRO B N 1
ATOM 5279 C CA . PRO D 3 59 ? 197.020 177.015 124.104 1.00 19.81 59 PRO B CA 1
ATOM 5280 C C . PRO D 3 59 ? 197.488 178.453 124.263 1.00 21.22 59 PRO B C 1
ATOM 5281 O O . PRO D 3 59 ? 196.709 179.408 124.229 1.00 23.28 59 PRO B O 1
ATOM 5285 N N . VAL D 3 60 ? 198.795 178.586 124.443 1.00 27.62 60 VAL B N 1
ATOM 5286 C CA . VAL D 3 60 ? 199.440 179.868 124.695 1.00 29.14 60 VAL B CA 1
ATOM 5287 C C . VAL D 3 60 ? 199.810 180.514 123.369 1.00 31.54 60 VAL B C 1
ATOM 5288 O O . VAL D 3 60 ? 199.936 179.844 122.337 1.00 28.09 60 VAL B O 1
ATOM 5292 N N . ASN D 3 61 ? 199.931 181.845 123.398 1.00 27.19 61 ASN B N 1
ATOM 5293 C CA . ASN D 3 61 ? 200.405 182.744 122.342 1.00 24.91 61 ASN B CA 1
ATOM 5294 C C . ASN D 3 61 ? 199.487 182.822 121.124 1.00 30.19 61 ASN B C 1
ATOM 5295 O O . ASN D 3 61 ? 199.788 183.584 120.197 1.00 32.39 61 ASN B O 1
ATOM 5300 N N . THR D 3 62 ? 198.387 182.072 121.084 1.00 27.85 62 THR B N 1
ATOM 5301 C CA . THR D 3 62 ? 197.416 182.156 120.000 1.00 28.19 62 THR B CA 1
ATOM 5302 C C . THR D 3 62 ? 196.040 182.576 120.488 1.00 28.25 62 THR B C 1
ATOM 5303 O O . THR D 3 62 ? 195.464 183.534 119.960 1.00 27.76 62 THR B O 1
ATOM 5307 N N . ILE D 3 63 ? 195.500 181.889 121.490 1.00 24.29 63 ILE B N 1
ATOM 5308 C CA . ILE D 3 63 ? 194.149 182.140 121.970 1.00 24.24 63 ILE B CA 1
ATOM 5309 C C . ILE D 3 63 ? 194.149 182.972 123.246 1.00 23.58 63 ILE B C 1
ATOM 5310 O O . ILE D 3 63 ? 193.372 183.918 123.370 1.00 29.99 63 ILE B O 1
ATOM 5315 N N . ARG D 3 64 ? 195.036 182.654 124.193 1.00 20.77 64 ARG B N 1
ATOM 5316 C CA . ARG D 3 64 ? 195.072 183.340 125.481 1.00 22.06 64 ARG B CA 1
ATOM 5317 C C . ARG D 3 64 ? 195.581 184.775 125.391 1.00 19.64 64 ARG B C 1
ATOM 5318 O O . ARG D 3 64 ? 195.441 185.521 126.366 1.00 19.50 64 ARG B O 1
ATOM 5326 N N . ASP D 3 65 ? 196.169 185.176 124.261 1.00 23.13 65 ASP B N 1
ATOM 5327 C CA . ASP D 3 65 ? 196.721 186.521 124.146 1.00 24.55 65 ASP B CA 1
ATOM 5328 C C . ASP D 3 65 ? 195.633 187.575 123.984 1.00 24.25 65 ASP B C 1
ATOM 5329 O O . ASP D 3 65 ? 195.791 188.702 124.465 1.00 34.24 65 ASP B O 1
ATOM 5334 N N . THR D 3 66 ? 194.526 187.238 123.322 1.00 17.35 66 THR B N 1
ATOM 5335 C CA . THR D 3 66 ? 193.492 188.216 123.005 1.00 14.58 66 THR B CA 1
ATOM 5336 C C . THR D 3 66 ? 192.128 187.863 123.585 1.00 17.89 66 THR B C 1
ATOM 5337 O O . THR D 3 66 ? 191.123 188.454 123.172 1.00 15.34 66 THR B O 1
ATOM 5341 N N . THR D 3 67 ? 192.058 186.932 124.533 1.00 20.66 67 THR B N 1
ATOM 5342 C CA . THR D 3 67 ? 190.791 186.476 125.086 1.00 8.15 67 THR B CA 1
ATOM 5343 C C . THR D 3 67 ? 190.745 186.737 126.583 1.00 17.34 67 THR B C 1
ATOM 5344 O O . THR D 3 67 ? 191.694 186.412 127.305 1.00 25.48 67 THR B O 1
ATOM 5348 N N . ALA D 3 68 ? 189.633 187.309 127.045 1.00 15.55 68 ALA B N 1
ATOM 5349 C CA . ALA D 3 68 ? 189.411 187.569 128.462 1.00 12.41 68 ALA B CA 1
ATOM 5350 C C . ALA D 3 68 ? 188.542 186.493 129.105 1.00 19.09 68 ALA B C 1
ATOM 5351 O O . ALA D 3 68 ? 188.954 185.857 130.076 1.00 17.18 68 ALA B O 1
ATOM 5353 N N . TRP D 3 69 ? 187.345 186.272 128.569 1.00 28.81 69 TRP B N 1
ATOM 5354 C CA . TRP D 3 69 ? 186.403 185.295 129.095 1.00 15.53 69 TRP B CA 1
ATOM 5355 C C . TRP D 3 69 ? 186.197 184.170 128.086 1.00 14.90 69 TRP B C 1
ATOM 5356 O O . TRP D 3 69 ? 186.106 184.415 126.879 1.00 8.94 69 TRP B O 1
ATOM 5367 N N . TYR D 3 70 ? 186.129 182.937 128.583 1.00 15.02 70 TYR B N 1
ATOM 5368 C CA . TYR D 3 70 ? 185.758 181.775 127.785 1.00 5.66 70 TYR B CA 1
ATOM 5369 C C . TYR D 3 70 ? 184.438 181.236 128.311 1.00 5.60 70 TYR B C 1
ATOM 5370 O O . TYR D 3 70 ? 184.327 180.949 129.504 1.00 18.99 70 TYR B O 1
ATOM 5379 N N . GLY D 3 71 ? 183.460 181.064 127.430 1.00 0.28 71 GLY B N 1
ATOM 5380 C CA . GLY D 3 71 ? 182.158 180.567 127.834 1.00 6.35 71 GLY B CA 1
ATOM 5381 C C . GLY D 3 71 ? 181.623 179.504 126.897 1.00 16.56 71 GLY B C 1
ATOM 5382 O O . GLY D 3 71 ? 181.895 179.508 125.699 1.00 18.04 71 GLY B O 1
ATOM 5383 N N . VAL D 3 72 ? 180.869 178.564 127.473 1.00 14.74 72 VAL B N 1
ATOM 5384 C CA . VAL D 3 72 ? 180.111 177.584 126.701 1.00 7.22 72 VAL B CA 1
ATOM 5385 C C . VAL D 3 72 ? 178.682 177.558 127.223 1.00 11.77 72 VAL B C 1
ATOM 5386 O O . VAL D 3 72 ? 178.408 177.935 128.367 1.00 15.87 72 VAL B O 1
ATOM 5390 N N . GLN D 3 73 ? 177.764 177.120 126.367 1.00 2.41 73 GLN B N 1
ATOM 5391 C CA . GLN D 3 73 ? 176.361 176.971 126.721 1.00 3.81 73 GLN B CA 1
ATOM 5392 C C . GLN D 3 73 ? 175.937 175.536 126.459 1.00 6.02 73 GLN B C 1
ATOM 5393 O O . GLN D 3 73 ? 176.166 175.009 125.365 1.00 7.88 73 GLN B O 1
ATOM 5399 N N . ILE D 3 74 ? 175.326 174.903 127.459 1.00 11.43 74 ILE B N 1
ATOM 5400 C CA . ILE D 3 74 ? 174.867 173.525 127.351 1.00 18.30 74 ILE B CA 1
ATOM 5401 C C . ILE D 3 74 ? 173.395 173.467 127.741 1.00 13.79 74 ILE B C 1
ATOM 5402 O O . ILE D 3 74 ? 173.016 173.930 128.822 1.00 9.27 74 ILE B O 1
ATOM 5407 N N . LYS D 3 75 ? 172.571 172.905 126.857 1.00 12.33 75 LYS B N 1
ATOM 5408 C CA . LYS D 3 75 ? 171.145 172.744 127.114 1.00 20.41 75 LYS B CA 1
ATOM 5409 C C . LYS D 3 75 ? 170.904 171.510 127.977 1.00 24.99 75 LYS B C 1
ATOM 5410 O O . LYS D 3 75 ? 171.420 170.426 127.686 1.00 26.36 75 LYS B O 1
ATOM 5416 N N . THR D 3 76 ? 170.136 171.682 129.054 1.00 19.00 76 THR B N 1
ATOM 5417 C CA . THR D 3 76 ? 169.790 170.587 129.947 1.00 11.78 76 THR B CA 1
ATOM 5418 C C . THR D 3 76 ? 168.499 169.915 129.484 1.00 20.80 76 THR B C 1
ATOM 5419 O O . THR D 3 76 ? 167.931 170.251 128.442 1.00 18.57 76 THR B O 1
ATOM 5423 N N . LYS D 3 77 ? 168.035 168.936 130.268 1.00 23.31 77 LYS B N 1
ATOM 5424 C CA . LYS D 3 77 ? 166.715 168.356 130.031 1.00 17.66 77 LYS B CA 1
ATOM 5425 C C . LYS D 3 77 ? 165.616 169.384 130.267 1.00 21.58 77 LYS B C 1
ATOM 5426 O O . LYS D 3 77 ? 164.636 169.440 129.517 1.00 26.66 77 LYS B O 1
ATOM 5432 N N . HIS D 3 78 ? 165.767 170.204 131.303 1.00 19.04 78 HIS B N 1
ATOM 5433 C CA . HIS D 3 78 ? 164.904 171.349 131.548 1.00 18.44 78 HIS B CA 1
ATOM 5434 C C . HIS D 3 78 ? 165.773 172.597 131.569 1.00 21.11 78 HIS B C 1
ATOM 5435 O O . HIS D 3 78 ? 166.796 172.623 132.263 1.00 25.15 78 HIS B O 1
ATOM 5442 N N . SER D 3 79 ? 165.376 173.607 130.779 1.00 18.74 79 SER B N 1
ATOM 5443 C CA . SER D 3 79 ? 166.078 174.880 130.595 1.00 22.77 79 SER B CA 1
ATOM 5444 C C . SER D 3 79 ? 167.501 174.699 130.064 1.00 29.40 79 SER B C 1
ATOM 5445 O O . SER D 3 79 ? 167.854 173.624 129.568 1.00 33.34 79 SER B O 1
ATOM 5448 N N . ARG D 3 80 ? 168.320 175.748 130.134 1.00 27.92 80 ARG B N 1
ATOM 5449 C CA . ARG D 3 80 ? 169.699 175.713 129.660 1.00 16.39 80 ARG B CA 1
ATOM 5450 C C . ARG D 3 80 ? 170.617 176.288 130.734 1.00 21.60 80 ARG B C 1
ATOM 5451 O O . ARG D 3 80 ? 170.172 176.690 131.813 1.00 11.83 80 ARG B O 1
ATOM 5459 N N . LEU D 3 81 ? 171.914 176.328 130.426 1.00 28.89 81 LEU B N 1
ATOM 5460 C CA . LEU D 3 81 ? 172.904 176.929 131.311 1.00 18.71 81 LEU B CA 1
ATOM 5461 C C . LEU D 3 81 ? 174.085 177.433 130.490 1.00 20.23 81 LEU B C 1
ATOM 5462 O O . LEU D 3 81 ? 174.444 176.834 129.473 1.00 18.54 81 LEU B O 1
ATOM 5467 N N . LEU D 3 82 ? 174.675 178.541 130.934 1.00 16.01 82 LEU B N 1
ATOM 5468 C CA . LEU D 3 82 ? 175.890 179.092 130.345 1.00 10.36 82 LEU B CA 1
ATOM 5469 C C . LEU D 3 82 ? 176.970 179.128 131.413 1.00 14.57 82 LEU B C 1
ATOM 5470 O O . LEU D 3 82 ? 176.744 179.646 132.512 1.00 15.61 82 LEU B O 1
ATOM 5475 N N . ILE D 3 83 ? 178.135 178.569 131.101 1.00 6.18 83 ILE B N 1
ATOM 5476 C CA . ILE D 3 83 ? 179.254 178.527 132.035 1.00 11.20 83 ILE B CA 1
ATOM 5477 C C . ILE D 3 83 ? 180.405 179.302 131.408 1.00 22.74 83 ILE B C 1
ATOM 5478 O O . ILE D 3 83 ? 181.108 178.787 130.530 1.00 24.51 83 ILE B O 1
ATOM 5483 N N . ALA D 3 84 ? 180.609 180.533 131.861 1.00 21.89 84 ALA B N 1
ATOM 5484 C CA . ALA D 3 84 ? 181.761 181.316 131.449 1.00 12.27 84 ALA B CA 1
ATOM 5485 C C . ALA D 3 84 ? 182.943 181.048 132.378 1.00 5.07 84 ALA B C 1
ATOM 5486 O O . ALA D 3 84 ? 182.784 180.536 133.485 1.00 5.13 84 ALA B O 1
ATOM 5488 N N . ARG D 3 85 ? 184.143 181.382 131.900 1.00 8.21 85 ARG B N 1
ATOM 5489 C CA . ARG D 3 85 ? 185.354 181.274 132.709 1.00 16.02 85 ARG B CA 1
ATOM 5490 C C . ARG D 3 85 ? 186.410 182.228 132.171 1.00 20.77 85 ARG B C 1
ATOM 5491 O O . ARG D 3 85 ? 186.692 182.227 130.970 1.00 32.24 85 ARG B O 1
ATOM 5499 N N . ARG D 3 86 ? 186.991 183.034 133.060 1.00 2.04 86 ARG B N 1
ATOM 5500 C CA . ARG D 3 86 ? 187.921 184.075 132.652 1.00 11.08 86 ARG B CA 1
ATOM 5501 C C . ARG D 3 86 ? 189.281 183.479 132.282 1.00 20.59 86 ARG B C 1
ATOM 5502 O O . ARG D 3 86 ? 189.550 182.293 132.488 1.00 23.22 86 ARG B O 1
ATOM 5510 N N . ASP D 3 87 ? 190.140 184.321 131.707 1.00 26.33 87 ASP B N 1
ATOM 5511 C CA . ASP D 3 87 ? 191.460 183.866 131.297 1.00 18.99 87 ASP B CA 1
ATOM 5512 C C . ASP D 3 87 ? 192.359 183.669 132.518 1.00 17.85 87 ASP B C 1
ATOM 5513 O O . ASP D 3 87 ? 192.314 184.465 133.462 1.00 22.21 87 ASP B O 1
ATOM 5518 N N . PRO D 3 88 ? 193.145 182.591 132.554 1.00 17.78 88 PRO B N 1
ATOM 5519 C CA . PRO D 3 88 ? 194.011 182.345 133.715 1.00 23.91 88 PRO B CA 1
ATOM 5520 C C . PRO D 3 88 ? 195.198 183.292 133.801 1.00 27.99 88 PRO B C 1
ATOM 5521 O O . PRO D 3 88 ? 195.481 183.824 134.880 1.00 29.49 88 PRO B O 1
ATOM 5525 N N . SER D 3 89 ? 195.882 183.498 132.669 1.00 31.01 89 SER B N 1
ATOM 5526 C CA . SER D 3 89 ? 197.030 184.391 132.509 1.00 31.93 89 SER B CA 1
ATOM 5527 C C . SER D 3 89 ? 198.164 184.103 133.491 1.00 38.73 89 SER B C 1
ATOM 5528 O O . SER D 3 89 ? 198.843 183.077 133.382 1.00 32.27 89 SER B O 1
ATOM 5531 N N . ASN D 3 90 ? 198.373 185.007 134.452 1.00 44.69 90 ASN B N 1
ATOM 5532 C CA . ASN D 3 90 ? 199.540 184.929 135.326 1.00 38.25 90 ASN B CA 1
ATOM 5533 C C . ASN D 3 90 ? 199.383 183.879 136.420 1.00 40.66 90 ASN B C 1
ATOM 5534 O O . ASN D 3 90 ? 200.357 183.208 136.779 1.00 48.35 90 ASN B O 1
ATOM 5539 N N . GLN D 3 91 ? 198.175 183.715 136.960 1.00 35.85 91 GLN B N 1
ATOM 5540 C CA . GLN D 3 91 ? 197.961 182.877 138.144 1.00 38.67 91 GLN B CA 1
ATOM 5541 C C . GLN D 3 91 ? 197.703 181.409 137.775 1.00 37.93 91 GLN B C 1
ATOM 5542 O O . GLN D 3 91 ? 196.736 180.779 138.208 1.00 37.51 91 GLN B O 1
ATOM 5548 N N . LEU D 3 92 ? 198.660 180.861 137.012 1.00 39.22 92 LEU B N 1
ATOM 5549 C CA . LEU D 3 92 ? 198.730 179.475 136.545 1.00 39.01 92 LEU B CA 1
ATOM 5550 C C . LEU D 3 92 ? 197.441 179.154 135.791 1.00 41.57 92 LEU B C 1
ATOM 5551 O O . LEU D 3 92 ? 197.255 179.622 134.665 1.00 40.82 92 LEU B O 1
ATOM 5556 N N . SER D 3 93 ? 196.552 178.347 136.383 1.00 39.26 93 SER B N 1
ATOM 5557 C CA . SER D 3 93 ? 195.196 178.144 135.863 1.00 38.21 93 SER B CA 1
ATOM 5558 C C . SER D 3 93 ? 194.211 178.195 137.029 1.00 32.72 93 SER B C 1
ATOM 5559 O O . SER D 3 93 ? 193.776 177.153 137.523 1.00 25.84 93 SER B O 1
ATOM 5562 N N . THR D 3 94 ? 193.838 179.401 137.451 1.00 32.06 94 THR B N 1
ATOM 5563 C CA . THR D 3 94 ? 192.953 179.571 138.604 1.00 41.85 94 THR B CA 1
ATOM 5564 C C . THR D 3 94 ? 191.971 180.720 138.403 1.00 32.15 94 THR B C 1
ATOM 5565 O O . THR D 3 94 ? 191.814 181.584 139.263 1.00 42.75 94 THR B O 1
ATOM 5569 N N . SER D 3 95 ? 191.310 180.774 137.257 1.00 7.94 95 SER B N 1
ATOM 5570 C CA . SER D 3 95 ? 190.205 181.715 137.185 1.00 7.38 95 SER B CA 1
ATOM 5571 C C . SER D 3 95 ? 188.966 181.131 137.858 1.00 13.92 95 SER B C 1
ATOM 5572 O O . SER D 3 95 ? 188.914 179.955 138.227 1.00 13.30 95 SER B O 1
ATOM 5575 N N . ASN D 3 96 ? 187.960 181.979 138.026 1.00 8.45 96 ASN B N 1
ATOM 5576 C CA . ASN D 3 96 ? 186.654 181.560 138.501 1.00 5.11 96 ASN B CA 1
ATOM 5577 C C . ASN D 3 96 ? 185.614 181.894 137.440 1.00 5.72 96 ASN B C 1
ATOM 5578 O O . ASN D 3 96 ? 185.910 182.526 136.424 1.00 11.20 96 ASN B O 1
ATOM 5583 N N . ALA D 3 97 ? 184.385 181.464 137.685 1.00 12.60 97 ALA B N 1
ATOM 5584 C CA . ALA D 3 97 ? 183.384 181.360 136.636 1.00 10.81 97 ALA B CA 1
ATOM 5585 C C . ALA D 3 97 ? 182.348 182.476 136.698 1.00 13.61 97 ALA B C 1
ATOM 5586 O O . ALA D 3 97 ? 182.164 183.145 137.716 1.00 12.33 97 ALA B O 1
ATOM 5588 N N . PHE D 3 98 ? 181.672 182.669 135.570 1.00 13.37 98 PHE B N 1
ATOM 5589 C CA . PHE D 3 98 ? 180.400 183.380 135.515 1.00 6.58 98 PHE B CA 1
ATOM 5590 C C . PHE D 3 98 ? 179.359 182.366 135.065 1.00 23.15 98 PHE B C 1
ATOM 5591 O O . PHE D 3 98 ? 179.405 181.887 133.926 1.00 20.25 98 PHE B O 1
ATOM 5599 N N . PHE D 3 99 ? 178.430 182.032 135.955 1.00 28.27 99 PHE B N 1
ATOM 5600 C CA . PHE D 3 99 ? 177.449 180.981 135.712 1.00 14.21 99 PHE B CA 1
ATOM 5601 C C . PHE D 3 99 ? 176.055 181.584 135.799 1.00 13.23 99 PHE B C 1
ATOM 5602 O O . PHE D 3 99 ? 175.562 181.860 136.898 1.00 17.29 99 PHE B O 1
ATOM 5610 N N . VAL D 3 100 ? 175.424 181.788 134.648 1.00 16.26 100 VAL B N 1
ATOM 5611 C CA . VAL D 3 100 ? 174.048 182.254 134.594 1.00 27.80 100 VAL B CA 1
ATOM 5612 C C . VAL D 3 100 ? 173.167 181.064 134.235 1.00 27.62 100 VAL B C 1
ATOM 5613 O O . VAL D 3 100 ? 173.626 180.056 133.685 1.00 29.79 100 VAL B O 1
ATOM 5617 N N . GLU D 3 101 ? 171.890 181.165 134.596 1.00 24.48 101 GLU B N 1
ATOM 5618 C CA . GLU D 3 101 ? 170.943 180.097 134.314 1.00 27.77 101 GLU B CA 1
ATOM 5619 C C . GLU D 3 101 ? 169.553 180.687 134.146 1.00 27.30 101 GLU B C 1
ATOM 5620 O O . GLU D 3 101 ? 169.072 181.415 135.019 1.00 31.53 101 GLU B O 1
ATOM 5626 N N . ALA D 3 102 ? 168.923 180.370 133.019 1.00 24.28 102 ALA B N 1
ATOM 5627 C CA . ALA D 3 102 ? 167.567 180.799 132.719 1.00 25.93 102 ALA B CA 1
ATOM 5628 C C . ALA D 3 102 ? 166.969 179.791 131.748 1.00 32.16 102 ALA B C 1
ATOM 5629 O O . ALA D 3 102 ? 167.622 178.816 131.364 1.00 25.53 102 ALA B O 1
ATOM 5631 N N . GLU D 3 103 ? 165.708 180.020 131.368 1.00 34.47 103 GLU B N 1
ATOM 5632 C CA . GLU D 3 103 ? 165.060 179.159 130.381 1.00 28.27 103 GLU B CA 1
ATOM 5633 C C . GLU D 3 103 ? 165.732 179.283 129.018 1.00 34.48 103 GLU B C 1
ATOM 5634 O O . GLU D 3 103 ? 165.940 178.280 128.325 1.00 36.72 103 GLU B O 1
ATOM 5640 N N . ASN D 3 104 ? 166.095 180.501 128.628 1.00 25.42 104 ASN B N 1
ATOM 5641 C CA . ASN D 3 104 ? 166.860 180.747 127.418 1.00 21.93 104 ASN B CA 1
ATOM 5642 C C . ASN D 3 104 ? 168.090 181.570 127.772 1.00 23.70 104 ASN B C 1
ATOM 5643 O O . ASN D 3 104 ? 168.056 182.405 128.679 1.00 27.93 104 ASN B O 1
ATOM 5648 N N . ILE D 3 105 ? 169.177 181.326 127.046 1.00 26.65 105 ILE B N 1
ATOM 5649 C CA . ILE D 3 105 ? 170.480 181.908 127.346 1.00 23.67 105 ILE B CA 1
ATOM 5650 C C . ILE D 3 105 ? 170.807 182.957 126.292 1.00 26.09 105 ILE B C 1
ATOM 5651 O O . ILE D 3 105 ? 170.794 182.666 125.089 1.00 28.75 105 ILE B O 1
ATOM 5656 N N . GLU D 3 106 ? 171.096 184.174 126.744 1.00 25.20 106 GLU B N 1
ATOM 5657 C CA . GLU D 3 106 ? 171.543 185.261 125.887 1.00 24.95 106 GLU B CA 1
ATOM 5658 C C . GLU D 3 106 ? 172.984 185.598 126.246 1.00 24.94 106 GLU B C 1
ATOM 5659 O O . GLU D 3 106 ? 173.361 185.571 127.421 1.00 27.64 106 GLU B O 1
ATOM 5665 N N . ILE D 3 107 ? 173.788 185.909 125.235 1.00 20.73 107 ILE B N 1
ATOM 5666 C CA . ILE D 3 107 ? 175.203 186.211 125.421 1.00 25.11 107 ILE B CA 1
ATOM 5667 C C . ILE D 3 107 ? 175.349 187.721 125.587 1.00 25.20 107 ILE B C 1
ATOM 5668 O O . ILE D 3 107 ? 175.045 188.466 124.642 1.00 29.86 107 ILE B O 1
ATOM 5673 N N . PRO D 3 108 ? 175.793 188.209 126.746 1.00 26.10 108 PRO B N 1
ATOM 5674 C CA . PRO D 3 108 ? 176.117 189.633 126.871 1.00 25.46 108 PRO B CA 1
ATOM 5675 C C . PRO D 3 108 ? 177.539 189.916 126.417 1.00 28.83 108 PRO B C 1
ATOM 5676 O O . PRO D 3 108 ? 178.210 189.035 125.874 1.00 31.09 108 PRO B O 1
ATOM 5680 N N . GLN D 3 109 ? 178.016 191.139 126.638 1.00 33.30 109 GLN B N 1
ATOM 5681 C CA . GLN D 3 109 ? 179.420 191.454 126.399 1.00 30.07 109 GLN B CA 1
ATOM 5682 C C . GLN D 3 109 ? 180.281 190.992 127.571 1.00 30.13 109 GLN B C 1
ATOM 5683 O O . GLN D 3 109 ? 179.839 190.175 128.387 1.00 32.10 109 GLN B O 1
ATOM 5689 N N . ASN D 3 110 ? 181.523 191.475 127.635 1.00 32.04 110 ASN B N 1
ATOM 5690 C CA . ASN D 3 110 ? 182.430 191.107 128.718 1.00 28.92 110 ASN B CA 1
ATOM 5691 C C . ASN D 3 110 ? 181.891 191.586 130.061 1.00 30.07 110 ASN B C 1
ATOM 5692 O O . ASN D 3 110 ? 181.414 192.718 130.189 1.00 36.22 110 ASN B O 1
ATOM 5697 N N . ILE D 3 111 ? 181.971 190.712 131.062 1.00 25.56 111 ILE B N 1
ATOM 5698 C CA . ILE D 3 111 ? 181.192 190.856 132.286 1.00 32.28 111 ILE B CA 1
ATOM 5699 C C . ILE D 3 111 ? 182.141 191.099 133.463 1.00 25.36 111 ILE B C 1
ATOM 5700 O O . ILE D 3 111 ? 181.817 190.817 134.624 1.00 24.37 111 ILE B O 1
ATOM 5705 N N . GLU D 3 112 ? 183.284 191.737 133.159 1.00 18.79 112 GLU B N 1
ATOM 5706 C CA . GLU D 3 112 ? 184.410 192.066 134.045 1.00 25.65 112 GLU B CA 1
ATOM 5707 C C . GLU D 3 112 ? 184.781 190.949 135.026 1.00 19.49 112 GLU B C 1
ATOM 5708 O O . GLU D 3 112 ? 185.321 189.922 134.606 1.00 12.73 112 GLU B O 1
ATOM 5714 N N . LYS D 3 113 ? 184.537 191.139 136.321 1.00 17.95 113 LYS B N 1
ATOM 5715 C CA . LYS D 3 113 ? 184.911 190.152 137.321 1.00 20.05 113 LYS B CA 1
ATOM 5716 C C . LYS D 3 113 ? 183.953 188.961 137.298 1.00 20.80 113 LYS B C 1
ATOM 5717 O O . LYS D 3 113 ? 182.879 188.996 136.692 1.00 23.93 113 LYS B O 1
ATOM 5723 N N . HIS D 3 114 ? 184.359 187.895 137.978 1.00 20.99 114 HIS B N 1
ATOM 5724 C CA . HIS D 3 114 ? 183.541 186.701 138.117 1.00 9.61 114 HIS B CA 1
ATOM 5725 C C . HIS D 3 114 ? 182.583 186.841 139.295 1.00 11.93 114 HIS B C 1
ATOM 5726 O O . HIS D 3 114 ? 182.722 187.727 140.141 1.00 14.48 114 HIS B O 1
ATOM 5733 N N . ASN D 3 115 ? 181.597 185.945 139.342 1.00 11.62 115 ASN B N 1
ATOM 5734 C CA . ASN D 3 115 ? 180.604 185.958 140.404 1.00 21.15 115 ASN B CA 1
ATOM 5735 C C . ASN D 3 115 ? 180.392 184.612 141.082 1.00 14.91 115 ASN B C 1
ATOM 5736 O O . ASN D 3 115 ? 179.747 184.570 142.136 1.00 14.67 115 ASN B O 1
ATOM 5741 N N . VAL D 3 116 ? 180.907 183.520 140.522 1.00 8.75 116 VAL B N 1
ATOM 5742 C CA . VAL D 3 116 ? 180.620 182.172 141.004 1.00 9.47 116 VAL B CA 1
ATOM 5743 C C . VAL D 3 116 ? 181.905 181.351 140.926 1.00 8.12 116 VAL B C 1
ATOM 5744 O O . VAL D 3 116 ? 182.603 181.378 139.909 1.00 20.29 116 VAL B O 1
ATOM 5748 N N . ASN D 3 117 ? 182.232 180.643 142.006 1.00 8.30 117 ASN B N 1
ATOM 5749 C CA . ASN D 3 117 ? 183.440 179.830 142.038 1.00 7.13 117 ASN B CA 1
ATOM 5750 C C . ASN D 3 117 ? 183.265 178.585 141.166 1.00 6.32 117 ASN B C 1
ATOM 5751 O O . ASN D 3 117 ? 182.158 178.221 140.770 1.00 10.04 117 ASN B O 1
ATOM 5756 N N . ILE D 3 118 ? 184.381 177.926 140.859 1.00 11.20 118 ILE B N 1
ATOM 5757 C CA . ILE D 3 118 ? 184.309 176.807 139.925 1.00 11.29 118 ILE B CA 1
ATOM 5758 C C . ILE D 3 118 ? 183.814 175.527 140.604 1.00 14.92 118 ILE B C 1
ATOM 5759 O O . ILE D 3 118 ? 183.200 174.670 139.949 1.00 24.00 118 ILE B O 1
ATOM 5764 N N . ASP D 3 119 ? 184.009 175.393 141.920 1.00 4.59 119 ASP B N 1
ATOM 5765 C CA . ASP D 3 119 ? 183.453 174.245 142.625 1.00 6.71 119 ASP B CA 1
ATOM 5766 C C . ASP D 3 119 ? 181.945 174.373 142.769 1.00 2.78 119 ASP B C 1
ATOM 5767 O O . ASP D 3 119 ? 181.241 173.361 142.854 1.00 14.45 119 ASP B O 1
ATOM 5772 N N . THR D 3 120 ? 181.441 175.608 142.762 1.00 0.00 120 THR B N 1
ATOM 5773 C CA . THR D 3 120 ? 180.005 175.850 142.687 1.00 0.00 120 THR B CA 1
ATOM 5774 C C . THR D 3 120 ? 179.424 175.340 141.373 1.00 4.01 120 THR B C 1
ATOM 5775 O O . THR D 3 120 ? 178.354 174.716 141.356 1.00 15.87 120 THR B O 1
ATOM 5779 N N . VAL D 3 121 ? 180.133 175.585 140.268 1.00 17.71 121 VAL B N 1
ATOM 5780 C CA . VAL D 3 121 ? 179.715 175.095 138.956 1.00 8.00 121 VAL B CA 1
ATOM 5781 C C . VAL D 3 121 ? 179.736 173.572 138.924 1.00 0.69 121 VAL B C 1
ATOM 5782 O O . VAL D 3 121 ? 178.804 172.935 138.412 1.00 12.52 121 VAL B O 1
ATOM 5786 N N . LYS D 3 122 ? 180.778 172.967 139.508 1.00 0.00 122 LYS B N 1
ATOM 5787 C CA . LYS D 3 122 ? 180.860 171.508 139.573 1.00 1.86 122 LYS B CA 1
ATOM 5788 C C . LYS D 3 122 ? 179.733 170.910 140.415 1.00 5.66 122 LYS B C 1
ATOM 5789 O O . LYS D 3 122 ? 179.140 169.894 140.034 1.00 16.80 122 LYS B O 1
ATOM 5795 N N . ASN D 3 123 ? 179.401 171.545 141.544 1.00 15.99 123 ASN B N 1
ATOM 5796 C CA . ASN D 3 123 ? 178.310 171.062 142.389 1.00 8.79 123 ASN B CA 1
ATOM 5797 C C . ASN D 3 123 ? 176.954 171.207 141.705 1.00 7.31 123 ASN B C 1
ATOM 5798 O O . ASN D 3 123 ? 176.088 170.333 141.844 1.00 25.35 123 ASN B O 1
ATOM 5803 N N . ARG D 3 124 ? 176.745 172.310 140.975 1.00 2.98 124 ARG B N 1
ATOM 5804 C CA . ARG D 3 124 ? 175.498 172.493 140.236 1.00 0.60 124 ARG B CA 1
ATOM 5805 C C . ARG D 3 124 ? 175.361 171.468 139.117 1.00 1.45 124 ARG B C 1
ATOM 5806 O O . ARG D 3 124 ? 174.270 170.929 138.891 1.00 5.60 124 ARG B O 1
ATOM 5814 N N . LEU D 3 125 ? 176.464 171.169 138.424 1.00 9.22 125 LEU B N 1
ATOM 5815 C CA . LEU D 3 125 ? 176.440 170.134 137.395 1.00 1.05 125 LEU B CA 1
ATOM 5816 C C . LEU D 3 125 ? 176.183 168.757 137.997 1.00 9.96 125 LEU B C 1
ATOM 5817 O O . LEU D 3 125 ? 175.518 167.922 137.375 1.00 11.70 125 LEU B O 1
ATOM 5822 N N . ASN D 3 126 ? 176.700 168.502 139.203 1.00 15.27 126 ASN B N 1
ATOM 5823 C CA . ASN D 3 126 ? 176.457 167.216 139.854 1.00 5.09 126 ASN B CA 1
ATOM 5824 C C . ASN D 3 126 ? 175.007 167.074 140.302 1.00 0.02 126 ASN B C 1
ATOM 5825 O O . ASN D 3 126 ? 174.418 165.996 140.169 1.00 11.60 126 ASN B O 1
ATOM 5830 N N . GLU D 3 127 ? 174.417 168.143 140.844 1.00 1.18 127 GLU B N 1
ATOM 5831 C CA . GLU D 3 127 ? 173.025 168.055 141.272 1.00 4.39 127 GLU B CA 1
ATOM 5832 C C . GLU D 3 127 ? 172.054 168.067 140.095 1.00 0.72 127 GLU B C 1
ATOM 5833 O O . GLU D 3 127 ? 170.938 167.556 140.228 1.00 7.86 127 GLU B O 1
ATOM 5839 N N . ILE D 3 128 ? 172.447 168.635 138.950 1.00 9.67 128 ILE B N 1
ATOM 5840 C CA . ILE D 3 128 ? 171.661 168.464 137.732 1.00 13.68 128 ILE B CA 1
ATOM 5841 C C . ILE D 3 128 ? 171.796 167.036 137.212 1.00 10.31 128 ILE B C 1
ATOM 5842 O O . ILE D 3 128 ? 170.806 166.401 136.824 1.00 9.50 128 ILE B O 1
ATOM 5847 N N . SER D 3 129 ? 173.015 166.492 137.248 1.00 12.60 129 SER B N 1
ATOM 5848 C CA . SER D 3 129 ? 173.312 165.203 136.637 1.00 5.41 129 SER B CA 1
ATOM 5849 C C . SER D 3 129 ? 172.715 164.027 137.397 1.00 6.36 129 SER B C 1
ATOM 5850 O O . SER D 3 129 ? 172.523 162.960 136.806 1.00 12.54 129 SER B O 1
ATOM 5853 N N . GLY D 3 130 ? 172.416 164.191 138.682 1.00 14.05 130 GLY B N 1
ATOM 5854 C CA . GLY D 3 130 ? 171.892 163.088 139.459 1.00 7.19 130 GLY B CA 1
ATOM 5855 C C . GLY D 3 130 ? 172.916 162.061 139.875 1.00 5.12 130 GLY B C 1
ATOM 5856 O O . GLY D 3 130 ? 172.550 160.911 140.137 1.00 9.43 130 GLY B O 1
ATOM 5857 N N . VAL D 3 131 ? 174.192 162.430 139.933 1.00 7.29 131 VAL B N 1
ATOM 5858 C CA . VAL D 3 131 ? 175.220 161.517 140.416 1.00 6.90 131 VAL B CA 1
ATOM 5859 C C . VAL D 3 131 ? 175.086 161.402 141.928 1.00 16.09 131 VAL B C 1
ATOM 5860 O O . VAL D 3 131 ? 174.613 162.326 142.601 1.00 19.17 131 VAL B O 1
ATOM 5864 N N . SER D 3 132 ? 175.486 160.254 142.469 1.00 7.34 132 SER B N 1
ATOM 5865 C CA . SER D 3 132 ? 175.419 160.033 143.905 1.00 10.11 132 SER B CA 1
ATOM 5866 C C . SER D 3 132 ? 176.437 160.897 144.639 1.00 20.43 132 SER B C 1
ATOM 5867 O O . SER D 3 132 ? 177.576 161.062 144.194 1.00 14.98 132 SER B O 1
ATOM 5870 N N . ASN D 3 133 ? 176.014 161.448 145.778 1.00 28.92 133 ASN B N 1
ATOM 5871 C CA . ASN D 3 133 ? 176.877 162.255 146.631 1.00 14.64 133 ASN B CA 1
ATOM 5872 C C . ASN D 3 133 ? 177.820 161.418 147.482 1.00 15.04 133 ASN B C 1
ATOM 5873 O O . ASN D 3 133 ? 178.672 161.995 148.165 1.00 16.35 133 ASN B O 1
ATOM 5878 N N . ILE D 3 134 ? 177.674 160.086 147.461 1.00 17.92 134 ILE B N 1
ATOM 5879 C CA . ILE D 3 134 ? 178.494 159.202 148.283 1.00 19.60 134 ILE B CA 1
ATOM 5880 C C . ILE D 3 134 ? 179.959 159.273 147.842 1.00 15.74 134 ILE B C 1
ATOM 5881 O O . ILE D 3 134 ? 180.288 159.660 146.713 1.00 18.53 134 ILE B O 1
ATOM 5886 N N . SER D 3 135 ? 180.848 158.944 148.772 1.00 19.29 135 SER B N 1
ATOM 5887 C CA . SER D 3 135 ? 182.279 158.990 148.530 1.00 18.91 135 SER B CA 1
ATOM 5888 C C . SER D 3 135 ? 182.817 157.696 147.938 1.00 20.53 135 SER B C 1
ATOM 5889 O O . SER D 3 135 ? 184.037 157.554 147.824 1.00 36.04 135 SER B O 1
ATOM 5892 N N . PHE D 3 136 ? 181.943 156.733 147.626 1.00 8.36 136 PHE B N 1
ATOM 5893 C CA . PHE D 3 136 ? 182.240 155.475 146.936 1.00 12.87 136 PHE B CA 1
ATOM 5894 C C . PHE D 3 136 ? 183.244 154.589 147.671 1.00 27.28 136 PHE B C 1
ATOM 5895 O O . PHE D 3 136 ? 183.750 153.624 147.085 1.00 31.09 136 PHE B O 1
ATOM 5903 N N . ASP D 3 137 ? 183.541 154.874 148.937 1.00 32.17 137 ASP B N 1
ATOM 5904 C CA . ASP D 3 137 ? 184.602 154.194 149.674 1.00 29.67 137 ASP B CA 1
ATOM 5905 C C . ASP D 3 137 ? 183.946 153.223 150.646 1.00 32.62 137 ASP B C 1
ATOM 5906 O O . ASP D 3 137 ? 183.519 153.609 151.737 1.00 31.08 137 ASP B O 1
ATOM 5911 N N . PHE D 3 138 ? 183.874 151.955 150.246 1.00 34.46 138 PHE B N 1
ATOM 5912 C CA . PHE D 3 138 ? 183.215 150.932 151.042 1.00 35.40 138 PHE B CA 1
ATOM 5913 C C . PHE D 3 138 ? 184.082 150.423 152.185 1.00 32.93 138 PHE B C 1
ATOM 5914 O O . PHE D 3 138 ? 183.591 149.657 153.021 1.00 36.51 138 PHE B O 1
ATOM 5922 N N . TYR D 3 139 ? 185.353 150.823 152.235 1.00 38.31 139 TYR B N 1
ATOM 5923 C CA . TYR D 3 139 ? 186.199 150.617 153.399 1.00 39.87 139 TYR B CA 1
ATOM 5924 C C . TYR D 3 139 ? 186.548 151.917 154.109 1.00 40.04 139 TYR B C 1
ATOM 5925 O O . TYR D 3 139 ? 187.129 151.864 155.200 1.00 40.58 139 TYR B O 1
ATOM 5934 N N . ASP D 3 140 ? 186.204 153.065 153.511 1.00 41.73 140 ASP B N 1
ATOM 5935 C CA . ASP D 3 140 ? 186.436 154.415 154.042 1.00 39.33 140 ASP B CA 1
ATOM 5936 C C . ASP D 3 140 ? 187.921 154.668 154.319 1.00 35.98 140 ASP B C 1
ATOM 5937 O O . ASP D 3 140 ? 188.340 154.927 155.449 1.00 37.13 140 ASP B O 1
ATOM 5942 N N . THR D 3 141 ? 188.714 154.587 153.253 1.00 36.97 141 THR B N 1
ATOM 5943 C CA . THR D 3 141 ? 190.147 154.841 153.320 1.00 42.43 141 THR B CA 1
ATOM 5944 C C . THR D 3 141 ? 190.521 156.256 152.900 1.00 40.07 141 THR B C 1
ATOM 5945 O O . THR D 3 141 ? 191.711 156.586 152.887 1.00 43.85 141 THR B O 1
ATOM 5949 N N . GLY D 3 142 ? 189.543 157.096 152.573 1.00 31.88 142 GLY B N 1
ATOM 5950 C CA . GLY D 3 142 ? 189.820 158.439 152.087 1.00 37.27 142 GLY B CA 1
ATOM 5951 C C . GLY D 3 142 ? 190.504 158.471 150.738 1.00 36.81 142 GLY B C 1
ATOM 5952 O O . GLY D 3 142 ? 191.428 159.268 150.533 1.00 37.41 142 GLY B O 1
ATOM 5953 N N . ARG D 3 143 ? 190.072 157.622 149.812 1.00 34.92 143 ARG B N 1
ATOM 5954 C CA . ARG D 3 143 ? 190.735 157.461 148.529 1.00 33.46 143 ARG B CA 1
ATOM 5955 C C . ARG D 3 143 ? 190.289 158.529 147.538 1.00 29.99 143 ARG B C 1
ATOM 5956 O O . ARG D 3 143 ? 189.203 159.102 147.654 1.00 32.56 143 ARG B O 1
ATOM 5964 N N . ILE D 3 144 ? 191.155 158.801 146.566 1.00 33.95 144 ILE B N 1
ATOM 5965 C CA . ILE D 3 144 ? 190.777 159.625 145.426 1.00 32.41 144 ILE B CA 1
ATOM 5966 C C . ILE D 3 144 ? 190.249 158.750 144.285 1.00 32.76 144 ILE B C 1
ATOM 5967 O O . ILE D 3 144 ? 189.416 159.201 143.489 1.00 29.97 144 ILE B O 1
ATOM 5972 N N . ASP D 3 145 ? 190.687 157.487 144.221 1.00 31.31 145 ASP B N 1
ATOM 5973 C CA . ASP D 3 145 ? 190.123 156.527 143.276 1.00 23.40 145 ASP B CA 1
ATOM 5974 C C . ASP D 3 145 ? 188.662 156.231 143.592 1.00 29.25 145 ASP B C 1
ATOM 5975 O O . ASP D 3 145 ? 187.825 156.160 142.686 1.00 28.74 145 ASP B O 1
ATOM 5980 N N . LYS D 3 146 ? 188.335 156.069 144.870 1.00 40.14 146 LYS B N 1
ATOM 5981 C CA . LYS D 3 146 ? 186.955 155.941 145.331 1.00 28.66 146 LYS B CA 1
ATOM 5982 C C . LYS D 3 146 ? 186.593 157.251 146.019 1.00 26.52 146 LYS B C 1
ATOM 5983 O O . LYS D 3 146 ? 186.861 157.432 147.210 1.00 27.67 146 LYS B O 1
ATOM 5989 N N . LYS D 3 147 ? 185.987 158.164 145.264 1.00 16.95 147 LYS B N 1
ATOM 5990 C CA . LYS D 3 147 ? 185.673 159.502 145.740 1.00 19.30 147 LYS B CA 1
ATOM 5991 C C . LYS D 3 147 ? 184.255 159.832 145.285 1.00 14.14 147 LYS B C 1
ATOM 5992 O O . LYS D 3 147 ? 183.582 159.008 144.657 1.00 13.29 147 LYS B O 1
ATOM 5998 N N . ARG D 3 148 ? 183.781 161.029 145.634 1.00 10.57 148 ARG B N 1
ATOM 5999 C CA . ARG D 3 148 ? 182.532 161.534 145.080 1.00 7.03 148 ARG B CA 1
ATOM 6000 C C . ARG D 3 148 ? 182.677 161.721 143.575 1.00 19.88 148 ARG B C 1
ATOM 6001 O O . ARG D 3 148 ? 183.644 162.325 143.100 1.00 25.42 148 ARG B O 1
ATOM 6009 N N . THR D 3 149 ? 181.728 161.174 142.824 1.00 19.08 149 THR B N 1
ATOM 6010 C CA . THR D 3 149 ? 181.780 161.214 141.371 1.00 6.04 149 THR B CA 1
ATOM 6011 C C . THR D 3 149 ? 181.106 162.487 140.881 1.00 13.30 149 THR B C 1
ATOM 6012 O O . THR D 3 149 ? 180.000 162.820 141.315 1.00 14.89 149 THR B O 1
ATOM 6016 N N . SER D 3 150 ? 181.784 163.201 139.992 1.00 22.40 150 SER B N 1
ATOM 6017 C CA . SER D 3 150 ? 181.333 164.490 139.499 1.00 17.31 150 SER B CA 1
ATOM 6018 C C . SER D 3 150 ? 180.955 164.395 138.028 1.00 9.36 150 SER B C 1
ATOM 6019 O O . SER D 3 150 ? 181.250 163.414 137.344 1.00 3.32 150 SER B O 1
ATOM 6022 N N . THR D 3 151 ? 180.277 165.438 137.546 1.00 15.73 151 THR B N 1
ATOM 6023 C CA . THR D 3 151 ? 180.107 165.593 136.106 1.00 14.97 151 THR B CA 1
ATOM 6024 C C . THR D 3 151 ? 181.422 165.980 135.447 1.00 9.59 151 THR B C 1
ATOM 6025 O O . THR D 3 151 ? 181.633 165.696 134.263 1.00 13.68 151 THR B O 1
ATOM 6029 N N . ARG D 3 152 ? 182.314 166.631 136.198 1.00 18.97 152 ARG B N 1
ATOM 6030 C CA . ARG D 3 152 ? 183.689 166.803 135.747 1.00 17.71 152 ARG B CA 1
ATOM 6031 C C . ARG D 3 152 ? 184.418 165.469 135.684 1.00 7.33 152 ARG B C 1
ATOM 6032 O O . ARG D 3 152 ? 185.306 165.286 134.845 1.00 1.78 152 ARG B O 1
ATOM 6040 N N . ASP D 3 153 ? 184.060 164.531 136.564 1.00 17.74 153 ASP B N 1
ATOM 6041 C CA . ASP D 3 153 ? 184.531 163.159 136.438 1.00 20.28 153 ASP B CA 1
ATOM 6042 C C . ASP D 3 153 ? 183.822 162.420 135.309 1.00 21.34 153 ASP B C 1
ATOM 6043 O O . ASP D 3 153 ? 184.333 161.401 134.832 1.00 12.96 153 ASP B O 1
ATOM 6048 N N . LEU D 3 154 ? 182.664 162.915 134.873 1.00 23.93 154 LEU B N 1
ATOM 6049 C CA . LEU D 3 154 ? 181.934 162.370 133.738 1.00 8.71 154 LEU B CA 1
ATOM 6050 C C . LEU D 3 154 ? 182.260 163.091 132.438 1.00 17.50 154 LEU B C 1
ATOM 6051 O O . LEU D 3 154 ? 181.567 162.886 131.437 1.00 13.73 154 LEU B O 1
ATOM 6056 N N . SER D 3 155 ? 183.285 163.945 132.435 1.00 27.64 155 SER B N 1
ATOM 6057 C CA . SER D 3 155 ? 183.754 164.566 131.205 1.00 7.25 155 SER B CA 1
ATOM 6058 C C . SER D 3 155 ? 184.515 163.592 130.316 1.00 7.02 155 SER B C 1
ATOM 6059 O O . SER D 3 155 ? 184.709 163.882 129.131 1.00 19.03 155 SER B O 1
ATOM 6062 N N . ALA D 3 156 ? 184.941 162.450 130.854 1.00 0.96 156 ALA B N 1
ATOM 6063 C CA . ALA D 3 156 ? 185.344 161.330 130.022 1.00 10.71 156 ALA B CA 1
ATOM 6064 C C . ALA D 3 156 ? 184.120 160.763 129.308 1.00 25.41 156 ALA B C 1
ATOM 6065 O O . ALA D 3 156 ? 182.978 161.041 129.682 1.00 44.92 156 ALA B O 1
ATOM 6067 N N . PHE D 3 157 ? 184.379 159.946 128.275 1.00 22.83 157 PHE B N 1
ATOM 6068 C CA . PHE D 3 157 ? 183.456 159.548 127.201 1.00 12.80 157 PHE B CA 1
ATOM 6069 C C . PHE D 3 157 ? 182.558 160.687 126.728 1.00 2.94 157 PHE B C 1
ATOM 6070 O O . PHE D 3 157 ? 181.362 160.490 126.493 1.00 0.00 157 PHE B O 1
ATOM 6078 N N . ASN D 3 158 ? 183.128 161.885 126.600 1.00 3.46 158 ASN B N 1
ATOM 6079 C CA . ASN D 3 158 ? 182.419 163.042 126.069 1.00 5.71 158 ASN B CA 1
ATOM 6080 C C . ASN D 3 158 ? 183.243 163.866 125.096 1.00 11.68 158 ASN B C 1
ATOM 6081 O O . ASN D 3 158 ? 182.656 164.587 124.283 1.00 4.07 158 ASN B O 1
ATOM 6086 N N . TYR D 3 159 ? 184.570 163.800 125.148 1.00 14.72 159 TYR B N 1
ATOM 6087 C CA . TYR D 3 159 ? 185.435 164.543 124.246 1.00 4.41 159 TYR B CA 1
ATOM 6088 C C . TYR D 3 159 ? 186.455 163.579 123.667 1.00 14.30 159 TYR B C 1
ATOM 6089 O O . TYR D 3 159 ? 187.062 162.797 124.405 1.00 16.33 159 TYR B O 1
ATOM 6098 N N . GLN D 3 160 ? 186.641 163.635 122.349 1.00 17.48 160 GLN B N 1
ATOM 6099 C CA . GLN D 3 160 ? 187.667 162.856 121.659 1.00 12.15 160 GLN B CA 1
ATOM 6100 C C . GLN D 3 160 ? 188.581 163.832 120.929 1.00 10.86 160 GLN B C 1
ATOM 6101 O O . GLN D 3 160 ? 188.316 164.197 119.773 1.00 21.75 160 GLN B O 1
ATOM 6107 N N . PRO D 3 161 ? 189.666 164.293 121.570 1.00 14.50 161 PRO B N 1
ATOM 6108 C CA . PRO D 3 161 ? 190.596 165.210 120.892 1.00 15.31 161 PRO B CA 1
ATOM 6109 C C . PRO D 3 161 ? 191.459 164.549 119.825 1.00 17.28 161 PRO B C 1
ATOM 6110 O O . PRO D 3 161 ? 191.266 163.377 119.485 1.00 32.85 161 PRO B O 1
ATOM 6114 N N . GLN D 3 162 ? 192.404 165.324 119.281 1.00 12.53 162 GLN B N 1
ATOM 6115 C CA . GLN D 3 162 ? 193.272 164.840 118.210 1.00 17.81 162 GLN B CA 1
ATOM 6116 C C . GLN D 3 162 ? 194.181 163.712 118.684 1.00 24.09 162 GLN B C 1
ATOM 6117 O O . GLN D 3 162 ? 194.429 162.752 117.946 1.00 22.16 162 GLN B O 1
ATOM 6123 N N . ASN D 3 163 ? 194.685 163.813 119.914 1.00 23.89 163 ASN B N 1
ATOM 6124 C CA . ASN D 3 163 ? 195.761 162.939 120.365 1.00 24.13 163 ASN B CA 1
ATOM 6125 C C . ASN D 3 163 ? 195.297 161.524 120.692 1.00 30.72 163 ASN B C 1
ATOM 6126 O O . ASN D 3 163 ? 196.135 160.620 120.768 1.00 31.86 163 ASN B O 1
ATOM 6131 N N . ILE D 3 164 ? 193.999 161.303 120.890 1.00 31.22 164 ILE B N 1
ATOM 6132 C CA . ILE D 3 164 ? 193.510 160.018 121.380 1.00 24.86 164 ILE B CA 1
ATOM 6133 C C . ILE D 3 164 ? 192.596 159.296 120.399 1.00 26.87 164 ILE B C 1
ATOM 6134 O O . ILE D 3 164 ? 192.260 158.128 120.648 1.00 27.07 164 ILE B O 1
ATOM 6139 N N . ILE D 3 165 ? 192.164 159.942 119.312 1.00 23.41 165 ILE B N 1
ATOM 6140 C CA . ILE D 3 165 ? 191.276 159.286 118.352 1.00 17.91 165 ILE B CA 1
ATOM 6141 C C . ILE D 3 165 ? 192.020 158.182 117.606 1.00 22.40 165 ILE B C 1
ATOM 6142 O O . ILE D 3 165 ? 191.529 157.053 117.482 1.00 32.01 165 ILE B O 1
ATOM 6147 N N . ALA D 3 166 ? 193.236 158.473 117.140 1.00 32.59 166 ALA B N 1
ATOM 6148 C CA . ALA D 3 166 ? 194.075 157.481 116.480 1.00 32.73 166 ALA B CA 1
ATOM 6149 C C . ALA D 3 166 ? 195.017 156.778 117.449 1.00 34.96 166 ALA B C 1
ATOM 6150 O O . ALA D 3 166 ? 196.075 156.286 117.034 1.00 34.43 166 ALA B O 1
ATOM 6152 N N . ASN D 3 167 ? 194.661 156.720 118.731 1.00 34.52 167 ASN B N 1
ATOM 6153 C CA . ASN D 3 167 ? 195.512 156.131 119.759 1.00 32.17 167 ASN B CA 1
ATOM 6154 C C . ASN D 3 167 ? 194.726 155.050 120.487 1.00 26.35 167 ASN B C 1
ATOM 6155 O O . ASN D 3 167 ? 193.664 155.347 121.072 1.00 19.52 167 ASN B O 1
ATOM 6160 N N . PRO D 3 168 ? 195.184 153.794 120.474 1.00 35.68 168 PRO B N 1
ATOM 6161 C CA . PRO D 3 168 ? 194.519 152.764 121.285 1.00 34.62 168 PRO B CA 1
ATOM 6162 C C . PRO D 3 168 ? 194.894 152.807 122.754 1.00 34.28 168 PRO B C 1
ATOM 6163 O O . PRO D 3 168 ? 194.214 152.161 123.564 1.00 29.56 168 PRO B O 1
ATOM 6167 N N . ASN D 3 169 ? 195.955 153.533 123.120 1.00 37.00 169 ASN B N 1
ATOM 6168 C CA . ASN D 3 169 ? 196.416 153.538 124.505 1.00 37.07 169 ASN B CA 1
ATOM 6169 C C . ASN D 3 169 ? 195.473 154.323 125.407 1.00 33.23 169 ASN B C 1
ATOM 6170 O O . ASN D 3 169 ? 195.175 153.892 126.527 1.00 36.03 169 ASN B O 1
ATOM 6175 N N . ALA D 3 170 ? 194.993 155.471 124.942 1.00 26.89 170 ALA B N 1
ATOM 6176 C CA . ALA D 3 170 ? 194.062 156.299 125.697 1.00 23.34 170 ALA B CA 1
ATOM 6177 C C . ALA D 3 170 ? 192.704 156.249 125.014 1.00 20.69 170 ALA B C 1
ATOM 6178 O O . ALA D 3 170 ? 192.577 156.629 123.846 1.00 22.20 170 ALA B O 1
ATOM 6180 N N . LEU D 3 171 ? 191.695 155.786 125.747 1.00 24.53 171 LEU B N 1
ATOM 6181 C CA . LEU D 3 171 ? 190.370 155.564 125.185 1.00 23.47 171 LEU B CA 1
ATOM 6182 C C . LEU D 3 171 ? 189.499 156.812 125.232 1.00 20.79 171 LEU B C 1
ATOM 6183 O O . LEU D 3 171 ? 188.801 157.117 124.261 1.00 15.03 171 LEU B O 1
ATOM 6188 N N . PHE D 3 172 ? 189.531 157.556 126.333 1.00 24.20 172 PHE B N 1
ATOM 6189 C CA . PHE D 3 172 ? 188.527 158.590 126.519 1.00 19.26 172 PHE B CA 1
ATOM 6190 C C . PHE D 3 172 ? 189.238 159.896 126.848 1.00 20.37 172 PHE B C 1
ATOM 6191 O O . PHE D 3 172 ? 190.465 159.971 126.734 1.00 22.14 172 PHE B O 1
ATOM 6199 N N . TYR D 3 173 ? 188.501 160.926 127.251 1.00 14.58 173 TYR B N 1
ATOM 6200 C CA . TYR D 3 173 ? 189.120 162.217 127.520 1.00 21.23 173 TYR B CA 1
ATOM 6201 C C . TYR D 3 173 ? 189.879 162.198 128.841 1.00 25.47 173 TYR B C 1
ATOM 6202 O O . TYR D 3 173 ? 189.331 161.785 129.870 1.00 29.00 173 TYR B O 1
ATOM 6211 N N . LYS D 3 174 ? 191.119 162.710 128.795 1.00 27.33 174 LYS B N 1
ATOM 6212 C CA . LYS D 3 174 ? 192.088 162.869 129.905 1.00 30.02 174 LYS B CA 1
ATOM 6213 C C . LYS D 3 174 ? 192.111 161.684 130.876 1.00 28.77 174 LYS B C 1
ATOM 6214 O O . LYS D 3 174 ? 192.017 161.835 132.096 1.00 29.09 174 LYS B O 1
ATOM 6220 N N . THR D 3 175 ? 192.259 160.488 130.313 1.00 33.56 175 THR B N 1
ATOM 6221 C CA . THR D 3 175 ? 192.455 159.261 131.077 1.00 40.71 175 THR B CA 1
ATOM 6222 C C . THR D 3 175 ? 193.613 158.459 130.504 1.00 38.07 175 THR B C 1
ATOM 6223 O O . THR D 3 175 ? 193.528 157.239 130.325 1.00 40.43 175 THR B O 1
ATOM 6227 N N . ASP D 3 176 ? 194.725 159.139 130.218 1.00 41.18 176 ASP B N 1
ATOM 6228 C CA . ASP D 3 176 ? 195.838 158.491 129.532 1.00 45.71 176 ASP B CA 1
ATOM 6229 C C . ASP D 3 176 ? 196.581 157.535 130.460 1.00 48.61 176 ASP B C 1
ATOM 6230 O O . ASP D 3 176 ? 196.583 156.318 130.240 1.00 45.55 176 ASP B O 1
ATOM 6235 N N . SER D 3 177 ? 197.217 158.060 131.507 1.00 52.68 177 SER B N 1
ATOM 6236 C CA . SER D 3 177 ? 197.903 157.172 132.437 1.00 52.57 177 SER B CA 1
ATOM 6237 C C . SER D 3 177 ? 197.069 156.869 133.677 1.00 51.73 177 SER B C 1
ATOM 6238 O O . SER D 3 177 ? 196.655 155.724 133.886 1.00 51.06 177 SER B O 1
ATOM 6241 N N . PHE D 3 178 ? 196.807 157.891 134.501 1.00 53.25 178 PHE B N 1
ATOM 6242 C CA . PHE D 3 178 ? 196.076 157.659 135.742 1.00 53.59 178 PHE B CA 1
ATOM 6243 C C . PHE D 3 178 ? 195.155 158.805 136.149 1.00 53.04 178 PHE B C 1
ATOM 6244 O O . PHE D 3 178 ? 194.657 158.784 137.282 1.00 53.57 178 PHE B O 1
ATOM 6252 N N . GLU D 3 179 ? 194.930 159.809 135.296 1.00 43.87 179 GLU B N 1
ATOM 6253 C CA . GLU D 3 179 ? 194.173 160.988 135.713 1.00 41.27 179 GLU B CA 1
ATOM 6254 C C . GLU D 3 179 ? 192.692 160.673 135.892 1.00 41.78 179 GLU B C 1
ATOM 6255 O O . GLU D 3 179 ? 192.037 161.229 136.781 1.00 39.41 179 GLU B O 1
ATOM 6261 N N . HIS D 3 180 ? 192.150 159.788 135.063 1.00 37.84 180 HIS B N 1
ATOM 6262 C CA . HIS D 3 180 ? 190.744 159.430 135.160 1.00 32.05 180 HIS B CA 1
ATOM 6263 C C . HIS D 3 180 ? 190.472 157.942 135.021 1.00 34.69 180 HIS B C 1
ATOM 6264 O O . HIS D 3 180 ? 189.306 157.550 135.100 1.00 40.61 180 HIS B O 1
ATOM 6271 N N . LYS D 3 181 ? 191.495 157.108 134.810 1.00 31.67 181 LYS B N 1
ATOM 6272 C CA . LYS D 3 181 ? 191.281 155.670 134.662 1.00 31.75 181 LYS B CA 1
ATOM 6273 C C . LYS D 3 181 ? 190.796 155.042 135.966 1.00 34.13 181 LYS B C 1
ATOM 6274 O O . LYS D 3 181 ? 189.919 154.167 135.951 1.00 33.95 181 LYS B O 1
ATOM 6280 N N . SER D 3 182 ? 191.342 155.490 137.101 1.00 30.41 182 SER B N 1
ATOM 6281 C CA . SER D 3 182 ? 190.885 155.004 138.401 1.00 29.46 182 SER B CA 1
ATOM 6282 C C . SER D 3 182 ? 189.457 155.455 138.692 1.00 29.56 182 SER B C 1
ATOM 6283 O O . SER D 3 182 ? 188.618 154.655 139.127 1.00 34.27 182 SER B O 1
ATOM 6286 N N . LYS D 3 183 ? 189.140 156.713 138.402 1.00 19.77 183 LYS B N 1
ATOM 6287 C CA . LYS D 3 183 ? 187.792 157.217 138.605 1.00 19.20 183 LYS B CA 1
ATOM 6288 C C . LYS D 3 183 ? 186.876 156.936 137.419 1.00 27.36 183 LYS B C 1
ATOM 6289 O O . LYS D 3 183 ? 185.789 157.519 137.335 1.00 25.13 183 LYS B O 1
ATOM 6295 N N . LEU D 3 184 ? 187.297 156.071 136.494 1.00 31.26 184 LEU B N 1
ATOM 6296 C CA . LEU D 3 184 ? 186.396 155.455 135.532 1.00 30.36 184 LEU B CA 1
ATOM 6297 C C . LEU D 3 184 ? 186.158 153.983 135.815 1.00 31.66 184 LEU B C 1
ATOM 6298 O O . LEU D 3 184 ? 185.042 153.505 135.614 1.00 30.62 184 LEU B O 1
ATOM 6303 N N . VAL D 3 185 ? 187.175 153.257 136.294 1.00 33.57 185 VAL B N 1
ATOM 6304 C CA . VAL D 3 185 ? 186.952 151.902 136.786 1.00 32.21 185 VAL B CA 1
ATOM 6305 C C . VAL D 3 185 ? 186.146 151.922 138.084 1.00 31.94 185 VAL B C 1
ATOM 6306 O O . VAL D 3 185 ? 185.481 150.932 138.415 1.00 42.59 185 VAL B O 1
ATOM 6310 N N . THR D 3 186 ? 186.154 153.040 138.818 1.00 18.90 186 THR B N 1
ATOM 6311 C CA . THR D 3 186 ? 185.268 153.159 139.971 1.00 27.85 186 THR B CA 1
ATOM 6312 C C . THR D 3 186 ? 183.808 153.313 139.549 1.00 26.61 186 THR B C 1
ATOM 6313 O O . THR D 3 186 ? 182.912 152.747 140.185 1.00 29.80 186 THR B O 1
ATOM 6317 N N . ILE D 3 187 ? 183.545 154.061 138.476 1.00 26.05 187 ILE B N 1
ATOM 6318 C CA . ILE D 3 187 ? 182.202 154.557 138.186 1.00 28.78 187 ILE B CA 1
ATOM 6319 C C . ILE D 3 187 ? 181.569 153.909 136.963 1.00 32.60 187 ILE B C 1
ATOM 6320 O O . ILE D 3 187 ? 180.413 154.232 136.644 1.00 36.09 187 ILE B O 1
ATOM 6325 N N . LEU D 3 188 ? 182.277 153.019 136.263 1.00 26.25 188 LEU B N 1
ATOM 6326 C CA . LEU D 3 188 ? 181.690 152.365 135.093 1.00 22.38 188 LEU B CA 1
ATOM 6327 C C . LEU D 3 188 ? 180.467 151.488 135.385 1.00 25.25 188 LEU B C 1
ATOM 6328 O O . LEU D 3 188 ? 179.524 151.536 134.574 1.00 35.08 188 LEU B O 1
ATOM 6333 N N . PRO D 3 189 ? 180.400 150.667 136.457 1.00 21.98 189 PRO B N 1
ATOM 6334 C CA . PRO D 3 189 ? 179.102 150.033 136.768 1.00 19.20 189 PRO B CA 1
ATOM 6335 C C . PRO D 3 189 ? 178.002 151.016 137.135 1.00 12.34 189 PRO B C 1
ATOM 6336 O O . PRO D 3 189 ? 176.824 150.733 136.883 1.00 17.01 189 PRO B O 1
ATOM 6340 N N . TYR D 3 190 ? 178.348 152.163 137.725 1.00 2.58 190 TYR B N 1
ATOM 6341 C CA . TYR D 3 190 ? 177.328 153.140 138.090 1.00 2.67 190 TYR B CA 1
ATOM 6342 C C . TYR D 3 190 ? 176.732 153.809 136.857 1.00 3.51 190 TYR B C 1
ATOM 6343 O O . TYR D 3 190 ? 175.535 154.118 136.827 1.00 0.34 190 TYR B O 1
ATOM 6352 N N . VAL D 3 191 ? 177.547 154.041 135.828 1.00 16.56 191 VAL B N 1
ATOM 6353 C CA . VAL D 3 191 ? 177.044 154.687 134.622 1.00 17.69 191 VAL B CA 1
ATOM 6354 C C . VAL D 3 191 ? 176.492 153.690 133.607 1.00 25.77 191 VAL B C 1
ATOM 6355 O O . VAL D 3 191 ? 175.656 154.070 132.775 1.00 19.70 191 VAL B O 1
ATOM 6359 N N . LEU D 3 192 ? 176.911 152.422 133.667 1.00 23.65 192 LEU B N 1
ATOM 6360 C CA . LEU D 3 192 ? 176.365 151.415 132.768 1.00 7.72 192 LEU B CA 1
ATOM 6361 C C . LEU D 3 192 ? 174.955 150.999 133.160 1.00 19.56 192 LEU B C 1
ATOM 6362 O O . LEU D 3 192 ? 174.207 150.515 132.304 1.00 23.30 192 LEU B O 1
ATOM 6367 N N . GLY D 3 193 ? 174.578 151.169 134.426 1.00 18.04 193 GLY B N 1
ATOM 6368 C CA . GLY D 3 193 ? 173.229 150.871 134.864 1.00 9.24 193 GLY B CA 1
ATOM 6369 C C . GLY D 3 193 ? 173.146 149.826 135.957 1.00 8.64 193 GLY B C 1
ATOM 6370 O O . GLY D 3 193 ? 172.047 149.427 136.353 1.00 15.69 193 GLY B O 1
ATOM 6371 N N . ALA D 3 194 ? 174.299 149.374 136.455 1.00 9.90 194 ALA B N 1
ATOM 6372 C CA . ALA D 3 194 ? 174.308 148.348 137.491 1.00 19.04 194 ALA B CA 1
ATOM 6373 C C . ALA D 3 194 ? 173.916 148.896 138.857 1.00 16.61 194 ALA B C 1
ATOM 6374 O O . ALA D 3 194 ? 173.295 148.180 139.651 1.00 12.06 194 ALA B O 1
ATOM 6376 N N . LEU D 3 195 ? 174.263 150.144 139.151 1.00 17.01 195 LEU B N 1
ATOM 6377 C CA . LEU D 3 195 ? 173.974 150.760 140.436 1.00 7.18 195 LEU B CA 1
ATOM 6378 C C . LEU D 3 195 ? 173.138 152.016 140.233 1.00 7.47 195 LEU B C 1
ATOM 6379 O O . LEU D 3 195 ? 172.961 152.505 139.115 1.00 13.61 195 LEU B O 1
ATOM 6384 N N . SER D 3 196 ? 172.617 152.534 141.342 1.00 0.26 196 SER B N 1
ATOM 6385 C CA . SER D 3 196 ? 171.810 153.747 141.337 1.00 6.85 196 SER B CA 1
ATOM 6386 C C . SER D 3 196 ? 172.112 154.517 142.618 1.00 15.31 196 SER B C 1
ATOM 6387 O O . SER D 3 196 ? 173.047 154.190 143.355 1.00 11.02 196 SER B O 1
ATOM 6390 N N . ASN D 3 197 ? 171.317 155.559 142.878 1.00 18.83 197 ASN B N 1
ATOM 6391 C CA . ASN D 3 197 ? 171.501 156.343 144.096 1.00 10.65 197 ASN B CA 1
ATOM 6392 C C . ASN D 3 197 ? 171.063 155.563 145.330 1.00 14.90 197 ASN B C 1
ATOM 6393 O O . ASN D 3 197 ? 171.734 155.603 146.367 1.00 18.99 197 ASN B O 1
ATOM 6398 N N . THR D 3 198 ? 169.938 154.850 145.239 1.00 10.45 198 THR B N 1
ATOM 6399 C CA . THR D 3 198 ? 169.495 154.016 146.350 1.00 0.00 198 THR B CA 1
ATOM 6400 C C . THR D 3 198 ? 170.317 152.740 146.477 1.00 2.85 198 THR B C 1
ATOM 6401 O O . THR D 3 198 ? 170.392 152.172 147.571 1.00 19.76 198 THR B O 1
ATOM 6405 N N . ASP D 3 199 ? 170.928 152.277 145.386 1.00 6.44 199 ASP B N 1
ATOM 6406 C CA . ASP D 3 199 ? 171.755 151.077 145.434 1.00 2.14 199 ASP B CA 1
ATOM 6407 C C . ASP D 3 199 ? 173.114 151.344 146.066 1.00 0.00 199 ASP B C 1
ATOM 6408 O O . ASP D 3 199 ? 173.671 150.461 146.726 1.00 0.00 199 ASP B O 1
ATOM 6413 N N . ILE D 3 200 ? 173.662 152.547 145.876 1.00 13.49 200 ILE B N 1
ATOM 6414 C CA . ILE D 3 200 ? 174.996 152.861 146.385 1.00 17.06 200 ILE B CA 1
ATOM 6415 C C . ILE D 3 200 ? 175.002 153.174 147.874 1.00 25.68 200 ILE B C 1
ATOM 6416 O O . ILE D 3 200 ? 176.076 153.190 148.489 1.00 29.90 200 ILE B O 1
ATOM 6421 N N . GLU D 3 201 ? 173.836 153.407 148.477 1.00 25.90 201 GLU B N 1
ATOM 6422 C CA . GLU D 3 201 ? 173.754 153.641 149.912 1.00 5.46 201 GLU B CA 1
ATOM 6423 C C . GLU D 3 201 ? 173.802 152.355 150.724 1.00 11.74 201 GLU B C 1
ATOM 6424 O O . GLU D 3 201 ? 174.000 152.421 151.941 1.00 24.75 201 GLU B O 1
ATOM 6430 N N . ASN D 3 202 ? 173.625 151.199 150.080 1.00 17.74 202 ASN B N 1
ATOM 6431 C CA . ASN D 3 202 ? 173.569 149.927 150.793 1.00 16.04 202 ASN B CA 1
ATOM 6432 C C . ASN D 3 202 ? 174.933 149.517 151.337 1.00 22.95 202 ASN B C 1
ATOM 6433 O O . ASN D 3 202 ? 175.016 148.974 152.445 1.00 30.78 202 ASN B O 1
ATOM 6438 N N . GLN D 3 203 ? 176.007 149.784 150.591 1.00 13.95 203 GLN B N 1
ATOM 6439 C CA . GLN D 3 203 ? 177.323 149.244 150.917 1.00 12.71 203 GLN B CA 1
ATOM 6440 C C . GLN D 3 203 ? 177.961 149.891 152.141 1.00 23.06 203 GLN B C 1
ATOM 6441 O O . GLN D 3 203 ? 178.948 149.353 152.653 1.00 33.59 203 GLN B O 1
ATOM 6447 N N . HIS D 3 204 ? 177.437 151.021 152.619 1.00 13.59 204 HIS B N 1
ATOM 6448 C CA . HIS D 3 204 ? 177.852 151.584 153.896 1.00 17.59 204 HIS B CA 1
ATOM 6449 C C . HIS D 3 204 ? 176.784 151.477 154.975 1.00 26.31 204 HIS B C 1
ATOM 6450 O O . HIS D 3 204 ? 177.127 151.469 156.165 1.00 26.62 204 HIS B O 1
ATOM 6457 N N . ARG D 3 205 ? 175.507 151.385 154.589 1.00 23.85 205 ARG B N 1
ATOM 6458 C CA . ARG D 3 205 ? 174.453 151.078 155.551 1.00 11.52 205 ARG B CA 1
ATOM 6459 C C . ARG D 3 205 ? 174.648 149.690 156.145 1.00 14.52 205 ARG B C 1
ATOM 6460 O O . ARG D 3 205 ? 174.372 149.467 157.330 1.00 25.08 205 ARG B O 1
ATOM 6468 N N . ILE D 3 206 ? 175.141 148.746 155.337 1.00 20.17 206 ILE B N 1
ATOM 6469 C CA . ILE D 3 206 ? 175.446 147.419 155.857 1.00 23.16 206 ILE B CA 1
ATOM 6470 C C . ILE D 3 206 ? 176.653 147.467 156.793 1.00 27.42 206 ILE B C 1
ATOM 6471 O O . ILE D 3 206 ? 176.737 146.677 157.737 1.00 29.74 206 ILE B O 1
ATOM 6476 N N . LYS D 3 207 ? 177.568 148.425 156.603 1.00 24.31 207 LYS B N 1
ATOM 6477 C CA . LYS D 3 207 ? 178.672 148.583 157.547 1.00 25.57 207 LYS B CA 1
ATOM 6478 C C . LYS D 3 207 ? 178.193 149.196 158.858 1.00 24.57 207 LYS B C 1
ATOM 6479 O O . LYS D 3 207 ? 178.689 148.844 159.934 1.00 21.63 207 LYS B O 1
ATOM 6485 N N . ASN D 3 208 ? 177.228 150.117 158.781 1.00 23.18 208 ASN B N 1
ATOM 6486 C CA . ASN D 3 208 ? 176.617 150.665 159.992 1.00 25.14 208 ASN B CA 1
ATOM 6487 C C . ASN D 3 208 ? 175.852 149.591 160.765 1.00 34.55 208 ASN B C 1
ATOM 6488 O O . ASN D 3 208 ? 175.931 149.522 162.001 1.00 29.60 208 ASN B O 1
ATOM 6493 N N . LEU D 3 209 ? 175.123 148.730 160.051 1.00 26.10 209 LEU B N 1
ATOM 6494 C CA . LEU D 3 209 ? 174.438 147.618 160.705 1.00 11.34 209 LEU B CA 1
ATOM 6495 C C . LEU D 3 209 ? 175.422 146.573 161.223 1.00 11.26 209 LEU B C 1
ATOM 6496 O O . LEU D 3 209 ? 175.141 145.909 162.224 1.00 24.23 209 LEU B O 1
ATOM 6501 N N . GLU D 3 210 ? 176.579 146.426 160.573 1.00 15.06 210 GLU B N 1
ATOM 6502 C CA . GLU D 3 210 ? 177.637 145.564 161.093 1.00 19.41 210 GLU B CA 1
ATOM 6503 C C . GLU D 3 210 ? 178.219 146.130 162.384 1.00 27.06 210 GLU B C 1
ATOM 6504 O O . GLU D 3 210 ? 178.541 145.373 163.307 1.00 29.23 210 GLU B O 1
ATOM 6510 N N . GLU D 3 211 ? 178.355 147.457 162.463 1.00 29.72 211 GLU B N 1
ATOM 6511 C CA . GLU D 3 211 ? 178.789 148.098 163.704 1.00 28.69 211 GLU B CA 1
ATOM 6512 C C . GLU D 3 211 ? 177.767 147.900 164.818 1.00 22.06 211 GLU B C 1
ATOM 6513 O O . GLU D 3 211 ? 178.136 147.657 165.974 1.00 23.61 211 GLU B O 1
ATOM 6519 N N . GLU D 3 212 ? 176.475 147.992 164.485 1.00 22.80 212 GLU B N 1
ATOM 6520 C CA . GLU D 3 212 ? 175.427 147.705 165.465 1.00 27.96 212 GLU B CA 1
ATOM 6521 C C . GLU D 3 212 ? 175.444 146.237 165.896 1.00 31.55 212 GLU B C 1
ATOM 6522 O O . GLU D 3 212 ? 175.188 145.923 167.067 1.00 29.16 212 GLU B O 1
ATOM 6528 N N . TYR D 3 213 ? 175.738 145.331 164.957 1.00 35.88 213 TYR B N 1
ATOM 6529 C CA . TYR D 3 213 ? 175.864 143.910 165.270 1.00 26.96 213 TYR B CA 1
ATOM 6530 C C . TYR D 3 213 ? 177.037 143.646 166.201 1.00 27.74 213 TYR B C 1
ATOM 6531 O O . TYR D 3 213 ? 176.927 142.846 167.133 1.00 31.21 213 TYR B O 1
ATOM 6540 N N . ARG D 3 214 ? 178.171 144.304 165.960 1.00 30.84 214 ARG B N 1
ATOM 6541 C CA . ARG D 3 214 ? 179.309 144.169 166.858 1.00 36.38 214 ARG B CA 1
ATOM 6542 C C . ARG D 3 214 ? 179.067 144.847 168.201 1.00 42.10 214 ARG B C 1
ATOM 6543 O O . ARG D 3 214 ? 179.698 144.468 169.190 1.00 36.29 214 ARG B O 1
ATOM 6551 N N . LYS D 3 215 ? 178.183 145.845 168.254 1.00 46.23 215 LYS B N 1
ATOM 6552 C CA . LYS D 3 215 ? 177.799 146.426 169.537 1.00 39.22 215 LYS B CA 1
ATOM 6553 C C . LYS D 3 215 ? 176.941 145.458 170.347 1.00 35.18 215 LYS B C 1
ATOM 6554 O O . LYS D 3 215 ? 177.187 145.246 171.541 1.00 35.59 215 LYS B O 1
ATOM 6560 N N . VAL D 3 216 ? 175.930 144.856 169.712 1.00 36.52 216 VAL B N 1
ATOM 6561 C CA . VAL D 3 216 ? 175.006 143.991 170.446 1.00 41.62 216 VAL B CA 1
ATOM 6562 C C . VAL D 3 216 ? 175.661 142.653 170.783 1.00 38.09 216 VAL B C 1
ATOM 6563 O O . VAL D 3 216 ? 175.551 142.161 171.913 1.00 37.08 216 VAL B O 1
ATOM 6567 N N . GLU D 3 217 ? 176.379 142.060 169.832 1.00 46.32 217 GLU B N 1
ATOM 6568 C CA . GLU D 3 217 ? 176.967 140.736 169.996 1.00 44.77 217 GLU B CA 1
ATOM 6569 C C . GLU D 3 217 ? 178.348 140.761 170.646 1.00 45.68 217 GLU B C 1
ATOM 6570 O O . GLU D 3 217 ? 179.013 139.720 170.680 1.00 47.36 217 GLU B O 1
ATOM 6576 N N . ARG D 3 218 ? 178.808 141.923 171.124 1.00 45.12 218 ARG B N 1
ATOM 6577 C CA . ARG D 3 218 ? 180.048 141.968 171.896 1.00 47.09 218 ARG B CA 1
ATOM 6578 C C . ARG D 3 218 ? 179.902 141.208 173.206 1.00 47.78 218 ARG B C 1
ATOM 6579 O O . ARG D 3 218 ? 180.814 140.484 173.623 1.00 47.08 218 ARG B O 1
ATOM 6587 N N . ARG D 3 219 ? 178.755 141.360 173.868 1.00 47.74 219 ARG B N 1
ATOM 6588 C CA . ARG D 3 219 ? 178.451 140.577 175.056 1.00 50.91 219 ARG B CA 1
ATOM 6589 C C . ARG D 3 219 ? 178.071 139.141 174.724 1.00 53.13 219 ARG B C 1
ATOM 6590 O O . ARG D 3 219 ? 178.105 138.291 175.622 1.00 53.84 219 ARG B O 1
ATOM 6598 N N . LEU D 3 220 ? 177.730 138.868 173.455 1.00 51.52 220 LEU B N 1
ATOM 6599 C CA . LEU D 3 220 ? 177.214 137.576 172.979 1.00 52.29 220 LEU B CA 1
ATOM 6600 C C . LEU D 3 220 ? 175.981 137.137 173.768 1.00 52.12 220 LEU B C 1
ATOM 6601 O O . LEU D 3 220 ? 175.815 135.953 174.071 1.00 55.19 220 LEU B O 1
ATOM 6606 N N . LEU D 3 221 ? 175.119 138.112 174.089 1.00 50.12 221 LEU B N 1
ATOM 6607 C CA . LEU D 3 221 ? 173.865 137.931 174.830 1.00 49.26 221 LEU B CA 1
ATOM 6608 C C . LEU D 3 221 ? 174.118 137.281 176.195 1.00 56.04 221 LEU B C 1
ATOM 6609 O O . LEU D 3 221 ? 173.791 136.115 176.436 1.00 60.58 221 LEU B O 1
ATOM 6614 N N . LYS D 3 222 ? 174.773 138.068 177.060 1.00 57.35 222 LYS B N 1
ATOM 6615 C CA . LYS D 3 222 ? 175.002 137.656 178.445 1.00 58.66 222 LYS B CA 1
ATOM 6616 C C . LYS D 3 222 ? 173.689 137.387 179.171 1.00 57.79 222 LYS B C 1
ATOM 6617 O O . LYS D 3 222 ? 173.599 136.461 179.986 1.00 58.10 222 LYS B O 1
ATOM 6623 N N . LEU D 3 223 ? 172.658 138.182 178.882 1.00 57.21 223 LEU B N 1
ATOM 6624 C CA . LEU D 3 223 ? 171.349 137.991 179.491 1.00 56.19 223 LEU B CA 1
ATOM 6625 C C . LEU D 3 223 ? 170.602 136.790 178.925 1.00 57.09 223 LEU B C 1
ATOM 6626 O O . LEU D 3 223 ? 169.628 136.346 179.540 1.00 60.29 223 LEU B O 1
ATOM 6631 N N . LYS D 3 224 ? 171.023 136.262 177.777 1.00 65.01 224 LYS B N 1
ATOM 6632 C CA . LYS D 3 224 ? 170.307 135.183 177.108 1.00 68.38 224 LYS B CA 1
ATOM 6633 C C . LYS D 3 224 ? 171.124 133.908 176.983 1.00 70.62 224 LYS B C 1
ATOM 6634 O O . LYS D 3 224 ? 170.656 132.837 177.391 1.00 72.64 224 LYS B O 1
ATOM 6640 N N . ARG D 3 225 ? 172.336 133.985 176.434 1.00 71.23 225 ARG B N 1
ATOM 6641 C CA . ARG D 3 225 ? 173.104 132.797 176.084 1.00 72.17 225 ARG B CA 1
ATOM 6642 C C . ARG D 3 225 ? 174.272 132.520 177.020 1.00 72.01 225 ARG B C 1
ATOM 6643 O O . ARG D 3 225 ? 174.954 131.505 176.845 1.00 74.49 225 ARG B O 1
ATOM 6651 N N . GLN D 3 226 ? 174.526 133.379 178.002 1.00 66.98 226 GLN B N 1
ATOM 6652 C CA . GLN D 3 226 ? 175.662 133.207 178.899 1.00 68.69 226 GLN B CA 1
ATOM 6653 C C . GLN D 3 226 ? 175.247 133.413 180.347 1.00 71.65 226 GLN B C 1
ATOM 6654 O O . GLN D 3 226 ? 175.922 134.103 181.116 1.00 71.48 226 GLN B O 1
ATOM 6660 N N . ASN D 3 227 ? 174.124 132.808 180.745 1.00 78.79 227 ASN B N 1
ATOM 6661 C CA . ASN D 3 227 ? 173.649 132.887 182.122 1.00 76.78 227 ASN B CA 1
ATOM 6662 C C . ASN D 3 227 ? 173.199 131.528 182.647 1.00 79.89 227 ASN B C 1
ATOM 6663 O O . ASN D 3 227 ? 172.385 131.469 183.574 1.00 81.80 227 ASN B O 1
ATOM 6668 N N . GLU D 3 228 ? 173.705 130.436 182.068 1.00 89.55 228 GLU B N 1
ATOM 6669 C CA . GLU D 3 228 ? 173.358 129.108 182.564 1.00 90.46 228 GLU B CA 1
ATOM 6670 C C . GLU D 3 228 ? 174.033 128.815 183.898 1.00 91.33 228 GLU B C 1
ATOM 6671 O O . GLU D 3 228 ? 173.472 128.091 184.729 1.00 91.39 228 GLU B O 1
ATOM 6677 N N . ASP D 3 229 ? 175.227 129.370 184.123 1.00 93.59 229 ASP B N 1
ATOM 6678 C CA . ASP D 3 229 ? 175.905 129.186 185.402 1.00 93.33 229 ASP B CA 1
ATOM 6679 C C . ASP D 3 229 ? 175.209 129.950 186.521 1.00 92.92 229 ASP B C 1
ATOM 6680 O O . ASP D 3 229 ? 175.301 129.552 187.689 1.00 91.15 229 ASP B O 1
ATOM 6685 N N . TRP D 3 230 ? 174.525 131.049 186.191 1.00 91.38 230 TRP B N 1
ATOM 6686 C CA . TRP D 3 230 ? 173.732 131.756 187.193 1.00 89.81 230 TRP B CA 1
ATOM 6687 C C . TRP D 3 230 ? 172.512 130.938 187.600 1.00 88.81 230 TRP B C 1
ATOM 6688 O O . TRP D 3 230 ? 172.150 130.906 188.781 1.00 92.69 230 TRP B O 1
ATOM 6699 N N . LEU D 3 231 ? 171.870 130.266 186.638 1.00 88.83 231 LEU B N 1
ATOM 6700 C CA . LEU D 3 231 ? 170.762 129.372 186.968 1.00 92.16 231 LEU B CA 1
ATOM 6701 C C . LEU D 3 231 ? 171.243 128.122 187.692 1.00 93.35 231 LEU B C 1
ATOM 6702 O O . LEU D 3 231 ? 170.486 127.531 188.471 1.00 91.58 231 LEU B O 1
ATOM 6707 N N . SER D 3 232 ? 172.481 127.695 187.432 1.00 95.99 232 SER B N 1
ATOM 6708 C CA . SER D 3 232 ? 173.061 126.593 188.193 1.00 95.70 232 SER B CA 1
ATOM 6709 C C . SER D 3 232 ? 173.298 126.994 189.644 1.00 95.47 232 SER B C 1
ATOM 6710 O O . SER D 3 232 ? 173.158 126.169 190.554 1.00 93.43 232 SER B O 1
ATOM 6713 N N . SER D 3 233 ? 173.658 128.253 189.877 1.00 93.07 233 SER B N 1
ATOM 6714 C CA . SER D 3 233 ? 173.825 128.782 191.222 1.00 91.34 233 SER B CA 1
ATOM 6715 C C . SER D 3 233 ? 172.566 129.452 191.757 1.00 89.94 233 SER B C 1
ATOM 6716 O O . SER D 3 233 ? 172.577 129.926 192.897 1.00 87.47 233 SER B O 1
ATOM 6719 N N . ALA D 3 234 ? 171.487 129.509 190.968 1.00 92.43 234 ALA B N 1
ATOM 6720 C CA . ALA D 3 234 ? 170.241 130.092 191.457 1.00 90.69 234 ALA B CA 1
ATOM 6721 C C . ALA D 3 234 ? 169.572 129.201 192.492 1.00 91.51 234 ALA B C 1
ATOM 6722 O O . ALA D 3 234 ? 168.845 129.699 193.356 1.00 90.74 234 ALA B O 1
ATOM 6724 N N . GLN D 3 235 ? 169.786 127.890 192.409 1.00 94.94 235 GLN B N 1
ATOM 6725 C CA . GLN D 3 235 ? 169.289 126.944 193.397 1.00 94.71 235 GLN B CA 1
ATOM 6726 C C . GLN D 3 235 ? 170.385 126.457 194.335 1.00 94.67 235 GLN B C 1
ATOM 6727 O O . GLN D 3 235 ? 170.189 125.460 195.037 1.00 93.49 235 GLN B O 1
ATOM 6733 N N . ALA D 3 236 ? 171.532 127.133 194.360 1.00 89.97 236 ALA B N 1
ATOM 6734 C CA . ALA D 3 236 ? 172.662 126.726 195.182 1.00 88.06 236 ALA B CA 1
ATOM 6735 C C . ALA D 3 236 ? 173.042 127.731 196.258 1.00 87.57 236 ALA B C 1
ATOM 6736 O O . ALA D 3 236 ? 173.489 127.317 197.330 1.00 88.92 236 ALA B O 1
ATOM 6738 N N . TYR D 3 237 ? 172.882 129.029 196.010 1.00 84.58 237 TYR B N 1
ATOM 6739 C CA . TYR D 3 237 ? 173.260 130.045 196.984 1.00 84.07 237 TYR B CA 1
ATOM 6740 C C . TYR D 3 237 ? 172.114 130.430 197.913 1.00 82.54 237 TYR B C 1
ATOM 6741 O O . TYR D 3 237 ? 172.293 131.307 198.766 1.00 83.64 237 TYR B O 1
ATOM 6750 N N . VAL D 3 238 ? 170.954 129.780 197.786 1.00 81.37 238 VAL B N 1
ATOM 6751 C CA . VAL D 3 238 ? 169.849 130.021 198.707 1.00 81.60 238 VAL B CA 1
ATOM 6752 C C . VAL D 3 238 ? 170.140 129.413 200.078 1.00 81.30 238 VAL B C 1
ATOM 6753 O O . VAL D 3 238 ? 169.555 129.835 201.083 1.00 82.30 238 VAL B O 1
ATOM 6757 N N . ILE D 3 239 ? 171.061 128.446 200.152 1.00 82.75 239 ILE B N 1
ATOM 6758 C CA . ILE D 3 239 ? 171.491 127.920 201.443 1.00 84.81 239 ILE B CA 1
ATOM 6759 C C . ILE D 3 239 ? 172.309 128.949 202.225 1.00 85.54 239 ILE B C 1
ATOM 6760 O O . ILE D 3 239 ? 172.441 128.828 203.449 1.00 84.25 239 ILE B O 1
ATOM 6765 N N . LYS D 3 240 ? 172.856 129.969 201.553 1.00 82.28 240 LYS B N 1
ATOM 6766 C CA . LYS D 3 240 ? 173.435 131.103 202.262 1.00 80.39 240 LYS B CA 1
ATOM 6767 C C . LYS D 3 240 ? 172.359 132.038 202.796 1.00 80.71 240 LYS B C 1
ATOM 6768 O O . LYS D 3 240 ? 172.577 132.708 203.812 1.00 81.48 240 LYS B O 1
ATOM 6774 N N . ALA D 3 241 ? 171.201 132.101 202.129 1.00 79.74 241 ALA B N 1
ATOM 6775 C CA . ALA D 3 241 ? 170.084 132.881 202.652 1.00 78.22 241 ALA B CA 1
ATOM 6776 C C . ALA D 3 241 ? 169.465 132.219 203.876 1.00 81.29 241 ALA B C 1
ATOM 6777 O O . ALA D 3 241 ? 168.841 132.900 204.697 1.00 82.69 241 ALA B O 1
ATOM 6779 N N . MET D 3 242 ? 169.605 130.897 204.001 1.00 83.82 242 MET B N 1
ATOM 6780 C CA . MET D 3 242 ? 169.227 130.220 205.237 1.00 83.98 242 MET B CA 1
ATOM 6781 C C . MET D 3 242 ? 170.151 130.625 206.381 1.00 83.64 242 MET B C 1
ATOM 6782 O O . MET D 3 242 ? 169.698 130.815 207.517 1.00 83.03 242 MET B O 1
ATOM 6787 N N . GLU D 3 243 ? 171.448 130.770 206.092 1.00 81.73 243 GLU B N 1
ATOM 6788 C CA . GLU D 3 243 ? 172.404 131.226 207.099 1.00 84.37 243 GLU B CA 1
ATOM 6789 C C . GLU D 3 243 ? 172.146 132.678 207.487 1.00 84.63 243 GLU B C 1
ATOM 6790 O O . GLU D 3 243 ? 172.111 133.018 208.675 1.00 85.03 243 GLU B O 1
ATOM 6796 N N . LEU D 3 244 ? 171.965 133.547 206.496 1.00 77.79 244 LEU B N 1
ATOM 6797 C CA . LEU D 3 244 ? 171.622 134.947 206.740 1.00 77.24 244 LEU B CA 1
ATOM 6798 C C . LEU D 3 244 ? 170.108 135.117 206.624 1.00 77.07 244 LEU B C 1
ATOM 6799 O O . LEU D 3 244 ? 169.582 135.768 205.721 1.00 76.80 244 LEU B O 1
ATOM 6804 N N . GLY D 3 245 ? 169.409 134.506 207.577 1.00 86.49 245 GLY B N 1
ATOM 6805 C CA . GLY D 3 245 ? 167.966 134.401 207.502 1.00 87.53 245 GLY B CA 1
ATOM 6806 C C . GLY D 3 245 ? 167.183 135.411 208.313 1.00 90.54 245 GLY B C 1
ATOM 6807 O O . GLY D 3 245 ? 167.158 135.350 209.546 1.00 89.52 245 GLY B O 1
ATOM 6808 N N . LEU D 3 246 ? 166.537 136.348 207.622 1.00 100.73 246 LEU B N 1
ATOM 6809 C CA . LEU D 3 246 ? 165.541 137.230 208.216 1.00 100.02 246 LEU B CA 1
ATOM 6810 C C . LEU D 3 246 ? 164.143 136.926 207.700 1.00 99.22 246 LEU B C 1
ATOM 6811 O O . LEU D 3 246 ? 163.218 136.719 208.492 1.00 99.63 246 LEU B O 1
ATOM 6816 N N . VAL D 3 247 ? 163.970 136.896 206.380 1.00 103.48 247 VAL B N 1
ATOM 6817 C CA . VAL D 3 247 ? 162.729 136.413 205.790 1.00 105.35 247 VAL B CA 1
ATOM 6818 C C . VAL D 3 247 ? 162.748 134.889 205.741 1.00 106.43 247 VAL B C 1
ATOM 6819 O O . VAL D 3 247 ? 163.769 134.243 205.995 1.00 106.15 247 VAL B O 1
ATOM 6823 N N . ASN D 3 248 ? 161.591 134.308 205.425 1.00 109.39 248 ASN B N 1
ATOM 6824 C CA . ASN D 3 248 ? 161.464 132.857 205.349 1.00 108.77 248 ASN B CA 1
ATOM 6825 C C . ASN D 3 248 ? 162.228 132.329 204.139 1.00 108.31 248 ASN B C 1
ATOM 6826 O O . ASN D 3 248 ? 161.907 132.666 202.995 1.00 109.16 248 ASN B O 1
ATOM 6831 N N . SER D 3 249 ? 163.236 131.500 204.397 1.00 103.80 249 SER B N 1
ATOM 6832 C CA . SER D 3 249 ? 164.124 131.007 203.353 1.00 103.38 249 SER B CA 1
ATOM 6833 C C . SER D 3 249 ? 163.517 129.771 202.689 1.00 103.99 249 SER B C 1
ATOM 6834 O O . SER D 3 249 ? 162.346 129.435 202.887 1.00 103.41 249 SER B O 1
ATOM 6837 N N . ASP D 3 250 ? 164.321 129.082 201.883 1.00 109.81 250 ASP B N 1
ATOM 6838 C CA . ASP D 3 250 ? 163.841 127.928 201.135 1.00 109.05 250 ASP B CA 1
ATOM 6839 C C . ASP D 3 250 ? 163.686 126.719 202.050 1.00 108.54 250 ASP B C 1
ATOM 6840 O O . ASP D 3 250 ? 164.591 126.390 202.823 1.00 107.68 250 ASP B O 1
ATOM 6845 N N . LYS D 3 251 ? 162.527 126.062 201.963 1.00 113.12 251 LYS B N 1
ATOM 6846 C CA . LYS D 3 251 ? 162.281 124.871 202.770 1.00 113.35 251 LYS B CA 1
ATOM 6847 C C . LYS D 3 251 ? 163.085 123.680 202.256 1.00 113.28 251 LYS B C 1
ATOM 6848 O O . LYS D 3 251 ? 163.739 122.977 203.035 1.00 112.83 251 LYS B O 1
ATOM 6854 N N . ASP D 3 252 ? 163.063 123.451 200.944 1.00 113.00 252 ASP B N 1
ATOM 6855 C CA . ASP D 3 252 ? 163.795 122.346 200.340 1.00 112.63 252 ASP B CA 1
ATOM 6856 C C . ASP D 3 252 ? 164.063 122.677 198.879 1.00 112.69 252 ASP B C 1
ATOM 6857 O O . ASP D 3 252 ? 163.172 123.162 198.177 1.00 112.75 252 ASP B O 1
ATOM 6862 N N . ILE D 3 253 ? 165.296 122.414 198.438 1.00 109.83 253 ILE B N 1
ATOM 6863 C CA . ILE D 3 253 ? 165.693 122.730 197.067 1.00 109.26 253 ILE B CA 1
ATOM 6864 C C . ILE D 3 253 ? 164.968 121.826 196.075 1.00 109.22 253 ILE B C 1
ATOM 6865 O O . ILE D 3 253 ? 164.396 122.296 195.084 1.00 109.12 253 ILE B O 1
ATOM 6870 N N . TYR D 3 254 ? 164.952 120.523 196.341 1.00 112.63 254 TYR B N 1
ATOM 6871 C CA . TYR D 3 254 ? 164.291 119.567 195.452 1.00 113.89 254 TYR B CA 1
ATOM 6872 C C . TYR D 3 254 ? 162.838 119.329 195.857 1.00 114.18 254 TYR B C 1
ATOM 6873 O O . TYR D 3 254 ? 162.385 118.196 196.011 1.00 114.23 254 TYR B O 1
ATOM 6882 N N . GLN D 3 255 ? 162.096 120.422 196.034 1.00 114.10 255 GLN B N 1
ATOM 6883 C CA . GLN D 3 255 ? 160.664 120.357 196.296 1.00 113.14 255 GLN B CA 1
ATOM 6884 C C . GLN D 3 255 ? 159.859 121.392 195.529 1.00 112.59 255 GLN B C 1
ATOM 6885 O O . GLN D 3 255 ? 158.626 121.338 195.579 1.00 111.55 255 GLN B O 1
ATOM 6891 N N . LEU D 3 256 ? 160.497 122.325 194.827 1.00 113.38 256 LEU B N 1
ATOM 6892 C CA . LEU D 3 256 ? 159.808 123.400 194.132 1.00 113.88 256 LEU B CA 1
ATOM 6893 C C . LEU D 3 256 ? 160.333 123.512 192.708 1.00 113.96 256 LEU B C 1
ATOM 6894 O O . LEU D 3 256 ? 161.413 123.016 192.377 1.00 113.20 256 LEU B O 1
ATOM 6899 N N . LYS D 3 257 ? 159.541 124.169 191.865 1.00 111.83 257 LYS B N 1
ATOM 6900 C CA . LYS D 3 257 ? 159.966 124.473 190.510 1.00 111.00 257 LYS B CA 1
ATOM 6901 C C . LYS D 3 257 ? 161.072 125.529 190.535 1.00 111.18 257 LYS B C 1
ATOM 6902 O O . LYS D 3 257 ? 161.182 126.293 191.499 1.00 109.71 257 LYS B O 1
ATOM 6908 N N . PRO D 3 258 ? 161.937 125.558 189.511 1.00 108.85 258 PRO B N 1
ATOM 6909 C CA . PRO D 3 258 ? 162.923 126.652 189.414 1.00 106.78 258 PRO B CA 1
ATOM 6910 C C . PRO D 3 258 ? 162.297 128.033 189.300 1.00 106.74 258 PRO B C 1
ATOM 6911 O O . PRO D 3 258 ? 162.859 129.000 189.829 1.00 106.97 258 PRO B O 1
ATOM 6915 N N . GLU D 3 259 ? 161.147 128.151 188.630 1.00 103.63 259 GLU B N 1
ATOM 6916 C CA . GLU D 3 259 ? 160.392 129.400 188.666 1.00 102.85 259 GLU B CA 1
ATOM 6917 C C . GLU D 3 259 ? 159.858 129.676 190.067 1.00 103.34 259 GLU B C 1
ATOM 6918 O O . GLU D 3 259 ? 159.907 130.816 190.545 1.00 103.46 259 GLU B O 1
ATOM 6924 N N . ARG D 3 260 ? 159.364 128.635 190.746 1.00 106.01 260 ARG B N 1
ATOM 6925 C CA . ARG D 3 260 ? 158.925 128.783 192.130 1.00 105.27 260 ARG B CA 1
ATOM 6926 C C . ARG D 3 260 ? 160.094 129.064 193.066 1.00 105.39 260 ARG B C 1
ATOM 6927 O O . ARG D 3 260 ? 159.942 129.820 194.032 1.00 104.68 260 ARG B O 1
ATOM 6935 N N . LEU D 3 261 ? 161.265 128.482 192.791 1.00 105.26 261 LEU B N 1
ATOM 6936 C CA . LEU D 3 261 ? 162.445 128.778 193.598 1.00 104.51 261 LEU B CA 1
ATOM 6937 C C . LEU D 3 261 ? 162.923 130.210 193.386 1.00 103.52 261 LEU B C 1
ATOM 6938 O O . LEU D 3 261 ? 163.373 130.856 194.338 1.00 102.88 261 LEU B O 1
ATOM 6943 N N . LEU D 3 262 ? 162.816 130.730 192.160 1.00 102.94 262 LEU B N 1
ATOM 6944 C CA . LEU D 3 262 ? 163.146 132.133 191.925 1.00 103.24 262 LEU B CA 1
ATOM 6945 C C . LEU D 3 262 ? 162.119 133.067 192.558 1.00 102.32 262 LEU B C 1
ATOM 6946 O O . LEU D 3 262 ? 162.475 134.165 193.001 1.00 102.71 262 LEU B O 1
ATOM 6951 N N . ASN D 3 263 ? 160.850 132.651 192.607 1.00 103.97 263 ASN B N 1
ATOM 6952 C CA . ASN D 3 263 ? 159.837 133.433 193.312 1.00 104.71 263 ASN B CA 1
ATOM 6953 C C . ASN D 3 263 ? 160.085 133.436 194.817 1.00 104.35 263 ASN B C 1
ATOM 6954 O O . ASN D 3 263 ? 159.814 134.435 195.495 1.00 103.89 263 ASN B O 1
ATOM 6959 N N . VAL D 3 264 ? 160.573 132.315 195.357 1.00 105.69 264 VAL B N 1
ATOM 6960 C CA . VAL D 3 264 ? 160.980 132.256 196.759 1.00 105.55 264 VAL B CA 1
ATOM 6961 C C . VAL D 3 264 ? 162.182 133.163 197.004 1.00 105.58 264 VAL B C 1
ATOM 6962 O O . VAL D 3 264 ? 162.224 133.914 197.988 1.00 104.96 264 VAL B O 1
ATOM 6966 N N . LEU D 3 265 ? 163.160 133.133 196.092 1.00 99.57 265 LEU B N 1
ATOM 6967 C CA . LEU D 3 265 ? 164.340 133.990 196.170 1.00 98.84 265 LEU B CA 1
ATOM 6968 C C . LEU D 3 265 ? 164.004 135.472 196.026 1.00 97.78 265 LEU B C 1
ATOM 6969 O O . LEU D 3 265 ? 164.760 136.315 196.522 1.00 97.65 265 LEU B O 1
ATOM 6974 N N . LYS D 3 266 ? 162.888 135.803 195.365 1.00 98.31 266 LYS B N 1
ATOM 6975 C CA . LYS D 3 266 ? 162.456 137.195 195.253 1.00 97.85 266 LYS B CA 1
ATOM 6976 C C . LYS D 3 266 ? 162.062 137.784 196.604 1.00 98.39 266 LYS B C 1
ATOM 6977 O O . LYS D 3 266 ? 162.185 139.001 196.799 1.00 98.26 266 LYS B O 1
ATOM 6983 N N . ASN D 3 267 ? 161.603 136.938 197.533 1.00 100.58 267 ASN B N 1
ATOM 6984 C CA . ASN D 3 267 ? 161.170 137.303 198.893 1.00 100.62 267 ASN B CA 1
ATOM 6985 C C . ASN D 3 267 ? 160.079 138.375 198.906 1.00 101.79 267 ASN B C 1
ATOM 6986 O O . ASN D 3 267 ? 159.256 138.449 197.993 1.00 101.21 267 ASN B O 1
ATOM 6991 N N . ILE D 3 292 ? 173.954 145.542 222.707 1.00 67.77 292 ILE B N 1
ATOM 6992 C CA . ILE D 3 292 ? 175.344 145.977 222.681 1.00 68.17 292 ILE B CA 1
ATOM 6993 C C . ILE D 3 292 ? 175.751 146.318 221.251 1.00 69.34 292 ILE B C 1
ATOM 6994 O O . ILE D 3 292 ? 176.514 147.255 221.018 1.00 68.80 292 ILE B O 1
ATOM 6999 N N . THR D 3 293 ? 175.223 145.556 220.294 1.00 68.76 293 THR B N 1
ATOM 7000 C CA . THR D 3 293 ? 175.522 145.768 218.883 1.00 68.41 293 THR B CA 1
ATOM 7001 C C . THR D 3 293 ? 174.654 146.846 218.246 1.00 68.30 293 THR B C 1
ATOM 7002 O O . THR D 3 293 ? 174.831 147.138 217.059 1.00 68.22 293 THR B O 1
ATOM 7006 N N . LYS D 3 294 ? 173.734 147.446 218.999 1.00 62.28 294 LYS B N 1
ATOM 7007 C CA . LYS D 3 294 ? 172.862 148.492 218.479 1.00 58.89 294 LYS B CA 1
ATOM 7008 C C . LYS D 3 294 ? 173.533 149.858 218.424 1.00 58.90 294 LYS B C 1
ATOM 7009 O O . LYS D 3 294 ? 172.905 150.816 217.962 1.00 61.11 294 LYS B O 1
ATOM 7015 N N . ARG D 3 295 ? 174.781 149.975 218.889 1.00 57.25 295 ARG B N 1
ATOM 7016 C CA . ARG D 3 295 ? 175.488 151.250 218.805 1.00 56.81 295 ARG B CA 1
ATOM 7017 C C . ARG D 3 295 ? 175.829 151.615 217.366 1.00 56.64 295 ARG B C 1
ATOM 7018 O O . ARG D 3 295 ? 175.895 152.802 217.033 1.00 51.52 295 ARG B O 1
ATOM 7026 N N . SER D 3 296 ? 176.029 150.616 216.500 1.00 58.70 296 SER B N 1
ATOM 7027 C CA . SER D 3 296 ? 176.226 150.890 215.078 1.00 54.31 296 SER B CA 1
ATOM 7028 C C . SER D 3 296 ? 174.969 151.480 214.449 1.00 53.13 296 SER B C 1
ATOM 7029 O O . SER D 3 296 ? 175.056 152.366 213.593 1.00 56.52 296 SER B O 1
ATOM 7032 N N . ARG D 3 297 ? 173.794 151.002 214.864 1.00 47.54 297 ARG B N 1
ATOM 7033 C CA . ARG D 3 297 ? 172.538 151.579 214.391 1.00 46.01 297 ARG B CA 1
ATOM 7034 C C . ARG D 3 297 ? 172.338 152.971 214.983 1.00 48.06 297 ARG B C 1
ATOM 7035 O O . ARG D 3 297 ? 171.924 153.897 214.277 1.00 47.51 297 ARG B O 1
ATOM 7043 N N . ASP D 3 298 ? 172.684 153.152 216.261 1.00 48.72 298 ASP B N 1
ATOM 7044 C CA . ASP D 3 298 ? 172.559 154.445 216.929 1.00 46.26 298 ASP B CA 1
ATOM 7045 C C . ASP D 3 298 ? 173.569 155.478 216.437 1.00 51.02 298 ASP B C 1
ATOM 7046 O O . ASP D 3 298 ? 173.408 156.667 216.735 1.00 53.31 298 ASP B O 1
ATOM 7051 N N . ILE D 3 299 ? 174.619 155.054 215.740 1.00 53.51 299 ILE B N 1
ATOM 7052 C CA . ILE D 3 299 ? 175.462 155.990 215.004 1.00 53.88 299 ILE B CA 1
ATOM 7053 C C . ILE D 3 299 ? 174.963 156.168 213.568 1.00 48.74 299 ILE B C 1
ATOM 7054 O O . ILE D 3 299 ? 174.966 157.287 213.044 1.00 44.53 299 ILE B O 1
ATOM 7059 N N . SER D 3 300 ? 174.443 155.106 212.951 1.00 47.15 300 SER B N 1
ATOM 7060 C CA . SER D 3 300 ? 174.126 155.064 211.526 1.00 44.94 300 SER B CA 1
ATOM 7061 C C . SER D 3 300 ? 172.900 155.883 211.122 1.00 46.80 300 SER B C 1
ATOM 7062 O O . SER D 3 300 ? 172.577 155.894 209.930 1.00 41.87 300 SER B O 1
ATOM 7065 N N . ASN D 3 301 ? 172.203 156.553 212.044 1.00 48.53 301 ASN B N 1
ATOM 7066 C CA . ASN D 3 301 ? 171.057 157.361 211.638 1.00 44.79 301 ASN B CA 1
ATOM 7067 C C . ASN D 3 301 ? 171.457 158.675 210.983 1.00 48.38 301 ASN B C 1
ATOM 7068 O O . ASN D 3 301 ? 170.632 159.278 210.289 1.00 51.24 301 ASN B O 1
ATOM 7073 N N . ASN D 3 302 ? 172.690 159.135 211.185 1.00 47.57 302 ASN B N 1
ATOM 7074 C CA . ASN D 3 302 ? 173.162 160.368 210.572 1.00 45.29 302 ASN B CA 1
ATOM 7075 C C . ASN D 3 302 ? 173.915 160.127 209.270 1.00 41.52 302 ASN B C 1
ATOM 7076 O O . ASN D 3 302 ? 174.457 161.076 208.695 1.00 46.66 302 ASN B O 1
ATOM 7081 N N . LEU D 3 303 ? 173.983 158.882 208.803 1.00 35.32 303 LEU B N 1
ATOM 7082 C CA . LEU D 3 303 ? 174.619 158.572 207.532 1.00 39.23 303 LEU B CA 1
ATOM 7083 C C . LEU D 3 303 ? 173.664 157.947 206.527 1.00 40.07 303 LEU B C 1
ATOM 7084 O O . LEU D 3 303 ? 174.055 157.735 205.373 1.00 40.26 303 LEU B O 1
ATOM 7089 N N . ALA D 3 304 ? 172.428 157.652 206.922 1.00 40.78 304 ALA B N 1
ATOM 7090 C CA . ALA D 3 304 ? 171.442 157.064 206.026 1.00 40.56 304 ALA B CA 1
ATOM 7091 C C . ALA D 3 304 ? 170.457 158.084 205.480 1.00 40.50 304 ALA B C 1
ATOM 7092 O O . ALA D 3 304 ? 170.246 158.146 204.266 1.00 46.73 304 ALA B O 1
ATOM 7094 N N . LYS D 3 305 ? 169.846 158.887 206.352 1.00 37.31 305 LYS B N 1
ATOM 7095 C CA . LYS D 3 305 ? 168.892 159.909 205.940 1.00 36.22 305 LYS B CA 1
ATOM 7096 C C . LYS D 3 305 ? 169.334 161.297 206.384 1.00 37.22 305 LYS B C 1
ATOM 7097 O O . LYS D 3 305 ? 168.500 162.197 206.515 1.00 39.94 305 LYS B O 1
ATOM 7103 N N . VAL D 3 306 ? 170.629 161.483 206.649 1.00 38.17 306 VAL B N 1
ATOM 7104 C CA . VAL D 3 306 ? 171.199 162.797 206.902 1.00 40.70 306 VAL B CA 1
ATOM 7105 C C . VAL D 3 306 ? 172.348 163.098 205.946 1.00 37.64 306 VAL B C 1
ATOM 7106 O O . VAL D 3 306 ? 172.388 164.172 205.335 1.00 32.14 306 VAL B O 1
ATOM 7110 N N . LYS D 3 307 ? 173.272 162.150 205.766 1.00 37.25 307 LYS B N 1
ATOM 7111 C CA . LYS D 3 307 ? 174.355 162.336 204.807 1.00 24.45 307 LYS B CA 1
ATOM 7112 C C . LYS D 3 307 ? 173.878 162.186 203.363 1.00 35.11 307 LYS B C 1
ATOM 7113 O O . LYS D 3 307 ? 174.456 162.800 202.460 1.00 41.47 307 LYS B O 1
ATOM 7119 N N . SER D 3 308 ? 172.845 161.372 203.121 1.00 37.22 308 SER B N 1
ATOM 7120 C CA . SER D 3 308 ? 172.282 161.254 201.776 1.00 24.41 308 SER B CA 1
ATOM 7121 C C . SER D 3 308 ? 171.591 162.546 201.356 1.00 33.29 308 SER B C 1
ATOM 7122 O O . SER D 3 308 ? 171.818 163.065 200.253 1.00 45.89 308 SER B O 1
ATOM 7125 N N . ARG D 3 309 ? 170.782 163.118 202.248 1.00 30.23 309 ARG B N 1
ATOM 7126 C CA . ARG D 3 309 ? 170.270 164.451 201.973 1.00 30.60 309 ARG B CA 1
ATOM 7127 C C . ARG D 3 309 ? 171.347 165.520 202.101 1.00 38.09 309 ARG B C 1
ATOM 7128 O O . ARG D 3 309 ? 171.133 166.630 201.630 1.00 39.98 309 ARG B O 1
ATOM 7136 N N . LEU D 3 310 ? 172.517 165.213 202.674 1.00 41.43 310 LEU B N 1
ATOM 7137 C CA . LEU D 3 310 ? 173.637 166.151 202.585 1.00 32.84 310 LEU B CA 1
ATOM 7138 C C . LEU D 3 310 ? 174.291 166.121 201.205 1.00 31.74 310 LEU B C 1
ATOM 7139 O O . LEU D 3 310 ? 174.771 167.155 200.725 1.00 41.71 310 LEU B O 1
ATOM 7144 N N . GLN D 3 311 ? 174.346 164.950 200.567 1.00 24.96 311 GLN B N 1
ATOM 7145 C CA . GLN D 3 311 ? 174.707 164.896 199.153 1.00 15.88 311 GLN B CA 1
ATOM 7146 C C . GLN D 3 311 ? 173.680 165.655 198.323 1.00 19.74 311 GLN B C 1
ATOM 7147 O O . GLN D 3 311 ? 174.025 166.364 197.369 1.00 27.94 311 GLN B O 1
ATOM 7153 N N . ASN D 3 312 ? 172.415 165.576 198.724 1.00 17.58 312 ASN B N 1
ATOM 7154 C CA . ASN D 3 312 ? 171.408 166.431 198.110 1.00 21.09 312 ASN B CA 1
ATOM 7155 C C . ASN D 3 312 ? 171.592 167.914 198.461 1.00 27.40 312 ASN B C 1
ATOM 7156 O O . ASN D 3 312 ? 171.211 168.767 197.662 1.00 28.87 312 ASN B O 1
ATOM 7161 N N . ILE D 3 313 ? 172.166 168.244 199.625 1.00 27.33 313 ILE B N 1
ATOM 7162 C CA . ILE D 3 313 ? 172.509 169.636 199.934 1.00 26.75 313 ILE B CA 1
ATOM 7163 C C . ILE D 3 313 ? 173.609 170.123 198.993 1.00 30.04 313 ILE B C 1
ATOM 7164 O O . ILE D 3 313 ? 173.583 171.264 198.500 1.00 33.56 313 ILE B O 1
ATOM 7169 N N . ASN D 3 314 ? 174.581 169.250 198.717 1.00 32.18 314 ASN B N 1
ATOM 7170 C CA . ASN D 3 314 ? 175.569 169.523 197.680 1.00 24.74 314 ASN B CA 1
ATOM 7171 C C . ASN D 3 314 ? 174.917 169.683 196.312 1.00 28.60 314 ASN B C 1
ATOM 7172 O O . ASN D 3 314 ? 175.391 170.467 195.485 1.00 34.35 314 ASN B O 1
ATOM 7177 N N . SER D 3 315 ? 173.822 168.969 196.065 1.00 25.97 315 SER B N 1
ATOM 7178 C CA . SER D 3 315 ? 173.042 169.202 194.856 1.00 21.28 315 SER B CA 1
ATOM 7179 C C . SER D 3 315 ? 172.282 170.532 194.867 1.00 24.38 315 SER B C 1
ATOM 7180 O O . SER D 3 315 ? 172.095 171.109 193.792 1.00 28.14 315 SER B O 1
ATOM 7183 N N . MET D 3 316 ? 171.802 171.016 196.027 1.00 31.99 316 MET B N 1
ATOM 7184 C CA . MET D 3 316 ? 171.365 172.416 196.099 1.00 38.47 316 MET B CA 1
ATOM 7185 C C . MET D 3 316 ? 172.462 173.415 195.769 1.00 33.93 316 MET B C 1
ATOM 7186 O O . MET D 3 316 ? 172.198 174.378 195.045 1.00 26.05 316 MET B O 1
ATOM 7191 N N . ASN D 3 317 ? 173.671 173.250 196.298 1.00 36.15 317 ASN B N 1
ATOM 7192 C CA . ASN D 3 317 ? 174.646 174.318 196.093 1.00 34.36 317 ASN B CA 1
ATOM 7193 C C . ASN D 3 317 ? 175.377 174.220 194.755 1.00 33.72 317 ASN B C 1
ATOM 7194 O O . ASN D 3 317 ? 175.315 175.164 193.965 1.00 34.07 317 ASN B O 1
ATOM 7199 N N . ARG D 3 318 ? 176.039 173.094 194.464 1.00 28.12 318 ARG B N 1
ATOM 7200 C CA . ARG D 3 318 ? 176.943 173.025 193.316 1.00 30.44 318 ARG B CA 1
ATOM 7201 C C . ARG D 3 318 ? 176.192 172.995 191.986 1.00 31.49 318 ARG B C 1
ATOM 7202 O O . ARG D 3 318 ? 176.585 173.683 191.029 1.00 26.92 318 ARG B O 1
ATOM 7210 N N . LEU D 3 319 ? 175.125 172.191 191.904 1.00 32.53 319 LEU B N 1
ATOM 7211 C CA . LEU D 3 319 ? 174.359 172.082 190.664 1.00 21.05 319 LEU B CA 1
ATOM 7212 C C . LEU D 3 319 ? 173.663 173.392 190.328 1.00 25.75 319 LEU B C 1
ATOM 7213 O O . LEU D 3 319 ? 173.651 173.810 189.167 1.00 29.55 319 LEU B O 1
ATOM 7218 N N . ALA D 3 320 ? 173.107 174.073 191.329 1.00 30.03 320 ALA B N 1
ATOM 7219 C CA . ALA D 3 320 ? 172.503 175.372 191.068 1.00 27.28 320 ALA B CA 1
ATOM 7220 C C . ALA D 3 320 ? 173.537 176.473 190.877 1.00 28.18 320 ALA B C 1
ATOM 7221 O O . ALA D 3 320 ? 173.224 177.476 190.234 1.00 23.85 320 ALA B O 1
ATOM 7223 N N . ASN D 3 321 ? 174.766 176.296 191.376 1.00 27.76 321 ASN B N 1
ATOM 7224 C CA . ASN D 3 321 ? 175.846 177.220 191.036 1.00 25.91 321 ASN B CA 1
ATOM 7225 C C . ASN D 3 321 ? 176.191 177.138 189.556 1.00 26.69 321 ASN B C 1
ATOM 7226 O O . ASN D 3 321 ? 176.249 178.163 188.862 1.00 29.80 321 ASN B O 1
ATOM 7231 N N . THR D 3 322 ? 176.402 175.920 189.047 1.00 29.24 322 THR B N 1
ATOM 7232 C CA . THR D 3 322 ? 176.658 175.768 187.617 1.00 25.28 322 THR B CA 1
ATOM 7233 C C . THR D 3 322 ? 175.422 176.048 186.772 1.00 18.75 322 THR B C 1
ATOM 7234 O O . THR D 3 322 ? 175.559 176.390 185.595 1.00 30.39 322 THR B O 1
ATOM 7238 N N . HIS D 3 323 ? 174.224 175.932 187.348 1.00 15.47 323 HIS B N 1
ATOM 7239 C CA . HIS D 3 323 ? 173.010 176.297 186.629 1.00 16.56 323 HIS B CA 1
ATOM 7240 C C . HIS D 3 323 ? 172.867 177.810 186.516 1.00 22.06 323 HIS B C 1
ATOM 7241 O O . HIS D 3 323 ? 172.483 178.322 185.460 1.00 32.14 323 HIS B O 1
ATOM 7248 N N . SER D 3 324 ? 173.168 178.540 187.594 1.00 22.38 324 SER B N 1
ATOM 7249 C CA . SER D 3 324 ? 173.125 179.997 187.552 1.00 26.74 324 SER B CA 1
ATOM 7250 C C . SER D 3 324 ? 174.252 180.561 186.704 1.00 23.28 324 SER B C 1
ATOM 7251 O O . SER D 3 324 ? 174.110 181.647 186.134 1.00 22.35 324 SER B O 1
ATOM 7254 N N . ASP D 3 325 ? 175.383 179.855 186.629 1.00 26.34 325 ASP B N 1
ATOM 7255 C CA . ASP D 3 325 ? 176.397 180.204 185.642 1.00 29.82 325 ASP B CA 1
ATOM 7256 C C . ASP D 3 325 ? 175.907 179.910 184.229 1.00 28.41 325 ASP B C 1
ATOM 7257 O O . ASP D 3 325 ? 176.153 180.694 183.307 1.00 29.04 325 ASP B O 1
ATOM 7262 N N . ALA D 3 326 ? 175.207 178.786 184.044 1.00 23.53 326 ALA B N 1
ATOM 7263 C CA . ALA D 3 326 ? 174.739 178.403 182.717 1.00 23.08 326 ALA B CA 1
ATOM 7264 C C . ALA D 3 326 ? 173.559 179.254 182.269 1.00 22.98 326 ALA B C 1
ATOM 7265 O O . ALA D 3 326 ? 173.511 179.693 181.115 1.00 28.41 326 ALA B O 1
ATOM 7267 N N . SER D 3 327 ? 172.600 179.510 183.166 1.00 19.96 327 SER B N 1
ATOM 7268 C CA . SER D 3 327 ? 171.465 180.360 182.818 1.00 16.57 327 SER B CA 1
ATOM 7269 C C . SER D 3 327 ? 171.862 181.823 182.681 1.00 24.89 327 SER B C 1
ATOM 7270 O O . SER D 3 327 ? 171.105 182.604 182.094 1.00 22.77 327 SER B O 1
ATOM 7273 N N . ARG D 3 328 ? 173.016 182.212 183.231 1.00 25.91 328 ARG B N 1
ATOM 7274 C CA . ARG D 3 328 ? 173.614 183.494 182.880 1.00 25.18 328 ARG B CA 1
ATOM 7275 C C . ARG D 3 328 ? 173.973 183.531 181.401 1.00 28.37 328 ARG B C 1
ATOM 7276 O O . ARG D 3 328 ? 173.691 184.512 180.707 1.00 32.72 328 ARG B O 1
ATOM 7284 N N . LEU D 3 329 ? 174.584 182.454 180.900 1.00 26.17 329 LEU B N 1
ATOM 7285 C CA . LEU D 3 329 ? 174.929 182.382 179.484 1.00 19.61 329 LEU B CA 1
ATOM 7286 C C . LEU D 3 329 ? 173.690 182.175 178.623 1.00 13.57 329 LEU B C 1
ATOM 7287 O O . LEU D 3 329 ? 173.645 182.627 177.475 1.00 20.55 329 LEU B O 1
ATOM 7292 N N . LYS D 3 330 ? 172.682 181.471 179.154 1.00 22.11 330 LYS B N 1
ATOM 7293 C CA . LYS D 3 330 ? 171.428 181.298 178.421 1.00 15.56 330 LYS B CA 1
ATOM 7294 C C . LYS D 3 330 ? 170.695 182.623 178.266 1.00 11.82 330 LYS B C 1
ATOM 7295 O O . LYS D 3 330 ? 170.100 182.894 177.217 1.00 9.55 330 LYS B O 1
ATOM 7301 N N . ARG D 3 331 ? 170.718 183.457 179.305 1.00 12.65 331 ARG B N 1
ATOM 7302 C CA . ARG D 3 331 ? 170.137 184.789 179.203 1.00 22.00 331 ARG B CA 1
ATOM 7303 C C . ARG D 3 331 ? 171.041 185.739 178.425 1.00 22.66 331 ARG B C 1
ATOM 7304 O O . ARG D 3 331 ? 170.545 186.676 177.789 1.00 15.99 331 ARG B O 1
ATOM 7312 N N . GLU D 3 332 ? 172.360 185.523 178.472 1.00 12.07 332 GLU B N 1
ATOM 7313 C CA . GLU D 3 332 ? 173.264 186.278 177.608 1.00 9.63 332 GLU B CA 1
ATOM 7314 C C . GLU D 3 332 ? 173.093 185.866 176.152 1.00 11.82 332 GLU B C 1
ATOM 7315 O O . GLU D 3 332 ? 173.206 186.700 175.247 1.00 18.84 332 GLU B O 1
ATOM 7321 N N . ARG D 3 333 ? 172.807 184.583 175.906 1.00 18.92 333 ARG B N 1
ATOM 7322 C CA . ARG D 3 333 ? 172.456 184.153 174.558 1.00 4.49 333 ARG B CA 1
ATOM 7323 C C . ARG D 3 333 ? 171.080 184.646 174.143 1.00 8.31 333 ARG B C 1
ATOM 7324 O O . ARG D 3 333 ? 170.759 184.598 172.955 1.00 14.40 333 ARG B O 1
ATOM 7332 N N . LEU D 3 334 ? 170.259 185.090 175.088 1.00 12.43 334 LEU B N 1
ATOM 7333 C CA . LEU D 3 334 ? 169.066 185.880 174.786 1.00 12.43 334 LEU B CA 1
ATOM 7334 C C . LEU D 3 334 ? 169.387 187.372 174.872 1.00 15.08 334 LEU B C 1
ATOM 7335 O O . LEU D 3 334 ? 168.863 188.117 175.701 1.00 10.11 334 LEU B O 1
ATOM 7340 N N . SER D 3 335 ? 170.306 187.808 174.012 1.00 16.95 335 SER B N 1
ATOM 7341 C CA . SER D 3 335 ? 170.603 189.222 173.781 1.00 6.27 335 SER B CA 1
ATOM 7342 C C . SER D 3 335 ? 169.865 189.739 172.560 1.00 10.05 335 SER B C 1
ATOM 7343 O O . SER D 3 335 ? 170.349 190.602 171.823 1.00 5.69 335 SER B O 1
ATOM 7346 N N . LEU D 3 336 ? 168.669 189.196 172.342 1.00 3.13 336 LEU B N 1
ATOM 7347 C CA . LEU D 3 336 ? 167.945 189.331 171.086 1.00 12.99 336 LEU B CA 1
ATOM 7348 C C . LEU D 3 336 ? 166.451 189.584 171.264 1.00 3.06 336 LEU B C 1
ATOM 7349 O O . LEU D 3 336 ? 165.682 189.380 170.317 1.00 7.74 336 LEU B O 1
ATOM 7354 N N . SER D 3 337 ? 166.020 190.050 172.432 1.00 0.00 337 SER B N 1
ATOM 7355 C CA . SER D 3 337 ? 164.663 190.553 172.580 1.00 4.53 337 SER B CA 1
ATOM 7356 C C . SER D 3 337 ? 164.548 192.023 172.199 1.00 6.18 337 SER B C 1
ATOM 7357 O O . SER D 3 337 ? 163.430 192.545 172.127 1.00 5.36 337 SER B O 1
ATOM 7360 N N . LYS D 3 338 ? 165.671 192.689 171.951 1.00 0.00 338 LYS B N 1
ATOM 7361 C CA . LYS D 3 338 ? 165.690 194.082 171.523 1.00 7.37 338 LYS B CA 1
ATOM 7362 C C . LYS D 3 338 ? 166.956 194.364 170.725 1.00 10.19 338 LYS B C 1
ATOM 7363 O O . LYS D 3 338 ? 167.900 193.574 170.745 1.00 4.23 338 LYS B O 1
ATOM 7369 N N . SER D 3 352 ? 149.004 195.463 157.484 1.00 24.47 352 SER B N 1
ATOM 7370 C CA . SER D 3 352 ? 148.158 194.840 158.496 1.00 23.54 352 SER B CA 1
ATOM 7371 C C . SER D 3 352 ? 147.949 195.773 159.681 1.00 24.94 352 SER B C 1
ATOM 7372 O O . SER D 3 352 ? 148.893 196.390 160.171 1.00 24.77 352 SER B O 1
ATOM 7375 N N . GLU D 3 353 ? 146.699 195.873 160.144 1.00 34.33 353 GLU B N 1
ATOM 7376 C CA . GLU D 3 353 ? 146.333 196.698 161.295 1.00 36.99 353 GLU B CA 1
ATOM 7377 C C . GLU D 3 353 ? 145.619 195.827 162.325 1.00 34.79 353 GLU B C 1
ATOM 7378 O O . GLU D 3 353 ? 144.381 195.839 162.408 1.00 30.33 353 GLU B O 1
ATOM 7384 N N . PRO D 3 354 ? 146.364 195.053 163.128 1.00 33.95 354 PRO B N 1
ATOM 7385 C CA . PRO D 3 354 ? 145.722 194.276 164.194 1.00 31.47 354 PRO B CA 1
ATOM 7386 C C . PRO D 3 354 ? 145.605 195.079 165.479 1.00 33.40 354 PRO B C 1
ATOM 7387 O O . PRO D 3 354 ? 145.964 196.260 165.513 1.00 35.67 354 PRO B O 1
ATOM 7391 N N . ASN D 3 355 ? 145.104 194.452 166.545 1.00 30.55 355 ASN B N 1
ATOM 7392 C CA . ASN D 3 355 ? 144.948 195.124 167.825 1.00 32.06 355 ASN B CA 1
ATOM 7393 C C . ASN D 3 355 ? 145.624 194.415 168.988 1.00 33.58 355 ASN B C 1
ATOM 7394 O O . ASN D 3 355 ? 145.918 195.069 169.995 1.00 33.90 355 ASN B O 1
ATOM 7399 N N . GLU D 3 356 ? 145.885 193.111 168.884 1.00 32.85 356 GLU B N 1
ATOM 7400 C CA . GLU D 3 356 ? 146.545 192.353 169.939 1.00 36.29 356 GLU B CA 1
ATOM 7401 C C . GLU D 3 356 ? 147.936 191.884 169.526 1.00 32.97 356 GLU B C 1
ATOM 7402 O O . GLU D 3 356 ? 148.462 190.925 170.099 1.00 31.19 356 GLU B O 1
ATOM 7408 N N . ILE D 3 357 ? 148.543 192.547 168.537 1.00 25.87 357 ILE B N 1
ATOM 7409 C CA . ILE D 3 357 ? 149.847 192.139 168.023 1.00 25.19 357 ILE B CA 1
ATOM 7410 C C . ILE D 3 357 ? 151.003 192.822 168.746 1.00 31.95 357 ILE B C 1
ATOM 7411 O O . ILE D 3 357 ? 152.164 192.428 168.555 1.00 37.53 357 ILE B O 1
ATOM 7416 N N . ARG D 3 358 ? 150.727 193.821 169.582 1.00 27.43 358 ARG B N 1
ATOM 7417 C CA . ARG D 3 358 ? 151.755 194.553 170.313 1.00 21.63 358 ARG B CA 1
ATOM 7418 C C . ARG D 3 358 ? 151.744 194.260 171.805 1.00 21.61 358 ARG B C 1
ATOM 7419 O O . ARG D 3 358 ? 152.795 193.966 172.384 1.00 25.24 358 ARG B O 1
ATOM 7427 N N . SER D 3 359 ? 150.570 194.323 172.439 1.00 25.06 359 SER B N 1
ATOM 7428 C CA . SER D 3 359 ? 150.487 194.229 173.893 1.00 25.53 359 SER B CA 1
ATOM 7429 C C . SER D 3 359 ? 150.771 192.821 174.398 1.00 21.76 359 SER B C 1
ATOM 7430 O O . SER D 3 359 ? 151.235 192.655 175.531 1.00 19.72 359 SER B O 1
ATOM 7433 N N . LEU D 3 360 ? 150.499 191.801 173.589 1.00 25.18 360 LEU B N 1
ATOM 7434 C CA . LEU D 3 360 ? 150.707 190.424 174.007 1.00 25.85 360 LEU B CA 1
ATOM 7435 C C . LEU D 3 360 ? 151.801 189.706 173.234 1.00 23.96 360 LEU B C 1
ATOM 7436 O O . LEU D 3 360 ? 152.141 188.573 173.594 1.00 26.76 360 LEU B O 1
ATOM 7441 N N . VAL D 3 361 ? 152.365 190.319 172.189 1.00 28.96 361 VAL B N 1
ATOM 7442 C CA . VAL D 3 361 ? 153.353 189.661 171.346 1.00 28.49 361 VAL B CA 1
ATOM 7443 C C . VAL D 3 361 ? 154.682 190.416 171.335 1.00 23.39 361 VAL B C 1
ATOM 7444 O O . VAL D 3 361 ? 155.745 189.800 171.464 1.00 13.68 361 VAL B O 1
ATOM 7448 N N . LEU D 3 362 ? 154.652 191.752 171.204 1.00 22.17 362 LEU B N 1
ATOM 7449 C CA . LEU D 3 362 ? 155.806 192.639 171.412 1.00 19.42 362 LEU B CA 1
ATOM 7450 C C . LEU D 3 362 ? 156.089 192.968 172.874 1.00 25.14 362 LEU B C 1
ATOM 7451 O O . LEU D 3 362 ? 157.243 192.887 173.309 1.00 28.71 362 LEU B O 1
ATOM 7456 N N . GLU D 3 363 ? 155.064 193.393 173.614 1.00 22.33 363 GLU B N 1
ATOM 7457 C CA . GLU D 3 363 ? 155.270 193.862 174.984 1.00 12.04 363 GLU B CA 1
ATOM 7458 C C . GLU D 3 363 ? 155.813 192.813 175.961 1.00 16.90 363 GLU B C 1
ATOM 7459 O O . GLU D 3 363 ? 156.630 193.200 176.814 1.00 22.63 363 GLU B O 1
ATOM 7465 N N . PRO D 3 364 ? 155.414 191.524 175.939 1.00 20.21 364 PRO B N 1
ATOM 7466 C CA . PRO D 3 364 ? 156.156 190.538 176.750 1.00 25.48 364 PRO B CA 1
ATOM 7467 C C . PRO D 3 364 ? 157.625 190.390 176.386 1.00 24.12 364 PRO B C 1
ATOM 7468 O O . PRO D 3 364 ? 158.444 190.161 177.281 1.00 28.68 364 PRO B O 1
ATOM 7472 N N . LEU D 3 365 ? 157.993 190.540 175.112 1.00 18.39 365 LEU B N 1
ATOM 7473 C CA . LEU D 3 365 ? 159.406 190.466 174.751 1.00 13.66 365 LEU B CA 1
ATOM 7474 C C . LEU D 3 365 ? 160.164 191.706 175.209 1.00 24.33 365 LEU B C 1
ATOM 7475 O O . LEU D 3 365 ? 161.318 191.608 175.647 1.00 29.80 365 LEU B O 1
ATOM 7480 N N . ALA D 3 366 ? 159.531 192.879 175.120 1.00 26.26 366 ALA B N 1
ATOM 7481 C CA . ALA D 3 366 ? 160.157 194.096 175.628 1.00 17.32 366 ALA B CA 1
ATOM 7482 C C . ALA D 3 366 ? 160.247 194.085 177.149 1.00 20.60 366 ALA B C 1
ATOM 7483 O O . ALA D 3 366 ? 161.164 194.686 177.719 1.00 21.16 366 ALA B O 1
ATOM 7485 N N . ARG D 3 367 ? 159.304 193.417 177.817 1.00 18.21 367 ARG B N 1
ATOM 7486 C CA . ARG D 3 367 ? 159.387 193.247 179.262 1.00 11.91 367 ARG B CA 1
ATOM 7487 C C . ARG D 3 367 ? 160.482 192.259 179.637 1.00 18.65 367 ARG B C 1
ATOM 7488 O O . ARG D 3 367 ? 161.223 192.484 180.600 1.00 28.48 367 ARG B O 1
ATOM 7496 N N . ALA D 3 368 ? 160.603 191.161 178.886 1.00 16.67 368 ALA B N 1
ATOM 7497 C CA . ALA D 3 368 ? 161.617 190.155 179.171 1.00 11.21 368 ALA B CA 1
ATOM 7498 C C . ALA D 3 368 ? 163.018 190.625 178.814 1.00 15.92 368 ALA B C 1
ATOM 7499 O O . ALA D 3 368 ? 163.991 190.073 179.338 1.00 21.20 368 ALA B O 1
ATOM 7501 N N . PHE D 3 369 ? 163.148 191.616 177.927 1.00 15.20 369 PHE B N 1
ATOM 7502 C CA . PHE D 3 369 ? 164.452 192.243 177.730 1.00 18.37 369 PHE B CA 1
ATOM 7503 C C . PHE D 3 369 ? 164.862 193.048 178.957 1.00 21.00 369 PHE B C 1
ATOM 7504 O O . PHE D 3 369 ? 166.047 193.104 179.303 1.00 20.92 369 PHE B O 1
ATOM 7512 N N . SER D 3 370 ? 163.897 193.676 179.630 1.00 17.42 370 SER B N 1
ATOM 7513 C CA . SER D 3 370 ? 164.206 194.424 180.842 1.00 10.12 370 SER B CA 1
ATOM 7514 C C . SER D 3 370 ? 164.379 193.519 182.056 1.00 13.91 370 SER B C 1
ATOM 7515 O O . SER D 3 370 ? 164.755 194.009 183.126 1.00 27.76 370 SER B O 1
ATOM 7518 N N . ASN D 3 371 ? 164.099 192.224 181.925 1.00 14.21 371 ASN B N 1
ATOM 7519 C CA . ASN D 3 371 ? 164.270 191.271 183.011 1.00 18.91 371 ASN B CA 1
ATOM 7520 C C . ASN D 3 371 ? 165.515 190.407 182.854 1.00 15.21 371 ASN B C 1
ATOM 7521 O O . ASN D 3 371 ? 165.692 189.455 183.621 1.00 10.18 371 ASN B O 1
ATOM 7526 N N . LEU D 3 372 ? 166.381 190.706 181.882 1.00 7.87 372 LEU B N 1
ATOM 7527 C CA . LEU D 3 372 ? 167.615 189.941 181.756 1.00 17.85 372 LEU B CA 1
ATOM 7528 C C . LEU D 3 372 ? 168.646 190.326 182.806 1.00 23.65 372 LEU B C 1
ATOM 7529 O O . LEU D 3 372 ? 169.515 189.507 183.122 1.00 25.35 372 LEU B O 1
ATOM 7534 N N . GLU D 3 373 ? 168.563 191.544 183.354 1.00 27.30 373 GLU B N 1
ATOM 7535 C CA . GLU D 3 373 ? 169.573 192.041 184.285 1.00 19.56 373 GLU B CA 1
ATOM 7536 C C . GLU D 3 373 ? 169.554 191.321 185.628 1.00 21.73 373 GLU B C 1
ATOM 7537 O O . GLU D 3 373 ? 170.549 191.378 186.358 1.00 23.90 373 GLU B O 1
ATOM 7543 N N . ALA D 3 374 ? 168.459 190.647 185.970 1.00 20.87 374 ALA B N 1
ATOM 7544 C CA . ALA D 3 374 ? 168.408 189.872 187.201 1.00 21.45 374 ALA B CA 1
ATOM 7545 C C . ALA D 3 374 ? 169.065 188.504 187.070 1.00 24.93 374 ALA B C 1
ATOM 7546 O O . ALA D 3 374 ? 169.230 187.816 188.084 1.00 21.55 374 ALA B O 1
ATOM 7548 N N . GLU D 3 375 ? 169.445 188.093 185.858 1.00 32.34 375 GLU B N 1
ATOM 7549 C CA . GLU D 3 375 ? 170.001 186.766 185.636 1.00 32.69 375 GLU B CA 1
ATOM 7550 C C . GLU D 3 375 ? 171.525 186.736 185.628 1.00 34.46 375 GLU B C 1
ATOM 7551 O O . GLU D 3 375 ? 172.105 185.665 185.841 1.00 37.81 375 GLU B O 1
ATOM 7557 N N . LEU D 3 376 ? 172.191 187.872 185.399 1.00 32.31 376 LEU B N 1
ATOM 7558 C CA . LEU D 3 376 ? 173.648 187.882 185.482 1.00 35.38 376 LEU B CA 1
ATOM 7559 C C . LEU D 3 376 ? 174.144 187.826 186.922 1.00 34.52 376 LEU B C 1
ATOM 7560 O O . LEU D 3 376 ? 175.280 187.401 187.155 1.00 39.82 376 LEU B O 1
ATOM 7565 N N . GLU D 3 377 ? 173.324 188.237 187.886 1.00 28.78 377 GLU B N 1
ATOM 7566 C CA . GLU D 3 377 ? 173.724 188.267 189.285 1.00 33.36 377 GLU B CA 1
ATOM 7567 C C . GLU D 3 377 ? 173.521 186.897 189.924 1.00 31.15 377 GLU B C 1
ATOM 7568 O O . GLU D 3 377 ? 172.472 186.270 189.739 1.00 28.53 377 GLU B O 1
ATOM 7574 N N . VAL D 3 378 ? 174.521 186.445 190.665 1.00 29.14 378 VAL B N 1
ATOM 7575 C CA . VAL D 3 378 ? 174.446 185.228 191.466 1.00 31.10 378 VAL B CA 1
ATOM 7576 C C . VAL D 3 378 ? 174.636 185.634 192.922 1.00 34.35 378 VAL B C 1
ATOM 7577 O O . VAL D 3 378 ? 175.529 186.431 193.215 1.00 29.62 378 VAL B O 1
ATOM 7581 N N . PRO D 3 379 ? 173.809 185.150 193.852 1.00 35.89 379 PRO B N 1
ATOM 7582 C CA . PRO D 3 379 ? 174.014 185.479 195.268 1.00 36.13 379 PRO B CA 1
ATOM 7583 C C . PRO D 3 379 ? 175.285 184.856 195.822 1.00 34.69 379 PRO B C 1
ATOM 7584 O O . PRO D 3 379 ? 175.726 183.790 195.386 1.00 27.96 379 PRO B O 1
ATOM 7588 N N . ILE D 3 380 ? 175.875 185.546 196.802 1.00 35.46 380 ILE B N 1
ATOM 7589 C CA . ILE D 3 380 ? 177.115 185.077 197.408 1.00 35.92 380 ILE B CA 1
ATOM 7590 C C . ILE D 3 380 ? 176.875 183.897 198.340 1.00 36.49 380 ILE B C 1
ATOM 7591 O O . ILE D 3 380 ? 177.801 183.115 198.601 1.00 34.83 380 ILE B O 1
ATOM 7596 N N . HIS D 3 381 ? 175.643 183.734 198.830 1.00 38.46 381 HIS B N 1
ATOM 7597 C CA . HIS D 3 381 ? 175.332 182.652 199.754 1.00 33.66 381 HIS B CA 1
ATOM 7598 C C . HIS D 3 381 ? 175.331 181.288 199.078 1.00 29.87 381 HIS B C 1
ATOM 7599 O O . HIS D 3 381 ? 175.488 180.282 199.772 1.00 37.25 381 HIS B O 1
ATOM 7606 N N . VAL D 3 382 ? 175.209 181.234 197.749 1.00 32.49 382 VAL B N 1
ATOM 7607 C CA . VAL D 3 382 ? 175.202 179.951 197.046 1.00 32.55 382 VAL B CA 1
ATOM 7608 C C . VAL D 3 382 ? 176.582 179.301 197.110 1.00 30.73 382 VAL B C 1
ATOM 7609 O O . VAL D 3 382 ? 176.739 178.175 197.597 1.00 31.57 382 VAL B O 1
ATOM 7613 N N . GLN D 3 383 ? 177.614 180.020 196.658 1.00 32.72 383 GLN B N 1
ATOM 7614 C CA . GLN D 3 383 ? 178.970 179.499 196.794 1.00 32.48 383 GLN B CA 1
ATOM 7615 C C . GLN D 3 383 ? 179.464 179.555 198.234 1.00 30.25 383 GLN B C 1
ATOM 7616 O O . GLN D 3 383 ? 180.374 178.794 198.585 1.00 36.32 383 GLN B O 1
ATOM 7622 N N . GLY D 3 384 ? 178.868 180.407 199.077 1.00 32.45 384 GLY B N 1
ATOM 7623 C CA . GLY D 3 384 ? 179.166 180.349 200.502 1.00 37.36 384 GLY B CA 1
ATOM 7624 C C . GLY D 3 384 ? 178.747 179.032 201.131 1.00 37.63 384 GLY B C 1
ATOM 7625 O O . GLY D 3 384 ? 179.531 178.390 201.832 1.00 33.88 384 GLY B O 1
ATOM 7626 N N . ALA D 3 385 ? 177.521 178.587 200.840 1.00 44.13 385 ALA B N 1
ATOM 7627 C CA . ALA D 3 385 ? 177.058 177.282 201.290 1.00 34.82 385 ALA B CA 1
ATOM 7628 C C . ALA D 3 385 ? 177.754 176.140 200.565 1.00 34.94 385 ALA B C 1
ATOM 7629 O O . ALA D 3 385 ? 177.825 175.034 201.109 1.00 41.33 385 ALA B O 1
ATOM 7631 N N . LEU D 3 386 ? 178.253 176.378 199.350 1.00 34.48 386 LEU B N 1
ATOM 7632 C CA . LEU D 3 386 ? 179.016 175.347 198.652 1.00 36.51 386 LEU B CA 1
ATOM 7633 C C . LEU D 3 386 ? 180.361 175.100 199.329 1.00 36.85 386 LEU B C 1
ATOM 7634 O O . LEU D 3 386 ? 180.745 173.947 199.559 1.00 35.72 386 LEU B O 1
ATOM 7639 N N . SER D 3 387 ? 181.102 176.165 199.643 1.00 43.68 387 SER B N 1
ATOM 7640 C CA . SER D 3 387 ? 182.460 176.021 200.163 1.00 44.05 387 SER B CA 1
ATOM 7641 C C . SER D 3 387 ? 182.531 176.079 201.687 1.00 44.59 387 SER B C 1
ATOM 7642 O O . SER D 3 387 ? 182.918 175.097 202.331 1.00 47.40 387 SER B O 1
ATOM 7645 N N . ARG D 3 388 ? 182.146 177.215 202.280 1.00 49.55 388 ARG B N 1
ATOM 7646 C CA . ARG D 3 388 ? 182.440 177.456 203.689 1.00 54.55 388 ARG B CA 1
ATOM 7647 C C . ARG D 3 388 ? 181.540 176.639 204.605 1.00 52.87 388 ARG B C 1
ATOM 7648 O O . ARG D 3 388 ? 182.005 176.116 205.625 1.00 51.78 388 ARG B O 1
ATOM 7656 N N . GLU D 3 389 ? 180.256 176.515 204.255 1.00 48.38 389 GLU B N 1
ATOM 7657 C CA . GLU D 3 389 ? 179.333 175.751 205.087 1.00 49.51 389 GLU B CA 1
ATOM 7658 C C . GLU D 3 389 ? 179.670 174.268 205.065 1.00 48.49 389 GLU B C 1
ATOM 7659 O O . GLU D 3 389 ? 179.501 173.577 206.073 1.00 49.01 389 GLU B O 1
ATOM 7665 N N . LYS D 3 390 ? 180.174 173.766 203.936 1.00 48.43 390 LYS B N 1
ATOM 7666 C CA . LYS D 3 390 ? 180.625 172.379 203.899 1.00 49.35 390 LYS B CA 1
ATOM 7667 C C . LYS D 3 390 ? 181.955 172.201 204.616 1.00 52.83 390 LYS B C 1
ATOM 7668 O O . LYS D 3 390 ? 182.203 171.134 205.191 1.00 50.97 390 LYS B O 1
ATOM 7674 N N . ILE D 3 391 ? 182.822 173.218 204.596 1.00 55.93 391 ILE B N 1
ATOM 7675 C CA . ILE D 3 391 ? 184.087 173.090 205.312 1.00 57.00 391 ILE B CA 1
ATOM 7676 C C . ILE D 3 391 ? 183.901 173.225 206.823 1.00 57.89 391 ILE B C 1
ATOM 7677 O O . ILE D 3 391 ? 184.756 172.757 207.585 1.00 58.85 391 ILE B O 1
ATOM 7682 N N . TYR D 3 392 ? 182.801 173.833 207.284 1.00 60.74 392 TYR B N 1
ATOM 7683 C CA . TYR D 3 392 ? 182.450 173.715 208.697 1.00 61.33 392 TYR B CA 1
ATOM 7684 C C . TYR D 3 392 ? 181.740 172.401 209.001 1.00 60.19 392 TYR B C 1
ATOM 7685 O O . TYR D 3 392 ? 181.655 172.004 210.169 1.00 59.91 392 TYR B O 1
ATOM 7694 N N . LEU D 3 393 ? 181.227 171.718 207.977 1.00 53.83 393 LEU B N 1
ATOM 7695 C CA . LEU D 3 393 ? 180.402 170.534 208.180 1.00 58.77 393 LEU B CA 1
ATOM 7696 C C . LEU D 3 393 ? 181.155 169.235 207.907 1.00 56.48 393 LEU B C 1
ATOM 7697 O O . LEU D 3 393 ? 180.651 168.155 208.245 1.00 49.83 393 LEU B O 1
ATOM 7702 N N . GLU D 3 394 ? 182.354 169.315 207.320 1.00 59.73 394 GLU B N 1
ATOM 7703 C CA . GLU D 3 394 ? 183.154 168.117 207.075 1.00 58.66 394 GLU B CA 1
ATOM 7704 C C . GLU D 3 394 ? 183.553 167.446 208.387 1.00 61.24 394 GLU B C 1
ATOM 7705 O O . GLU D 3 394 ? 183.542 166.215 208.494 1.00 60.58 394 GLU B O 1
ATOM 7711 N N . GLY D 3 395 ? 183.857 168.243 209.414 1.00 63.97 395 GLY B N 1
ATOM 7712 C CA . GLY D 3 395 ? 184.019 167.694 210.748 1.00 61.07 395 GLY B CA 1
ATOM 7713 C C . GLY D 3 395 ? 182.712 167.350 211.438 1.00 59.88 395 GLY B C 1
ATOM 7714 O O . GLY D 3 395 ? 182.730 166.658 212.461 1.00 59.23 395 GLY B O 1
ATOM 7715 N N . GLU D 3 396 ? 181.582 167.822 210.908 1.00 54.83 396 GLU B N 1
ATOM 7716 C CA . GLU D 3 396 ? 180.273 167.559 211.493 1.00 53.10 396 GLU B CA 1
ATOM 7717 C C . GLU D 3 396 ? 179.612 166.294 210.960 1.00 55.47 396 GLU B C 1
ATOM 7718 O O . GLU D 3 396 ? 178.616 165.850 211.538 1.00 54.13 396 GLU B O 1
ATOM 7724 N N . LEU D 3 397 ? 180.123 165.709 209.880 1.00 57.23 397 LEU B N 1
ATOM 7725 C CA . LEU D 3 397 ? 179.538 164.495 209.316 1.00 55.27 397 LEU B CA 1
ATOM 7726 C C . LEU D 3 397 ? 180.515 163.337 209.213 1.00 55.10 397 LEU B C 1
ATOM 7727 O O . LEU D 3 397 ? 180.128 162.192 209.457 1.00 61.09 397 LEU B O 1
ATOM 7732 N N . THR D 3 398 ? 181.775 163.597 208.856 1.00 55.43 398 THR B N 1
ATOM 7733 C CA . THR D 3 398 ? 182.759 162.528 208.740 1.00 57.78 398 THR B CA 1
ATOM 7734 C C . THR D 3 398 ? 183.234 162.032 210.103 1.00 55.83 398 THR B C 1
ATOM 7735 O O . THR D 3 398 ? 183.796 160.933 210.191 1.00 58.28 398 THR B O 1
ATOM 7739 N N . ARG D 3 399 ? 183.014 162.816 211.164 1.00 59.01 399 ARG B N 1
ATOM 7740 C CA . ARG D 3 399 ? 183.319 162.357 212.517 1.00 65.84 399 ARG B CA 1
ATOM 7741 C C . ARG D 3 399 ? 182.445 161.170 212.909 1.00 65.36 399 ARG B C 1
ATOM 7742 O O . ARG D 3 399 ? 182.940 160.174 213.452 1.00 66.02 399 ARG B O 1
ATOM 7750 N N . LEU D 3 400 ? 181.149 161.235 212.599 1.00 64.45 400 LEU B N 1
ATOM 7751 C CA . LEU D 3 400 ? 180.282 160.092 212.865 1.00 65.50 400 LEU B CA 1
ATOM 7752 C C . LEU D 3 400 ? 180.534 158.959 211.876 1.00 63.54 400 LEU B C 1
ATOM 7753 O O . LEU D 3 400 ? 180.252 157.798 212.182 1.00 66.18 400 LEU B O 1
ATOM 7758 N N . ALA D 3 401 ? 181.080 159.270 210.696 1.00 61.45 401 ALA B N 1
ATOM 7759 C CA . ALA D 3 401 ? 181.510 158.213 209.783 1.00 63.60 401 ALA B CA 1
ATOM 7760 C C . ALA D 3 401 ? 182.689 157.435 210.358 1.00 66.48 401 ALA B C 1
ATOM 7761 O O . ALA D 3 401 ? 182.725 156.200 210.287 1.00 68.06 401 ALA B O 1
ATOM 7763 N N . SER D 3 402 ? 183.652 158.143 210.955 1.00 67.69 402 SER B N 1
ATOM 7764 C CA . SER D 3 402 ? 184.755 157.477 211.641 1.00 69.49 402 SER B CA 1
ATOM 7765 C C . SER D 3 402 ? 184.279 156.744 212.891 1.00 70.58 402 SER B C 1
ATOM 7766 O O . SER D 3 402 ? 184.828 155.693 213.235 1.00 72.35 402 SER B O 1
ATOM 7769 N N . GLU D 3 403 ? 183.261 157.279 213.572 1.00 68.28 403 GLU B N 1
ATOM 7770 C CA . GLU D 3 403 ? 182.666 156.578 214.709 1.00 67.97 403 GLU B CA 1
ATOM 7771 C C . GLU D 3 403 ? 181.977 155.287 214.271 1.00 67.06 403 GLU B C 1
ATOM 7772 O O . GLU D 3 403 ? 182.067 154.265 214.962 1.00 67.23 403 GLU B O 1
ATOM 7778 N N . MET D 3 404 ? 181.289 155.319 213.125 1.00 70.24 404 MET B N 1
ATOM 7779 C CA . MET D 3 404 ? 180.674 154.118 212.566 1.00 71.99 404 MET B CA 1
ATOM 7780 C C . MET D 3 404 ? 181.733 153.105 212.145 1.00 73.88 404 MET B C 1
ATOM 7781 O O . MET D 3 404 ? 181.539 151.894 212.304 1.00 74.42 404 MET B O 1
ATOM 7786 N N . LYS D 3 405 ? 182.855 153.589 211.604 1.00 73.44 405 LYS B N 1
ATOM 7787 C CA . LYS D 3 405 ? 183.980 152.713 211.284 1.00 74.44 405 LYS B CA 1
ATOM 7788 C C . LYS D 3 405 ? 184.564 152.076 212.544 1.00 74.89 405 LYS B C 1
ATOM 7789 O O . LYS D 3 405 ? 184.926 150.892 212.541 1.00 77.05 405 LYS B O 1
ATOM 7795 N N . ASP D 3 406 ? 184.646 152.845 213.634 1.00 74.75 406 ASP B N 1
ATOM 7796 C CA . ASP D 3 406 ? 185.181 152.324 214.890 1.00 74.82 406 ASP B CA 1
ATOM 7797 C C . ASP D 3 406 ? 184.253 151.288 215.516 1.00 75.67 406 ASP B C 1
ATOM 7798 O O . ASP D 3 406 ? 184.717 150.262 216.026 1.00 75.24 406 ASP B O 1
ATOM 7803 N N . VAL D 3 407 ? 182.937 151.534 215.491 1.00 75.92 407 VAL B N 1
ATOM 7804 C CA . VAL D 3 407 ? 181.986 150.587 216.070 1.00 73.97 407 VAL B CA 1
ATOM 7805 C C . VAL D 3 407 ? 181.594 149.481 215.101 1.00 71.41 407 VAL B C 1
ATOM 7806 O O . VAL D 3 407 ? 180.843 148.573 215.484 1.00 71.34 407 VAL B O 1
ATOM 7810 N N . ASN D 3 408 ? 182.076 149.523 213.861 1.00 78.59 408 ASN B N 1
ATOM 7811 C CA . ASN D 3 408 ? 181.824 148.466 212.892 1.00 82.53 408 ASN B CA 1
ATOM 7812 C C . ASN D 3 408 ? 182.866 147.357 212.944 1.00 83.38 408 ASN B C 1
ATOM 7813 O O . ASN D 3 408 ? 182.792 146.420 212.143 1.00 83.64 408 ASN B O 1
ATOM 7818 N N . THR D 3 409 ? 183.828 147.441 213.857 1.00 86.72 409 THR B N 1
ATOM 7819 C CA . THR D 3 409 ? 184.865 146.424 213.983 1.00 86.85 409 THR B CA 1
ATOM 7820 C C . THR D 3 409 ? 184.319 145.158 214.635 1.00 87.81 409 THR B C 1
ATOM 7821 O O . THR D 3 409 ? 183.281 145.185 215.297 1.00 86.48 409 THR B O 1
ATOM 7825 N N . TYR D 3 423 ? 173.116 136.393 210.916 1.00 67.06 423 TYR B N 1
ATOM 7826 C CA . TYR D 3 423 ? 173.327 137.346 209.833 1.00 67.50 423 TYR B CA 1
ATOM 7827 C C . TYR D 3 423 ? 174.441 138.330 210.175 1.00 67.21 423 TYR B C 1
ATOM 7828 O O . TYR D 3 423 ? 175.144 138.166 211.171 1.00 68.92 423 TYR B O 1
ATOM 7837 N N . ASP D 3 424 ? 174.595 139.353 209.337 1.00 61.67 424 ASP B N 1
ATOM 7838 C CA . ASP D 3 424 ? 175.578 140.404 209.553 1.00 64.08 424 ASP B CA 1
ATOM 7839 C C . ASP D 3 424 ? 174.929 141.745 209.238 1.00 62.13 424 ASP B C 1
ATOM 7840 O O . ASP D 3 424 ? 173.747 141.821 208.886 1.00 59.83 424 ASP B O 1
ATOM 7845 N N . ALA D 3 425 ? 175.713 142.816 209.373 1.00 54.54 425 ALA B N 1
ATOM 7846 C CA . ALA D 3 425 ? 175.199 144.146 209.063 1.00 52.86 425 ALA B CA 1
ATOM 7847 C C . ALA D 3 425 ? 175.077 144.355 207.559 1.00 51.62 425 ALA B C 1
ATOM 7848 O O . ALA D 3 425 ? 174.098 144.945 207.085 1.00 51.93 425 ALA B O 1
ATOM 7850 N N . PHE D 3 426 ? 176.058 143.882 206.795 1.00 49.00 426 PHE B N 1
ATOM 7851 C CA . PHE D 3 426 ? 176.052 144.000 205.344 1.00 50.34 426 PHE B CA 1
ATOM 7852 C C . PHE D 3 426 ? 175.537 142.748 204.646 1.00 50.31 426 PHE B C 1
ATOM 7853 O O . PHE D 3 426 ? 175.545 142.701 203.412 1.00 45.35 426 PHE B O 1
ATOM 7861 N N . SER D 3 427 ? 175.104 141.734 205.400 1.00 52.52 427 SER B N 1
ATOM 7862 C CA . SER D 3 427 ? 174.622 140.499 204.787 1.00 50.55 427 SER B CA 1
ATOM 7863 C C . SER D 3 427 ? 173.278 140.709 204.101 1.00 51.42 427 SER B C 1
ATOM 7864 O O . SER D 3 427 ? 173.085 140.299 202.948 1.00 52.40 427 SER B O 1
ATOM 7867 N N . VAL D 3 428 ? 172.338 141.365 204.788 1.00 50.15 428 VAL B N 1
ATOM 7868 C CA . VAL D 3 428 ? 171.053 141.673 204.173 1.00 49.11 428 VAL B CA 1
ATOM 7869 C C . VAL D 3 428 ? 171.191 142.794 203.149 1.00 49.16 428 VAL B C 1
ATOM 7870 O O . VAL D 3 428 ? 170.317 142.956 202.291 1.00 50.33 428 VAL B O 1
ATOM 7874 N N . GLY D 3 429 ? 172.272 143.574 203.211 1.00 47.44 429 GLY B N 1
ATOM 7875 C CA . GLY D 3 429 ? 172.576 144.477 202.115 1.00 48.36 429 GLY B CA 1
ATOM 7876 C C . GLY D 3 429 ? 173.082 143.736 200.892 1.00 48.96 429 GLY B C 1
ATOM 7877 O O . GLY D 3 429 ? 172.640 143.991 199.769 1.00 48.48 429 GLY B O 1
ATOM 7878 N N . LYS D 3 430 ? 174.013 142.798 201.095 1.00 49.11 430 LYS B N 1
ATOM 7879 C CA . LYS D 3 430 ? 174.606 142.075 199.976 1.00 47.75 430 LYS B CA 1
ATOM 7880 C C . LYS D 3 430 ? 173.655 141.059 199.359 1.00 46.32 430 LYS B C 1
ATOM 7881 O O . LYS D 3 430 ? 173.886 140.630 198.224 1.00 45.07 430 LYS B O 1
ATOM 7887 N N . PHE D 3 431 ? 172.606 140.652 200.072 1.00 51.35 431 PHE B N 1
ATOM 7888 C CA . PHE D 3 431 ? 171.638 139.732 199.483 1.00 51.98 431 PHE B CA 1
ATOM 7889 C C . PHE D 3 431 ? 170.442 140.471 198.885 1.00 52.84 431 PHE B C 1
ATOM 7890 O O . PHE D 3 431 ? 170.169 140.348 197.687 1.00 56.17 431 PHE B O 1
ATOM 7898 N N . VAL D 3 432 ? 169.725 141.240 199.698 1.00 49.80 432 VAL B N 1
ATOM 7899 C CA . VAL D 3 432 ? 168.592 142.016 199.203 1.00 47.34 432 VAL B CA 1
ATOM 7900 C C . VAL D 3 432 ? 169.133 143.224 198.451 1.00 48.14 432 VAL B C 1
ATOM 7901 O O . VAL D 3 432 ? 169.822 144.071 199.027 1.00 48.21 432 VAL B O 1
ATOM 7905 N N . GLY D 3 433 ? 168.816 143.306 197.163 1.00 55.28 433 GLY B N 1
ATOM 7906 C CA . GLY D 3 433 ? 169.402 144.305 196.292 1.00 56.40 433 GLY B CA 1
ATOM 7907 C C . GLY D 3 433 ? 170.202 143.645 195.190 1.00 53.50 433 GLY B C 1
ATOM 7908 O O . GLY D 3 433 ? 170.135 144.057 194.028 1.00 51.35 433 GLY B O 1
ATOM 7909 N N . GLU D 3 434 ? 170.966 142.609 195.548 1.00 57.70 434 GLU B N 1
ATOM 7910 C CA . GLU D 3 434 ? 171.577 141.759 194.533 1.00 54.13 434 GLU B CA 1
ATOM 7911 C C . GLU D 3 434 ? 170.544 140.843 193.896 1.00 50.96 434 GLU B C 1
ATOM 7912 O O . GLU D 3 434 ? 170.689 140.461 192.731 1.00 51.77 434 GLU B O 1
ATOM 7918 N N . VAL D 3 435 ? 169.504 140.476 194.650 1.00 53.53 435 VAL B N 1
ATOM 7919 C CA . VAL D 3 435 ? 168.358 139.777 194.076 1.00 54.39 435 VAL B CA 1
ATOM 7920 C C . VAL D 3 435 ? 167.629 140.680 193.088 1.00 53.01 435 VAL B C 1
ATOM 7921 O O . VAL D 3 435 ? 167.237 140.244 191.997 1.00 58.77 435 VAL B O 1
ATOM 7925 N N . GLU D 3 436 ? 167.460 141.959 193.446 1.00 52.69 436 GLU B N 1
ATOM 7926 C CA . GLU D 3 436 ? 166.834 142.926 192.549 1.00 56.74 436 GLU B CA 1
ATOM 7927 C C . GLU D 3 436 ? 167.671 143.154 191.295 1.00 58.69 436 GLU B C 1
ATOM 7928 O O . GLU D 3 436 ? 167.129 143.238 190.188 1.00 57.44 436 GLU B O 1
ATOM 7934 N N . LYS D 3 437 ? 168.997 143.232 191.447 1.00 54.52 437 LYS B N 1
ATOM 7935 C CA . LYS D 3 437 ? 169.868 143.398 190.286 1.00 51.86 437 LYS B CA 1
ATOM 7936 C C . LYS D 3 437 ? 169.916 142.139 189.427 1.00 55.93 437 LYS B C 1
ATOM 7937 O O . LYS D 3 437 ? 170.044 142.235 188.202 1.00 61.63 437 LYS B O 1
ATOM 7943 N N . ALA D 3 438 ? 169.807 140.959 190.041 1.00 57.52 438 ALA B N 1
ATOM 7944 C CA . ALA D 3 438 ? 169.773 139.721 189.270 1.00 55.88 438 ALA B CA 1
ATOM 7945 C C . ALA D 3 438 ? 168.462 139.580 188.506 1.00 55.03 438 ALA B C 1
ATOM 7946 O O . ALA D 3 438 ? 168.446 139.068 187.381 1.00 59.42 438 ALA B O 1
ATOM 7948 N N . LEU D 3 439 ? 167.353 140.021 189.103 1.00 55.14 439 LEU B N 1
ATOM 7949 C CA . LEU D 3 439 ? 166.074 139.979 188.401 1.00 55.64 439 LEU B CA 1
ATOM 7950 C C . LEU D 3 439 ? 166.002 141.049 187.318 1.00 58.38 439 LEU B C 1
ATOM 7951 O O . LEU D 3 439 ? 165.357 140.849 186.282 1.00 65.34 439 LEU B O 1
ATOM 7956 N N . SER D 3 440 ? 166.657 142.193 187.538 1.00 58.82 440 SER B N 1
ATOM 7957 C CA . SER D 3 440 ? 166.726 143.225 186.512 1.00 62.00 440 SER B CA 1
ATOM 7958 C C . SER D 3 440 ? 167.805 142.934 185.477 1.00 61.46 440 SER B C 1
ATOM 7959 O O . SER D 3 440 ? 167.893 143.646 184.471 1.00 58.61 440 SER B O 1
ATOM 7962 N N . LEU D 3 441 ? 168.636 141.925 185.711 1.00 60.65 441 LEU B N 1
ATOM 7963 C CA . LEU D 3 441 ? 169.629 141.483 184.746 1.00 58.55 441 LEU B CA 1
ATOM 7964 C C . LEU D 3 441 ? 169.120 140.335 183.882 1.00 58.13 441 LEU B C 1
ATOM 7965 O O . LEU D 3 441 ? 169.689 140.075 182.817 1.00 60.11 441 LEU B O 1
ATOM 7970 N N . MET D 3 442 ? 168.037 139.669 184.288 1.00 56.78 442 MET B N 1
ATOM 7971 C CA . MET D 3 442 ? 167.505 138.519 183.551 1.00 57.42 442 MET B CA 1
ATOM 7972 C C . MET D 3 442 ? 166.096 138.857 183.069 1.00 57.29 442 MET B C 1
ATOM 7973 O O . MET D 3 442 ? 165.106 138.533 183.730 1.00 59.62 442 MET B O 1
ATOM 7978 N N . GLY D 3 443 ? 166.021 139.503 181.907 1.00 61.20 443 GLY B N 1
ATOM 7979 C CA . GLY D 3 443 ? 164.774 139.657 181.185 1.00 65.91 443 GLY B CA 1
ATOM 7980 C C . GLY D 3 443 ? 163.725 140.550 181.805 1.00 63.67 443 GLY B C 1
ATOM 7981 O O . GLY D 3 443 ? 162.535 140.233 181.707 1.00 65.84 443 GLY B O 1
ATOM 7982 N N . GLU D 3 444 ? 164.113 141.656 182.446 1.00 53.46 444 GLU B N 1
ATOM 7983 C CA . GLU D 3 444 ? 163.106 142.633 182.846 1.00 54.92 444 GLU B CA 1
ATOM 7984 C C . GLU D 3 444 ? 162.563 143.374 181.629 1.00 54.68 444 GLU B C 1
ATOM 7985 O O . GLU D 3 444 ? 161.375 143.714 181.579 1.00 57.11 444 GLU B O 1
ATOM 7991 N N . SER D 3 445 ? 163.422 143.636 180.636 1.00 52.32 445 SER B N 1
ATOM 7992 C CA . SER D 3 445 ? 163.026 144.174 179.336 1.00 57.36 445 SER B CA 1
ATOM 7993 C C . SER D 3 445 ? 163.827 143.413 178.282 1.00 56.65 445 SER B C 1
ATOM 7994 O O . SER D 3 445 ? 164.893 143.857 177.851 1.00 54.62 445 SER B O 1
ATOM 7997 N N . GLU D 3 446 ? 163.308 142.260 177.868 1.00 55.76 446 GLU B N 1
ATOM 7998 C CA . GLU D 3 446 ? 163.934 141.454 176.828 1.00 51.35 446 GLU B CA 1
ATOM 7999 C C . GLU D 3 446 ? 163.024 141.267 175.627 1.00 52.30 446 GLU B C 1
ATOM 8000 O O . GLU D 3 446 ? 163.465 141.442 174.486 1.00 55.87 446 GLU B O 1
ATOM 8006 N N . SER D 3 447 ? 161.760 140.914 175.854 1.00 47.36 447 SER B N 1
ATOM 8007 C CA . SER D 3 447 ? 160.761 140.830 174.798 1.00 49.39 447 SER B CA 1
ATOM 8008 C C . SER D 3 447 ? 159.705 141.922 174.927 1.00 47.71 447 SER B C 1
ATOM 8009 O O . SER D 3 447 ? 158.633 141.819 174.323 1.00 44.19 447 SER B O 1
ATOM 8012 N N . GLU D 3 448 ? 159.987 142.965 175.707 1.00 55.24 448 GLU B N 1
ATOM 8013 C CA . GLU D 3 448 ? 159.009 144.008 175.988 1.00 57.53 448 GLU B CA 1
ATOM 8014 C C . GLU D 3 448 ? 159.403 145.365 175.426 1.00 57.02 448 GLU B C 1
ATOM 8015 O O . GLU D 3 448 ? 158.640 145.948 174.646 1.00 56.26 448 GLU B O 1
ATOM 8021 N N . SER D 3 449 ? 160.571 145.893 175.798 1.00 55.69 449 SER B N 1
ATOM 8022 C CA . SER D 3 449 ? 160.930 147.263 175.444 1.00 58.53 449 SER B CA 1
ATOM 8023 C C . SER D 3 449 ? 162.148 147.344 174.534 1.00 57.76 449 SER B C 1
ATOM 8024 O O . SER D 3 449 ? 162.058 147.934 173.452 1.00 54.50 449 SER B O 1
ATOM 8027 N N . GLU D 3 450 ? 163.281 146.775 174.928 1.00 58.81 450 GLU B N 1
ATOM 8028 C CA . GLU D 3 450 ? 164.543 147.010 174.230 1.00 58.06 450 GLU B CA 1
ATOM 8029 C C . GLU D 3 450 ? 165.389 145.742 174.314 1.00 59.22 450 GLU B C 1
ATOM 8030 O O . GLU D 3 450 ? 164.869 144.655 174.588 1.00 60.64 450 GLU B O 1
ATOM 8036 N N . LEU D 3 451 ? 166.694 145.893 174.048 1.00 55.96 451 LEU B N 1
ATOM 8037 C CA . LEU D 3 451 ? 167.720 144.852 174.109 1.00 53.51 451 LEU B CA 1
ATOM 8038 C C . LEU D 3 451 ? 167.422 143.692 173.165 1.00 54.57 451 LEU B C 1
ATOM 8039 O O . LEU D 3 451 ? 167.625 143.811 171.953 1.00 63.97 451 LEU B O 1
ATOM 8044 N N . SER D 3 452 ? 166.944 142.569 173.705 1.00 45.63 452 SER B N 1
ATOM 8045 C CA . SER D 3 452 ? 166.689 141.392 172.880 1.00 49.47 452 SER B CA 1
ATOM 8046 C C . SER D 3 452 ? 165.445 141.529 172.010 1.00 51.69 452 SER B C 1
ATOM 8047 O O . SER D 3 452 ? 165.269 140.724 171.089 1.00 53.27 452 SER B O 1
ATOM 8050 N N . LYS D 3 453 ? 164.574 142.503 172.291 1.00 49.41 453 LYS B N 1
ATOM 8051 C CA . LYS D 3 453 ? 163.443 142.771 171.408 1.00 48.08 453 LYS B CA 1
ATOM 8052 C C . LYS D 3 453 ? 163.915 143.317 170.065 1.00 51.65 453 LYS B C 1
ATOM 8053 O O . LYS D 3 453 ? 163.393 142.931 169.012 1.00 53.69 453 LYS B O 1
ATOM 8059 N N . GLU D 3 454 ? 164.916 144.202 170.083 1.00 47.48 454 GLU B N 1
ATOM 8060 C CA . GLU D 3 454 ? 165.471 144.744 168.849 1.00 43.77 454 GLU B CA 1
ATOM 8061 C C . GLU D 3 454 ? 166.291 143.720 168.077 1.00 39.25 454 GLU B C 1
ATOM 8062 O O . GLU D 3 454 ? 166.517 143.909 166.878 1.00 41.97 454 GLU B O 1
ATOM 8068 N N . TYR D 3 455 ? 166.750 142.651 168.737 1.00 35.77 455 TYR B N 1
ATOM 8069 C CA . TYR D 3 455 ? 167.486 141.600 168.041 1.00 38.72 455 TYR B CA 1
ATOM 8070 C C . TYR D 3 455 ? 166.589 140.838 167.073 1.00 43.06 455 TYR B C 1
ATOM 8071 O O . TYR D 3 455 ? 167.052 140.402 166.012 1.00 45.42 455 TYR B O 1
ATOM 8080 N N . LYS D 3 456 ? 165.307 140.683 167.405 1.00 43.26 456 LYS B N 1
ATOM 8081 C CA . LYS D 3 456 ? 164.356 140.041 166.508 1.00 43.68 456 LYS B CA 1
ATOM 8082 C C . LYS D 3 456 ? 163.848 140.971 165.412 1.00 41.80 456 LYS B C 1
ATOM 8083 O O . LYS D 3 456 ? 163.143 140.506 164.510 1.00 39.22 456 LYS B O 1
ATOM 8089 N N . ARG D 3 457 ? 164.181 142.261 165.469 1.00 42.61 457 ARG B N 1
ATOM 8090 C CA . ARG D 3 457 ? 163.761 143.236 164.470 1.00 43.23 457 ARG B CA 1
ATOM 8091 C C . ARG D 3 457 ? 164.939 143.775 163.673 1.00 41.39 457 ARG B C 1
ATOM 8092 O O . ARG D 3 457 ? 164.963 143.659 162.443 1.00 42.84 457 ARG B O 1
ATOM 8100 N N . LEU D 3 458 ? 165.921 144.368 164.353 1.00 36.24 458 LEU B N 1
ATOM 8101 C CA . LEU D 3 458 ? 167.024 145.030 163.668 1.00 32.16 458 LEU B CA 1
ATOM 8102 C C . LEU D 3 458 ? 168.008 144.025 163.083 1.00 34.39 458 LEU B C 1
ATOM 8103 O O . LEU D 3 458 ? 168.502 144.217 161.967 1.00 42.14 458 LEU B O 1
ATOM 8108 N N . LYS D 3 459 ? 168.293 142.946 163.808 1.00 30.30 459 LYS B N 1
ATOM 8109 C CA . LYS D 3 459 ? 169.295 141.987 163.363 1.00 29.89 459 LYS B CA 1
ATOM 8110 C C . LYS D 3 459 ? 168.744 140.971 162.373 1.00 34.21 459 LYS B C 1
ATOM 8111 O O . LYS D 3 459 ? 169.523 140.205 161.797 1.00 30.96 459 LYS B O 1
ATOM 8117 N N . LYS D 3 460 ? 167.430 140.946 162.165 1.00 31.39 460 LYS B N 1
ATOM 8118 C CA . LYS D 3 460 ? 166.830 140.197 161.071 1.00 28.33 460 LYS B CA 1
ATOM 8119 C C . LYS D 3 460 ? 166.730 141.022 159.796 1.00 28.81 460 LYS B C 1
ATOM 8120 O O . LYS D 3 460 ? 166.293 140.499 158.766 1.00 35.43 460 LYS B O 1
ATOM 8126 N N . GLU D 3 461 ? 167.124 142.295 159.847 1.00 25.75 461 GLU B N 1
ATOM 8127 C CA . GLU D 3 461 ? 167.211 143.138 158.663 1.00 32.42 461 GLU B CA 1
ATOM 8128 C C . GLU D 3 461 ? 168.626 143.243 158.113 1.00 26.61 461 GLU B C 1
ATOM 8129 O O . GLU D 3 461 ? 168.799 143.705 156.980 1.00 26.29 461 GLU B O 1
ATOM 8135 N N . LEU D 3 462 ? 169.635 142.839 158.889 1.00 23.36 462 LEU B N 1
ATOM 8136 C CA . LEU D 3 462 ? 171.002 142.815 158.380 1.00 18.89 462 LEU B CA 1
ATOM 8137 C C . LEU D 3 462 ? 171.168 141.720 157.334 1.00 26.40 462 LEU B C 1
ATOM 8138 O O . LEU D 3 462 ? 171.802 141.939 156.294 1.00 35.47 462 LEU B O 1
ATOM 8143 N N . SER D 3 463 ? 170.609 140.535 157.594 1.00 23.84 463 SER B N 1
ATOM 8144 C CA . SER D 3 463 ? 170.632 139.471 156.597 1.00 22.77 463 SER B CA 1
ATOM 8145 C C . SER D 3 463 ? 169.745 139.804 155.406 1.00 21.87 463 SER B C 1
ATOM 8146 O O . SER D 3 463 ? 170.063 139.418 154.276 1.00 28.16 463 SER B O 1
ATOM 8149 N N . VAL D 3 464 ? 168.649 140.535 155.641 1.00 18.04 464 VAL B N 1
ATOM 8150 C CA . VAL D 3 464 ? 167.775 140.977 154.556 1.00 22.27 464 VAL B CA 1
ATOM 8151 C C . VAL D 3 464 ? 168.517 141.939 153.634 1.00 29.74 464 VAL B C 1
ATOM 8152 O O . VAL D 3 464 ? 168.477 141.798 152.405 1.00 32.79 464 VAL B O 1
ATOM 8156 N N . LEU D 3 465 ? 169.245 142.898 154.214 1.00 25.32 465 LEU B N 1
ATOM 8157 C CA . LEU D 3 465 ? 170.021 143.841 153.414 1.00 17.10 465 LEU B CA 1
ATOM 8158 C C . LEU D 3 465 ? 171.222 143.171 152.757 1.00 18.00 465 LEU B C 1
ATOM 8159 O O . LEU D 3 465 ? 171.638 143.582 151.668 1.00 27.04 465 LEU B O 1
ATOM 8164 N N . ARG D 3 466 ? 171.790 142.148 153.399 1.00 13.87 466 ARG B N 1
ATOM 8165 C CA . ARG D 3 466 ? 172.911 141.432 152.803 1.00 22.88 466 ARG B CA 1
ATOM 8166 C C . ARG D 3 466 ? 172.467 140.532 151.655 1.00 24.92 466 ARG B C 1
ATOM 8167 O O . ARG D 3 466 ? 173.247 140.286 150.728 1.00 23.56 466 ARG B O 1
ATOM 8175 N N . LEU D 3 467 ? 171.231 140.032 151.696 1.00 21.87 467 LEU B N 1
ATOM 8176 C CA . LEU D 3 467 ? 170.779 139.061 150.711 1.00 25.26 467 LEU B CA 1
ATOM 8177 C C . LEU D 3 467 ? 169.916 139.649 149.602 1.00 28.66 467 LEU B C 1
ATOM 8178 O O . LEU D 3 467 ? 169.771 139.003 148.558 1.00 29.85 467 LEU B O 1
ATOM 8183 N N . LYS D 3 468 ? 169.330 140.837 149.789 1.00 25.29 468 LYS B N 1
ATOM 8184 C CA . LYS D 3 468 ? 168.507 141.396 148.719 1.00 30.29 468 LYS B CA 1
ATOM 8185 C C . LYS D 3 468 ? 169.370 141.934 147.580 1.00 27.72 468 LYS B C 1
ATOM 8186 O O . LYS D 3 468 ? 169.011 141.791 146.406 1.00 20.43 468 LYS B O 1
ATOM 8192 N N . ILE D 3 469 ? 170.516 142.535 147.902 1.00 22.62 469 ILE B N 1
ATOM 8193 C CA . ILE D 3 469 ? 171.477 142.979 146.898 1.00 23.62 469 ILE B CA 1
ATOM 8194 C C . ILE D 3 469 ? 172.891 142.624 147.347 1.00 22.32 469 ILE B C 1
ATOM 8195 O O . ILE D 3 469 ? 173.525 143.352 148.121 1.00 13.98 469 ILE B O 1
ATOM 8200 N N . ASP D 3 470 ? 173.384 141.495 146.863 1.00 26.08 470 ASP B N 1
ATOM 8201 C CA . ASP D 3 470 ? 174.732 141.022 147.135 1.00 22.95 470 ASP B CA 1
ATOM 8202 C C . ASP D 3 470 ? 175.672 141.495 146.034 1.00 24.58 470 ASP B C 1
ATOM 8203 O O . ASP D 3 470 ? 175.228 142.051 145.026 1.00 24.39 470 ASP B O 1
ATOM 8208 N N . PRO D 3 471 ? 176.996 141.337 146.211 1.00 22.00 471 PRO B N 1
ATOM 8209 C CA . PRO D 3 471 ? 177.910 141.593 145.079 1.00 23.77 471 PRO B CA 1
ATOM 8210 C C . PRO D 3 471 ? 177.695 140.694 143.868 1.00 22.08 471 PRO B C 1
ATOM 8211 O O . PRO D 3 471 ? 178.112 141.061 142.761 1.00 24.14 471 PRO B O 1
ATOM 8215 N N . ARG D 3 472 ? 177.073 139.523 144.047 1.00 27.89 472 ARG B N 1
ATOM 8216 C CA . ARG D 3 472 ? 176.720 138.678 142.909 1.00 21.92 472 ARG B CA 1
ATOM 8217 C C . ARG D 3 472 ? 175.700 139.358 142.003 1.00 19.94 472 ARG B C 1
ATOM 8218 O O . ARG D 3 472 ? 175.806 139.283 140.774 1.00 26.64 472 ARG B O 1
ATOM 8226 N N . GLU D 3 473 ? 174.711 140.036 142.596 1.00 17.71 473 GLU B N 1
ATOM 8227 C CA . GLU D 3 473 ? 173.736 140.786 141.807 1.00 18.26 473 GLU B CA 1
ATOM 8228 C C . GLU D 3 473 ? 174.385 141.969 141.100 1.00 22.92 473 GLU B C 1
ATOM 8229 O O . GLU D 3 473 ? 174.030 142.282 139.956 1.00 23.81 473 GLU B O 1
ATOM 8235 N N . PHE D 3 474 ? 175.343 142.628 141.763 1.00 24.29 474 PHE B N 1
ATOM 8236 C CA . PHE D 3 474 ? 176.076 143.732 141.147 1.00 26.98 474 PHE B CA 1
ATOM 8237 C C . PHE D 3 474 ? 176.884 143.256 139.947 1.00 23.16 474 PHE B C 1
ATOM 8238 O O . PHE D 3 474 ? 176.869 143.888 138.884 1.00 17.05 474 PHE B O 1
ATOM 8246 N N . GLU D 3 475 ? 177.585 142.127 140.101 1.00 25.59 475 GLU B N 1
ATOM 8247 C CA . GLU D 3 475 ? 178.384 141.581 139.008 1.00 24.60 475 GLU B CA 1
ATOM 8248 C C . GLU D 3 475 ? 177.505 141.090 137.863 1.00 22.54 475 GLU B C 1
ATOM 8249 O O . GLU D 3 475 ? 177.842 141.293 136.692 1.00 24.12 475 GLU B O 1
ATOM 8255 N N . ARG D 3 476 ? 176.365 140.465 138.183 1.00 21.55 476 ARG B N 1
ATOM 8256 C CA . ARG D 3 476 ? 175.441 140.006 137.150 1.00 20.43 476 ARG B CA 1
ATOM 8257 C C . ARG D 3 476 ? 174.830 141.173 136.382 1.00 23.40 476 ARG B C 1
ATOM 8258 O O . ARG D 3 476 ? 174.727 141.123 135.150 1.00 24.84 476 ARG B O 1
ATOM 8266 N N . LYS D 3 477 ? 174.452 142.246 137.085 1.00 21.42 477 LYS B N 1
ATOM 8267 C CA . LYS D 3 477 ? 173.867 143.398 136.407 1.00 22.89 477 LYS B CA 1
ATOM 8268 C C . LYS D 3 477 ? 174.907 144.151 135.584 1.00 27.54 477 LYS B C 1
ATOM 8269 O O . LYS D 3 477 ? 174.605 144.616 134.478 1.00 21.25 477 LYS B O 1
ATOM 8275 N N . THR D 3 478 ? 176.143 144.264 136.086 1.00 28.64 478 THR B N 1
ATOM 8276 C CA . THR D 3 478 ? 177.165 144.952 135.305 1.00 20.60 478 THR B CA 1
ATOM 8277 C C . THR D 3 478 ? 177.621 144.106 134.118 1.00 21.55 478 THR B C 1
ATOM 8278 O O . THR D 3 478 ? 177.952 144.662 133.065 1.00 28.87 478 THR B O 1
ATOM 8282 N N . LYS D 3 479 ? 177.549 142.772 134.222 1.00 18.36 479 LYS B N 1
ATOM 8283 C CA . LYS D 3 479 ? 177.845 141.931 133.070 1.00 13.16 479 LYS B CA 1
ATOM 8284 C C . LYS D 3 479 ? 176.722 141.981 132.046 1.00 15.79 479 LYS B C 1
ATOM 8285 O O . LYS D 3 479 ? 176.989 141.945 130.842 1.00 20.21 479 LYS B O 1
ATOM 8291 N N . LEU D 3 480 ? 175.469 142.084 132.503 1.00 14.63 480 LEU B N 1
ATOM 8292 C CA . LEU D 3 480 ? 174.349 142.243 131.580 1.00 19.16 480 LEU B CA 1
ATOM 8293 C C . LEU D 3 480 ? 174.411 143.580 130.850 1.00 20.53 480 LEU B C 1
ATOM 8294 O O . LEU D 3 480 ? 174.162 143.642 129.641 1.00 16.11 480 LEU B O 1
ATOM 8299 N N . GLN D 3 481 ? 174.765 144.658 131.558 1.00 18.39 481 GLN B N 1
ATOM 8300 C CA . GLN D 3 481 ? 174.886 145.958 130.902 1.00 19.68 481 GLN B CA 1
ATOM 8301 C C . GLN D 3 481 ? 176.100 146.019 129.977 1.00 21.35 481 GLN B C 1
ATOM 8302 O O . GLN D 3 481 ? 176.038 146.656 128.918 1.00 18.62 481 GLN B O 1
ATOM 8308 N N . LEU D 3 482 ? 177.196 145.345 130.342 1.00 26.43 482 LEU B N 1
ATOM 8309 C CA . LEU D 3 482 ? 178.362 145.280 129.466 1.00 21.28 482 LEU B CA 1
ATOM 8310 C C . LEU D 3 482 ? 178.071 144.443 128.222 1.00 21.10 482 LEU B C 1
ATOM 8311 O O . LEU D 3 482 ? 178.520 144.779 127.121 1.00 23.06 482 LEU B O 1
ATOM 8316 N N . ALA D 3 483 ? 177.293 143.366 128.369 1.00 17.25 483 ALA B N 1
ATOM 8317 C CA . ALA D 3 483 ? 176.872 142.590 127.209 1.00 25.87 483 ALA B CA 1
ATOM 8318 C C . ALA D 3 483 ? 175.896 143.367 126.334 1.00 24.32 483 ALA B C 1
ATOM 8319 O O . ALA D 3 483 ? 175.917 143.216 125.108 1.00 26.80 483 ALA B O 1
ATOM 8321 N N . LYS D 3 484 ? 175.039 144.193 126.945 1.00 19.66 484 LYS B N 1
ATOM 8322 C CA . LYS D 3 484 ? 174.144 145.052 126.174 1.00 19.13 484 LYS B CA 1
ATOM 8323 C C . LYS D 3 484 ? 174.925 146.085 125.371 1.00 15.51 484 LYS B C 1
ATOM 8324 O O . LYS D 3 484 ? 174.642 146.304 124.186 1.00 22.94 484 LYS B O 1
ATOM 8330 N N . VAL D 3 485 ? 175.935 146.705 125.988 1.00 26.37 485 VAL B N 1
ATOM 8331 C CA . VAL D 3 485 ? 176.738 147.695 125.275 1.00 21.25 485 VAL B CA 1
ATOM 8332 C C . VAL D 3 485 ? 177.707 147.041 124.290 1.00 20.16 485 VAL B C 1
ATOM 8333 O O . VAL D 3 485 ? 178.206 147.720 123.386 1.00 24.09 485 VAL B O 1
ATOM 8337 N N . ASN D 3 486 ? 177.975 145.736 124.423 1.00 21.42 486 ASN B N 1
ATOM 8338 C CA . ASN D 3 486 ? 178.784 145.045 123.423 1.00 21.82 486 ASN B CA 1
ATOM 8339 C C . ASN D 3 486 ? 177.952 144.592 122.227 1.00 22.03 486 ASN B C 1
ATOM 8340 O O . ASN D 3 486 ? 178.401 144.709 121.082 1.00 25.18 486 ASN B O 1
ATOM 8345 N N . LYS D 3 487 ? 176.753 144.055 122.470 1.00 25.91 487 LYS B N 1
ATOM 8346 C CA . LYS D 3 487 ? 175.872 143.675 121.372 1.00 20.89 487 LYS B CA 1
ATOM 8347 C C . LYS D 3 487 ? 175.311 144.887 120.645 1.00 22.11 487 LYS B C 1
ATOM 8348 O O . LYS D 3 487 ? 174.976 144.786 119.461 1.00 27.23 487 LYS B O 1
ATOM 8354 N N . LEU D 3 488 ? 175.198 146.025 121.329 1.00 23.69 488 LEU B N 1
ATOM 8355 C CA . LEU D 3 488 ? 174.800 147.263 120.677 1.00 22.12 488 LEU B CA 1
ATOM 8356 C C . LEU D 3 488 ? 175.955 147.862 119.878 1.00 28.44 488 LEU B C 1
ATOM 8357 O O . LEU D 3 488 ? 175.717 148.620 118.932 1.00 31.74 488 LEU B O 1
ATOM 8362 N N . ALA D 3 489 ? 177.198 147.487 120.207 1.00 29.88 489 ALA B N 1
ATOM 8363 C CA . ALA D 3 489 ? 178.373 148.095 119.585 1.00 20.90 489 ALA B CA 1
ATOM 8364 C C . ALA D 3 489 ? 178.552 147.655 118.139 1.00 20.90 489 ALA B C 1
ATOM 8365 O O . ALA D 3 489 ? 178.930 148.464 117.284 1.00 41.78 489 ALA B O 1
ATOM 8367 N N . SER D 3 490 ? 178.285 146.386 117.842 1.00 17.36 490 SER B N 1
ATOM 8368 C CA . SER D 3 490 ? 178.586 145.827 116.530 1.00 18.45 490 SER B CA 1
ATOM 8369 C C . SER D 3 490 ? 177.570 146.208 115.461 1.00 22.99 490 SER B C 1
ATOM 8370 O O . SER D 3 490 ? 177.709 145.764 114.316 1.00 29.21 490 SER B O 1
ATOM 8373 N N . ASP D 3 491 ? 176.556 147.009 115.799 1.00 23.64 491 ASP B N 1
ATOM 8374 C CA . ASP D 3 491 ? 175.571 147.421 114.807 1.00 31.21 491 ASP B CA 1
ATOM 8375 C C . ASP D 3 491 ? 176.143 148.441 113.830 1.00 32.07 491 ASP B C 1
ATOM 8376 O O . ASP D 3 491 ? 175.678 148.528 112.688 1.00 36.56 491 ASP B O 1
ATOM 8381 N N . TRP D 3 492 ? 177.139 149.221 114.252 1.00 28.86 492 TRP B N 1
ATOM 8382 C CA . TRP D 3 492 ? 177.784 150.172 113.355 1.00 27.02 492 TRP B CA 1
ATOM 8383 C C . TRP D 3 492 ? 178.949 149.570 112.586 1.00 30.68 492 TRP B C 1
ATOM 8384 O O . TRP D 3 492 ? 179.525 150.257 111.740 1.00 35.66 492 TRP B O 1
ATOM 8395 N N . LEU D 3 493 ? 179.328 148.332 112.874 1.00 33.17 493 LEU B N 1
ATOM 8396 C CA . LEU D 3 493 ? 180.340 147.631 112.091 1.00 35.00 493 LEU B CA 1
ATOM 8397 C C . LEU D 3 493 ? 179.947 147.435 110.620 1.00 32.44 493 LEU B C 1
ATOM 8398 O O . LEU D 3 493 ? 180.829 147.547 109.759 1.00 27.01 493 LEU B O 1
ATOM 8403 N N . PRO D 3 494 ? 178.685 147.134 110.255 1.00 32.30 494 PRO B N 1
ATOM 8404 C CA . PRO D 3 494 ? 178.322 147.309 108.837 1.00 36.07 494 PRO B CA 1
ATOM 8405 C C . PRO D 3 494 ? 178.204 148.764 108.413 1.00 34.14 494 PRO B C 1
ATOM 8406 O O . PRO D 3 494 ? 178.336 149.056 107.218 1.00 34.40 494 PRO B O 1
ATOM 8410 N N . HIS D 3 495 ? 177.958 149.688 109.345 1.00 22.46 495 HIS B N 1
ATOM 8411 C CA . HIS D 3 495 ? 177.919 151.106 109.003 1.00 22.86 495 HIS B CA 1
ATOM 8412 C C . HIS D 3 495 ? 179.311 151.705 108.845 1.00 26.58 495 HIS B C 1
ATOM 8413 O O . HIS D 3 495 ? 179.443 152.781 108.254 1.00 33.67 495 HIS B O 1
ATOM 8420 N N . LEU D 3 496 ? 180.340 151.039 109.358 1.00 24.74 496 LEU B N 1
ATOM 8421 C CA . LEU D 3 496 ? 181.727 151.471 109.248 1.00 24.68 496 LEU B CA 1
ATOM 8422 C C . LEU D 3 496 ? 182.512 150.425 108.460 1.00 32.42 496 LEU B C 1
ATOM 8423 O O . LEU D 3 496 ? 181.943 149.490 107.890 1.00 35.02 496 LEU B O 1
ATOM 8428 N N . ASP D 3 497 ? 183.832 150.596 108.414 1.00 43.04 497 ASP B N 1
ATOM 8429 C CA . ASP D 3 497 ? 184.701 149.635 107.748 1.00 44.35 497 ASP B CA 1
ATOM 8430 C C . ASP D 3 497 ? 185.922 149.373 108.612 1.00 42.29 497 ASP B C 1
ATOM 8431 O O . ASP D 3 497 ? 186.584 150.312 109.062 1.00 35.49 497 ASP B O 1
ATOM 8436 N N . THR D 3 498 ? 186.209 148.095 108.842 1.00 52.33 498 THR B N 1
ATOM 8437 C CA . THR D 3 498 ? 187.385 147.663 109.583 1.00 54.52 498 THR B CA 1
ATOM 8438 C C . THR D 3 498 ? 187.967 146.478 108.807 1.00 55.45 498 THR B C 1
ATOM 8439 O O . THR D 3 498 ? 187.541 146.189 107.684 1.00 54.86 498 THR B O 1
ATOM 8443 N N . GLU D 3 499 ? 188.955 145.789 109.386 1.00 63.79 499 GLU B N 1
ATOM 8444 C CA . GLU D 3 499 ? 189.417 144.532 108.807 1.00 65.40 499 GLU B CA 1
ATOM 8445 C C . GLU D 3 499 ? 188.359 143.441 108.927 1.00 63.40 499 GLU B C 1
ATOM 8446 O O . GLU D 3 499 ? 188.328 142.515 108.108 1.00 61.97 499 GLU B O 1
ATOM 8452 N N . ASN D 3 500 ? 187.490 143.532 109.933 1.00 53.61 500 ASN B N 1
ATOM 8453 C CA . ASN D 3 500 ? 186.382 142.604 110.100 1.00 56.96 500 ASN B CA 1
ATOM 8454 C C . ASN D 3 500 ? 185.137 143.372 110.527 1.00 57.86 500 ASN B C 1
ATOM 8455 O O . ASN D 3 500 ? 185.065 143.853 111.665 1.00 57.76 500 ASN B O 1
ATOM 8460 N N . PRO D 3 501 ? 184.143 143.515 109.652 1.00 57.16 501 PRO B N 1
ATOM 8461 C CA . PRO D 3 501 ? 182.897 144.199 110.026 1.00 53.45 501 PRO B CA 1
ATOM 8462 C C . PRO D 3 501 ? 181.845 143.304 110.667 1.00 54.76 501 PRO B C 1
ATOM 8463 O O . PRO D 3 501 ? 180.680 143.707 110.729 1.00 56.20 501 PRO B O 1
ATOM 8467 N N . ASN D 3 502 ? 182.215 142.106 111.121 1.00 56.06 502 ASN B N 1
ATOM 8468 C CA . ASN D 3 502 ? 181.279 141.229 111.808 1.00 56.64 502 ASN B CA 1
ATOM 8469 C C . ASN D 3 502 ? 181.862 140.578 113.053 1.00 54.64 502 ASN B C 1
ATOM 8470 O O . ASN D 3 502 ? 181.149 139.821 113.719 1.00 56.10 502 ASN B O 1
ATOM 8475 N N . ALA D 3 503 ? 183.123 140.835 113.383 1.00 47.60 503 ALA B N 1
ATOM 8476 C CA . ALA D 3 503 ? 183.697 140.306 114.613 1.00 50.39 503 ALA B CA 1
ATOM 8477 C C . ALA D 3 503 ? 183.129 141.064 115.808 1.00 48.48 503 ALA B C 1
ATOM 8478 O O . ALA D 3 503 ? 183.188 142.298 115.833 1.00 49.48 503 ALA B O 1
ATOM 8480 N N . PRO D 3 504 ? 182.573 140.371 116.810 1.00 38.45 504 PRO B N 1
ATOM 8481 C CA . PRO D 3 504 ? 181.930 141.075 117.929 1.00 34.47 504 PRO B CA 1
ATOM 8482 C C . PRO D 3 504 ? 182.933 141.745 118.853 1.00 36.71 504 PRO B C 1
ATOM 8483 O O . PRO D 3 504 ? 183.711 141.069 119.535 1.00 37.70 504 PRO B O 1
ATOM 8487 N N . ILE D 3 505 ? 182.925 143.077 118.878 1.00 30.56 505 ILE B N 1
ATOM 8488 C CA . ILE D 3 505 ? 183.861 143.811 119.716 1.00 29.93 505 ILE B CA 1
ATOM 8489 C C . ILE D 3 505 ? 183.383 143.785 121.165 1.00 32.38 505 ILE B C 1
ATOM 8490 O O . ILE D 3 505 ? 182.215 143.520 121.465 1.00 33.00 505 ILE B O 1
ATOM 8495 N N . SER D 3 506 ? 184.314 144.049 122.078 1.00 33.47 506 SER B N 1
ATOM 8496 C CA . SER D 3 506 ? 184.028 143.947 123.499 1.00 26.13 506 SER B CA 1
ATOM 8497 C C . SER D 3 506 ? 184.985 144.839 124.272 1.00 27.61 506 SER B C 1
ATOM 8498 O O . SER D 3 506 ? 186.019 145.272 123.757 1.00 36.62 506 SER B O 1
ATOM 8501 N N . LEU D 3 507 ? 184.625 145.106 125.524 1.00 24.89 507 LEU B N 1
ATOM 8502 C CA . LEU D 3 507 ? 185.491 145.821 126.447 1.00 35.01 507 LEU B CA 1
ATOM 8503 C C . LEU D 3 507 ? 185.466 145.099 127.786 1.00 38.63 507 LEU B C 1
ATOM 8504 O O . LEU D 3 507 ? 184.765 144.099 127.962 1.00 34.99 507 LEU B O 1
ATOM 8509 N N . HIS D 3 508 ? 186.255 145.606 128.727 1.00 39.80 508 HIS B N 1
ATOM 8510 C CA . HIS D 3 508 ? 186.168 145.183 130.115 1.00 39.22 508 HIS B CA 1
ATOM 8511 C C . HIS D 3 508 ? 186.288 146.401 131.016 1.00 39.16 508 HIS B C 1
ATOM 8512 O O . HIS D 3 508 ? 186.846 147.431 130.627 1.00 39.69 508 HIS B O 1
ATOM 8519 N N . GLU D 3 509 ? 185.740 146.272 132.226 1.00 39.57 509 GLU B N 1
ATOM 8520 C CA . GLU D 3 509 ? 185.716 147.389 133.162 1.00 40.72 509 GLU B CA 1
ATOM 8521 C C . GLU D 3 509 ? 187.101 147.701 133.715 1.00 39.48 509 GLU B C 1
ATOM 8522 O O . GLU D 3 509 ? 187.436 148.875 133.905 1.00 35.09 509 GLU B O 1
ATOM 8528 N N . LYS D 3 510 ? 187.930 146.673 133.925 1.00 43.95 510 LYS B N 1
ATOM 8529 C CA . LYS D 3 510 ? 189.129 146.793 134.751 1.00 42.97 510 LYS B CA 1
ATOM 8530 C C . LYS D 3 510 ? 190.236 147.631 134.117 1.00 42.93 510 LYS B C 1
ATOM 8531 O O . LYS D 3 510 ? 191.125 148.095 134.840 1.00 44.43 510 LYS B O 1
ATOM 8537 N N . GLU D 3 511 ? 190.218 147.837 132.800 1.00 35.97 511 GLU B N 1
ATOM 8538 C CA . GLU D 3 511 ? 191.264 148.620 132.150 1.00 41.36 511 GLU B CA 1
ATOM 8539 C C . GLU D 3 511 ? 190.762 149.676 131.177 1.00 40.44 511 GLU B C 1
ATOM 8540 O O . GLU D 3 511 ? 191.506 150.633 130.921 1.00 34.46 511 GLU B O 1
ATOM 8546 N N . LEU D 3 512 ? 189.543 149.538 130.636 1.00 37.60 512 LEU B N 1
ATOM 8547 C CA . LEU D 3 512 ? 188.917 150.474 129.690 1.00 36.69 512 LEU B CA 1
ATOM 8548 C C . LEU D 3 512 ? 189.782 150.685 128.443 1.00 39.29 512 LEU B C 1
ATOM 8549 O O . LEU D 3 512 ? 190.274 151.782 128.170 1.00 41.15 512 LEU B O 1
ATOM 8554 N N . THR D 3 513 ? 189.970 149.604 127.691 1.00 37.83 513 THR B N 1
ATOM 8555 C CA . THR D 3 513 ? 190.767 149.630 126.473 1.00 38.04 513 THR B CA 1
ATOM 8556 C C . THR D 3 513 ? 190.023 148.890 125.365 1.00 37.48 513 THR B C 1
ATOM 8557 O O . THR D 3 513 ? 188.938 148.339 125.573 1.00 36.81 513 THR B O 1
ATOM 8561 N N . ILE D 3 514 ? 190.617 148.889 124.174 1.00 40.54 514 ILE B N 1
ATOM 8562 C CA . ILE D 3 514 ? 190.018 148.257 123.003 1.00 37.33 514 ILE B CA 1
ATOM 8563 C C . ILE D 3 514 ? 190.384 146.775 123.020 1.00 41.37 514 ILE B C 1
ATOM 8564 O O . ILE D 3 514 ? 191.553 146.412 122.868 1.00 41.78 514 ILE B O 1
ATOM 8569 N N . THR D 3 515 ? 189.379 145.914 123.210 1.00 38.04 515 THR B N 1
ATOM 8570 C CA . THR D 3 515 ? 189.593 144.476 123.360 1.00 32.53 515 THR B CA 1
ATOM 8571 C C . THR D 3 515 ? 188.796 143.693 122.321 1.00 31.89 515 THR B C 1
ATOM 8572 O O . THR D 3 515 ? 188.061 142.765 122.673 1.00 35.78 515 THR B O 1
ATOM 8576 N N . VAL D 3 516 ? 188.914 144.075 121.049 1.00 38.49 516 VAL B N 1
ATOM 8577 C CA . VAL D 3 516 ? 188.193 143.394 119.977 1.00 38.69 516 VAL B CA 1
ATOM 8578 C C . VAL D 3 516 ? 188.757 141.990 119.798 1.00 42.49 516 VAL B C 1
ATOM 8579 O O . VAL D 3 516 ? 189.938 141.823 119.470 1.00 43.43 516 VAL B O 1
ATOM 8583 N N . ASN D 3 517 ? 187.902 140.984 120.010 1.00 49.21 517 ASN B N 1
ATOM 8584 C CA . ASN D 3 517 ? 188.215 139.551 119.914 1.00 48.38 517 ASN B CA 1
ATOM 8585 C C . ASN D 3 517 ? 189.410 139.126 120.768 1.00 49.99 517 ASN B C 1
ATOM 8586 O O . ASN D 3 517 ? 189.912 138.010 120.638 1.00 53.14 517 ASN B O 1
ATOM 8591 N N . GLU D 3 527 ? 194.619 146.185 116.045 1.00 65.22 527 GLU B N 1
ATOM 8592 C CA . GLU D 3 527 ? 195.836 145.451 116.369 1.00 67.12 527 GLU B CA 1
ATOM 8593 C C . GLU D 3 527 ? 196.642 145.163 115.106 1.00 67.47 527 GLU B C 1
ATOM 8594 O O . GLU D 3 527 ? 197.488 145.962 114.702 1.00 66.92 527 GLU B O 1
ATOM 8600 N N . ILE D 3 528 ? 196.373 144.019 114.486 1.00 69.42 528 ILE B N 1
ATOM 8601 C CA . ILE D 3 528 ? 197.056 143.627 113.257 1.00 71.51 528 ILE B CA 1
ATOM 8602 C C . ILE D 3 528 ? 196.416 144.366 112.089 1.00 71.74 528 ILE B C 1
ATOM 8603 O O . ILE D 3 528 ? 195.200 144.290 111.886 1.00 71.61 528 ILE B O 1
ATOM 8608 N N . GLY D 3 529 ? 197.235 145.070 111.313 1.00 69.34 529 GLY B N 1
ATOM 8609 C CA . GLY D 3 529 ? 196.730 145.891 110.225 1.00 69.89 529 GLY B CA 1
ATOM 8610 C C . GLY D 3 529 ? 195.913 147.078 110.689 1.00 67.26 529 GLY B C 1
ATOM 8611 O O . GLY D 3 529 ? 194.860 147.368 110.108 1.00 65.64 529 GLY B O 1
ATOM 8612 N N . SER D 3 530 ? 196.375 147.770 111.725 1.00 56.47 530 SER B N 1
ATOM 8613 C CA . SER D 3 530 ? 195.637 148.867 112.329 1.00 55.72 530 SER B CA 1
ATOM 8614 C C . SER D 3 530 ? 195.984 150.182 111.630 1.00 57.00 530 SER B C 1
ATOM 8615 O O . SER D 3 530 ? 196.589 150.203 110.555 1.00 57.65 530 SER B O 1
ATOM 8618 N N . GLY D 3 531 ? 195.599 151.300 112.242 1.00 46.00 531 GLY B N 1
ATOM 8619 C CA . GLY D 3 531 ? 195.699 152.595 111.598 1.00 45.91 531 GLY B CA 1
ATOM 8620 C C . GLY D 3 531 ? 194.437 153.404 111.801 1.00 45.37 531 GLY B C 1
ATOM 8621 O O . GLY D 3 531 ? 194.104 153.775 112.931 1.00 48.44 531 GLY B O 1
ATOM 8622 N N . ALA D 3 532 ? 193.719 153.686 110.710 1.00 38.62 532 ALA B N 1
ATOM 8623 C CA . ALA D 3 532 ? 192.414 154.332 110.798 1.00 39.89 532 ALA B CA 1
ATOM 8624 C C . ALA D 3 532 ? 191.332 153.415 111.360 1.00 43.71 532 ALA B C 1
ATOM 8625 O O . ALA D 3 532 ? 190.224 153.891 111.633 1.00 41.92 532 ALA B O 1
ATOM 8627 N N . ASN D 3 533 ? 191.618 152.118 111.521 1.00 41.61 533 ASN B N 1
ATOM 8628 C CA . ASN D 3 533 ? 190.686 151.204 112.172 1.00 34.92 533 ASN B CA 1
ATOM 8629 C C . ASN D 3 533 ? 190.525 151.516 113.656 1.00 34.95 533 ASN B C 1
ATOM 8630 O O . ASN D 3 533 ? 189.494 151.170 114.249 1.00 37.66 533 ASN B O 1
ATOM 8635 N N . TRP D 3 534 ? 191.537 152.145 114.271 1.00 38.82 534 TRP B N 1
ATOM 8636 C CA . TRP D 3 534 ? 191.413 152.600 115.653 1.00 35.25 534 TRP B CA 1
ATOM 8637 C C . TRP D 3 534 ? 190.323 153.652 115.787 1.00 29.43 534 TRP B C 1
ATOM 8638 O O . TRP D 3 534 ? 189.583 153.666 116.775 1.00 28.23 534 TRP B O 1
ATOM 8649 N N . LEU D 3 535 ? 190.208 154.537 114.795 1.00 32.86 535 LEU B N 1
ATOM 8650 C CA . LEU D 3 535 ? 189.123 155.511 114.769 1.00 31.80 535 LEU B CA 1
ATOM 8651 C C . LEU D 3 535 ? 187.763 154.838 114.611 1.00 32.40 535 LEU B C 1
ATOM 8652 O O . LEU D 3 535 ? 186.780 155.297 115.202 1.00 29.03 535 LEU B O 1
ATOM 8657 N N . SER D 3 536 ? 187.692 153.743 113.845 1.00 31.74 536 SER B N 1
ATOM 8658 C CA . SER D 3 536 ? 186.426 153.030 113.678 1.00 30.55 536 SER B CA 1
ATOM 8659 C C . SER D 3 536 ? 186.005 152.325 114.964 1.00 35.52 536 SER B C 1
ATOM 8660 O O . SER D 3 536 ? 184.831 152.386 115.352 1.00 37.86 536 SER B O 1
ATOM 8663 N N . TYR D 3 537 ? 186.952 151.661 115.641 1.00 34.73 537 TYR B N 1
ATOM 8664 C CA . TYR D 3 537 ? 186.678 151.103 116.966 1.00 22.38 537 TYR B CA 1
ATOM 8665 C C . TYR D 3 537 ? 186.314 152.191 117.967 1.00 21.01 537 TYR B C 1
ATOM 8666 O O . TYR D 3 537 ? 185.452 151.986 118.829 1.00 21.63 537 TYR B O 1
ATOM 8675 N N . HIS D 3 538 ? 186.948 153.360 117.848 1.00 24.69 538 HIS B N 1
ATOM 8676 C CA . HIS D 3 538 ? 186.692 154.475 118.751 1.00 27.49 538 HIS B CA 1
ATOM 8677 C C . HIS D 3 538 ? 185.272 155.003 118.592 1.00 21.08 538 HIS B C 1
ATOM 8678 O O . HIS D 3 538 ? 184.555 155.189 119.584 1.00 33.26 538 HIS B O 1
ATOM 8685 N N . VAL D 3 539 ? 184.844 155.234 117.347 1.00 12.79 539 VAL B N 1
ATOM 8686 C CA . VAL D 3 539 ? 183.496 155.746 117.127 1.00 12.81 539 VAL B CA 1
ATOM 8687 C C . VAL D 3 539 ? 182.457 154.677 117.448 1.00 16.34 539 VAL B C 1
ATOM 8688 O O . VAL D 3 539 ? 181.392 154.999 117.986 1.00 16.77 539 VAL B O 1
ATOM 8692 N N . ALA D 3 540 ? 182.772 153.393 117.208 1.00 24.74 540 ALA B N 1
ATOM 8693 C CA . ALA D 3 540 ? 181.848 152.320 117.565 1.00 20.42 540 ALA B CA 1
ATOM 8694 C C . ALA D 3 540 ? 181.659 152.218 119.074 1.00 22.34 540 ALA B C 1
ATOM 8695 O O . ALA D 3 540 ? 180.523 152.131 119.553 1.00 23.73 540 ALA B O 1
ATOM 8697 N N . ILE D 3 541 ? 182.752 152.284 119.842 1.00 22.43 541 ILE B N 1
ATOM 8698 C CA . ILE D 3 541 ? 182.639 152.148 121.291 1.00 13.24 541 ILE B CA 1
ATOM 8699 C C . ILE D 3 541 ? 182.020 153.399 121.922 1.00 4.03 541 ILE B C 1
ATOM 8700 O O . ILE D 3 541 ? 181.242 153.286 122.881 1.00 17.85 541 ILE B O 1
ATOM 8705 N N . THR D 3 542 ? 182.273 154.594 121.364 1.00 4.94 542 THR B N 1
ATOM 8706 C CA . THR D 3 542 ? 181.674 155.799 121.933 1.00 9.85 542 THR B CA 1
ATOM 8707 C C . THR D 3 542 ? 180.185 155.873 121.628 1.00 12.12 542 THR B C 1
ATOM 8708 O O . THR D 3 542 ? 179.388 156.240 122.501 1.00 19.65 542 THR B O 1
ATOM 8712 N N . LEU D 3 543 ? 179.787 155.508 120.402 1.00 10.26 543 LEU B N 1
ATOM 8713 C CA . LEU D 3 543 ? 178.369 155.481 120.074 1.00 14.34 543 LEU B CA 1
ATOM 8714 C C . LEU D 3 543 ? 177.643 154.372 120.820 1.00 21.83 543 LEU B C 1
ATOM 8715 O O . LEU D 3 543 ? 176.480 154.551 121.192 1.00 15.51 543 LEU B O 1
ATOM 8720 N N . ALA D 3 544 ? 178.321 153.249 121.084 1.00 21.19 544 ALA B N 1
ATOM 8721 C CA . ALA D 3 544 ? 177.739 152.182 121.891 1.00 11.95 544 ALA B CA 1
ATOM 8722 C C . ALA D 3 544 ? 177.470 152.640 123.317 1.00 14.51 544 ALA B C 1
ATOM 8723 O O . ALA D 3 544 ? 176.364 152.447 123.841 1.00 16.07 544 ALA B O 1
ATOM 8725 N N . LEU D 3 545 ? 178.475 153.251 123.959 1.00 15.33 545 LEU B N 1
ATOM 8726 C CA . LEU D 3 545 ? 178.301 153.722 125.331 1.00 12.12 545 LEU B CA 1
ATOM 8727 C C . LEU D 3 545 ? 177.261 154.832 125.421 1.00 14.02 545 LEU B C 1
ATOM 8728 O O . LEU D 3 545 ? 176.423 154.822 126.328 1.00 27.06 545 LEU B O 1
ATOM 8733 N N . HIS D 3 546 ? 177.259 155.765 124.467 1.00 9.93 546 HIS B N 1
ATOM 8734 C CA . HIS D 3 546 ? 176.291 156.852 124.535 1.00 14.59 546 HIS B CA 1
ATOM 8735 C C . HIS D 3 546 ? 174.879 156.402 124.177 1.00 10.31 546 HIS B C 1
ATOM 8736 O O . HIS D 3 546 ? 173.913 156.934 124.734 1.00 16.39 546 HIS B O 1
ATOM 8743 N N . GLN D 3 547 ? 174.732 155.408 123.295 1.00 10.06 547 GLN B N 1
ATOM 8744 C CA . GLN D 3 547 ? 173.416 154.830 123.042 1.00 23.80 547 GLN B CA 1
ATOM 8745 C C . GLN D 3 547 ? 172.915 154.050 124.251 1.00 13.96 547 GLN B C 1
ATOM 8746 O O . GLN D 3 547 ? 171.710 154.042 124.533 1.00 13.18 547 GLN B O 1
ATOM 8752 N N . HIS D 3 548 ? 173.826 153.387 124.972 1.00 15.65 548 HIS B N 1
ATOM 8753 C CA . HIS D 3 548 ? 173.452 152.715 126.212 1.00 12.53 548 HIS B CA 1
ATOM 8754 C C . HIS D 3 548 ? 173.006 153.712 127.274 1.00 4.37 548 HIS B C 1
ATOM 8755 O O . HIS D 3 548 ? 172.045 153.457 128.007 1.00 13.69 548 HIS B O 1
ATOM 8762 N N . PHE D 3 549 ? 173.699 154.850 127.377 1.00 5.53 549 PHE B N 1
ATOM 8763 C CA . PHE D 3 549 ? 173.303 155.862 128.355 1.00 14.06 549 PHE B CA 1
ATOM 8764 C C . PHE D 3 549 ? 172.000 156.545 127.953 1.00 10.37 549 PHE B C 1
ATOM 8765 O O . PHE D 3 549 ? 171.225 156.956 128.824 1.00 7.33 549 PHE B O 1
ATOM 8773 N N . SER D 3 550 ? 171.748 156.684 126.649 1.00 9.64 550 SER B N 1
ATOM 8774 C CA . SER D 3 550 ? 170.493 157.271 126.195 1.00 11.01 550 SER B CA 1
ATOM 8775 C C . SER D 3 550 ? 169.319 156.318 126.391 1.00 19.20 550 SER B C 1
ATOM 8776 O O . SER D 3 550 ? 168.207 156.764 126.695 1.00 24.57 550 SER B O 1
ATOM 8779 N N . SER D 3 551 ? 169.543 155.013 126.227 1.00 20.78 551 SER B N 1
ATOM 8780 C CA . SER D 3 551 ? 168.490 154.028 126.443 1.00 9.75 551 SER B CA 1
ATOM 8781 C C . SER D 3 551 ? 168.229 153.750 127.917 1.00 6.54 551 SER B C 1
ATOM 8782 O O . SER D 3 551 ? 167.238 153.086 128.239 1.00 19.89 551 SER B O 1
ATOM 8785 N N . LEU D 3 552 ? 169.087 154.231 128.811 1.00 12.38 552 LEU B N 1
ATOM 8786 C CA . LEU D 3 552 ? 168.934 154.007 130.238 1.00 10.81 552 LEU B CA 1
ATOM 8787 C C . LEU D 3 552 ? 167.953 155.005 130.847 1.00 9.31 552 LEU B C 1
ATOM 8788 O O . LEU D 3 552 ? 167.544 155.988 130.222 1.00 8.72 552 LEU B O 1
ATOM 8793 N N . GLU D 3 553 ? 167.579 154.736 132.093 1.00 14.80 553 GLU B N 1
ATOM 8794 C CA . GLU D 3 553 ? 166.849 155.678 132.926 1.00 21.99 553 GLU B CA 1
ATOM 8795 C C . GLU D 3 553 ? 167.754 156.140 134.059 1.00 24.69 553 GLU B C 1
ATOM 8796 O O . GLU D 3 553 ? 168.446 155.322 134.676 1.00 25.30 553 GLU B O 1
ATOM 8802 N N . ALA D 3 554 ? 167.734 157.455 134.312 1.00 17.17 554 ALA B N 1
ATOM 8803 C CA . ALA D 3 554 ? 168.570 158.132 135.314 1.00 11.67 554 ALA B CA 1
ATOM 8804 C C . ALA D 3 554 ? 170.059 157.858 135.092 1.00 14.72 554 ALA B C 1
ATOM 8805 O O . ALA D 3 554 ? 170.793 157.488 136.010 1.00 17.63 554 ALA B O 1
ATOM 8807 N N . SER D 3 555 ? 170.500 158.037 133.848 1.00 15.54 555 SER B N 1
ATOM 8808 C CA . SER D 3 555 ? 171.925 157.970 133.539 1.00 8.42 555 SER B CA 1
ATOM 8809 C C . SER D 3 555 ? 172.554 159.344 133.728 1.00 14.80 555 SER B C 1
ATOM 8810 O O . SER D 3 555 ? 172.059 160.326 133.163 1.00 15.60 555 SER B O 1
ATOM 8813 N N . PRO D 3 556 ? 173.636 159.455 134.504 1.00 15.69 556 PRO B N 1
ATOM 8814 C CA . PRO D 3 556 ? 174.191 160.773 134.830 1.00 10.42 556 PRO B CA 1
ATOM 8815 C C . PRO D 3 556 ? 175.074 161.372 133.746 1.00 14.78 556 PRO B C 1
ATOM 8816 O O . PRO D 3 556 ? 175.548 162.501 133.914 1.00 17.31 556 PRO B O 1
ATOM 8820 N N . VAL D 3 557 ? 175.305 160.658 132.650 1.00 6.32 557 VAL B N 1
ATOM 8821 C CA . VAL D 3 557 ? 176.277 161.054 131.635 1.00 0.00 557 VAL B CA 1
ATOM 8822 C C . VAL D 3 557 ? 175.656 162.030 130.645 1.00 1.97 557 VAL B C 1
ATOM 8823 O O . VAL D 3 557 ? 174.548 161.781 130.147 1.00 10.07 557 VAL B O 1
ATOM 8827 N N . PRO D 3 558 ? 176.312 163.156 130.358 1.00 15.26 558 PRO B N 1
ATOM 8828 C CA . PRO D 3 558 ? 175.889 164.011 129.188 1.00 6.02 558 PRO B CA 1
ATOM 8829 C C . PRO D 3 558 ? 175.959 163.259 127.870 1.00 0.00 558 PRO B C 1
ATOM 8830 O O . PRO D 3 558 ? 176.895 162.498 127.615 1.00 5.06 558 PRO B O 1
ATOM 8834 N N . ASN D 3 559 ? 174.951 163.473 127.028 1.00 0.00 559 ASN B N 1
ATOM 8835 C CA . ASN D 3 559 ? 174.856 162.768 125.751 1.00 0.00 559 ASN B CA 1
ATOM 8836 C C . ASN D 3 559 ? 175.375 163.649 124.610 1.00 2.19 559 ASN B C 1
ATOM 8837 O O . ASN D 3 559 ? 174.653 164.050 123.695 1.00 0.00 559 ASN B O 1
ATOM 8842 N N . TYR D 3 560 ? 176.673 163.942 124.681 1.00 7.34 560 TYR B N 1
ATOM 8843 C CA . TYR D 3 560 ? 177.394 164.551 123.573 1.00 0.80 560 TYR B CA 1
ATOM 8844 C C . TYR D 3 560 ? 178.777 163.925 123.490 1.00 2.54 560 TYR B C 1
ATOM 8845 O O . TYR D 3 560 ? 179.429 163.704 124.513 1.00 7.95 560 TYR B O 1
ATOM 8854 N N . ILE D 3 561 ? 179.209 163.617 122.270 1.00 0.95 561 ILE B N 1
ATOM 8855 C CA . ILE D 3 561 ? 180.578 163.199 121.992 1.00 3.94 561 ILE B CA 1
ATOM 8856 C C . ILE D 3 561 ? 181.157 164.194 120.999 1.00 22.21 561 ILE B C 1
ATOM 8857 O O . ILE D 3 561 ? 180.573 164.419 119.933 1.00 26.16 561 ILE B O 1
ATOM 8862 N N . ILE D 3 562 ? 182.296 164.787 121.340 1.00 18.00 562 ILE B N 1
ATOM 8863 C CA . ILE D 3 562 ? 182.987 165.707 120.444 1.00 6.62 562 ILE B CA 1
ATOM 8864 C C . ILE D 3 562 ? 184.170 164.977 119.832 1.00 7.82 562 ILE B C 1
ATOM 8865 O O . ILE D 3 562 ? 185.041 164.480 120.554 1.00 0.00 562 ILE B O 1
ATOM 8870 N N . TYR D 3 563 ? 184.213 164.923 118.505 1.00 13.98 563 TYR B N 1
ATOM 8871 C CA . TYR D 3 563 ? 185.310 164.298 117.781 1.00 11.71 563 TYR B CA 1
ATOM 8872 C C . TYR D 3 563 ? 186.178 165.372 117.139 1.00 10.30 563 TYR B C 1
ATOM 8873 O O . TYR D 3 563 ? 185.671 166.384 116.648 1.00 5.39 563 TYR B O 1
ATOM 8882 N N . ASP D 3 564 ? 187.489 165.149 117.152 1.00 11.69 564 ASP B N 1
ATOM 8883 C CA . ASP D 3 564 ? 188.458 166.141 116.697 1.00 15.45 564 ASP B CA 1
ATOM 8884 C C . ASP D 3 564 ? 189.464 165.459 115.780 1.00 16.27 564 ASP B C 1
ATOM 8885 O O . ASP D 3 564 ? 190.251 164.621 116.233 1.00 17.95 564 ASP B O 1
ATOM 8890 N N . GLN D 3 565 ? 189.438 165.837 114.498 1.00 13.52 565 GLN B N 1
ATOM 8891 C CA . GLN D 3 565 ? 190.248 165.317 113.396 1.00 21.90 565 GLN B CA 1
ATOM 8892 C C . GLN D 3 565 ? 190.192 163.798 113.263 1.00 22.87 565 GLN B C 1
ATOM 8893 O O . GLN D 3 565 ? 191.153 163.116 113.642 1.00 22.18 565 GLN B O 1
ATOM 8899 N N . PRO D 3 566 ? 189.086 163.227 112.769 1.00 24.08 566 PRO B N 1
ATOM 8900 C CA . PRO D 3 566 ? 189.128 161.813 112.363 1.00 23.39 566 PRO B CA 1
ATOM 8901 C C . PRO D 3 566 ? 190.090 161.552 111.217 1.00 23.69 566 PRO B C 1
ATOM 8902 O O . PRO D 3 566 ? 190.712 160.485 111.167 1.00 32.07 566 PRO B O 1
ATOM 8906 N N . SER D 3 567 ? 190.253 162.513 110.308 1.00 21.07 567 SER B N 1
ATOM 8907 C CA . SER D 3 567 ? 191.092 162.353 109.130 1.00 23.41 567 SER B CA 1
ATOM 8908 C C . SER D 3 567 ? 192.542 162.760 109.375 1.00 27.69 567 SER B C 1
ATOM 8909 O O . SER D 3 567 ? 193.242 163.123 108.422 1.00 32.77 567 SER B O 1
ATOM 8912 N N . GLN D 3 568 ? 193.008 162.710 110.624 1.00 33.82 568 GLN B N 1
ATOM 8913 C CA . GLN D 3 568 ? 194.396 163.038 110.924 1.00 38.51 568 GLN B CA 1
ATOM 8914 C C . GLN D 3 568 ? 195.359 161.924 110.537 1.00 38.31 568 GLN B C 1
ATOM 8915 O O . GLN D 3 568 ? 196.568 162.168 110.460 1.00 36.35 568 GLN B O 1
ATOM 8921 N N . VAL D 3 569 ? 194.855 160.716 110.293 1.00 37.54 569 VAL B N 1
ATOM 8922 C CA . VAL D 3 569 ? 195.683 159.602 109.847 1.00 39.51 569 VAL B CA 1
ATOM 8923 C C . VAL D 3 569 ? 195.626 159.554 108.321 1.00 38.91 569 VAL B C 1
ATOM 8924 O O . VAL D 3 569 ? 196.625 159.254 107.656 1.00 39.87 569 VAL B O 1
ATOM 8928 N N . TYR D 3 570 ? 194.473 159.917 107.755 1.00 36.16 570 TYR B N 1
ATOM 8929 C CA . TYR D 3 570 ? 194.309 159.910 106.305 1.00 38.89 570 TYR B CA 1
ATOM 8930 C C . TYR D 3 570 ? 194.992 161.115 105.666 1.00 38.59 570 TYR B C 1
ATOM 8931 O O . TYR D 3 570 ? 195.879 160.963 104.819 1.00 36.16 570 TYR B O 1
ATOM 8940 N N . PHE D 3 571 ? 194.592 162.319 106.061 1.00 38.22 571 PHE B N 1
ATOM 8941 C CA . PHE D 3 571 ? 195.200 163.536 105.534 1.00 35.98 571 PHE B CA 1
ATOM 8942 C C . PHE D 3 571 ? 195.943 164.289 106.631 1.00 35.44 571 PHE B C 1
ATOM 8943 O O . PHE D 3 571 ? 197.172 164.350 106.633 1.00 35.86 571 PHE B O 1
ATOM 8951 N N . ASP D 3 594 ? 190.000 158.722 99.802 1.00 42.47 594 ASP B N 1
ATOM 8952 C CA . ASP D 3 594 ? 189.870 158.274 101.183 1.00 36.74 594 ASP B CA 1
ATOM 8953 C C . ASP D 3 594 ? 188.641 158.885 101.843 1.00 32.12 594 ASP B C 1
ATOM 8954 O O . ASP D 3 594 ? 188.468 158.794 103.057 1.00 38.21 594 ASP B O 1
ATOM 8959 N N . ILE D 3 595 ? 187.784 159.511 101.031 1.00 34.08 595 ILE B N 1
ATOM 8960 C CA . ILE D 3 595 ? 186.576 160.146 101.556 1.00 33.40 595 ILE B CA 1
ATOM 8961 C C . ILE D 3 595 ? 185.452 159.152 101.799 1.00 36.25 595 ILE B C 1
ATOM 8962 O O . ILE D 3 595 ? 184.475 159.493 102.478 1.00 39.91 595 ILE B O 1
ATOM 8967 N N . VAL D 3 596 ? 185.572 157.924 101.282 1.00 35.89 596 VAL B N 1
ATOM 8968 C CA . VAL D 3 596 ? 184.531 156.919 101.479 1.00 38.41 596 VAL B CA 1
ATOM 8969 C C . VAL D 3 596 ? 184.490 156.456 102.932 1.00 36.87 596 VAL B C 1
ATOM 8970 O O . VAL D 3 596 ? 183.412 156.207 103.485 1.00 36.34 596 VAL B O 1
ATOM 8974 N N . GLN D 3 597 ? 185.659 156.340 103.573 1.00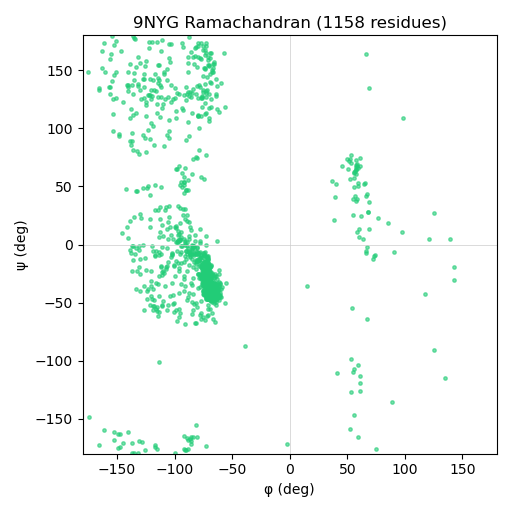 34.77 597 GLN B N 1
ATOM 8975 C CA . GLN D 3 597 ? 185.712 155.918 104.971 1.00 30.72 597 GLN B CA 1
ATOM 8976 C C . GLN D 3 597 ? 185.091 156.958 105.894 1.00 31.48 597 GLN B C 1
ATOM 8977 O O . GLN D 3 597 ? 184.320 156.613 106.796 1.00 41.38 597 GLN B O 1
ATOM 8983 N N . VAL D 3 598 ? 185.391 158.239 105.667 1.00 23.28 598 VAL B N 1
ATOM 8984 C CA . VAL D 3 598 ? 184.815 159.292 106.497 1.00 29.75 598 VAL B CA 1
ATOM 8985 C C . VAL D 3 598 ? 183.334 159.471 106.161 1.00 29.61 598 VAL B C 1
ATOM 8986 O O . VAL D 3 598 ? 182.529 159.840 107.028 1.00 34.09 598 VAL B O 1
ATOM 8990 N N . LYS D 3 599 ? 182.943 159.162 104.918 1.00 23.61 599 LYS B N 1
ATOM 8991 C CA . LYS D 3 599 ? 181.529 159.136 104.551 1.00 23.32 599 LYS B CA 1
ATOM 8992 C C . LYS D 3 599 ? 180.774 158.054 105.319 1.00 30.48 599 LYS B C 1
ATOM 8993 O O . LYS D 3 599 ? 179.658 158.286 105.796 1.00 33.47 599 LYS B O 1
ATOM 8999 N N . LYS D 3 600 ? 181.373 156.870 105.467 1.00 31.92 600 LYS B N 1
ATOM 9000 C CA . LYS D 3 600 ? 180.727 155.822 106.257 1.00 20.40 600 LYS B CA 1
ATOM 9001 C C . LYS D 3 600 ? 180.782 156.124 107.753 1.00 19.72 600 LYS B C 1
ATOM 9002 O O . LYS D 3 600 ? 179.903 155.683 108.504 1.00 26.10 600 LYS B O 1
ATOM 9008 N N . ILE D 3 601 ? 181.790 156.881 108.197 1.00 20.02 601 ILE B N 1
ATOM 9009 C CA . ILE D 3 601 ? 181.830 157.354 109.582 1.00 19.75 601 ILE B CA 1
ATOM 9010 C C . ILE D 3 601 ? 180.666 158.303 109.855 1.00 21.11 601 ILE B C 1
ATOM 9011 O O . ILE D 3 601 ? 179.964 158.182 110.870 1.00 31.85 601 ILE B O 1
ATOM 9016 N N . PHE D 3 602 ? 180.417 159.236 108.934 1.00 18.78 602 PHE B N 1
ATOM 9017 C CA . PHE D 3 602 ? 179.252 160.103 109.052 1.00 21.41 602 PHE B CA 1
ATOM 9018 C C . PHE D 3 602 ? 177.943 159.348 108.846 1.00 29.17 602 PHE B C 1
ATOM 9019 O O . PHE D 3 602 ? 176.916 159.773 109.375 1.00 30.72 602 PHE B O 1
ATOM 9027 N N . GLU D 3 603 ? 177.961 158.232 108.112 1.00 27.47 603 GLU B N 1
ATOM 9028 C CA . GLU D 3 603 ? 176.784 157.366 108.033 1.00 24.81 603 GLU B CA 1
ATOM 9029 C C . GLU D 3 603 ? 176.487 156.702 109.374 1.00 25.39 603 GLU B C 1
ATOM 9030 O O . GLU D 3 603 ? 175.320 156.572 109.766 1.00 29.35 603 GLU B O 1
ATOM 9036 N N . ALA D 3 604 ? 177.530 156.261 110.082 1.00 18.61 604 ALA B N 1
ATOM 9037 C CA . ALA D 3 604 ? 177.348 155.720 111.428 1.00 17.66 604 ALA B CA 1
ATOM 9038 C C . ALA D 3 604 ? 176.849 156.791 112.392 1.00 14.97 604 ALA B C 1
ATOM 9039 O O . ALA D 3 604 ? 175.991 156.523 113.246 1.00 16.95 604 ALA B O 1
ATOM 9041 N N . PHE D 3 605 ? 177.382 158.010 112.268 1.00 17.61 605 PHE B N 1
ATOM 9042 C CA . PHE D 3 605 ? 176.906 159.131 113.076 1.00 12.38 605 PHE B CA 1
ATOM 9043 C C . PHE D 3 605 ? 175.463 159.495 112.740 1.00 16.69 605 PHE B C 1
ATOM 9044 O O . PHE D 3 605 ? 174.718 159.941 113.617 1.00 18.20 605 PHE B O 1
ATOM 9052 N N . ASN D 3 606 ? 175.071 159.334 111.473 1.00 23.44 606 ASN B N 1
ATOM 9053 C CA . ASN D 3 606 ? 173.678 159.484 111.061 1.00 24.50 606 ASN B CA 1
ATOM 9054 C C . ASN D 3 606 ? 172.795 158.440 111.726 1.00 31.54 606 ASN B C 1
ATOM 9055 O O . ASN D 3 606 ? 171.697 158.750 112.206 1.00 31.87 606 ASN B O 1
ATOM 9060 N N . GLY D 3 607 ? 173.254 157.188 111.734 1.00 30.94 607 GLY B N 1
ATOM 9061 C CA . GLY D 3 607 ? 172.451 156.113 112.288 1.00 23.40 607 GLY B CA 1
ATOM 9062 C C . GLY D 3 607 ? 172.265 156.219 113.789 1.00 25.89 607 GLY B C 1
ATOM 9063 O O . GLY D 3 607 ? 171.167 155.984 114.299 1.00 27.34 607 GLY B O 1
ATOM 9064 N N . ALA D 3 608 ? 173.320 156.614 114.509 1.00 28.85 608 ALA B N 1
ATOM 9065 C CA . ALA D 3 608 ? 173.323 156.526 115.968 1.00 17.18 608 ALA B CA 1
ATOM 9066 C C . ALA D 3 608 ? 172.401 157.526 116.657 1.00 16.49 608 ALA B C 1
ATOM 9067 O O . ALA D 3 608 ? 172.052 157.311 117.823 1.00 26.08 608 ALA B O 1
ATOM 9069 N N . ILE D 3 609 ? 172.022 158.618 115.991 1.00 17.72 609 ILE B N 1
ATOM 9070 C CA . ILE D 3 609 ? 171.126 159.588 116.618 1.00 18.10 609 ILE B CA 1
ATOM 9071 C C . ILE D 3 609 ? 169.717 159.016 116.743 1.00 29.34 609 ILE B C 1
ATOM 9072 O O . ILE D 3 609 ? 169.041 159.209 117.761 1.00 27.47 609 ILE B O 1
ATOM 9077 N N . GLU D 3 610 ? 169.264 158.285 115.728 1.00 31.27 610 GLU B N 1
ATOM 9078 C CA . GLU D 3 610 ? 167.884 157.829 115.645 1.00 27.49 610 GLU B CA 1
ATOM 9079 C C . GLU D 3 610 ? 167.650 156.462 116.279 1.00 26.85 610 GLU B C 1
ATOM 9080 O O . GLU D 3 610 ? 166.520 155.965 116.229 1.00 33.48 610 GLU B O 1
ATOM 9086 N N . LYS D 3 611 ? 168.677 155.834 116.860 1.00 19.37 611 LYS B N 1
ATOM 9087 C CA . LYS D 3 611 ? 168.459 154.563 117.547 1.00 27.63 611 LYS B CA 1
ATOM 9088 C C . LYS D 3 611 ? 167.716 154.752 118.862 1.00 27.51 611 LYS B C 1
ATOM 9089 O O . LYS D 3 611 ? 166.890 153.910 119.233 1.00 21.63 611 LYS B O 1
ATOM 9095 N N . THR D 3 612 ? 167.992 155.839 119.578 1.00 24.68 612 THR B N 1
ATOM 9096 C CA . THR D 3 612 ? 167.297 156.166 120.814 1.00 28.32 612 THR B CA 1
ATOM 9097 C C . THR D 3 612 ? 166.199 157.196 120.604 1.00 29.29 612 THR B C 1
ATOM 9098 O O . THR D 3 612 ? 165.730 157.788 121.584 1.00 27.86 612 THR B O 1
ATOM 9102 N N . LYS D 3 613 ? 165.795 157.417 119.348 1.00 32.47 613 LYS B N 1
ATOM 9103 C CA . LYS D 3 613 ? 164.818 158.426 118.927 1.00 32.17 613 LYS B CA 1
ATOM 9104 C C . LYS D 3 613 ? 165.261 159.828 119.361 1.00 30.29 613 LYS B C 1
ATOM 9105 O O . LYS D 3 613 ? 164.653 160.475 120.220 1.00 31.40 613 LYS B O 1
ATOM 9111 N N . ASP D 3 614 ? 166.388 160.239 118.762 1.00 23.77 614 ASP B N 1
ATOM 9112 C CA . ASP D 3 614 ? 166.900 161.616 118.784 1.00 21.09 614 ASP B CA 1
ATOM 9113 C C . ASP D 3 614 ? 167.311 162.064 120.190 1.00 23.79 614 ASP B C 1
ATOM 9114 O O . ASP D 3 614 ? 166.868 163.101 120.685 1.00 24.48 614 ASP B O 1
ATOM 9119 N N . ASN D 3 615 ? 168.161 161.260 120.847 1.00 19.12 615 ASN B N 1
ATOM 9120 C CA . ASN D 3 615 ? 168.824 161.679 122.088 1.00 17.51 615 ASN B CA 1
ATOM 9121 C C . ASN D 3 615 ? 170.318 161.350 122.006 1.00 14.27 615 ASN B C 1
ATOM 9122 O O . ASN D 3 615 ? 170.767 160.379 122.623 1.00 10.44 615 ASN B O 1
ATOM 9127 N N . LEU D 3 616 ? 171.076 162.212 121.312 1.00 7.31 616 LEU B N 1
ATOM 9128 C CA . LEU D 3 616 ? 172.535 162.166 121.189 1.00 0.00 616 LEU B CA 1
ATOM 9129 C C . LEU D 3 616 ? 173.023 163.384 120.414 1.00 3.99 616 LEU B C 1
ATOM 9130 O O . LEU D 3 616 ? 172.320 163.872 119.525 1.00 9.79 616 LEU B O 1
ATOM 9135 N N . GLN D 3 617 ? 174.222 163.876 120.723 1.00 8.46 617 GLN B N 1
ATOM 9136 C CA . GLN D 3 617 ? 174.874 164.901 119.922 1.00 4.13 617 GLN B CA 1
ATOM 9137 C C . GLN D 3 617 ? 176.268 164.437 119.539 1.00 4.57 617 GLN B C 1
ATOM 9138 O O . GLN D 3 617 ? 176.961 163.796 120.334 1.00 5.51 617 GLN B O 1
ATOM 9144 N N . ILE D 3 618 ? 176.672 164.760 118.315 1.00 6.67 618 ILE B N 1
ATOM 9145 C CA . ILE D 3 618 ? 178.007 164.461 117.816 1.00 2.84 618 ILE B CA 1
ATOM 9146 C C . ILE D 3 618 ? 178.582 165.740 117.227 1.00 12.46 618 ILE B C 1
ATOM 9147 O O . ILE D 3 618 ? 177.959 166.362 116.361 1.00 18.14 618 ILE B O 1
ATOM 9152 N N . ILE D 3 619 ? 179.756 166.142 117.705 1.00 16.08 619 ILE B N 1
ATOM 9153 C CA . ILE D 3 619 ? 180.462 167.306 117.185 1.00 8.95 619 ILE B CA 1
ATOM 9154 C C . ILE D 3 619 ? 181.755 166.817 116.551 1.00 8.55 619 ILE B C 1
ATOM 9155 O O . ILE D 3 619 ? 182.583 166.192 117.223 1.00 6.46 619 ILE B O 1
ATOM 9160 N N . VAL D 3 620 ? 181.925 167.088 115.261 1.00 8.34 620 VAL B N 1
ATOM 9161 C CA . VAL D 3 620 ? 183.115 166.686 114.524 1.00 14.94 620 VAL B CA 1
ATOM 9162 C C . VAL D 3 620 ? 183.881 167.941 114.131 1.00 19.42 620 VAL B C 1
ATOM 9163 O O . VAL D 3 620 ? 183.284 168.942 113.721 1.00 19.80 620 VAL B O 1
ATOM 9167 N N . LEU D 3 621 ? 185.202 167.896 114.287 1.00 17.39 621 LEU B N 1
ATOM 9168 C CA . LEU D 3 621 ? 186.081 169.001 113.918 1.00 17.37 621 LEU B CA 1
ATOM 9169 C C . LEU D 3 621 ? 187.118 168.446 112.953 1.00 21.63 621 LEU B C 1
ATOM 9170 O O . LEU D 3 621 ? 187.986 167.671 113.361 1.00 23.30 621 LEU B O 1
ATOM 9175 N N . ASP D 3 622 ? 187.041 168.839 111.683 1.00 17.35 622 ASP B N 1
ATOM 9176 C CA . ASP D 3 622 ? 187.893 168.241 110.664 1.00 17.65 622 ASP B CA 1
ATOM 9177 C C . ASP D 3 622 ? 188.125 169.233 109.532 1.00 20.48 622 ASP B C 1
ATOM 9178 O O . ASP D 3 622 ? 187.526 170.310 109.485 1.00 21.27 622 ASP B O 1
ATOM 9183 N N . HIS D 3 623 ? 189.022 168.861 108.621 1.00 25.37 623 HIS B N 1
ATOM 9184 C CA . HIS D 3 623 ? 189.193 169.570 107.361 1.00 25.67 623 HIS B CA 1
ATOM 9185 C C . HIS D 3 623 ? 188.436 168.906 106.216 1.00 28.36 623 HIS B C 1
ATOM 9186 O O . HIS D 3 623 ? 188.678 169.241 105.052 1.00 29.50 623 HIS B O 1
ATOM 9193 N N . ALA D 3 624 ? 187.553 167.958 106.527 1.00 40.63 624 ALA B N 1
ATOM 9194 C CA . ALA D 3 624 ? 186.714 167.326 105.524 1.00 35.21 624 ALA B CA 1
ATOM 9195 C C . ALA D 3 624 ? 185.725 168.343 104.951 1.00 35.84 624 ALA B C 1
ATOM 9196 O O . ALA D 3 624 ? 185.316 169.275 105.648 1.00 34.05 624 ALA B O 1
ATOM 9198 N N . PRO D 3 625 ? 185.349 168.203 103.677 1.00 35.68 625 PRO B N 1
ATOM 9199 C CA . PRO D 3 625 ? 184.443 169.182 103.063 1.00 35.98 625 PRO B CA 1
ATOM 9200 C C . PRO D 3 625 ? 183.031 169.110 103.627 1.00 29.49 625 PRO B C 1
ATOM 9201 O O . PRO D 3 625 ? 182.611 168.118 104.227 1.00 25.32 625 PRO B O 1
ATOM 9205 N N . SER D 3 626 ? 182.293 170.203 103.419 1.00 28.20 626 SER B N 1
ATOM 9206 C CA . SER D 3 626 ? 180.939 170.351 103.939 1.00 32.81 626 SER B CA 1
ATOM 9207 C C . SER D 3 626 ? 179.909 169.513 103.192 1.00 31.29 626 SER B C 1
ATOM 9208 O O . SER D 3 626 ? 178.769 169.413 103.656 1.00 26.03 626 SER B O 1
ATOM 9211 N N . THR D 3 627 ? 180.275 168.913 102.059 1.00 30.70 627 THR B N 1
ATOM 9212 C CA . THR D 3 627 ? 179.352 168.096 101.282 1.00 29.70 627 THR B CA 1
ATOM 9213 C C . THR D 3 627 ? 179.095 166.727 101.899 1.00 34.90 627 THR B C 1
ATOM 9214 O O . THR D 3 627 ? 178.226 166.000 101.408 1.00 38.57 627 THR B O 1
ATOM 9218 N N . LEU D 3 628 ? 179.823 166.359 102.953 1.00 38.89 628 LEU B N 1
ATOM 9219 C CA . LEU D 3 628 ? 179.678 165.049 103.570 1.00 35.86 628 LEU B CA 1
ATOM 9220 C C . LEU D 3 628 ? 178.485 164.959 104.513 1.00 31.18 628 LEU B C 1
ATOM 9221 O O . LEU D 3 628 ? 178.198 163.867 105.015 1.00 36.73 628 LEU B O 1
ATOM 9226 N N . VAL D 3 629 ? 177.795 166.068 104.773 1.00 32.09 629 VAL B N 1
ATOM 9227 C CA . VAL D 3 629 ? 176.574 166.055 105.572 1.00 35.25 629 VAL B CA 1
ATOM 9228 C C . VAL D 3 629 ? 175.339 166.425 104.767 1.00 34.93 629 VAL B C 1
ATOM 9229 O O . VAL D 3 629 ? 174.220 166.288 105.286 1.00 32.98 629 VAL B O 1
ATOM 9233 N N . LYS D 3 630 ? 175.496 166.892 103.523 1.00 38.62 630 LYS B N 1
ATOM 9234 C CA . LYS D 3 630 ? 174.355 167.387 102.759 1.00 37.51 630 LYS B CA 1
ATOM 9235 C C . LYS D 3 630 ? 173.449 166.255 102.294 1.00 36.62 630 LYS B C 1
ATOM 9236 O O . LYS D 3 630 ? 172.229 166.434 102.209 1.00 37.49 630 LYS B O 1
ATOM 9242 N N . SER D 3 631 ? 174.020 165.088 101.994 1.00 38.49 631 SER B N 1
ATOM 9243 C CA . SER D 3 631 ? 173.247 163.894 101.684 1.00 41.56 631 SER B CA 1
ATOM 9244 C C . SER D 3 631 ? 172.955 163.059 102.925 1.00 39.48 631 SER B C 1
ATOM 9245 O O . SER D 3 631 ? 172.692 161.856 102.808 1.00 35.45 631 SER B O 1
ATOM 9248 N N . ILE D 3 632 ? 172.997 163.671 104.102 1.00 37.51 632 ILE B N 1
ATOM 9249 C CA . ILE D 3 632 ? 172.850 162.987 105.379 1.00 33.49 632 ILE B CA 1
ATOM 9250 C C . ILE D 3 632 ? 171.711 163.653 106.143 1.00 28.85 632 ILE B C 1
ATOM 9251 O O . ILE D 3 632 ? 171.735 164.871 106.341 1.00 24.87 632 ILE B O 1
ATOM 9256 N N . PRO D 3 633 ? 170.672 162.909 106.544 1.00 31.98 633 PRO B N 1
ATOM 9257 C CA . PRO D 3 633 ? 169.599 163.505 107.363 1.00 34.60 633 PRO B CA 1
ATOM 9258 C C . PRO D 3 633 ? 170.051 164.033 108.717 1.00 36.68 633 PRO B C 1
ATOM 9259 O O . PRO D 3 633 ? 169.507 165.041 109.184 1.00 36.31 633 PRO B O 1
ATOM 9263 N N . LYS D 3 634 ? 171.020 163.391 109.365 1.00 31.02 634 LYS B N 1
ATOM 9264 C CA . LYS D 3 634 ? 171.559 163.866 110.638 1.00 24.15 634 LYS B CA 1
ATOM 9265 C C . LYS D 3 634 ? 172.974 164.378 110.382 1.00 29.76 634 LYS B C 1
ATOM 9266 O O . LYS D 3 634 ? 173.961 163.667 110.565 1.00 39.70 634 LYS B O 1
ATOM 9272 N N . GLY D 3 635 ? 173.062 165.636 109.965 1.00 21.31 635 GLY B N 1
ATOM 9273 C CA . GLY D 3 635 ? 174.334 166.272 109.688 1.00 19.44 635 GLY B CA 1
ATOM 9274 C C . GLY D 3 635 ? 174.167 167.771 109.578 1.00 30.30 635 GLY B C 1
ATOM 9275 O O . GLY D 3 635 ? 173.253 168.243 108.896 1.00 28.92 635 GLY B O 1
ATOM 9276 N N . HIS D 3 636 ? 175.030 168.535 110.242 1.00 30.60 636 HIS B N 1
ATOM 9277 C CA . HIS D 3 636 ? 174.853 169.976 110.314 1.00 23.19 636 HIS B CA 1
ATOM 9278 C C . HIS D 3 636 ? 176.173 170.701 110.108 1.00 27.73 636 HIS B C 1
ATOM 9279 O O . HIS D 3 636 ? 177.208 170.298 110.646 1.00 26.44 636 HIS B O 1
ATOM 9286 N N . LEU D 3 637 ? 176.118 171.775 109.322 1.00 27.62 637 LEU B N 1
ATOM 9287 C CA . LEU D 3 637 ? 177.186 172.760 109.217 1.00 24.84 637 LEU B CA 1
ATOM 9288 C C . LEU D 3 637 ? 176.654 174.096 109.710 1.00 28.22 637 LEU B C 1
ATOM 9289 O O . LEU D 3 637 ? 175.468 174.395 109.540 1.00 21.46 637 LEU B O 1
ATOM 9294 N N . VAL D 3 638 ? 177.529 174.892 110.318 1.00 42.46 638 VAL B N 1
ATOM 9295 C CA . VAL D 3 638 ? 177.156 176.216 110.802 1.00 38.56 638 VAL B CA 1
ATOM 9296 C C . VAL D 3 638 ? 177.800 177.264 109.906 1.00 37.58 638 VAL B C 1
ATOM 9297 O O . VAL D 3 638 ? 178.116 178.369 110.365 1.00 35.68 638 VAL B O 1
ATOM 9301 N N . GLU D 3 639 ? 177.997 176.905 108.630 1.00 35.81 639 GLU B N 1
ATOM 9302 C CA . GLU D 3 639 ? 178.652 177.727 107.605 1.00 42.47 639 GLU B CA 1
ATOM 9303 C C . GLU D 3 639 ? 180.074 178.102 108.039 1.00 48.06 639 GLU B C 1
ATOM 9304 O O . GLU D 3 639 ? 180.380 179.255 108.358 1.00 40.42 639 GLU B O 1
ATOM 9310 N N . GLU D 3 640 ? 180.911 177.054 108.086 1.00 44.44 640 GLU B N 1
ATOM 9311 C CA . GLU D 3 640 ? 182.312 177.079 108.506 1.00 38.53 640 GLU B CA 1
ATOM 9312 C C . GLU D 3 640 ? 182.438 177.538 109.953 1.00 40.95 640 GLU B C 1
ATOM 9313 O O . GLU D 3 640 ? 181.805 176.969 110.848 1.00 38.32 640 GLU B O 1
ATOM 9319 N N . TRP D 3 641 ? 183.247 178.568 110.191 1.00 36.11 641 TRP B N 1
ATOM 9320 C CA . TRP D 3 641 ? 183.468 179.096 111.538 1.00 35.75 641 TRP B CA 1
ATOM 9321 C C . TRP D 3 641 ? 182.482 180.225 111.846 1.00 42.52 641 TRP B C 1
ATOM 9322 O O . TRP D 3 641 ? 182.872 181.322 112.254 1.00 41.80 641 TRP B O 1
ATOM 9333 N N . ARG D 3 642 ? 181.194 179.912 111.668 1.00 42.52 642 ARG B N 1
ATOM 9334 C CA . ARG D 3 642 ? 180.085 180.873 111.688 1.00 41.02 642 ARG B CA 1
ATOM 9335 C C . ARG D 3 642 ? 180.363 182.038 110.736 1.00 42.52 642 ARG B C 1
ATOM 9336 O O . ARG D 3 642 ? 180.369 183.209 111.123 1.00 39.82 642 ARG B O 1
ATOM 9344 N N . ASN D 3 643 ? 180.601 181.666 109.471 1.00 44.10 643 ASN B N 1
ATOM 9345 C CA . ASN D 3 643 ? 181.060 182.553 108.394 1.00 42.54 643 ASN B CA 1
ATOM 9346 C C . ASN D 3 643 ? 182.354 183.274 108.785 1.00 41.84 643 ASN B C 1
ATOM 9347 O O . ASN D 3 643 ? 182.420 184.502 108.870 1.00 44.72 643 ASN B O 1
ATOM 9352 N N . GLY D 3 644 ? 183.394 182.472 109.023 1.00 38.01 644 GLY B N 1
ATOM 9353 C CA . GLY D 3 644 ? 184.694 182.987 109.400 1.00 37.87 644 GLY B CA 1
ATOM 9354 C C . GLY D 3 644 ? 185.802 182.291 108.635 1.00 37.46 644 GLY B C 1
ATOM 9355 O O . GLY D 3 644 ? 185.554 181.413 107.806 1.00 42.26 644 GLY B O 1
ATOM 9356 N N . ILE D 3 645 ? 187.035 182.705 108.928 1.00 36.24 645 ILE B N 1
ATOM 9357 C CA . ILE D 3 645 ? 188.221 182.158 108.277 1.00 37.50 645 ILE B CA 1
ATOM 9358 C C . ILE D 3 645 ? 189.045 181.403 109.313 1.00 37.78 645 ILE B C 1
ATOM 9359 O O . ILE D 3 645 ? 189.775 180.462 108.983 1.00 43.01 645 ILE B O 1
ATOM 9364 N N . LYS D 3 646 ? 188.921 181.805 110.575 1.00 33.65 646 LYS B N 1
ATOM 9365 C CA . LYS D 3 646 ? 189.696 181.217 111.656 1.00 36.53 646 LYS B CA 1
ATOM 9366 C C . LYS D 3 646 ? 188.844 181.227 112.917 1.00 36.28 646 LYS B C 1
ATOM 9367 O O . LYS D 3 646 ? 187.799 181.881 112.978 1.00 33.82 646 LYS B O 1
ATOM 9373 N N . LEU D 3 647 ? 189.293 180.474 113.925 1.00 33.79 647 LEU B N 1
ATOM 9374 C CA . LEU D 3 647 ? 188.585 180.459 115.201 1.00 30.17 647 LEU B CA 1
ATOM 9375 C C . LEU D 3 647 ? 188.765 181.795 115.914 1.00 33.72 647 LEU B C 1
ATOM 9376 O O . LEU D 3 647 ? 187.805 182.360 116.450 1.00 37.46 647 LEU B O 1
ATOM 9381 N N . ILE D 3 648 ? 189.987 182.315 115.929 1.00 33.53 648 ILE B N 1
ATOM 9382 C CA . ILE D 3 648 ? 190.270 183.642 116.463 1.00 34.10 648 ILE B CA 1
ATOM 9383 C C . ILE D 3 648 ? 190.212 184.641 115.312 1.00 35.72 648 ILE B C 1
ATOM 9384 O O . ILE D 3 648 ? 191.002 184.518 114.361 1.00 39.89 648 ILE B O 1
ATOM 9389 N N . PRO D 3 649 ? 189.294 185.607 115.331 1.00 34.54 649 PRO B N 1
ATOM 9390 C CA . PRO D 3 649 ? 189.264 186.624 114.272 1.00 32.70 649 PRO B CA 1
ATOM 9391 C C . PRO D 3 649 ? 190.354 187.664 114.497 1.00 34.07 649 PRO B C 1
ATOM 9392 O O . PRO D 3 649 ? 190.554 188.142 115.616 1.00 39.14 649 PRO B O 1
ATOM 9396 N N . LEU D 3 650 ? 191.061 188.012 113.420 1.00 34.91 650 LEU B N 1
ATOM 9397 C CA . LEU D 3 650 ? 192.137 188.992 113.508 1.00 35.60 650 LEU B CA 1
ATOM 9398 C C . LEU D 3 650 ? 191.631 190.426 113.599 1.00 36.38 650 LEU B C 1
ATOM 9399 O O . LEU D 3 650 ? 192.429 191.326 113.880 1.00 39.92 650 LEU B O 1
ATOM 9404 N N . ASP D 3 651 ? 190.336 190.661 113.379 1.00 37.39 651 ASP B N 1
ATOM 9405 C CA . ASP D 3 651 ? 189.760 191.998 113.417 1.00 40.09 651 ASP B CA 1
ATOM 9406 C C . ASP D 3 651 ? 189.289 192.403 114.811 1.00 34.18 651 ASP B C 1
ATOM 9407 O O . ASP D 3 651 ? 188.468 193.319 114.937 1.00 36.85 651 ASP B O 1
ATOM 9412 N N . TRP D 3 652 ? 189.786 191.746 115.854 1.00 25.43 652 TRP B N 1
ATOM 9413 C CA . TRP D 3 652 ? 189.497 192.137 117.228 1.00 26.62 652 TRP B CA 1
ATOM 9414 C C . TRP D 3 652 ? 190.201 193.437 117.599 1.00 33.36 652 TRP B C 1
ATOM 9415 O O . TRP D 3 652 ? 189.627 194.520 117.484 1.00 42.37 652 TRP B O 1
#